Protein 7YOJ (pdb70)

Foldseek 3Di:
DVVVVVVVLVVQQVVVVVVLVVVLVVLLVVLVVLLVVLVPPPDCCCQLPVLVVNLVSLVVNVVSVCLPVVDVSNRDDPCPVVDPPDDPDDQDPDDDDDDDCPPDDDDPDDDQWDFAFAAADPPFDPQCPPVDPPSAFDFQWFPDWFWFDADQPCVVVVVVLCVQFFDPPLLVLVLVLLCVPQPDLVSSFVVLLVLLEDDLFCPLLLVQVVVVVVVPDPPCPVVNVDDSVVCSVDPVSLVSSLVSSLVVSLVVVLCSSVVSDDPPHNSPSSSVVSNVQSSVQSCQSSQFDQDADPVGDGDGHGPDPDGTRPSRDDDQDQDASPVLSVLSSVLSPDDSVCSQAFDPPDPVSHGNSVVSVVVSVSNVCNVVDPDDDLDDDDVPFDKTWGKQQFVLAWAWKAFQVDRTQRTWIWGWDPDDAADDQPGIAFRLNHTPVPNVNAHDDPPPHHTGTDTGGIDDDDSSSVSLVVQAPSRDNPDPQLRRWGWTMKTKMKGDDDPVVDDDTIIIIITGTRGRFDAAFFPCLAPQQADTPFQKEWFWQQDQAFGTWIFMAGPVQLATDEIDTDGHCQVVLVVLVVNLVSLVVSLVVVPVPDPDCVSNVVSSVVNSVSVVVLVVQACPVVLVVLLVVLVVCCVPVNGNHYAYQYAQDDPDDDDDSRPSRRCRVVSVVSNQSSLSSVNFDADPVGHTHRYYYDHDDLLLQADLQQRSPDPVVQVVVCVVPVPDHARQQLFLQWFPDADPQWIFGFDFDPDDPQTQGCRVCPDPPDRDRRDTPGRQKHWDQVCQDALQDGANRTKIATSSSSSSVSSRCQSVLSNVPGNDDDVVSSSNSCSVCSNVYHYQAFGKIWHQPDDDNDSNGIIHIDRSHSVVGVD

B-factor: mean 106.52, std 42.82, range [0.17, 224.76]

Radius of gyration: 33.84 Å; Cα contacts (8 Å, |Δi|>4): 1346; chains: 1; bounding box: 81×72×95 Å

Nearest PDB structures (foldseek):
  7yoj-assembly1_A  TM=1.001E+00  e=0.000E+00  Armatimonadota bacterium
  6kl9-assembly1_A  TM=3.321E-01  e=2.075E-08  Lachnospiraceae bacterium
  8ea3-assembly1_O  TM=2.849E-01  e=8.090E-05  Scytonema hofmannii
  8bd5-assembly1_A  TM=3.136E-01  e=5.432E-04  Scytonema hofmannii

Secondary structure (DSSP, 8-state):
-HHHHHHHHHHHHHHHHHHHHHHHHHHHHHHHHHHHHHHSTT--STTTHHHHHHHHHHHHHHHHHHHHHS-TT----SS-SS------S-S----------SS----------PPP-PPP-TTS-STTSS--SSSS------SS-EEE---SSSHHHHHHHHGGGB-SS-HHHHHHHHHHHHSSHHHHHHHHHHHHS--S-HHHHHHHHHHHHHTT--TTHHHHTS-HHHHHS-HHHHHHHHHHHHHHHHHHHHHHHHHTPPTTS-HHHHHHHHHHHHHHHHHHHH-EEEEE-TTSPEEEEESSSS---TT---PPP---HHHHHHHHHHHHHS-TTGGGSBPTT-SS--BHHHHHHHHHHHHHHTTS-S-------SSSS-EEEB-B-STTTEEEEEESS-SSS-EEEEEE-SSSPPPPTTTEEETTS--HHHH-SS--SGGG----EEEEEEE--HHHHHHHHHH--TT-TT--TTT-EEEEEE--EEEPP-TTTT---EEEE-EEEEE----B--TTSS-SSS--SSSEEEEE---SSS--BEEEEETTTTEEEE--B----HHHHHHHHHHHHHHHHHHHHHHHS-S--HHHHHHHHHHHHHHHHHHT-SSHHHHHHHHHHHHHIIIII-TTS--EEEE---TT---SS--TT--HHHHHHHHHHHHHHTTB-B-TTS-BTTEEEE--SGGGG--TTS----HHHHHHHHHH-SSS--BTSSGGGBBSS-SSSSEEB-B--SSSS----BSS--STT--SS--B--SSEEEETT-SEETTEE-TT-EEEEHHHHHHHHHHHHHHHHHHH-SS--HHHHHHHHHHHGGGSEE-S---EEEEE--SS-TTSEEEEE---HHHHT-

Sequence (867 aa):
MAKATKEVKSKRVEALRQVAYQRLERLERKAQKIGAHLRKPGKAADLQSLHYLLHKVEVEYHDIARNLEKDPTWTPKPKMRREKRAIVPESGPAAPLPTTAKGEPGRPANRHIPPPVPLDSARIPEDQQSMGQGSGGRSWCSAPFVEVKLPPTQWSNVREKLLKFRIEDDADIVRRWAEAKFGSIETARDGLRASAEIGTSPDVWRSFISRAISNGKKDFEPLLSLDDDELTADATAERVVRRWHQIDWVGRMLDSILETVPSGVSKDTFRSRVESRLKTFHSSVNSFELKKRKDGTVERKRKHTNPQFPYLSPSAVSIDPDVVTMEAVELLQMQPEERFAKDPNDANGRMRLRVLQAELGKARREALGRRGEKAPPWSGRKVFRGTTTRKREACLVWDKEAQADGLYFALVMSGGPKIDDKRFVYMDGQPLQSDWQLHNGVAGKAKSCRAMPLILKHDFLRWYHRHIKNHDVNAPLEKRCVHTTTQFVFVEPDEKKGLQPRLFIRPVFKFYDPVYEVPDSHSIDKKPDCRYLIGIARGVNYPYRAAVYDCETNSIIADKFVDGRKADWERIRNELAYHQRRRDLLRNSRASSAAIQREIRAIARIRKRERGLNKVETVESIARLVDWAEENLGKCNYCFVLADLSSNLNLGRNNRVKHIAAIKEALINQMRKRGYRFKKSGKVDGVREESAWYTSAVAPSGWWAKKEEVDGAWKADKTRPLARKIGSYYCCEEIDGLHLRGVLKGLGRAKRLVLQSDDPSAPTRRRGFGSELFWDPYCTELCGHAFPQGVVLDADFIGAFNIALRPLVREELGKKAKAVDLADRHQTLNPTVALRCGVTAYEFVEVGGDPRGGLRKILLNPAEAVI

Structure (mmCIF, N/CA/C/O backbone):
data_7YOJ
#
_entry.id   7YOJ
#
_cell.length_a   1.00
_cell.length_b   1.00
_cell.length_c   1.00
_cell.angle_alpha   90.00
_cell.angle_beta   90.00
_cell.angle_gamma   90.00
#
_symmetry.space_group_name_H-M   'P 1'
#
loop_
_entity.id
_entity.type
_entity.pdbx_description
1 polymer CasPi
2 polymer "DNA (5'-D(P*CP*GP*GP*GP*AP*TP*GP*CP*CP*CP*AP*G)-3')"
3 polymer 'DNA (30-MER)'
4 polymer 'RNA (174-MER)'
#
loop_
_atom_site.group_PDB
_atom_site.id
_atom_site.type_symbol
_atom_site.label_atom_id
_atom_site.label_alt_id
_atom_site.label_comp_id
_atom_site.label_asym_id
_atom_site.label_entity_id
_atom_site.label_seq_id
_atom_site.pdbx_PDB_ins_code
_atom_site.Cartn_x
_atom_site.Cartn_y
_atom_site.Cartn_z
_atom_site.occupancy
_atom_site.B_iso_or_equiv
_atom_site.auth_seq_id
_atom_site.auth_comp_id
_atom_site.auth_asym_id
_atom_site.auth_atom_id
_atom_site.pdbx_PDB_model_num
ATOM 1 N N . MET A 1 1 ? 133.407 138.768 52.247 1.00 224.22 1 MET A N 1
ATOM 2 C CA . MET A 1 1 ? 132.682 137.523 52.635 1.00 223.76 1 MET A CA 1
ATOM 3 C C . MET A 1 1 ? 131.972 137.708 53.980 1.00 224.01 1 MET A C 1
ATOM 4 O O . MET A 1 1 ? 130.868 137.154 54.142 1.00 224.66 1 MET A O 1
ATOM 9 N N . ALA A 1 2 ? 132.569 138.465 54.900 1.00 217.08 2 ALA A N 1
ATOM 10 C CA . ALA A 1 2 ? 132.013 138.619 56.244 1.00 216.02 2 ALA A CA 1
ATOM 11 C C . ALA A 1 2 ? 130.667 139.342 56.237 1.00 216.79 2 ALA A C 1
ATOM 12 O O . ALA A 1 2 ? 129.757 138.976 56.995 1.00 217.41 2 ALA A O 1
ATOM 14 N N . LYS A 1 3 ? 130.524 140.375 55.399 1.00 214.75 3 LYS A N 1
ATOM 15 C CA . LYS A 1 3 ? 129.244 141.072 55.284 1.00 214.30 3 LYS A CA 1
ATOM 16 C C . LYS A 1 3 ? 128.180 140.161 54.683 1.00 215.05 3 LYS A C 1
ATOM 17 O O . LYS A 1 3 ? 127.001 140.224 55.066 1.00 214.29 3 LYS A O 1
ATOM 23 N N . ALA A 1 4 ? 128.592 139.299 53.748 1.00 217.11 4 ALA A N 1
ATOM 24 C CA . ALA A 1 4 ? 127.698 138.282 53.210 1.00 215.32 4 ALA A CA 1
ATOM 25 C C . ALA A 1 4 ? 127.259 137.303 54.291 1.00 215.49 4 ALA A C 1
ATOM 26 O O . ALA A 1 4 ? 126.088 136.915 54.333 1.00 215.30 4 ALA A O 1
ATOM 28 N N . THR A 1 5 ? 128.174 136.917 55.195 1.00 217.21 5 THR A N 1
ATOM 29 C CA . THR A 1 5 ? 127.786 136.032 56.295 1.00 215.83 5 THR A CA 1
ATOM 30 C C . THR A 1 5 ? 126.821 136.715 57.255 1.00 215.87 5 THR A C 1
ATOM 31 O O . THR A 1 5 ? 125.910 136.068 57.772 1.00 215.12 5 THR A O 1
ATOM 35 N N . LYS A 1 6 ? 127.007 138.014 57.511 1.00 205.92 6 LYS A N 1
ATOM 36 C CA . LYS A 1 6 ? 126.112 138.720 58.433 1.00 204.01 6 LYS A CA 1
ATOM 37 C C . LYS A 1 6 ? 124.701 138.856 57.855 1.00 203.90 6 LYS A C 1
ATOM 38 O O . LYS A 1 6 ? 123.702 138.566 58.540 1.00 203.37 6 LYS A O 1
ATOM 44 N N . GLU A 1 7 ? 124.603 139.280 56.587 1.00 195.73 7 GLU A N 1
ATOM 45 C CA . GLU A 1 7 ? 123.297 139.376 55.932 1.00 194.29 7 GLU A CA 1
ATOM 46 C C . GLU A 1 7 ? 122.649 138.003 55.776 1.00 194.43 7 GLU A C 1
ATOM 47 O O . GLU A 1 7 ? 121.432 137.854 55.960 1.00 193.44 7 GLU A O 1
ATOM 53 N N . VAL A 1 8 ? 123.455 136.979 55.488 1.00 193.21 8 VAL A N 1
ATOM 54 C CA . VAL A 1 8 ? 122.931 135.628 55.369 1.00 191.50 8 VAL A CA 1
ATOM 55 C C . VAL A 1 8 ? 122.495 135.088 56.727 1.00 190.89 8 VAL A C 1
ATOM 56 O O . VAL A 1 8 ? 121.501 134.372 56.801 1.00 189.54 8 VAL A O 1
ATOM 60 N N . LYS A 1 9 ? 123.170 135.471 57.819 1.00 193.95 9 LYS A N 1
ATOM 61 C CA . LYS A 1 9 ? 122.740 135.078 59.164 1.00 193.64 9 LYS A CA 1
ATOM 62 C C . LYS A 1 9 ? 121.385 135.676 59.517 1.00 193.55 9 LYS A C 1
ATOM 63 O O . LYS A 1 9 ? 120.541 135.006 60.136 1.00 193.64 9 LYS A O 1
ATOM 69 N N . SER A 1 10 ? 121.169 136.946 59.149 1.00 185.12 10 SER A N 1
ATOM 70 C CA . SER A 1 10 ? 119.841 137.538 59.322 1.00 183.74 10 SER A CA 1
ATOM 71 C C . SER A 1 10 ? 118.801 136.808 58.475 1.00 184.40 10 SER A C 1
ATOM 72 O O . SER A 1 10 ? 117.668 136.579 58.925 1.00 184.37 10 SER A O 1
ATOM 75 N N . LYS A 1 11 ? 119.186 136.402 57.259 1.00 179.77 11 LYS A N 1
ATOM 76 C CA . LYS A 1 11 ? 118.309 135.580 56.426 1.00 178.47 11 LYS A CA 1
ATOM 77 C C . LYS A 1 11 ? 118.024 134.222 57.074 1.00 177.60 11 LYS A C 1
ATOM 78 O O . LYS A 1 11 ? 116.892 133.732 57.012 1.00 178.00 11 LYS A O 1
ATOM 84 N N . ARG A 1 12 ? 119.032 133.624 57.724 1.00 174.99 12 ARG A N 1
ATOM 85 C CA . ARG A 1 12 ? 118.876 132.327 58.387 1.00 175.25 12 ARG A CA 1
ATOM 86 C C . ARG A 1 12 ? 117.863 132.411 59.518 1.00 176.01 12 ARG A C 1
ATOM 87 O O . ARG A 1 12 ? 116.957 131.575 59.619 1.00 176.26 12 ARG A O 1
ATOM 95 N N . VAL A 1 13 ? 118.003 133.425 60.380 1.00 174.18 13 VAL A N 1
ATOM 96 C CA . VAL A 1 13 ? 117.112 133.523 61.533 1.00 173.49 13 VAL A CA 1
ATOM 97 C C . VAL A 1 13 ? 115.696 133.908 61.095 1.00 173.85 13 VAL A C 1
ATOM 98 O O . VAL A 1 13 ? 114.713 133.355 61.608 1.00 173.74 13 VAL A O 1
ATOM 102 N N . GLU A 1 14 ? 115.564 134.798 60.095 1.00 167.04 14 GLU A N 1
ATOM 103 C CA . GLU A 1 14 ? 114.235 135.152 59.594 1.00 165.81 14 GLU A CA 1
ATOM 104 C C . GLU A 1 14 ? 113.562 133.973 58.897 1.00 164.15 14 GLU A C 1
ATOM 105 O O . GLU A 1 14 ? 112.359 133.743 59.076 1.00 162.59 14 GLU A O 1
ATOM 111 N N . ALA A 1 15 ? 114.329 133.194 58.132 1.00 159.23 15 ALA A N 1
ATOM 112 C CA . ALA A 1 15 ? 113.781 132.044 57.424 1.00 158.57 15 ALA A CA 1
ATOM 113 C C . ALA A 1 15 ? 113.373 130.934 58.384 1.00 159.50 15 ALA A C 1
ATOM 114 O O . ALA A 1 15 ? 112.321 130.309 58.207 1.00 160.77 15 ALA A O 1
ATOM 116 N N . LEU A 1 16 ? 114.183 130.682 59.417 1.00 157.27 16 LEU A N 1
ATOM 117 C CA . LEU A 1 16 ? 113.825 129.652 60.385 1.00 156.23 16 LEU A CA 1
ATOM 118 C C . LEU A 1 16 ? 112.658 130.083 61.265 1.00 156.19 16 LEU A C 1
ATOM 119 O O . LEU A 1 16 ? 111.839 129.242 61.655 1.00 156.89 16 LEU A O 1
ATOM 124 N N . ARG A 1 17 ? 112.534 131.381 61.559 1.00 155.89 17 ARG A N 1
ATOM 125 C CA . ARG A 1 17 ? 111.336 131.842 62.253 1.00 156.44 17 ARG A CA 1
ATOM 126 C C . ARG A 1 17 ? 110.105 131.770 61.355 1.00 156.40 17 ARG A C 1
ATOM 127 O O . ARG A 1 17 ? 108.999 131.528 61.848 1.00 156.84 17 ARG A O 1
ATOM 135 N N . GLN A 1 18 ? 110.279 131.953 60.041 1.00 150.12 18 GLN A N 1
ATOM 136 C CA . GLN A 1 18 ? 109.179 131.746 59.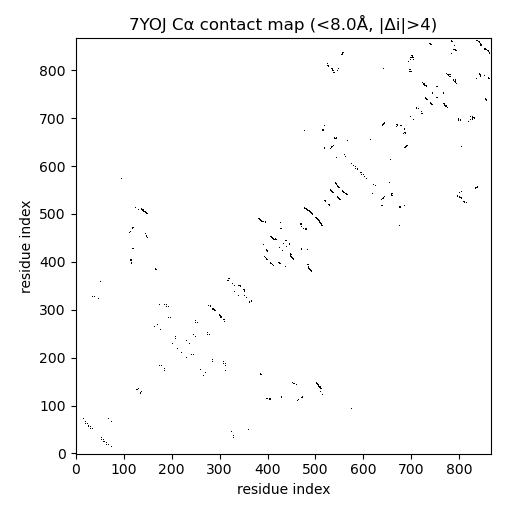100 1.00 148.36 18 GLN A CA 1
ATOM 137 C C . GLN A 1 18 ? 108.749 130.281 59.065 1.00 148.36 18 GLN A C 1
ATOM 138 O O . GLN A 1 18 ? 107.550 129.976 58.986 1.00 148.27 18 GLN A O 1
ATOM 144 N N . VAL A 1 19 ? 109.720 129.364 59.132 1.00 147.57 19 VAL A N 1
ATOM 145 C CA . VAL A 1 19 ? 109.428 127.935 59.267 1.00 148.11 19 VAL A CA 1
ATOM 146 C C . VAL A 1 19 ? 108.683 127.663 60.569 1.00 148.08 19 VAL A C 1
ATOM 147 O O . VAL A 1 19 ? 107.752 126.846 60.613 1.00 145.79 19 VAL A O 1
ATOM 151 N N . ALA A 1 20 ? 109.072 128.359 61.642 1.00 150.03 20 ALA A N 1
ATOM 152 C CA . ALA A 1 20 ? 108.375 128.234 62.919 1.00 148.71 20 ALA A CA 1
ATOM 153 C C . ALA A 1 20 ? 106.929 128.711 62.820 1.00 148.11 20 ALA A C 1
ATOM 154 O O . ALA A 1 20 ? 106.032 128.075 63.377 1.00 147.06 20 ALA A O 1
ATOM 156 N N . TYR A 1 21 ? 106.678 129.807 62.091 1.00 146.01 21 TYR A N 1
ATOM 157 C CA . TYR A 1 21 ? 105.296 130.255 61.893 1.00 144.98 21 TYR A CA 1
ATOM 158 C C . TYR A 1 21 ? 104.495 129.291 61.023 1.00 142.69 21 TYR A C 1
ATOM 159 O O . TYR A 1 21 ? 103.297 129.096 61.264 1.00 138.57 21 TYR A O 1
ATOM 168 N N . GLN A 1 22 ? 105.125 128.701 60.002 1.00 145.26 22 GLN A N 1
ATOM 169 C CA . GLN A 1 22 ? 104.427 127.738 59.151 1.00 145.12 22 GLN A CA 1
ATOM 170 C C . GLN A 1 22 ? 104.068 126.473 59.924 1.00 144.94 22 GLN A C 1
ATOM 171 O O . GLN A 1 22 ? 102.947 125.958 59.811 1.00 146.02 22 GLN A O 1
ATOM 177 N N . ARG A 1 23 ? 104.996 125.977 60.744 1.00 139.51 23 ARG A N 1
ATOM 178 C CA . ARG A 1 23 ? 104.696 124.834 61.600 1.00 140.46 23 ARG A CA 1
ATOM 179 C C . ARG A 1 23 ? 103.681 125.210 62.670 1.00 140.58 23 ARG A C 1
ATOM 180 O O . ARG A 1 23 ? 102.854 124.382 63.055 1.00 140.55 23 ARG A O 1
ATOM 188 N N . LEU A 1 24 ? 103.765 126.455 63.147 1.00 139.35 24 LEU A N 1
ATOM 189 C CA . LEU A 1 24 ? 102.777 126.932 64.147 1.00 139.29 24 LEU A CA 1
ATOM 190 C C . LEU A 1 24 ? 101.382 126.810 63.528 1.00 137.82 24 LEU A C 1
ATOM 191 O O . LEU A 1 24 ? 100.544 126.087 64.103 1.00 138.19 24 LEU A O 1
ATOM 196 N N . GLU A 1 25 ? 101.150 127.486 62.397 1.00 136.55 25 GLU A N 1
ATOM 197 C CA . GLU A 1 25 ? 99.817 127.421 61.810 1.00 138.79 25 GLU A CA 1
ATOM 198 C C . GLU A 1 25 ? 99.449 126.005 61.382 1.00 138.94 25 GLU A C 1
ATOM 199 O O . GLU A 1 25 ? 98.257 125.696 61.302 1.00 138.50 25 GLU A O 1
ATOM 205 N N . ARG A 1 26 ? 100.436 125.131 61.139 1.00 134.31 26 ARG A N 1
ATOM 206 C CA . ARG A 1 26 ? 100.126 123.719 60.918 1.00 133.56 26 ARG A CA 1
ATOM 207 C C . ARG A 1 26 ? 99.543 123.066 62.170 1.00 134.68 26 ARG A C 1
ATOM 208 O O . ARG A 1 26 ? 98.548 122.332 62.088 1.00 136.23 26 ARG A O 1
ATOM 216 N N . LEU A 1 27 ? 100.152 123.354 63.324 1.00 129.13 27 LEU A N 1
ATOM 217 C CA . LEU A 1 27 ? 99.586 122.847 64.600 1.00 126.80 27 LEU A CA 1
ATOM 218 C C . LEU A 1 27 ? 98.184 123.437 64.746 1.00 124.79 27 LEU A C 1
ATOM 219 O O . LEU A 1 27 ? 97.249 122.672 65.050 1.00 125.16 27 LEU A O 1
ATOM 224 N N . GLU A 1 28 ? 98.053 124.749 64.525 1.00 123.19 28 GLU A N 1
ATOM 225 C CA . GLU A 1 28 ? 96.754 125.395 64.703 1.00 126.45 28 GLU A CA 1
ATOM 226 C C . GLU A 1 28 ? 95.679 124.744 63.836 1.00 128.48 28 GLU A C 1
ATOM 227 O O . GLU A 1 28 ? 94.553 124.523 64.299 1.00 127.38 28 GLU A O 1
ATOM 233 N N . ARG A 1 29 ? 96.019 124.409 62.587 1.00 123.50 29 ARG A N 1
ATOM 234 C CA . ARG A 1 29 ? 95.085 123.717 61.702 1.00 121.99 29 ARG A CA 1
ATOM 235 C C . ARG A 1 29 ? 94.746 122.325 62.220 1.00 119.75 29 ARG A C 1
ATOM 236 O O . ARG A 1 29 ? 93.579 121.907 62.182 1.00 119.03 29 ARG A O 1
ATOM 244 N N . LYS A 1 30 ? 95.756 121.595 62.711 1.00 115.86 30 LYS A N 1
ATOM 245 C CA . LYS A 1 30 ? 95.518 120.270 63.280 1.00 116.62 30 LYS A CA 1
ATOM 246 C C . LYS A 1 30 ? 94.647 120.345 64.527 1.00 116.52 30 LYS A C 1
ATOM 247 O O . LYS A 1 30 ? 93.760 119.504 64.721 1.00 119.00 30 LYS A O 1
ATOM 253 N N . ALA A 1 31 ? 94.878 121.355 65.374 1.00 114.28 31 ALA A N 1
ATOM 254 C CA . ALA A 1 31 ? 94.081 121.530 66.583 1.00 115.17 31 ALA A CA 1
ATOM 255 C C . ALA A 1 31 ? 92.641 121.895 66.254 1.00 113.71 31 ALA A C 1
ATOM 256 O O . ALA A 1 31 ? 91.715 121.416 66.917 1.00 113.79 31 ALA A O 1
ATOM 258 N N . GLN A 1 32 ? 92.435 122.735 65.232 1.00 121.80 32 GLN A N 1
ATOM 259 C CA . GLN A 1 32 ? 91.077 123.055 64.797 1.00 124.01 32 GLN A CA 1
ATOM 260 C C . GLN A 1 32 ? 90.366 121.824 64.253 1.00 124.50 32 GLN A C 1
ATOM 261 O O . GLN A 1 32 ? 89.182 121.607 64.547 1.00 125.09 32 GLN A O 1
ATOM 267 N N . LYS A 1 33 ? 91.087 120.993 63.486 1.00 115.56 33 LYS A N 1
ATOM 268 C CA . LYS A 1 33 ? 90.526 119.752 62.954 1.00 113.53 33 LYS A CA 1
ATOM 269 C C . LYS A 1 33 ? 90.091 118.807 64.070 1.00 111.76 33 LYS A C 1
ATOM 270 O O . LYS A 1 33 ? 88.944 118.335 64.093 1.00 111.07 33 LYS A O 1
ATOM 276 N N . ILE A 1 34 ? 90.983 118.548 65.028 1.00 108.53 34 ILE A N 1
ATOM 277 C CA . ILE A 1 34 ? 90.627 117.596 66.072 1.00 108.44 34 ILE A CA 1
ATOM 278 C C . ILE A 1 34 ? 89.602 118.166 67.048 1.00 109.77 34 ILE A C 1
ATOM 279 O O . ILE A 1 34 ? 88.747 117.409 67.505 1.00 110.05 34 ILE A O 1
ATOM 284 N N . GLY A 1 35 ? 89.624 119.471 67.345 1.00 119.99 35 GLY A N 1
ATOM 285 C CA . GLY A 1 35 ? 88.585 120.050 68.185 1.00 121.13 35 GLY A CA 1
ATOM 286 C C . GLY A 1 35 ? 87.214 120.020 67.536 1.00 120.83 35 GLY A C 1
ATOM 287 O O . GLY A 1 35 ? 86.208 119.713 68.191 1.00 122.24 35 GLY A O 1
ATOM 288 N N . ALA A 1 36 ? 87.185 120.224 66.217 1.00 127.56 36 ALA A N 1
ATOM 289 C CA . ALA A 1 36 ? 85.904 120.084 65.488 1.00 128.72 36 ALA A CA 1
ATOM 290 C C . ALA A 1 36 ? 85.596 118.589 65.344 1.00 129.18 36 ALA A C 1
ATOM 291 O O . ALA A 1 36 ? 84.411 118.240 65.183 1.00 131.31 36 ALA A O 1
ATOM 293 N N . HIS A 1 37 ? 86.631 117.743 65.398 1.00 127.28 37 HIS A N 1
ATOM 294 C CA . HIS A 1 37 ? 86.426 116.271 65.310 1.00 127.54 37 HIS A CA 1
ATOM 295 C C . HIS A 1 37 ? 85.928 115.757 66.662 1.00 126.55 37 HIS A C 1
ATOM 296 O O . HIS A 1 37 ? 84.979 114.953 66.670 1.00 126.01 37 HIS A O 1
ATOM 303 N N . LEU A 1 38 ? 86.545 116.204 67.759 1.00 121.92 38 LEU A N 1
ATOM 304 C CA . LEU A 1 38 ? 86.033 115.828 69.101 1.00 122.05 38 LEU A CA 1
ATOM 305 C C . LEU A 1 38 ? 84.567 116.258 69.162 1.00 122.27 38 LEU A C 1
ATOM 306 O O . LEU A 1 38 ? 83.766 115.545 69.797 1.00 119.35 38 LEU A O 1
ATOM 311 N N . ARG A 1 39 ? 84.236 117.374 68.505 1.00 131.94 39 ARG A N 1
ATOM 312 C CA . ARG A 1 39 ? 82.840 117.883 68.486 1.00 131.13 39 ARG A CA 1
ATOM 313 C C . ARG A 1 39 ? 81.904 116.805 67.928 1.00 131.92 39 ARG A C 1
ATOM 314 O O . ARG A 1 39 ? 80.815 116.622 68.506 1.00 130.84 39 ARG A O 1
ATOM 322 N N . LYS A 1 40 ? 82.313 116.130 66.848 1.00 138.12 40 LYS A N 1
ATOM 323 C CA . LYS A 1 40 ? 81.473 115.069 66.226 1.00 137.79 40 LYS A CA 1
ATOM 324 C C . LYS A 1 40 ? 80.692 114.338 67.321 1.00 137.93 40 LYS A C 1
ATOM 325 O O . LYS A 1 40 ? 81.333 113.839 68.266 1.00 139.10 40 LYS A O 1
ATOM 331 N N . PRO A 1 41 ? 79.346 114.238 67.241 1.00 139.91 41 PRO A N 1
ATOM 332 C CA . PRO A 1 41 ? 78.554 113.632 68.323 1.00 140.44 41 PRO A CA 1
ATOM 333 C C . PRO A 1 41 ? 78.883 112.158 68.519 1.00 139.22 41 PRO A C 1
ATOM 334 O O . PRO A 1 41 ? 79.165 111.435 67.561 1.00 138.38 41 PRO A O 1
ATOM 338 N N . GLY A 1 42 ? 78.843 111.723 69.776 1.00 146.09 42 GLY A N 1
ATOM 339 C CA . GLY A 1 42 ? 79.027 110.322 70.102 1.00 147.38 42 GLY A CA 1
ATOM 340 C C . GLY A 1 42 ? 80.457 109.841 70.050 1.00 147.35 42 GLY A C 1
ATOM 341 O O . GLY A 1 42 ? 80.701 108.633 70.125 1.00 148.87 42 GLY A O 1
ATOM 342 N N . LYS A 1 43 ? 81.414 110.755 69.928 1.00 136.55 43 LYS A N 1
ATOM 343 C CA . LYS A 1 43 ? 82.811 110.360 69.840 1.00 136.48 43 LYS A CA 1
ATOM 344 C C . LYS A 1 43 ? 83.373 110.100 71.229 1.00 139.27 43 LYS A C 1
ATOM 345 O O . LYS A 1 43 ? 83.271 110.946 72.122 1.00 135.29 43 LYS A O 1
ATOM 351 N N . ALA A 1 44 ? 83.975 108.924 71.409 1.00 151.51 44 ALA A N 1
ATOM 352 C CA . ALA A 1 44 ? 84.658 108.584 72.649 1.00 149.92 44 ALA A CA 1
ATOM 353 C C . ALA A 1 44 ? 86.032 107.976 72.378 1.00 147.79 44 ALA A C 1
ATOM 354 O O . ALA A 1 44 ? 86.572 107.272 73.236 1.00 144.44 44 ALA A O 1
ATOM 356 N N . ALA A 1 45 ? 86.599 108.217 71.194 1.00 140.79 45 ALA A N 1
ATOM 357 C CA . ALA A 1 45 ? 88.012 107.971 70.922 1.00 138.90 45 ALA A CA 1
ATOM 358 C C . ALA A 1 45 ? 88.828 109.246 70.852 1.00 135.72 45 ALA A C 1
ATOM 359 O O . ALA A 1 45 ? 89.965 109.272 71.333 1.00 133.66 45 ALA A O 1
ATOM 361 N N . ASP A 1 46 ? 88.261 110.310 70.268 1.00 131.63 46 ASP A N 1
ATOM 362 C CA . ASP A 1 46 ? 88.842 111.637 70.427 1.00 133.32 46 ASP A CA 1
ATOM 363 C C . ASP A 1 46 ? 88.790 112.091 71.879 1.00 133.71 46 ASP A C 1
ATOM 364 O O . ASP A 1 46 ? 89.604 112.920 72.303 1.00 132.52 46 ASP A O 1
ATOM 369 N N . LEU A 1 47 ? 87.821 111.585 72.638 1.00 127.10 47 LEU A N 1
ATOM 370 C CA . LEU A 1 47 ? 87.881 111.658 74.087 1.00 126.01 47 LEU A CA 1
ATOM 371 C C . LEU A 1 47 ? 89.089 110.869 74.590 1.00 119.31 47 LEU A C 1
ATOM 372 O O . LEU A 1 47 ? 89.435 109.820 74.042 1.00 116.55 47 LEU A O 1
ATOM 377 N N . GLN A 1 48 ? 89.749 111.413 75.616 1.00 104.09 48 GLN A N 1
ATOM 378 C CA . GLN A 1 48 ? 90.911 110.850 76.311 1.00 104.30 48 GLN A CA 1
ATOM 379 C C . GLN A 1 48 ? 92.147 110.699 75.418 1.00 106.40 48 GLN A C 1
ATOM 380 O O . GLN A 1 48 ? 93.166 111.338 75.694 1.00 113.95 48 GLN A O 1
ATOM 386 N N . SER A 1 49 ? 92.097 109.863 74.371 1.00 97.92 49 SER A N 1
ATOM 387 C CA . SER A 1 49 ? 93.302 109.577 73.588 1.00 100.00 49 SER A CA 1
ATOM 388 C C . SER A 1 49 ? 93.715 110.769 72.727 1.00 106.87 49 SER A C 1
ATOM 389 O O . SER A 1 49 ? 94.842 111.271 72.829 1.00 114.69 49 SER A O 1
ATOM 392 N N . LEU A 1 50 ? 92.824 111.270 71.885 1.00 108.39 50 LEU A N 1
ATOM 393 C CA . LEU A 1 50 ? 93.204 112.477 71.169 1.00 108.98 50 LEU A CA 1
ATOM 394 C C . LEU A 1 50 ? 92.783 113.749 71.883 1.00 108.13 50 LEU A C 1
ATOM 395 O O . LEU A 1 50 ? 93.133 114.837 71.429 1.00 110.65 50 LEU A O 1
ATOM 400 N N . HIS A 1 51 ? 92.168 113.634 73.057 1.00 105.72 51 HIS A N 1
ATOM 401 C CA . HIS A 1 51 ? 92.280 114.707 74.041 1.00 104.87 51 HIS A CA 1
ATOM 402 C C . HIS A 1 51 ? 93.728 114.853 74.521 1.00 101.74 51 HIS A C 1
ATOM 403 O O . HIS A 1 51 ? 94.226 115.971 74.726 1.00 104.51 51 HIS A O 1
ATOM 410 N N . TYR A 1 52 ? 94.424 113.726 74.691 1.00 94.43 52 TYR A N 1
ATOM 411 C CA . TYR A 1 52 ? 95.842 113.775 75.019 1.00 92.49 52 TYR A CA 1
ATOM 412 C C . TYR A 1 52 ? 96.657 114.281 73.836 1.00 98.22 52 TYR A C 1
ATOM 413 O O . TYR A 1 52 ? 97.635 115.014 74.018 1.00 110.75 52 TYR A O 1
ATOM 422 N N . LEU A 1 53 ? 96.259 113.918 72.615 1.00 85.54 53 LEU A N 1
ATOM 423 C CA . LEU A 1 53 ? 96.889 114.531 71.444 1.00 87.50 53 LEU A CA 1
ATOM 424 C C . LEU A 1 53 ? 96.593 116.029 71.362 1.00 94.96 53 LEU A C 1
ATOM 425 O O . LEU A 1 53 ? 97.438 116.798 70.891 1.00 96.83 53 LEU A O 1
ATOM 430 N N . LEU A 1 54 ? 95.416 116.459 71.834 1.00 97.48 54 LEU A N 1
ATOM 431 C CA . LEU A 1 54 ? 95.099 117.884 71.912 1.00 95.58 54 LEU A CA 1
ATOM 432 C C . LEU A 1 54 ? 96.020 118.625 72.870 1.00 94.46 54 LEU A C 1
ATOM 433 O O . LEU A 1 54 ? 96.522 119.707 72.536 1.00 93.89 54 LEU A O 1
ATOM 438 N N . HIS A 1 55 ? 96.265 118.069 74.065 1.00 93.96 55 HIS A N 1
ATOM 439 C CA . HIS A 1 55 ? 97.143 118.828 74.955 1.00 91.72 55 HIS A CA 1
ATOM 440 C C . HIS A 1 55 ? 98.594 118.712 74.502 1.00 95.70 55 HIS A C 1
ATOM 441 O O . HIS A 1 55 ? 99.379 119.625 74.754 1.00 103.95 55 HIS A O 1
ATOM 448 N N . LYS A 1 56 ? 98.954 117.629 73.800 1.00 93.43 56 LYS A N 1
ATOM 449 C CA . LYS A 1 56 ? 100.289 117.530 73.209 1.00 91.81 56 LYS A CA 1
ATOM 450 C C . LYS A 1 56 ? 100.506 118.597 72.140 1.00 98.12 56 LYS A C 1
ATOM 451 O O . LYS A 1 56 ? 101.540 119.279 72.125 1.00 102.79 56 LYS A O 1
ATOM 457 N N . VAL A 1 57 ? 99.525 118.776 71.249 1.00 96.84 57 VAL A N 1
ATOM 458 C CA . VAL A 1 57 ? 99.696 119.739 70.168 1.00 96.09 57 VAL A CA 1
ATOM 459 C C . VAL A 1 57 ? 99.593 121.170 70.697 1.00 98.29 57 VAL A C 1
ATOM 460 O O . VAL A 1 57 ? 100.275 122.069 70.194 1.00 100.58 57 VAL A O 1
ATOM 464 N N . GLU A 1 58 ? 98.824 121.399 71.769 1.00 106.04 58 GLU A N 1
ATOM 465 C CA . GLU A 1 58 ? 98.794 122.736 72.351 1.00 104.90 58 GLU A CA 1
ATOM 466 C C . GLU A 1 58 ? 100.036 123.031 73.188 1.00 107.15 58 GLU A C 1
ATOM 467 O O . GLU A 1 58 ? 100.461 124.189 73.259 1.00 110.90 58 GLU A O 1
ATOM 473 N N . VAL A 1 59 ? 100.631 122.012 73.817 1.00 104.41 59 VAL A N 1
ATOM 474 C CA . VAL A 1 59 ? 101.916 122.179 74.493 1.00 99.35 59 VAL A CA 1
ATOM 475 C C . VAL A 1 59 ? 103.006 122.503 73.481 1.00 101.67 59 VAL A C 1
ATOM 476 O O . VAL A 1 59 ? 103.848 123.379 73.716 1.00 109.15 59 VAL A O 1
ATOM 480 N N . GLU A 1 60 ? 102.984 121.833 72.322 1.00 101.93 60 GLU A N 1
ATOM 481 C CA . GLU A 1 60 ? 103.926 122.169 71.257 1.00 107.59 60 GLU A CA 1
ATOM 482 C C . GLU A 1 60 ? 103.678 123.568 70.701 1.00 109.51 60 GLU A C 1
ATOM 483 O O . GLU A 1 60 ? 104.636 124.275 70.367 1.00 114.54 60 GLU A O 1
ATOM 489 N N . TYR A 1 61 ? 102.407 123.982 70.622 1.00 116.38 61 TYR A N 1
ATOM 490 C CA . TYR A 1 61 ? 102.050 125.344 70.226 1.00 117.49 61 TYR A CA 1
ATOM 491 C C . TYR A 1 61 ? 102.636 126.373 71.187 1.00 119.27 61 TYR A C 1
ATOM 492 O O . TYR A 1 61 ? 103.275 127.345 70.762 1.00 120.70 61 TYR A O 1
ATOM 501 N N . HIS A 1 62 ? 102.438 126.156 72.491 1.00 118.67 62 HIS A N 1
ATOM 502 C CA . HIS A 1 62 ? 102.942 127.074 73.509 1.00 116.93 62 HIS A CA 1
ATOM 503 C C . HIS A 1 62 ? 104.465 127.101 73.532 1.00 117.68 62 HIS A C 1
ATOM 504 O O . HIS A 1 62 ? 105.070 128.167 73.685 1.00 118.02 62 HIS A O 1
ATOM 511 N N . ASP A 1 63 ? 105.098 125.939 73.355 1.00 119.51 63 ASP A N 1
ATOM 512 C CA . ASP A 1 63 ? 106.554 125.864 73.391 1.00 118.46 63 ASP A CA 1
ATOM 513 C C . ASP A 1 63 ? 107.178 126.529 72.172 1.00 119.71 63 ASP A C 1
ATOM 514 O O . ASP A 1 63 ? 108.189 127.229 72.297 1.00 121.40 63 ASP A O 1
ATOM 519 N N . ILE A 1 64 ? 106.580 126.338 70.990 1.00 123.41 64 ILE A N 1
ATOM 520 C CA . ILE A 1 64 ? 107.071 126.988 69.777 1.00 123.43 64 ILE A CA 1
ATOM 521 C C . ILE A 1 64 ? 106.878 128.499 69.868 1.00 126.74 64 ILE A C 1
ATOM 522 O O . ILE A 1 64 ? 107.777 129.276 69.512 1.00 128.81 64 ILE A O 1
ATOM 527 N N . ALA A 1 65 ? 105.724 128.935 70.396 1.00 129.14 65 ALA A N 1
ATOM 528 C CA . ALA A 1 65 ? 105.461 130.362 70.565 1.00 125.60 65 ALA A CA 1
ATOM 529 C C . ALA A 1 65 ? 106.433 131.004 71.549 1.00 127.80 65 ALA A C 1
ATOM 530 O O . ALA A 1 65 ? 106.959 132.091 71.284 1.00 127.67 65 ALA A O 1
ATOM 532 N N . ARG A 1 66 ? 106.704 130.331 72.672 1.00 128.73 66 ARG A N 1
ATOM 533 C CA . ARG A 1 66 ? 107.642 130.855 73.661 1.00 128.12 66 ARG A CA 1
ATOM 534 C C . ARG A 1 66 ? 109.068 130.879 73.122 1.00 127.23 66 ARG A C 1
ATOM 535 O O . ARG A 1 66 ? 109.787 131.872 73.299 1.00 129.33 66 ARG A O 1
ATOM 543 N N . ASN A 1 67 ? 109.482 129.813 72.428 1.00 134.11 67 ASN A N 1
ATOM 544 C CA . ASN A 1 67 ? 110.821 129.749 71.855 1.00 136.43 67 ASN A CA 1
ATOM 545 C C . ASN A 1 67 ? 111.015 130.733 70.709 1.00 137.60 67 ASN A C 1
ATOM 546 O O . ASN A 1 67 ? 112.160 131.072 70.393 1.00 138.65 67 ASN A O 1
ATOM 551 N N . LEU A 1 68 ? 109.935 131.193 70.076 1.00 138.99 68 LEU A N 1
ATOM 552 C CA . LEU A 1 68 ? 110.092 132.242 69.078 1.00 138.12 68 LEU A CA 1
ATOM 553 C C . LEU A 1 68 ? 110.043 133.642 69.688 1.00 138.85 68 LEU A C 1
ATOM 554 O O . LEU A 1 68 ? 110.763 134.532 69.224 1.00 141.00 68 LEU A O 1
ATOM 559 N N . GLU A 1 69 ? 109.213 133.871 70.713 1.00 137.19 69 GLU A N 1
ATOM 560 C CA . GLU A 1 69 ? 109.107 135.229 71.245 1.00 137.79 69 GLU A CA 1
ATOM 561 C C . GLU A 1 69 ? 110.269 135.572 72.173 1.00 139.21 69 GLU A C 1
ATOM 562 O O . GLU A 1 69 ? 110.690 136.733 72.233 1.00 137.45 69 GLU A O 1
ATOM 568 N N . LYS A 1 70 ? 110.798 134.588 72.907 1.00 142.62 70 LYS A N 1
ATOM 569 C CA . LYS A 1 70 ? 111.828 134.875 73.900 1.00 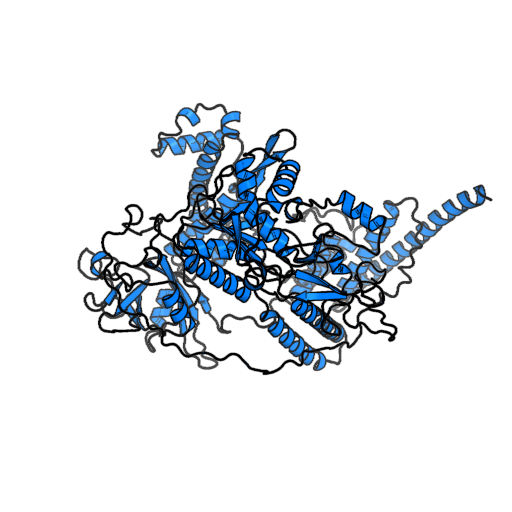140.69 70 LYS A CA 1
ATOM 570 C C . LYS A 1 70 ? 113.204 135.078 73.279 1.00 141.31 70 LYS A C 1
ATOM 571 O O . LYS A 1 70 ? 113.998 135.872 73.795 1.00 141.41 70 LYS A O 1
ATOM 577 N N . ASP A 1 71 ? 113.503 134.388 72.182 1.00 164.41 71 ASP A N 1
ATOM 578 C CA . ASP A 1 71 ? 114.858 134.343 71.633 1.00 166.23 71 ASP A CA 1
ATOM 579 C C . ASP A 1 71 ? 114.782 135.035 70.277 1.00 167.02 71 ASP A C 1
ATOM 580 O O . ASP A 1 71 ? 114.177 134.493 69.334 1.00 166.46 71 ASP A O 1
ATOM 585 N N . PRO A 1 72 ? 115.368 136.229 70.127 1.00 167.76 72 PRO A N 1
ATOM 586 C CA . PRO A 1 72 ? 115.331 136.899 68.817 1.00 166.89 72 PRO A CA 1
ATOM 587 C C . PRO A 1 72 ? 116.232 136.253 67.780 1.00 166.97 72 PRO A C 1
ATOM 588 O O . PRO A 1 72 ? 115.882 136.243 66.594 1.00 165.78 72 PRO A O 1
ATOM 592 N N . THR A 1 73 ? 117.375 135.707 68.183 1.00 176.33 73 THR A N 1
ATOM 593 C CA . THR A 1 73 ? 118.251 134.982 67.264 1.00 175.90 73 THR A CA 1
ATOM 594 C C . THR A 1 73 ? 117.939 133.482 67.243 1.00 176.91 73 THR A C 1
ATOM 595 O O . THR A 1 73 ? 118.799 132.611 67.374 1.00 176.70 73 THR A O 1
ATOM 599 N N . TRP A 1 74 ? 116.660 133.190 67.012 1.00 169.63 74 TRP A N 1
ATOM 600 C CA . TRP A 1 74 ? 116.138 131.826 66.953 1.00 167.27 74 TRP A CA 1
ATOM 601 C C . TRP A 1 74 ? 116.658 131.137 65.699 1.00 168.26 74 TRP A C 1
ATOM 602 O O . TRP A 1 74 ? 116.138 131.336 64.599 1.00 168.08 74 TRP A O 1
ATOM 613 N N . THR A 1 75 ? 117.689 130.312 65.868 1.00 185.67 75 THR A N 1
ATOM 614 C CA . THR A 1 75 ? 118.318 129.577 64.772 1.00 187.18 75 THR A CA 1
ATOM 615 C C . THR A 1 75 ? 118.363 128.103 65.154 1.00 186.59 75 THR A C 1
ATOM 616 O O . THR A 1 75 ? 119.402 127.598 65.600 1.00 187.24 75 THR A O 1
ATOM 620 N N . PRO A 1 76 ? 117.248 127.377 65.001 1.00 184.14 76 PRO A N 1
ATOM 621 C CA . PRO A 1 76 ? 117.230 125.981 65.455 1.00 184.27 76 PRO A CA 1
ATOM 622 C C . PRO A 1 76 ? 117.921 125.007 64.509 1.00 185.79 76 PRO A C 1
ATOM 623 O O . PRO A 1 76 ? 117.378 124.641 63.462 1.00 185.82 76 PRO A O 1
ATOM 627 N N . LYS A 1 77 ? 119.126 124.577 64.878 1.00 199.81 77 LYS A N 1
ATOM 628 C CA . LYS A 1 77 ? 119.707 123.329 64.373 1.00 199.80 77 LYS A CA 1
ATOM 629 C C . LYS A 1 77 ? 120.320 122.507 65.511 1.00 199.95 77 LYS A C 1
ATOM 630 O O . LYS A 1 77 ? 121.544 122.371 65.596 1.00 199.04 77 LYS A O 1
ATOM 636 N N . PRO A 1 78 ? 119.509 121.952 66.416 1.00 209.73 78 PRO A N 1
ATOM 637 C CA . PRO A 1 78 ? 120.070 121.050 67.436 1.00 208.49 78 PRO A CA 1
ATOM 638 C C . PRO A 1 78 ? 119.917 119.556 67.162 1.00 209.04 78 PRO A C 1
ATOM 639 O O . PRO A 1 78 ? 120.342 118.765 68.014 1.00 208.52 78 PRO A O 1
ATOM 643 N N . LYS A 1 79 ? 119.334 119.175 66.017 1.00 208.19 79 LYS A N 1
ATOM 644 C CA . LYS A 1 79 ? 119.063 117.785 65.623 1.00 207.25 79 LYS A CA 1
ATOM 645 C C . LYS A 1 79 ? 118.238 117.019 66.659 1.00 206.94 79 LYS A C 1
ATOM 646 O O . LYS A 1 79 ? 118.575 115.887 67.013 1.00 206.37 79 LYS A O 1
ATOM 652 N N . MET A 1 80 ? 117.154 117.617 67.164 1.00 199.20 80 MET A N 1
ATOM 653 C CA . MET A 1 80 ? 116.218 116.861 67.990 1.00 199.21 80 MET A CA 1
ATOM 654 C C . MET A 1 80 ? 114.877 116.591 67.322 1.00 199.00 80 MET A C 1
ATOM 655 O O . MET A 1 80 ? 114.177 115.663 67.743 1.00 199.31 80 MET A O 1
ATOM 660 N N . ARG A 1 81 ? 114.485 117.368 66.308 1.00 186.07 81 ARG A N 1
ATOM 661 C CA . ARG A 1 81 ? 113.292 116.990 65.556 1.00 184.05 81 ARG A CA 1
ATOM 662 C C . ARG A 1 81 ? 113.576 115.796 64.653 1.00 184.35 81 ARG A C 1
ATOM 663 O O . ARG A 1 81 ? 112.649 115.077 64.265 1.00 183.07 81 ARG A O 1
ATOM 671 N N . ARG A 1 82 ? 114.846 115.572 64.317 1.00 184.57 82 ARG A N 1
ATOM 672 C CA . ARG A 1 82 ? 115.283 114.364 63.636 1.00 184.86 82 ARG A CA 1
ATOM 673 C C . ARG A 1 82 ? 115.619 113.236 64.601 1.00 184.93 82 ARG A C 1
ATOM 674 O O . ARG A 1 82 ? 115.885 112.117 64.150 1.00 185.12 82 ARG A O 1
ATOM 682 N N . GLU A 1 83 ? 115.626 113.506 65.906 1.00 193.84 83 GLU A N 1
ATOM 683 C CA . GLU A 1 83 ? 115.919 112.471 66.888 1.00 193.75 83 GLU A CA 1
ATOM 684 C C . GLU A 1 83 ? 114.763 111.486 66.990 1.00 194.15 83 GLU A C 1
ATOM 685 O O . GLU A 1 83 ? 113.591 111.873 66.999 1.00 192.87 83 GLU A O 1
ATOM 691 N N . LYS A 1 84 ? 115.101 110.203 67.068 1.00 195.55 84 LYS A N 1
ATOM 692 C CA . LYS A 1 84 ? 114.109 109.139 67.093 1.00 195.23 84 LYS A CA 1
ATOM 693 C C . LYS A 1 84 ? 113.612 108.825 68.497 1.00 195.83 84 LYS A C 1
ATOM 694 O O . LYS A 1 84 ? 112.697 108.004 68.636 1.00 195.61 84 LYS A O 1
ATOM 700 N N . ARG A 1 85 ? 114.194 109.468 69.520 1.00 191.37 85 ARG A N 1
ATOM 701 C CA . ARG A 1 85 ? 113.883 109.267 70.942 1.00 190.01 85 ARG A CA 1
ATOM 702 C C . ARG A 1 85 ? 114.043 107.795 71.339 1.00 189.99 85 ARG A C 1
ATOM 703 O O . ARG A 1 85 ? 113.096 107.115 71.742 1.00 191.07 85 ARG A O 1
ATOM 711 N N . ALA A 1 86 ? 115.271 107.307 71.192 1.00 183.45 86 ALA A N 1
ATOM 712 C CA . ALA A 1 86 ? 115.582 105.926 71.515 1.00 182.34 86 ALA A CA 1
ATOM 713 C C . ALA A 1 86 ? 115.667 105.729 73.026 1.00 182.97 86 ALA A C 1
ATOM 714 O O . ALA A 1 86 ? 115.944 106.658 73.789 1.00 183.13 86 ALA A O 1
ATOM 716 N N . ILE A 1 87 ? 115.423 104.493 73.453 1.00 172.35 87 ILE A N 1
ATOM 717 C CA . ILE A 1 87 ? 115.542 104.099 74.852 1.00 171.05 87 ILE A CA 1
ATOM 718 C C . ILE A 1 87 ? 116.702 103.111 74.970 1.00 171.25 87 ILE A C 1
ATOM 719 O O . ILE A 1 87 ? 116.673 102.013 74.397 1.00 171.04 87 ILE A O 1
ATOM 724 N N . VAL A 1 88 ? 117.753 103.531 75.667 1.00 174.93 88 VAL A N 1
ATOM 725 C CA . VAL A 1 88 ? 119.014 102.788 75.747 1.00 175.21 88 VAL A CA 1
ATOM 726 C C . VAL A 1 88 ? 119.040 101.494 76.573 1.00 175.20 88 VAL A C 1
ATOM 727 O O . VAL A 1 88 ? 119.923 100.670 76.290 1.00 174.33 88 VAL A O 1
ATOM 731 N N . PRO A 1 89 ? 118.200 101.236 77.597 1.00 166.00 89 PRO A N 1
ATOM 732 C CA . PRO A 1 89 ? 118.163 99.868 78.136 1.00 163.84 89 PRO A CA 1
ATOM 733 C C . PRO A 1 89 ? 117.626 98.861 77.129 1.00 163.99 89 PRO A C 1
ATOM 734 O O . PRO A 1 89 ? 116.812 99.182 76.260 1.00 162.83 89 PRO A O 1
ATOM 738 N N . GLU A 1 90 ? 118.104 97.625 77.262 1.00 159.24 90 GLU A N 1
ATOM 739 C CA . GLU A 1 90 ? 117.795 96.567 76.314 1.00 158.35 90 GLU A CA 1
ATOM 740 C C . GLU A 1 90 ? 116.359 96.077 76.520 1.00 158.80 90 GLU A C 1
ATOM 741 O O . GLU A 1 90 ? 115.697 96.398 77.512 1.00 158.02 90 GLU A O 1
ATOM 747 N N . SER A 1 91 ? 115.868 95.302 75.548 1.00 158.79 91 SER A N 1
ATOM 748 C CA . SER A 1 91 ? 114.499 94.801 75.611 1.00 157.84 91 SER A CA 1
ATOM 749 C C . SER A 1 91 ? 114.343 93.712 76.668 1.00 155.95 91 SER A C 1
ATOM 750 O O . SER A 1 91 ? 113.317 93.657 77.354 1.00 153.42 91 SER A O 1
ATOM 753 N N . GLY A 1 92 ? 115.332 92.829 76.806 1.00 150.87 92 GLY A N 1
ATOM 754 C CA . GLY A 1 92 ? 115.226 91.736 77.749 1.00 148.58 92 GLY A CA 1
ATOM 755 C C . GLY A 1 92 ? 116.373 91.447 78.715 1.00 150.70 92 GLY A C 1
ATOM 756 O O . GLY A 1 92 ? 116.698 90.274 78.927 1.00 149.70 92 GLY A O 1
ATOM 757 N N . PRO A 1 93 ? 117.029 92.475 79.334 1.00 154.94 93 PRO A N 1
ATOM 758 C CA . PRO A 1 93 ? 118.150 92.071 80.215 1.00 153.18 93 PRO A CA 1
ATOM 759 C C . PRO A 1 93 ? 117.687 91.659 81.610 1.00 151.06 93 PRO A C 1
ATOM 760 O O . PRO A 1 93 ? 117.829 92.376 82.609 1.00 146.21 93 PRO A O 1
ATOM 764 N N . ALA A 1 94 ? 117.121 90.457 81.702 1.00 153.76 94 ALA A N 1
ATOM 765 C CA . ALA A 1 94 ? 116.608 89.946 82.967 1.00 152.67 94 ALA A CA 1
ATOM 766 C C . ALA A 1 94 ? 117.691 89.144 83.681 1.00 154.35 94 ALA A C 1
ATOM 767 O O . ALA A 1 94 ? 118.204 88.160 83.136 1.00 155.09 94 ALA A O 1
ATOM 769 N N . ALA A 1 95 ? 118.039 89.563 84.898 1.00 163.10 95 ALA A N 1
ATOM 770 C CA . ALA A 1 95 ? 119.058 88.900 85.712 1.00 164.19 95 ALA A CA 1
ATOM 771 C C . ALA A 1 95 ? 118.533 88.725 87.132 1.00 164.24 95 ALA A C 1
ATOM 772 O O . ALA A 1 95 ? 118.730 89.597 87.990 1.00 164.27 95 ALA A O 1
ATOM 774 N N . PRO A 1 96 ? 117.863 87.614 87.418 1.00 170.78 96 PRO A N 1
ATOM 775 C CA . PRO A 1 96 ? 117.365 87.360 88.774 1.00 170.42 96 PRO A CA 1
ATOM 776 C C . PRO A 1 96 ? 118.481 86.848 89.682 1.00 172.26 96 PRO A C 1
ATOM 777 O O . PRO A 1 96 ? 119.640 86.734 89.288 1.00 172.28 96 PRO A O 1
ATOM 781 N N . LEU A 1 97 ? 118.105 86.530 90.924 1.00 181.42 97 LEU A N 1
ATOM 782 C CA . LEU A 1 97 ? 119.149 86.084 91.839 1.00 181.53 97 LEU A CA 1
ATOM 783 C C . LEU A 1 97 ? 119.128 84.565 91.994 1.00 182.05 97 LEU A C 1
ATOM 784 O O . LEU A 1 97 ? 118.054 83.950 91.996 1.00 182.54 97 LEU A O 1
ATOM 789 N N . PRO A 1 98 ? 120.302 83.924 92.061 1.00 189.53 98 PRO A N 1
ATOM 790 C CA . PRO A 1 98 ? 120.335 82.463 92.217 1.00 189.65 98 PRO A CA 1
ATOM 791 C C . PRO A 1 98 ? 120.538 81.989 93.650 1.00 189.88 98 PRO A C 1
ATOM 792 O O . PRO A 1 98 ? 120.419 80.791 93.926 1.00 187.96 98 PRO A O 1
ATOM 796 N N . THR A 1 99 ? 120.879 82.895 94.567 1.00 190.00 99 THR A N 1
ATOM 797 C CA . THR A 1 99 ? 121.177 82.443 95.954 1.00 189.30 99 THR A CA 1
ATOM 798 C C . THR A 1 99 ? 119.928 81.774 96.540 1.00 188.99 99 THR A C 1
ATOM 799 O O . THR A 1 99 ? 118.847 82.382 96.441 1.00 188.62 99 THR A O 1
ATOM 803 N N . THR A 1 100 ? 120.069 80.584 97.133 1.00 175.37 100 THR A N 1
ATOM 804 C CA . THR A 1 100 ? 118.870 79.861 97.633 1.00 174.58 100 THR A CA 1
ATOM 805 C C . THR A 1 100 ? 119.240 78.874 98.744 1.00 173.93 100 THR A C 1
ATOM 806 O O . THR A 1 100 ? 120.132 78.041 98.505 1.00 173.49 100 THR A O 1
ATOM 810 N N . ALA A 1 101 ? 118.576 78.967 99.903 1.00 161.93 101 ALA A N 1
ATOM 811 C CA . ALA A 1 101 ? 118.795 78.018 101.022 1.00 160.06 101 ALA A CA 1
ATOM 812 C C . ALA A 1 101 ? 120.248 77.557 101.078 1.00 160.34 101 ALA A C 1
ATOM 813 O O . ALA A 1 101 ? 120.519 76.406 100.699 1.00 159.42 101 ALA A O 1
ATOM 815 N N . LYS A 1 102 ? 121.136 78.415 101.568 1.00 163.16 102 LYS A N 1
ATOM 816 C CA . LYS A 1 102 ? 122.554 78.012 101.713 1.00 163.57 102 LYS A CA 1
ATOM 817 C C . LYS A 1 102 ? 122.887 78.009 103.204 1.00 165.15 102 LYS A C 1
ATOM 818 O O . LYS A 1 102 ? 124.035 78.334 103.559 1.00 165.57 102 LYS A O 1
ATOM 824 N N . GLY A 1 103 ? 121.908 77.650 104.034 1.00 166.13 103 GLY A N 1
ATOM 825 C CA . GLY A 1 103 ? 122.113 77.650 105.494 1.00 165.47 103 GLY A CA 1
ATOM 826 C C . GLY A 1 103 ? 120.796 77.878 106.198 1.00 164.81 103 GLY A C 1
ATOM 827 O O . GLY A 1 103 ? 120.345 76.955 106.898 1.00 164.64 103 GLY A O 1
ATOM 828 N N . GLU A 1 104 ? 120.203 79.057 106.011 1.00 153.27 104 GLU A N 1
ATOM 829 C CA . GLU A 1 104 ? 118.861 79.319 106.576 1.00 151.65 104 GLU A CA 1
ATOM 830 C C . GLU A 1 104 ? 118.952 79.389 108.102 1.00 153.94 104 GLU A C 1
ATOM 831 O O . GLU A 1 104 ? 119.043 78.332 108.743 1.00 153.75 104 GLU A O 1
ATOM 837 N N . PRO A 1 105 ? 118.939 80.590 108.712 1.00 151.80 105 PRO A N 1
ATOM 838 C CA . PRO A 1 105 ? 119.074 80.724 110.159 1.00 150.07 105 PRO A CA 1
ATOM 839 C C . PRO A 1 105 ? 118.109 79.828 110.931 1.00 146.48 105 PRO A C 1
ATOM 840 O O . PRO A 1 105 ? 117.040 79.556 110.443 1.00 144.83 105 PRO A O 1
ATOM 844 N N . GLY A 1 106 ? 118.516 79.417 112.124 1.00 143.52 106 GLY A N 1
ATOM 845 C CA . GLY A 1 106 ? 117.609 78.618 112.956 1.00 145.41 106 GLY A CA 1
ATOM 846 C C . GLY A 1 106 ? 116.644 79.506 113.707 1.00 147.04 106 GLY A C 1
ATOM 847 O O . GLY A 1 106 ? 116.428 80.646 113.270 1.00 146.79 106 GLY A O 1
ATOM 848 N N . ARG A 1 107 ? 116.034 78.991 114.779 1.00 141.92 107 ARG A N 1
ATOM 849 C CA . ARG A 1 107 ? 115.144 79.815 115.643 1.00 141.12 107 ARG A CA 1
ATOM 850 C C . ARG A 1 107 ? 115.162 79.196 117.042 1.00 140.51 107 ARG A C 1
ATOM 851 O O . ARG A 1 107 ? 114.174 78.526 117.401 1.00 139.63 107 ARG A O 1
ATOM 859 N N . PRO A 1 108 ? 116.233 79.384 117.846 1.00 126.36 108 PRO A N 1
ATOM 860 C CA . PRO A 1 108 ? 116.337 78.734 119.158 1.00 124.75 108 PRO A CA 1
ATOM 861 C C . PRO A 1 108 ? 115.089 78.962 120.011 1.00 123.66 108 PRO A C 1
ATOM 862 O O . PRO A 1 108 ? 114.942 80.023 120.563 1.00 125.87 108 PRO A O 1
ATOM 866 N N . ALA A 1 109 ? 114.241 77.945 120.107 1.00 93.56 109 ALA A N 1
ATOM 867 C CA . ALA A 1 109 ? 112.987 78.096 120.865 1.00 93.33 109 ALA A CA 1
ATOM 868 C C . ALA A 1 109 ? 113.284 78.680 122.240 1.00 96.47 109 ALA A C 1
ATOM 869 O O . ALA A 1 109 ? 114.239 78.211 122.871 1.00 101.56 109 ALA A O 1
ATOM 871 N N . ASN A 1 110 ? 112.512 79.678 122.667 1.00 84.98 110 ASN A N 1
ATOM 872 C CA . ASN A 1 110 ? 112.651 80.220 124.042 1.00 86.18 110 ASN A CA 1
ATOM 873 C C . ASN A 1 110 ? 111.259 80.229 124.659 1.00 81.91 110 ASN A C 1
ATOM 874 O O . ASN A 1 110 ? 110.289 80.186 123.898 1.00 82.48 110 ASN A O 1
ATOM 879 N N . ARG A 1 111 ? 111.162 80.269 125.980 1.00 79.86 111 ARG A N 1
ATOM 880 C CA . ARG A 1 111 ? 109.824 80.153 126.596 1.00 78.94 111 ARG A CA 1
ATOM 881 C C . ARG A 1 111 ? 109.489 81.428 127.361 1.00 79.71 111 ARG A C 1
ATOM 882 O O . ARG A 1 111 ? 109.237 81.332 128.567 1.00 80.89 111 ARG A O 1
ATOM 890 N N . HIS A 1 112 ? 109.493 82.576 126.690 1.00 68.44 112 HIS A N 1
ATOM 891 C CA . HIS A 1 112 ? 109.061 83.819 127.367 1.00 68.96 112 HIS A CA 1
ATOM 892 C C . HIS A 1 112 ? 107.683 83.556 127.976 1.00 72.76 112 HIS A C 1
ATOM 893 O O . HIS A 1 112 ? 106.907 82.857 127.323 1.00 77.69 112 HIS A O 1
ATOM 900 N N . ILE A 1 113 ? 107.389 84.081 129.167 1.00 62.77 113 ILE A N 1
ATOM 901 C CA . ILE A 1 113 ? 106.030 83.956 129.772 1.00 60.41 113 ILE A CA 1
ATOM 902 C C . ILE A 1 113 ? 105.903 85.006 130.885 1.00 61.96 113 ILE A C 1
ATOM 903 O O . ILE A 1 113 ? 106.705 84.954 131.822 1.00 66.92 113 ILE A O 1
ATOM 908 N N . PRO A 1 114 ? 104.944 85.953 130.843 1.00 51.18 114 PRO A N 1
ATOM 909 C CA . PRO A 1 114 ? 104.852 87.003 131.855 1.00 47.10 114 PRO A CA 1
ATOM 910 C C . PRO A 1 114 ? 104.597 86.490 133.277 1.00 50.89 114 PRO A C 1
ATOM 911 O O . PRO A 1 114 ? 103.572 85.908 133.483 1.00 55.26 114 PRO A O 1
ATOM 915 N N . PRO A 1 115 ? 105.501 86.713 134.253 1.00 50.94 115 PRO A N 1
ATOM 916 C CA . PRO A 1 115 ? 105.295 86.304 135.645 1.00 51.23 115 PRO A CA 1
ATOM 917 C C . PRO A 1 115 ? 104.396 87.295 136.364 1.00 51.73 115 PRO A C 1
ATOM 918 O O . PRO A 1 115 ? 104.201 88.415 135.870 1.00 58.04 115 PRO A O 1
ATOM 922 N N . PRO A 1 116 ? 103.805 86.920 137.505 1.00 59.17 116 PRO A N 1
ATOM 923 C CA . PRO A 1 116 ? 102.855 87.818 138.176 1.00 61.13 116 PRO A CA 1
ATOM 924 C C . PRO A 1 116 ? 103.515 89.057 138.760 1.00 71.15 116 PRO A C 1
ATOM 925 O O . PRO A 1 116 ? 104.733 89.137 138.928 1.00 73.75 116 PRO A O 1
ATOM 929 N N . VAL A 1 117 ? 102.675 90.032 139.073 1.00 73.43 117 VAL A N 1
ATOM 930 C CA . VAL A 1 117 ? 103.097 91.403 139.341 1.00 69.38 117 VAL A CA 1
ATOM 931 C C . VAL A 1 117 ? 102.865 91.715 140.815 1.00 73.64 117 VAL A C 1
ATOM 932 O O . VAL A 1 117 ? 101.777 91.439 141.333 1.00 75.97 117 VAL A O 1
ATOM 936 N N . PRO A 1 118 ? 103.865 92.236 141.534 1.00 70.18 118 PRO A N 1
ATOM 937 C CA . PRO A 1 118 ? 103.623 92.729 142.893 1.00 69.49 118 PRO A CA 1
ATOM 938 C C . PRO A 1 118 ? 103.349 94.224 142.927 1.00 62.64 118 PRO A C 1
ATOM 939 O O . PRO A 1 118 ? 103.601 94.933 141.948 1.00 57.98 118 PRO A O 1
ATOM 943 N N . LEU A 1 119 ? 102.835 94.708 144.055 1.00 72.02 119 LEU A N 1
ATOM 944 C CA . LEU A 1 119 ? 102.596 96.133 144.231 1.00 74.60 119 LEU A CA 1
ATOM 945 C C . LEU A 1 119 ? 103.917 96.887 144.339 1.00 72.62 119 LEU A C 1
ATOM 946 O O . LEU A 1 119 ? 104.839 96.460 145.039 1.00 77.92 119 LEU A O 1
ATOM 951 N N . ASP A 1 120 ? 104.005 98.013 143.637 1.00 66.99 120 ASP A N 1
ATOM 952 C CA . ASP A 1 120 ? 105.199 98.843 143.688 1.00 74.67 120 ASP A CA 1
ATOM 953 C C . ASP A 1 120 ? 105.216 99.681 144.960 1.00 76.80 120 ASP A C 1
ATOM 954 O O . ASP A 1 120 ? 104.176 100.151 145.428 1.00 77.92 120 ASP A O 1
ATOM 959 N N . SER A 1 121 ? 106.412 99.869 145.516 1.00 79.11 121 SER A N 1
ATOM 960 C CA . SER A 1 121 ? 106.591 100.627 146.749 1.00 80.89 121 SER A CA 1
ATOM 961 C C . SER A 1 121 ? 106.663 102.125 146.477 1.00 80.90 121 SER A C 1
ATOM 962 O O . SER A 1 121 ? 106.285 102.587 145.397 1.00 81.78 121 SER A O 1
ATOM 965 N N . ALA A 1 122 ? 107.149 102.892 147.453 1.00 72.02 122 ALA A N 1
ATOM 966 C CA . ALA A 1 122 ? 107.170 104.347 147.385 1.00 70.32 122 ALA A CA 1
ATOM 967 C C . ALA A 1 122 ? 108.421 104.901 146.704 1.00 73.12 122 ALA A C 1
ATOM 968 O O . ALA A 1 122 ? 108.823 106.032 146.998 1.00 70.27 122 ALA A O 1
ATOM 970 N N . ARG A 1 123 ? 109.045 104.132 145.806 1.00 78.85 123 ARG A N 1
ATOM 971 C CA . ARG A 1 123 ? 110.159 104.629 145.005 1.00 71.97 123 ARG A CA 1
ATOM 972 C C . ARG A 1 123 ? 109.727 105.596 143.911 1.00 72.07 123 ARG A C 1
ATOM 973 O O . ARG A 1 123 ? 110.597 106.189 143.263 1.00 72.90 123 ARG A O 1
ATOM 981 N N . ILE A 1 124 ? 108.429 105.736 143.672 1.00 66.84 124 ILE A N 1
ATOM 982 C CA . ILE A 1 124 ? 107.902 106.585 142.598 1.00 60.43 124 ILE A CA 1
ATOM 983 C C . ILE A 1 124 ? 108.191 108.048 142.922 1.00 64.62 124 ILE A C 1
ATOM 984 O O . ILE A 1 124 ? 108.010 108.468 144.080 1.00 66.04 124 ILE A O 1
ATOM 989 N N . PRO A 1 125 ? 108.663 108.846 141.963 1.00 74.04 125 PRO A N 1
ATOM 990 C CA . PRO A 1 125 ? 108.870 110.278 142.214 1.00 76.57 125 PRO A CA 1
ATOM 991 C C . PRO A 1 125 ? 107.556 111.015 142.432 1.00 77.27 125 PRO A C 1
ATOM 992 O O . PRO A 1 125 ? 106.464 110.512 142.160 1.00 77.09 125 PRO A O 1
ATOM 996 N N . GLU A 1 126 ? 107.689 112.244 142.937 1.00 76.05 126 GLU A N 1
ATOM 997 C CA . GLU A 1 126 ? 106.529 113.011 143.384 1.00 78.73 126 GLU A CA 1
ATOM 998 C C . GLU A 1 126 ? 105.673 113.480 142.212 1.00 79.98 126 GLU A C 1
ATOM 999 O O . GLU A 1 126 ? 104.442 113.530 142.319 1.00 80.31 126 GLU A O 1
ATOM 1005 N N . ASP A 1 127 ? 106.304 113.813 141.081 1.00 73.50 127 ASP A N 1
ATOM 1006 C CA . ASP A 1 127 ? 105.561 114.345 139.942 1.00 75.27 127 ASP A CA 1
ATOM 1007 C C . ASP A 1 127 ? 104.702 113.283 139.268 1.00 69.66 127 ASP A C 1
ATOM 1008 O O . ASP A 1 127 ? 103.669 113.611 138.675 1.00 68.90 127 ASP A O 1
ATOM 1013 N N . GLN A 1 128 ? 105.105 112.018 139.343 1.00 62.58 128 GLN A N 1
ATOM 1014 C CA . GLN A 1 128 ? 104.361 110.924 138.735 1.00 66.20 128 GLN A CA 1
ATOM 1015 C C . GLN A 1 128 ? 103.690 110.042 139.782 1.00 62.30 128 GLN A C 1
ATOM 1016 O O . GLN A 1 128 ? 103.566 108.832 139.592 1.00 56.67 128 GLN A O 1
ATOM 1022 N N . GLN A 1 129 ? 103.269 110.632 140.901 1.00 63.57 129 GLN A N 1
ATOM 1023 C CA . GLN A 1 129 ? 102.614 109.847 141.943 1.00 65.72 129 GLN A CA 1
ATOM 1024 C C . GLN A 1 129 ? 101.201 109.446 141.537 1.00 63.18 129 GLN A C 1
ATOM 1025 O O . GLN A 1 129 ? 100.760 108.328 141.829 1.00 66.31 129 GLN A O 1
ATOM 1031 N N . SER A 1 130 ? 100.475 110.341 140.865 1.00 62.00 130 SER A N 1
ATOM 1032 C CA . SER A 1 130 ? 99.088 110.060 140.508 1.00 65.57 130 SER A CA 1
ATOM 1033 C C . SER A 1 130 ? 98.980 109.312 139.184 1.00 65.13 130 SER A C 1
ATOM 1034 O O . SER A 1 130 ? 98.103 108.453 139.032 1.00 61.86 130 SER A O 1
ATOM 1037 N N . MET A 1 131 ? 99.864 109.639 138.230 1.00 62.71 131 MET A N 1
ATOM 1038 C CA . MET A 1 131 ? 99.899 109.068 136.874 1.00 59.82 131 MET A CA 1
ATOM 1039 C C . MET A 1 131 ? 98.569 109.238 136.141 1.00 52.98 131 MET A C 1
ATOM 1040 O O . MET A 1 131 ? 98.089 108.324 135.467 1.00 45.91 131 MET A O 1
ATOM 1045 N N . GLY A 1 132 ? 97.973 110.419 136.268 1.00 55.94 132 GLY A N 1
ATOM 1046 C CA . GLY A 1 132 ? 96.743 110.720 135.567 1.00 57.85 132 GLY A CA 1
ATOM 1047 C C . GLY A 1 132 ? 97.011 111.227 134.167 1.00 51.93 132 GLY A C 1
ATOM 1048 O O . GLY A 1 132 ? 97.685 110.556 133.380 1.00 48.78 132 GLY A O 1
ATOM 1049 N N . GLN A 1 133 ? 96.491 112.406 133.840 1.00 50.22 133 GLN A N 1
ATOM 1050 C CA . GLN A 1 133 ? 96.737 113.026 132.546 1.00 51.19 133 GLN A CA 1
ATOM 1051 C C . GLN A 1 133 ? 97.880 114.024 132.674 1.00 57.24 133 GLN A C 1
ATOM 1052 O O . GLN A 1 133 ? 97.788 114.986 133.444 1.00 57.87 133 GLN A O 1
ATOM 1058 N N . GLY A 1 134 ? 98.952 113.796 131.919 1.00 55.15 134 GLY A N 1
ATOM 1059 C CA . GLY A 1 134 ? 100.078 114.707 131.927 1.00 52.81 134 GLY A CA 1
ATOM 1060 C C . GLY A 1 134 ? 100.904 114.697 133.191 1.00 53.28 134 GLY A C 1
ATOM 1061 O O . GLY A 1 134 ? 101.648 115.648 133.437 1.00 61.23 134 GLY A O 1
ATOM 1062 N N . SER A 1 135 ? 100.796 113.650 134.004 1.00 52.30 135 SER A N 1
ATOM 1063 C CA . SER A 1 135 ? 101.548 113.565 135.253 1.00 55.02 135 SER A CA 1
ATOM 1064 C C . SER A 1 135 ? 102.797 112.711 135.043 1.00 54.38 135 SER A C 1
ATOM 1065 O O . SER A 1 135 ? 102.897 111.569 135.490 1.00 53.42 135 SER A O 1
ATOM 1068 N N . GLY A 1 136 ? 103.768 113.312 134.357 1.00 59.07 136 GLY A N 1
ATOM 1069 C CA . GLY A 1 136 ? 105.001 112.605 134.054 1.00 64.61 136 GLY A CA 1
ATOM 1070 C C . GLY A 1 136 ? 104.767 111.497 133.046 1.00 59.74 136 GLY A C 1
ATOM 1071 O O . GLY A 1 136 ? 103.947 111.616 132.130 1.00 69.15 136 GLY A O 1
ATOM 1072 N N . GLY A 1 137 ? 105.498 110.402 133.214 1.00 45.02 137 GLY A N 1
ATOM 1073 C CA . GLY A 1 137 ? 105.291 109.220 132.408 1.00 46.55 137 GLY A CA 1
ATOM 1074 C C . GLY A 1 137 ? 106.009 109.272 131.073 1.00 50.87 137 GLY A C 1
ATOM 1075 O O . GLY A 1 137 ? 106.572 110.286 130.661 1.00 53.93 137 GLY A O 1
ATOM 1076 N N . ARG A 1 138 ? 105.981 108.136 130.383 1.00 55.52 138 ARG A N 1
ATOM 1077 C CA . ARG A 1 138 ? 106.561 108.023 129.053 1.00 56.87 138 ARG A CA 1
ATOM 1078 C C . ARG A 1 138 ? 105.546 107.668 127.980 1.00 54.45 138 ARG A C 1
ATOM 1079 O O . ARG A 1 138 ? 105.648 108.193 126.867 1.00 60.42 138 ARG A O 1
ATOM 1087 N N . SER A 1 139 ? 104.575 106.798 128.293 1.00 38.67 139 SER A N 1
ATOM 1088 C CA . SER A 1 139 ? 103.434 106.452 127.434 1.00 41.43 139 SER A CA 1
ATOM 1089 C C . SER A 1 139 ? 103.899 105.882 126.088 1.00 47.50 139 SER A C 1
ATOM 1090 O O . SER A 1 139 ? 103.731 106.481 125.030 1.00 51.39 139 SER A O 1
ATOM 1093 N N . TRP A 1 140 ? 104.502 104.699 126.173 1.00 53.20 140 TRP A N 1
ATOM 1094 C CA . TRP A 1 140 ? 105.388 104.183 125.138 1.00 60.67 140 TRP A CA 1
ATOM 1095 C C . TRP A 1 140 ? 104.722 103.246 124.134 1.00 56.29 140 TRP A C 1
ATOM 1096 O O . TRP A 1 140 ? 105.437 102.613 123.349 1.00 67.01 140 TRP A O 1
ATOM 1107 N N . CYS A 1 141 ? 103.385 103.155 124.131 1.00 62.55 141 CYS A N 1
ATOM 1108 C CA . CYS A 1 141 ? 102.602 102.264 123.267 1.00 62.20 141 CYS A CA 1
ATOM 1109 C C . CYS A 1 141 ? 103.034 100.806 123.390 1.00 72.12 141 CYS A C 1
ATOM 1110 O O . CYS A 1 141 ? 103.579 100.398 124.419 1.00 91.61 141 CYS A O 1
ATOM 1113 N N . SER A 1 142 ? 102.778 100.012 122.350 1.00 47.30 142 SER A N 1
ATOM 1114 C CA . SER A 1 142 ? 103.283 98.641 122.287 1.00 52.12 142 SER A CA 1
ATOM 1115 C C . SER A 1 142 ? 103.382 98.285 120.806 1.00 60.53 142 SER A C 1
ATOM 1116 O O . SER A 1 142 ? 102.358 98.060 120.161 1.00 63.07 142 SER A O 1
ATOM 1119 N N . ALA A 1 143 ? 104.607 98.247 120.291 1.00 69.72 143 ALA A N 1
ATOM 1120 C CA . ALA A 1 143 ? 104.905 98.020 118.878 1.00 72.48 143 ALA A CA 1
ATOM 1121 C C . ALA A 1 143 ? 104.266 96.774 118.249 1.00 71.27 143 ALA A C 1
ATOM 1122 O O . ALA A 1 143 ? 103.936 96.824 117.058 1.00 78.13 143 ALA A O 1
ATOM 1124 N N . PRO A 1 144 ? 104.057 95.656 118.955 1.00 51.50 144 PRO A N 1
ATOM 1125 C CA . PRO A 1 144 ? 103.152 94.643 118.411 1.00 41.50 144 PRO A CA 1
ATOM 1126 C C . PRO A 1 144 ? 101.728 94.781 118.918 1.00 38.86 144 PRO A C 1
ATOM 1127 O O . PRO A 1 144 ? 101.471 95.232 120.035 1.00 43.89 144 PRO A O 1
ATOM 1131 N N . PHE A 1 145 ? 100.793 94.364 118.070 1.00 39.31 145 PHE A N 1
ATOM 1132 C CA . PHE A 1 145 ? 99.458 94.051 118.546 1.00 31.81 145 PHE A CA 1
ATOM 1133 C C . PHE A 1 145 ? 99.503 92.792 119.402 1.00 32.08 145 PHE A C 1
ATOM 1134 O O . PHE A 1 145 ? 100.439 91.993 119.331 1.00 51.38 145 PHE A O 1
ATOM 1142 N N . VAL A 1 146 ? 98.474 92.614 120.217 1.00 74.01 146 VAL A N 1
ATOM 1143 C CA . VAL A 1 146 ? 98.223 91.339 120.871 1.00 73.97 146 VAL A CA 1
ATOM 1144 C C . VAL A 1 146 ? 96.758 90.982 120.657 1.00 80.48 146 VAL A C 1
ATOM 1145 O O . VAL A 1 146 ? 95.876 91.845 120.729 1.00 94.00 146 VAL A O 1
ATOM 1149 N N . GLU A 1 147 ? 96.510 89.730 120.294 1.00 74.95 147 GLU A N 1
ATOM 1150 C CA . GLU A 1 147 ? 95.157 89.301 119.984 1.00 75.38 147 GLU A CA 1
ATOM 1151 C C . GLU A 1 147 ? 94.432 88.921 121.266 1.00 79.97 147 GLU A C 1
ATOM 1152 O O . GLU A 1 147 ? 94.939 88.128 122.065 1.00 93.78 147 GLU A O 1
ATOM 1158 N N . VAL A 1 148 ? 93.272 89.501 121.472 1.00 23.40 148 VAL A N 1
ATOM 1159 C CA . VAL A 1 148 ? 92.404 89.090 122.564 1.00 22.89 148 VAL A CA 1
ATOM 1160 C C . VAL A 1 148 ? 91.404 88.092 121.993 1.00 37.26 148 VAL A C 1
ATOM 1161 O O . VAL A 1 148 ? 91.122 88.087 120.790 1.00 50.62 148 VAL A O 1
ATOM 1165 N N . LYS A 1 149 ? 90.910 87.192 122.837 1.00 69.17 149 LYS A N 1
ATOM 1166 C CA . LYS A 1 149 ? 89.964 86.167 122.412 1.00 67.95 149 LYS A CA 1
ATOM 1167 C C . LYS A 1 149 ? 88.558 86.669 122.707 1.00 64.26 149 LYS A C 1
ATOM 1168 O O . LYS A 1 149 ? 88.144 86.726 123.869 1.00 70.16 149 LYS A O 1
ATOM 1174 N N . LEU A 1 150 ? 87.835 87.043 121.658 1.00 50.85 150 LEU A N 1
ATOM 1175 C CA . LEU A 1 150 ? 86.462 87.489 121.824 1.00 54.76 150 LEU A CA 1
ATOM 1176 C C . LEU A 1 150 ? 85.581 86.311 122.230 1.00 64.42 150 LEU A C 1
ATOM 1177 O O . LEU A 1 150 ? 85.849 85.173 121.831 1.00 72.93 150 LEU A O 1
ATOM 1182 N N . PRO A 1 151 ? 84.566 86.540 123.060 1.00 71.73 151 PRO A N 1
ATOM 1183 C CA . PRO A 1 151 ? 83.598 85.481 123.370 1.00 74.24 151 PRO A CA 1
ATOM 1184 C C . PRO A 1 151 ? 82.835 85.064 122.126 1.00 74.36 151 PRO A C 1
ATOM 1185 O O . PRO A 1 151 ? 82.530 85.906 121.268 1.00 74.91 151 PRO A O 1
ATOM 1189 N N . PRO A 1 152 ? 82.527 83.771 121.982 1.00 67.72 152 PRO A N 1
ATOM 1190 C CA . PRO A 1 152 ? 81.884 83.302 120.744 1.00 68.51 152 PRO A CA 1
ATOM 1191 C C . PRO A 1 152 ? 80.440 83.743 120.589 1.00 70.14 152 PRO A C 1
ATOM 1192 O O . PRO A 1 152 ? 79.935 83.750 119.460 1.00 68.00 152 PRO A O 1
ATOM 1196 N N . THR A 1 153 ? 79.760 84.114 121.672 1.00 80.12 153 THR A N 1
ATOM 1197 C CA . THR A 1 153 ? 78.356 84.491 121.603 1.00 82.25 153 THR A CA 1
ATOM 1198 C C . THR A 1 153 ? 78.086 85.951 121.931 1.00 82.58 153 THR A C 1
ATOM 1199 O O . THR A 1 153 ? 77.041 86.470 121.536 1.00 86.81 153 THR A O 1
ATOM 1203 N N . GLN A 1 154 ? 78.990 86.626 122.639 1.00 85.22 154 GLN A N 1
ATOM 1204 C CA . GLN A 1 154 ? 78.784 88.008 123.046 1.00 84.04 154 GLN A CA 1
ATOM 1205 C C . GLN A 1 154 ? 79.730 88.974 122.346 1.00 82.80 154 GLN A C 1
ATOM 1206 O O . GLN A 1 154 ? 79.964 90.076 122.852 1.00 88.75 154 GLN A O 1
ATOM 1212 N N . TRP A 1 155 ? 80.281 88.586 121.194 1.00 77.94 155 TRP A N 1
ATOM 1213 C CA . TRP A 1 155 ? 81.191 89.473 120.478 1.00 82.39 155 TRP A CA 1
ATOM 1214 C C . TRP A 1 155 ? 80.456 90.634 119.821 1.00 83.79 155 TRP A C 1
ATOM 1215 O O . TRP A 1 155 ? 81.062 91.681 119.570 1.00 88.61 155 TRP A O 1
ATOM 1226 N N . SER A 1 156 ? 79.165 90.461 119.520 1.00 79.65 156 SER A N 1
ATOM 1227 C CA . SER A 1 156 ? 78.386 91.541 118.920 1.00 81.55 156 SER A CA 1
ATOM 1228 C C . SER A 1 156 ? 78.192 92.695 119.896 1.00 83.79 156 SER A C 1
ATOM 1229 O O . SER A 1 156 ? 78.247 93.864 119.500 1.00 82.48 156 SER A O 1
ATOM 1232 N N . ASN A 1 157 ? 77.977 92.383 121.177 1.00 91.14 157 ASN A N 1
ATOM 1233 C CA . ASN A 1 157 ? 77.880 93.423 122.197 1.00 91.91 157 ASN A CA 1
ATOM 1234 C C . ASN A 1 157 ? 79.216 94.130 122.396 1.00 90.08 157 ASN A C 1
ATOM 1235 O O . ASN A 1 157 ? 79.254 95.344 122.636 1.00 86.53 157 ASN A O 1
ATOM 1240 N N . VAL A 1 158 ? 80.319 93.383 122.292 1.00 80.60 158 VAL A N 1
ATOM 1241 C CA . VAL A 1 158 ? 81.653 93.971 122.384 1.00 77.40 158 VAL A CA 1
ATOM 1242 C C . VAL A 1 158 ? 81.899 94.919 121.216 1.00 77.38 158 VAL A C 1
ATOM 1243 O O . VAL A 1 158 ? 82.435 96.020 121.395 1.00 84.73 158 VAL A O 1
ATOM 1247 N N . ARG A 1 159 ? 81.482 94.521 120.010 1.00 68.12 159 ARG A N 1
ATOM 1248 C CA . ARG A 1 159 ? 81.604 95.389 118.841 1.00 71.09 159 ARG A CA 1
ATOM 1249 C C . ARG A 1 159 ? 80.725 96.629 118.977 1.00 75.97 159 ARG A C 1
ATOM 1250 O O . ARG A 1 159 ? 81.140 97.737 118.610 1.00 85.83 159 ARG A O 1
ATOM 1258 N N . GLU A 1 160 ? 79.522 96.464 119.537 1.00 80.60 160 GLU A N 1
ATOM 1259 C CA . GLU A 1 160 ? 78.622 97.595 119.754 1.00 86.44 160 GLU A CA 1
ATOM 1260 C C . GLU A 1 160 ? 79.207 98.589 120.754 1.00 85.93 160 GLU A C 1
ATOM 1261 O O . GLU A 1 160 ? 79.099 99.807 120.564 1.00 87.99 160 GLU A O 1
ATOM 1267 N N . LYS A 1 161 ? 79.857 98.088 121.808 1.00 68.34 161 LYS A N 1
ATOM 1268 C CA . LYS A 1 161 ? 80.510 98.985 122.759 1.00 68.74 161 LYS A CA 1
ATOM 1269 C C . LYS A 1 161 ? 81.743 99.648 122.152 1.00 67.50 161 LYS A C 1
ATOM 1270 O O . LYS A 1 161 ? 82.004 100.829 122.405 1.00 70.28 161 LYS A O 1
ATOM 1276 N N . LEU A 1 162 ? 82.506 98.918 121.338 1.00 59.16 162 LEU A N 1
ATOM 1277 C CA . LEU A 1 162 ? 83.692 99.493 120.718 1.00 53.70 162 LEU A CA 1
ATOM 1278 C C . LEU A 1 162 ? 83.368 100.449 119.579 1.00 61.53 162 LEU A C 1
ATOM 1279 O O . LEU A 1 162 ? 84.245 101.217 119.172 1.00 66.69 162 LEU A O 1
ATOM 1284 N N . LEU A 1 163 ? 82.140 100.416 119.055 1.00 69.70 163 LEU A N 1
ATOM 1285 C CA . LEU A 1 163 ? 81.751 101.324 117.981 1.00 71.61 163 LEU A CA 1
ATOM 1286 C C . LEU A 1 163 ? 81.660 102.775 118.435 1.00 76.56 163 LEU A C 1
ATOM 1287 O O . LEU A 1 163 ? 81.643 103.672 117.586 1.00 82.56 163 LEU A O 1
ATOM 1292 N N . LYS A 1 164 ? 81.577 103.021 119.746 1.00 70.79 164 LYS A N 1
ATOM 1293 C CA . LYS A 1 164 ? 81.601 104.386 120.262 1.00 75.74 164 LYS A CA 1
ATOM 1294 C C . LYS A 1 164 ? 82.942 105.055 120.001 1.00 71.49 164 LYS A C 1
ATOM 1295 O O . LYS A 1 164 ? 83.002 106.253 119.702 1.00 73.68 164 LYS A O 1
ATOM 1301 N N . PHE A 1 165 ? 84.030 104.296 120.113 1.00 54.01 165 PHE A N 1
ATOM 1302 C CA . PHE A 1 165 ? 85.380 104.836 120.066 1.00 55.29 165 PHE A CA 1
ATOM 1303 C C . PHE A 1 165 ? 86.021 104.628 118.703 1.00 53.09 165 PHE A C 1
ATOM 1304 O O . PHE A 1 165 ? 87.250 104.608 118.592 1.00 57.32 165 PHE A O 1
ATOM 1312 N N . ARG A 1 166 ? 85.201 104.478 117.668 1.00 52.78 166 ARG A N 1
ATOM 1313 C CA . ARG A 1 166 ? 85.680 104.260 116.312 1.00 62.90 166 ARG A CA 1
ATOM 1314 C C . ARG A 1 166 ? 86.254 105.550 115.738 1.00 61.20 166 ARG A C 1
ATOM 1315 O O . ARG A 1 166 ? 85.629 106.611 115.825 1.00 64.74 166 ARG A O 1
ATOM 1323 N N . ILE A 1 167 ? 87.444 105.463 115.149 1.00 53.61 167 ILE A N 1
ATOM 1324 C CA . ILE A 1 167 ? 88.137 106.667 114.698 1.00 52.29 167 ILE A CA 1
ATOM 1325 C C . ILE A 1 167 ? 87.783 107.011 113.254 1.00 62.24 167 ILE A C 1
ATOM 1326 O O . ILE A 1 167 ? 87.562 108.180 112.933 1.00 72.64 167 ILE A O 1
ATOM 1331 N N . GLU A 1 168 ? 87.677 106.027 112.363 1.00 68.66 168 GLU A N 1
ATOM 1332 C CA . GLU A 1 168 ? 87.327 106.324 110.982 1.00 73.58 168 GLU A CA 1
ATOM 1333 C C . GLU A 1 168 ? 85.838 106.650 110.890 1.00 72.17 168 GLU A C 1
ATOM 1334 O O . GLU A 1 168 ? 85.072 106.398 111.825 1.00 73.59 168 GLU A O 1
ATOM 1340 N N . ASP A 1 169 ? 85.447 107.243 109.750 1.00 72.19 169 ASP A N 1
ATOM 1341 C CA . ASP A 1 169 ? 84.136 107.875 109.552 1.00 73.91 169 ASP A CA 1
ATOM 1342 C C . ASP A 1 169 ? 83.890 108.959 110.603 1.00 70.13 169 ASP A C 1
ATOM 1343 O O . ASP A 1 169 ? 82.795 109.086 111.150 1.00 67.12 169 ASP A O 1
ATOM 1348 N N . ASP A 1 170 ? 84.942 109.723 110.913 1.00 68.60 170 ASP A N 1
ATOM 1349 C CA . ASP A 1 170 ? 84.804 111.007 111.583 1.00 69.75 170 ASP A CA 1
ATOM 1350 C C . ASP A 1 170 ? 85.184 112.185 110.706 1.00 65.05 170 ASP A C 1
ATOM 1351 O O . ASP A 1 170 ? 84.800 113.316 111.020 1.00 67.88 170 ASP A O 1
ATOM 1356 N N . ALA A 1 171 ? 85.951 111.950 109.640 1.00 67.15 171 ALA A N 1
ATOM 1357 C CA . ALA A 1 171 ? 86.280 113.004 108.691 1.00 70.94 171 ALA A CA 1
ATOM 1358 C C . ALA A 1 171 ? 85.052 113.485 107.940 1.00 77.17 171 ALA A C 1
ATOM 1359 O O . ALA A 1 171 ? 84.995 114.651 107.538 1.00 75.88 171 ALA A O 1
ATOM 1361 N N . ASP A 1 172 ? 84.070 112.605 107.736 1.00 75.61 172 ASP A N 1
ATOM 1362 C CA . ASP A 1 172 ? 82.894 112.975 106.959 1.00 76.11 172 ASP A CA 1
ATOM 1363 C C . ASP A 1 172 ? 82.000 113.962 107.698 1.00 81.36 172 ASP A C 1
ATOM 1364 O O . ASP A 1 172 ? 81.374 114.806 107.055 1.00 88.18 172 ASP A O 1
ATOM 1369 N N . ILE A 1 173 ? 81.961 113.906 109.033 1.00 69.61 173 ILE A N 1
ATOM 1370 C CA . ILE A 1 173 ? 81.272 114.941 109.804 1.00 72.85 173 ILE A CA 1
ATOM 1371 C C . ILE A 1 173 ? 81.965 116.290 109.641 1.00 76.60 173 ILE A C 1
ATOM 1372 O O . ILE A 1 173 ? 81.301 117.320 109.476 1.00 77.23 173 ILE A O 1
ATOM 1377 N N . VAL A 1 174 ? 83.300 116.304 109.646 1.00 64.45 174 VAL A N 1
ATOM 1378 C CA . VAL A 1 174 ? 84.032 117.563 109.512 1.00 63.89 174 VAL A CA 1
ATOM 1379 C C . VAL A 1 174 ? 83.864 118.142 108.110 1.00 69.28 174 VAL A C 1
ATOM 1380 O O . VAL A 1 174 ? 83.661 119.353 107.945 1.00 83.15 174 VAL A O 1
ATOM 1384 N N . ARG A 1 175 ? 83.911 117.287 107.086 1.00 57.22 175 ARG A N 1
ATOM 1385 C CA . ARG A 1 175 ? 83.694 117.745 105.716 1.00 61.79 175 ARG A CA 1
ATOM 1386 C C . ARG A 1 175 ? 82.253 118.196 105.501 1.00 64.25 175 ARG A C 1
ATOM 1387 O O . ARG A 1 175 ? 82.007 119.168 104.779 1.00 67.09 175 ARG A O 1
ATOM 1395 N N . ARG A 1 176 ? 81.293 117.510 106.130 1.00 68.08 176 ARG A N 1
ATOM 1396 C CA . ARG A 1 176 ? 79.893 117.910 106.047 1.00 69.92 176 ARG A CA 1
ATOM 1397 C C . ARG A 1 176 ? 79.662 119.251 106.726 1.00 73.95 176 ARG A C 1
ATOM 1398 O O . ARG A 1 176 ? 78.888 120.077 106.231 1.00 81.34 176 ARG A O 1
ATOM 1406 N N . TRP A 1 177 ? 80.330 119.481 107.859 1.00 63.87 177 TRP A N 1
ATOM 1407 C CA . TRP A 1 177 ? 80.238 120.764 108.546 1.00 68.71 177 TRP A CA 1
ATOM 1408 C C . TRP A 1 177 ? 80.855 121.881 107.718 1.00 70.27 177 TRP A C 1
ATOM 1409 O O . TRP A 1 177 ? 80.308 122.989 107.660 1.00 71.97 177 TRP A O 1
ATOM 1420 N N . ALA A 1 178 ? 81.989 121.604 107.066 1.00 72.67 178 ALA A N 1
ATOM 1421 C CA . ALA A 1 178 ? 82.610 122.595 106.191 1.00 72.95 178 ALA A CA 1
ATOM 1422 C C . ALA A 1 178 ? 81.724 122.914 104.992 1.00 74.13 178 ALA A C 1
ATOM 1423 O O . ALA A 1 178 ? 81.601 124.080 104.598 1.00 79.33 178 ALA A O 1
ATOM 1425 N N . GLU A 1 179 ? 81.090 121.890 104.410 1.00 74.56 179 GLU A N 1
ATOM 1426 C CA . GLU A 1 179 ? 80.170 122.101 103.294 1.00 80.05 179 GLU A CA 1
ATOM 1427 C C . GLU A 1 179 ? 78.938 122.887 103.724 1.00 78.27 179 GLU A C 1
ATOM 1428 O O . GLU A 1 179 ? 78.463 123.760 102.988 1.00 78.24 179 GLU A O 1
ATOM 1434 N N . ALA A 1 180 ? 78.404 122.589 104.909 1.00 77.33 180 ALA A N 1
ATOM 1435 C CA . ALA A 1 180 ? 77.191 123.257 105.360 1.00 78.49 180 ALA A CA 1
ATOM 1436 C C . ALA A 1 180 ? 77.461 124.678 105.834 1.00 78.38 180 ALA A C 1
ATOM 1437 O O . ALA A 1 180 ? 76.560 125.522 105.788 1.00 83.46 180 ALA A O 1
ATOM 1439 N N . LYS A 1 181 ? 78.679 124.968 106.289 1.00 64.93 181 LYS A N 1
ATOM 1440 C CA . LYS A 1 181 ? 78.964 126.279 106.855 1.00 65.53 181 LYS A CA 1
ATOM 1441 C C . LYS A 1 181 ? 79.625 127.236 105.872 1.00 71.27 181 LYS A C 1
ATOM 1442 O O . LYS A 1 181 ? 79.275 128.419 105.851 1.00 77.14 181 LYS A O 1
ATOM 1448 N N . PHE A 1 182 ? 80.569 126.770 105.052 1.00 80.58 182 PHE A N 1
ATOM 1449 C CA . PHE A 1 182 ? 81.303 127.657 104.156 1.00 83.73 182 PHE A CA 1
ATOM 1450 C C . PHE A 1 182 ? 81.049 127.321 102.690 1.00 81.61 182 PHE A C 1
ATOM 1451 O O . PHE A 1 182 ? 81.756 127.805 101.805 1.00 79.44 182 PHE A O 1
ATOM 1459 N N . GLY A 1 183 ? 80.046 126.494 102.416 1.00 83.29 183 GLY A N 1
ATOM 1460 C CA . GLY A 1 183 ? 79.687 126.195 101.043 1.00 85.83 183 GLY A CA 1
ATOM 1461 C C . GLY A 1 183 ? 80.574 125.168 100.369 1.00 87.47 183 GLY A C 1
ATOM 1462 O O . GLY A 1 183 ? 80.144 124.037 100.127 1.00 92.99 183 GLY A O 1
ATOM 1463 N N . SER A 1 184 ? 81.813 125.545 100.062 1.00 84.42 184 SER A N 1
ATOM 1464 C CA . SER A 1 184 ? 82.730 124.687 99.328 1.00 88.37 184 SER A CA 1
ATOM 1465 C C . SER A 1 184 ? 83.933 124.358 100.201 1.00 87.09 184 SER A C 1
ATOM 1466 O O . SER A 1 184 ? 84.254 125.083 101.144 1.00 84.23 184 SER A O 1
ATOM 1469 N N . ILE A 1 185 ? 84.592 123.243 99.868 1.00 80.36 185 ILE A N 1
ATOM 1470 C CA . ILE A 1 185 ? 85.690 122.732 100.687 1.00 80.25 185 ILE A CA 1
ATOM 1471 C C . ILE A 1 185 ? 86.912 123.643 100.593 1.00 84.11 185 ILE A C 1
ATOM 1472 O O . ILE A 1 185 ? 87.543 123.956 101.609 1.00 86.87 185 ILE A O 1
ATOM 1477 N N . GLU A 1 186 ? 87.251 124.098 99.382 1.00 86.62 186 GLU A N 1
ATOM 1478 C CA . GLU A 1 186 ? 88.407 124.978 99.210 1.00 88.13 186 GLU A CA 1
ATOM 1479 C C . GLU A 1 186 ? 88.165 126.348 99.833 1.00 87.72 186 GLU A C 1
ATOM 1480 O O . GLU A 1 186 ? 89.076 126.936 100.436 1.00 89.22 186 GLU A O 1
ATOM 1486 N N . THR A 1 187 ? 86.938 126.862 99.704 1.00 83.44 187 THR A N 1
ATOM 1487 C CA . THR A 1 187 ? 86.568 128.109 100.365 1.00 85.76 187 THR A CA 1
ATOM 1488 C C . THR A 1 187 ? 86.603 127.952 101.880 1.00 89.70 187 THR A C 1
ATOM 1489 O O . THR A 1 187 ? 87.028 128.867 102.597 1.00 90.86 187 THR A O 1
ATOM 1493 N N . ALA A 1 188 ? 86.185 126.782 102.380 1.00 83.10 188 ALA A N 1
ATOM 1494 C CA . ALA A 1 188 ? 86.275 126.496 103.809 1.00 83.45 188 ALA A CA 1
ATOM 1495 C C . ALA A 1 188 ? 87.720 126.460 104.278 1.00 83.15 188 ALA A C 1
ATOM 1496 O O . ALA A 1 188 ? 88.041 127.001 105.339 1.00 83.39 188 ALA A O 1
ATOM 1498 N N . ARG A 1 189 ? 88.606 125.847 103.486 1.00 79.71 189 ARG A N 1
ATOM 1499 C CA . ARG A 1 189 ? 90.021 125.780 103.837 1.00 79.69 189 ARG A CA 1
ATOM 1500 C C . ARG A 1 189 ? 90.648 127.167 103.884 1.00 85.14 189 ARG A C 1
ATOM 1501 O O . ARG A 1 189 ? 91.366 127.497 104.836 1.00 88.22 189 ARG A O 1
ATOM 1509 N N . ASP A 1 190 ? 90.342 128.008 102.889 1.00 84.37 190 ASP A N 1
ATOM 1510 C CA . ASP A 1 190 ? 90.915 129.352 102.848 1.00 84.63 190 ASP A CA 1
ATOM 1511 C C . ASP A 1 190 ? 90.375 130.233 103.972 1.00 82.69 190 ASP A C 1
ATOM 1512 O O . ASP A 1 190 ? 91.151 130.909 104.661 1.00 84.20 190 ASP A O 1
ATOM 1517 N N . GLY A 1 191 ? 89.055 130.217 104.192 1.00 72.16 191 GLY A N 1
ATOM 1518 C CA . GLY A 1 191 ? 88.475 131.010 105.262 1.00 76.87 191 GLY A CA 1
ATOM 1519 C C . GLY A 1 191 ? 88.877 130.545 106.646 1.00 82.12 191 GLY A C 1
ATOM 1520 O O . GLY A 1 191 ? 89.059 131.363 107.552 1.00 84.48 191 GLY A O 1
ATOM 1521 N N . LEU A 1 192 ? 89.051 129.238 106.827 1.00 70.71 192 LEU A N 1
ATOM 1522 C CA . LEU A 1 192 ? 89.432 128.708 108.125 1.00 61.63 192 LEU A CA 1
ATOM 1523 C C . LEU A 1 192 ? 90.910 128.926 108.412 1.00 65.07 192 LEU A C 1
ATOM 1524 O O . LEU A 1 192 ? 91.284 129.132 109.572 1.00 68.30 192 LEU A O 1
ATOM 1529 N N . ARG A 1 193 ? 91.755 128.904 107.376 1.00 70.96 193 ARG A N 1
ATOM 1530 C CA . ARG A 1 193 ? 93.137 129.335 107.543 1.00 69.55 193 ARG A CA 1
ATOM 1531 C C . ARG A 1 193 ? 93.210 130.823 107.865 1.00 70.25 193 ARG A C 1
ATOM 1532 O O . ARG A 1 193 ? 94.062 131.254 108.650 1.00 72.37 193 ARG A O 1
ATOM 1540 N N . ALA A 1 194 ? 92.318 131.623 107.270 1.00 73.59 194 ALA A N 1
ATOM 1541 C CA . ALA A 1 194 ? 92.273 133.050 107.581 1.00 77.30 194 ALA A CA 1
ATOM 1542 C C . ALA A 1 194 ? 91.827 133.302 109.018 1.00 76.56 194 ALA A C 1
ATOM 1543 O O . ALA A 1 194 ? 92.373 134.178 109.698 1.00 76.66 194 ALA A O 1
ATOM 1545 N N . SER A 1 195 ? 90.839 132.546 109.497 1.00 78.29 195 SER A N 1
ATOM 1546 C CA . SER A 1 195 ? 90.346 132.746 110.856 1.00 79.67 195 SER A CA 1
ATOM 1547 C C . SER A 1 195 ? 91.289 132.172 111.906 1.00 77.59 195 SER A C 1
ATOM 1548 O O . SER A 1 195 ? 91.335 132.682 113.030 1.00 77.37 195 SER A O 1
ATOM 1551 N N . ALA A 1 196 ? 92.037 131.118 111.569 1.00 69.43 196 ALA A N 1
ATOM 1552 C CA . ALA A 1 196 ? 92.937 130.516 112.546 1.00 67.03 196 ALA A CA 1
ATOM 1553 C C . ALA A 1 196 ? 94.176 131.366 112.782 1.00 71.23 196 ALA A C 1
ATOM 1554 O O . ALA A 1 196 ? 94.798 131.264 113.845 1.00 71.81 196 ALA A O 1
ATOM 1556 N N . GLU A 1 197 ? 94.556 132.191 111.809 1.00 90.11 197 GLU A N 1
ATOM 1557 C CA . GLU A 1 197 ? 95.741 133.026 111.935 1.00 92.35 197 GLU A CA 1
ATOM 1558 C C . GLU A 1 197 ? 95.524 134.127 112.967 1.00 94.70 197 GLU A C 1
ATOM 1559 O O . GLU A 1 197 ? 94.399 134.559 113.233 1.00 96.52 197 GLU A O 1
ATOM 1565 N N . ILE A 1 198 ? 96.626 134.579 113.553 1.00 109.45 198 ILE A N 1
ATOM 1566 C CA . ILE A 1 198 ? 96.611 135.649 114.540 1.00 110.25 198 ILE A CA 1
ATOM 1567 C C . ILE A 1 198 ? 97.132 136.916 113.872 1.00 112.24 198 ILE A C 1
ATOM 1568 O O . ILE A 1 198 ? 98.017 136.863 113.008 1.00 111.32 198 ILE A O 1
ATOM 1573 N N . GLY A 1 199 ? 96.519 138.048 114.207 1.00 126.58 199 GLY A N 1
ATOM 1574 C CA . GLY A 1 199 ? 96.919 139.300 113.601 1.00 127.76 199 GLY A CA 1
ATOM 1575 C C . GLY A 1 199 ? 98.127 139.908 114.287 1.00 128.45 199 GLY A C 1
ATOM 1576 O O . GLY A 1 199 ? 98.406 139.656 115.460 1.00 126.78 199 GLY A O 1
ATOM 1577 N N . THR A 1 200 ? 98.857 140.723 113.533 1.00 141.54 200 THR A N 1
ATOM 1578 C CA . THR A 1 200 ? 99.969 141.490 114.073 1.00 141.74 200 THR A CA 1
ATOM 1579 C C . THR A 1 200 ? 99.521 142.807 114.690 1.00 141.83 200 THR A C 1
ATOM 1580 O O . THR A 1 200 ? 100.355 143.532 115.243 1.00 142.27 200 THR A O 1
ATOM 1584 N N . SER A 1 201 ? 98.236 143.132 114.599 1.00 150.75 201 SER A N 1
ATOM 1585 C CA . SER A 1 201 ? 97.714 144.330 115.241 1.00 151.56 201 SER A CA 1
ATOM 1586 C C . SER A 1 201 ? 97.685 144.130 116.752 1.00 151.41 201 SER A C 1
ATOM 1587 O O . SER A 1 201 ? 97.170 143.112 117.227 1.00 150.41 201 SER A O 1
ATOM 1590 N N . PRO A 1 202 ? 98.222 145.069 117.538 1.00 152.80 202 PRO A N 1
ATOM 1591 C CA . PRO A 1 202 ? 98.307 144.863 118.992 1.00 152.30 202 PRO A CA 1
ATOM 1592 C C . PRO A 1 202 ? 96.989 145.015 119.738 1.00 151.63 202 PRO A C 1
ATOM 1593 O O . PRO A 1 202 ? 96.983 144.845 120.961 1.00 153.24 202 PRO A O 1
ATOM 1597 N N . ASP A 1 203 ? 95.881 145.339 119.064 1.00 150.69 203 ASP A N 1
ATOM 1598 C CA . ASP A 1 203 ? 94.602 145.469 119.757 1.00 152.21 203 ASP A CA 1
ATOM 1599 C C . ASP A 1 203 ? 94.089 144.113 120.233 1.00 153.94 203 ASP A C 1
ATOM 1600 O O . ASP A 1 203 ? 93.728 143.950 121.407 1.00 154.67 203 ASP A O 1
ATOM 1605 N N . VAL A 1 204 ? 94.073 143.119 119.340 1.00 151.03 204 VAL A N 1
ATOM 1606 C CA . VAL A 1 204 ? 93.650 141.776 119.729 1.00 150.28 204 VAL A CA 1
ATOM 1607 C C . VAL A 1 204 ? 94.683 141.130 120.641 1.00 149.54 204 VAL A C 1
ATOM 1608 O O . VAL A 1 204 ? 94.330 140.320 121.511 1.00 149.86 204 VAL A O 1
ATOM 1612 N N . TRP A 1 205 ? 95.961 141.489 120.469 1.00 141.87 205 TRP A N 1
ATOM 1613 C CA . TRP A 1 205 ? 97.014 141.058 121.384 1.00 140.80 205 TRP A CA 1
ATOM 1614 C C . TRP A 1 205 ? 96.734 141.534 122.803 1.00 141.28 205 TRP A C 1
ATOM 1615 O O . TRP A 1 205 ? 96.714 140.733 123.742 1.00 142.80 205 TRP A O 1
ATOM 1626 N N . ARG A 1 206 ? 96.477 142.838 122.964 1.00 154.43 206 ARG A N 1
ATOM 1627 C CA . ARG A 1 206 ? 96.191 143.402 124.280 1.00 154.55 206 ARG A CA 1
ATOM 1628 C C . ARG A 1 206 ? 94.892 142.862 124.858 1.00 154.56 206 ARG A C 1
ATOM 1629 O O . ARG A 1 206 ? 94.794 142.673 126.076 1.00 154.66 206 ARG A O 1
ATOM 1637 N N . SER A 1 207 ? 93.902 142.587 124.002 1.00 149.66 207 SER A N 1
ATOM 1638 C CA . SER A 1 207 ? 92.667 141.956 124.463 1.00 149.89 207 SER A CA 1
ATOM 1639 C C . SER A 1 207 ? 92.926 140.556 125.010 1.00 150.08 207 SER A C 1
ATOM 1640 O O . SER A 1 207 ? 92.358 140.169 126.038 1.00 149.26 207 SER A O 1
ATOM 1643 N N . PHE A 1 208 ? 93.803 139.792 124.356 1.00 143.11 208 PHE A N 1
ATOM 1644 C CA . PHE A 1 208 ? 94.073 138.441 124.839 1.00 140.87 208 PHE A CA 1
ATOM 1645 C C . PHE A 1 208 ? 94.954 138.434 126.088 1.00 141.79 208 PHE A C 1
ATOM 1646 O O . PHE A 1 208 ? 94.777 137.572 126.956 1.00 141.82 208 PHE A O 1
ATOM 1654 N N . ILE A 1 209 ? 95.889 139.384 126.219 1.00 155.75 209 ILE A N 1
ATOM 1655 C CA . ILE A 1 209 ? 96.617 139.477 127.493 1.00 155.86 209 ILE A CA 1
ATOM 1656 C C . ILE A 1 209 ? 95.695 139.963 128.611 1.00 157.14 209 ILE A C 1
ATOM 1657 O O . ILE A 1 209 ? 95.847 139.540 129.760 1.00 156.37 209 ILE A O 1
ATOM 1662 N N . SER A 1 210 ? 94.723 140.831 128.307 1.00 156.36 210 SER A N 1
ATOM 1663 C CA . SER A 1 210 ? 93.741 141.225 129.317 1.00 154.36 210 SER A CA 1
ATOM 1664 C C . SER A 1 210 ? 92.865 140.047 129.733 1.00 153.63 210 SER A C 1
ATOM 1665 O O . SER A 1 210 ? 92.517 139.909 130.914 1.00 152.51 210 SER A O 1
ATOM 1668 N N . ARG A 1 211 ? 92.507 139.188 128.773 1.00 143.69 211 ARG A N 1
ATOM 1669 C CA . ARG A 1 211 ? 91.797 137.953 129.088 1.00 143.20 211 ARG A CA 1
ATOM 1670 C C . ARG A 1 211 ? 92.655 137.005 129.918 1.00 144.40 211 ARG A C 1
ATOM 1671 O O . ARG A 1 211 ? 92.127 136.273 130.763 1.00 144.93 211 ARG A O 1
ATOM 1679 N N . ALA A 1 212 ? 93.968 136.993 129.675 1.00 148.11 212 ALA A N 1
ATOM 1680 C CA . ALA A 1 212 ? 94.880 136.201 130.495 1.00 147.09 212 ALA A CA 1
ATOM 1681 C C . ALA A 1 212 ? 94.962 136.736 131.920 1.00 148.14 212 ALA A C 1
ATOM 1682 O O . ALA A 1 212 ? 95.011 135.956 132.878 1.00 145.46 212 ALA A O 1
ATOM 1684 N N . ILE A 1 213 ? 95.001 138.062 132.072 1.00 164.09 213 ILE A N 1
ATOM 1685 C CA . ILE A 1 213 ? 95.097 138.677 133.395 1.00 164.79 213 ILE A CA 1
ATOM 1686 C C . ILE A 1 213 ? 93.819 138.436 134.190 1.00 165.06 213 ILE A C 1
ATOM 1687 O O . ILE A 1 213 ? 93.861 138.053 135.366 1.00 164.09 213 ILE A O 1
ATOM 1692 N N . SER A 1 214 ? 92.661 138.611 133.546 1.00 161.95 214 SER A N 1
ATOM 1693 C CA . SER A 1 214 ? 91.383 138.426 134.227 1.00 161.21 214 SER A CA 1
ATOM 1694 C C . SER A 1 214 ? 91.064 136.965 134.531 1.00 161.73 214 SER A C 1
ATOM 1695 O O . SER A 1 214 ? 90.114 136.704 135.277 1.00 161.67 214 SER A O 1
ATOM 1698 N N . ASN A 1 215 ? 91.819 136.016 133.983 1.00 154.28 215 ASN A N 1
ATOM 1699 C CA . ASN A 1 215 ? 91.588 134.599 134.227 1.00 153.01 215 ASN A CA 1
ATOM 1700 C C . ASN A 1 215 ? 92.382 134.055 135.408 1.00 153.27 215 ASN A C 1
ATOM 1701 O O . ASN A 1 215 ? 92.311 132.852 135.679 1.00 152.05 215 ASN A O 1
ATOM 1706 N N . GLY A 1 216 ? 93.132 134.899 136.112 1.00 159.87 216 GLY A N 1
ATOM 1707 C CA . GLY A 1 216 ? 93.844 134.482 137.310 1.00 159.55 216 GLY A CA 1
ATOM 1708 C C . GLY A 1 216 ? 95.356 134.469 137.202 1.00 159.35 216 GLY A C 1
ATOM 1709 O O . GLY A 1 216 ? 96.016 133.982 138.131 1.00 158.88 216 GLY A O 1
ATOM 1710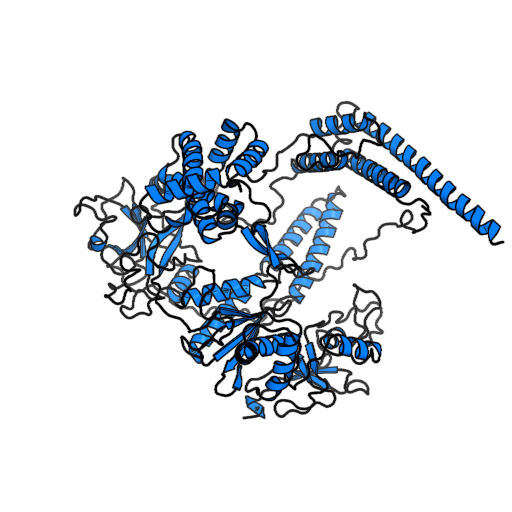 N N . LYS A 1 217 ? 95.950 134.974 136.126 1.00 156.03 217 LYS A N 1
ATOM 1711 C CA . LYS A 1 217 ? 97.398 134.992 135.964 1.00 154.96 217 LYS A CA 1
ATOM 1712 C C . LYS A 1 217 ? 97.912 136.394 136.269 1.00 155.03 217 LYS A C 1
ATOM 1713 O O . LYS A 1 217 ? 97.444 137.372 135.676 1.00 155.74 217 LYS A O 1
ATOM 1719 N N . LYS A 1 218 ? 98.858 136.490 137.201 1.00 167.78 218 LYS A N 1
ATOM 1720 C CA . LYS A 1 218 ? 99.404 137.768 137.641 1.00 170.05 218 LYS A CA 1
ATOM 1721 C C . LYS A 1 218 ? 100.796 138.044 137.085 1.00 170.78 218 LYS A C 1
ATOM 1722 O O . LYS A 1 218 ? 101.428 139.023 137.493 1.00 170.09 218 LYS A O 1
ATOM 1728 N N . ASP A 1 219 ? 101.273 137.208 136.158 1.00 180.11 219 ASP A N 1
ATOM 1729 C CA . ASP A 1 219 ? 102.675 137.340 135.667 1.00 180.31 219 ASP A CA 1
ATOM 1730 C C . ASP A 1 219 ? 102.796 138.372 134.541 1.00 179.52 219 ASP A C 1
ATOM 1731 O O . ASP A 1 219 ? 103.903 138.918 134.372 1.00 177.82 219 ASP A O 1
ATOM 1736 N N . PHE A 1 220 ? 101.715 138.644 133.808 1.00 174.65 220 PHE A N 1
ATOM 1737 C CA . PHE A 1 220 ? 101.795 139.532 132.654 1.00 174.66 220 PHE A CA 1
ATOM 1738 C C . PHE A 1 220 ? 101.187 140.907 132.911 1.00 174.03 220 PHE A C 1
ATOM 1739 O O . PHE A 1 220 ? 100.648 141.520 131.979 1.00 174.59 220 PHE A O 1
ATOM 1747 N N . GLU A 1 221 ? 101.233 141.397 134.150 1.00 176.05 221 GLU A N 1
ATOM 1748 C CA . GLU A 1 221 ? 100.837 142.781 134.409 1.00 176.29 221 GLU A CA 1
ATOM 1749 C C . GLU A 1 221 ? 101.716 143.831 133.719 1.00 175.43 221 GLU A C 1
ATOM 1750 O O . GLU A 1 221 ? 101.140 144.785 133.167 1.00 175.70 221 GLU A O 1
ATOM 1756 N N . PRO A 1 222 ? 103.061 143.754 133.695 1.00 169.35 222 PRO A N 1
ATOM 1757 C CA . PRO A 1 222 ? 103.803 144.721 132.865 1.00 170.60 222 PRO A CA 1
ATOM 1758 C C . PRO A 1 222 ? 103.695 144.469 131.370 1.00 170.85 222 PRO A C 1
ATOM 1759 O O . PRO A 1 222 ? 104.123 145.329 130.589 1.00 170.58 222 PRO A O 1
ATOM 1763 N N . LEU A 1 223 ? 103.153 143.324 130.945 1.00 175.76 223 LEU A N 1
ATOM 1764 C CA . LEU A 1 223 ? 102.985 143.066 129.519 1.00 176.31 223 LEU A CA 1
ATOM 1765 C C . LEU A 1 223 ? 101.894 143.941 128.915 1.00 175.92 223 LEU A C 1
ATOM 1766 O O . LEU A 1 223 ? 101.941 144.248 127.718 1.00 176.47 223 LEU A O 1
ATOM 1771 N N . LEU A 1 224 ? 100.905 144.343 129.718 1.00 167.93 224 LEU A N 1
ATOM 1772 C CA . LEU A 1 224 ? 99.874 145.252 129.228 1.00 167.25 224 LEU A CA 1
ATOM 1773 C C . LEU A 1 224 ? 100.419 146.658 129.011 1.00 168.80 224 LEU A C 1
ATOM 1774 O O . LEU A 1 224 ? 99.970 147.362 128.100 1.00 167.86 224 LEU A O 1
ATOM 1779 N N . SER A 1 225 ? 101.380 147.079 129.829 1.00 175.30 225 SER A N 1
ATOM 1780 C CA . SER A 1 225 ? 101.984 148.400 129.717 1.00 174.16 225 SER A CA 1
ATOM 1781 C C . SER A 1 225 ? 103.191 148.423 128.789 1.00 173.14 225 SER A C 1
ATOM 1782 O O . SER A 1 225 ? 103.837 149.468 128.664 1.00 172.13 225 SER A O 1
ATOM 1785 N N . LEU A 1 226 ? 103.512 147.300 128.152 1.00 167.18 226 LEU A N 1
ATOM 1786 C CA . LEU A 1 226 ? 104.647 147.236 127.244 1.00 166.33 226 LEU A CA 1
ATOM 1787 C C . LEU A 1 226 ? 104.346 148.005 125.959 1.00 167.11 226 LEU A C 1
ATOM 1788 O O . LEU A 1 226 ? 103.188 148.176 125.569 1.00 166.46 226 LEU A O 1
ATOM 1793 N N . ASP A 1 227 ? 105.408 148.498 125.322 1.00 174.43 227 ASP A N 1
ATOM 1794 C CA . ASP A 1 227 ? 105.299 149.182 124.041 1.00 175.47 227 ASP A CA 1
ATOM 1795 C C . ASP A 1 227 ? 104.804 148.216 122.967 1.00 175.70 227 ASP A C 1
ATOM 1796 O O . ASP A 1 227 ? 105.103 147.019 122.999 1.00 176.14 227 ASP A O 1
ATOM 1801 N N . ASP A 1 228 ? 104.009 148.754 122.030 1.00 176.57 228 ASP A N 1
ATOM 1802 C CA . ASP A 1 228 ? 103.304 147.939 121.042 1.00 176.07 228 ASP A CA 1
ATOM 1803 C C . ASP A 1 228 ? 104.269 147.198 120.121 1.00 176.93 228 ASP A C 1
ATOM 1804 O O . ASP A 1 228 ? 104.124 145.991 119.893 1.00 179.22 228 ASP A O 1
ATOM 1809 N N . ASP A 1 229 ? 105.276 147.901 119.600 1.00 174.87 229 ASP A N 1
ATOM 1810 C CA . ASP A 1 229 ? 106.267 147.245 118.758 1.00 174.60 229 ASP A CA 1
ATOM 1811 C C . ASP A 1 229 ? 107.203 146.352 119.562 1.00 174.85 229 ASP A C 1
ATOM 1812 O O . ASP A 1 229 ? 107.780 145.416 119.000 1.00 174.20 229 ASP A O 1
ATOM 1817 N N . GLU A 1 230 ? 107.365 146.620 120.859 1.00 171.62 230 GLU A N 1
ATOM 1818 C CA . GLU A 1 230 ? 108.149 145.728 121.705 1.00 171.23 230 GLU A CA 1
ATOM 1819 C C . GLU A 1 230 ? 107.372 144.466 122.063 1.00 170.40 230 GLU A C 1
ATOM 1820 O O . GLU A 1 230 ? 107.951 143.374 122.105 1.00 169.96 230 GLU A O 1
ATOM 1826 N N . LEU A 1 231 ? 106.067 144.588 122.326 1.00 168.34 231 LEU A N 1
ATOM 1827 C CA . LEU A 1 231 ? 105.274 143.400 122.627 1.00 166.66 231 LEU A CA 1
ATOM 1828 C C . LEU A 1 231 ? 104.988 142.588 121.371 1.00 165.10 231 LEU A C 1
ATOM 1829 O O . LEU A 1 231 ? 104.716 141.386 121.465 1.00 166.10 231 LEU A O 1
ATOM 1834 N N . THR A 1 232 ? 105.019 143.227 120.199 1.00 164.47 232 THR A N 1
ATOM 1835 C CA . THR A 1 232 ? 104.944 142.483 118.945 1.00 163.72 232 THR A CA 1
ATOM 1836 C C . THR A 1 232 ? 106.173 141.599 118.761 1.00 163.77 232 THR A C 1
ATOM 1837 O O . THR A 1 232 ? 106.057 140.436 118.356 1.00 162.88 232 THR A O 1
ATOM 1841 N N . ALA A 1 233 ? 107.352 142.118 119.092 1.00 165.89 233 ALA A N 1
ATOM 1842 C CA . ALA A 1 233 ? 108.596 141.370 118.984 1.00 165.72 233 ALA A CA 1
ATOM 1843 C C . ALA A 1 233 ? 108.906 140.544 120.226 1.00 165.22 233 ALA A C 1
ATOM 1844 O O . ALA A 1 233 ? 109.945 139.876 120.264 1.00 164.59 233 ALA A O 1
ATOM 1846 N N . ASP A 1 234 ? 108.042 140.573 121.239 1.00 150.90 234 ASP A N 1
ATOM 1847 C CA . ASP A 1 234 ? 108.263 139.798 122.453 1.00 149.50 234 ASP A CA 1
ATOM 1848 C C . ASP A 1 234 ? 107.843 138.352 122.216 1.00 150.55 234 ASP A C 1
ATOM 1849 O O . ASP A 1 234 ? 106.690 138.086 121.860 1.00 149.60 234 ASP A O 1
ATOM 1854 N N . ALA A 1 235 ? 108.780 137.421 122.414 1.00 151.03 235 ALA A N 1
ATOM 1855 C CA . ALA A 1 235 ? 108.500 136.012 122.152 1.00 149.38 235 ALA A CA 1
ATOM 1856 C C . ALA A 1 235 ? 107.595 135.411 123.222 1.00 149.33 235 ALA A C 1
ATOM 1857 O O . ALA A 1 235 ? 106.725 134.587 122.911 1.00 150.43 235 ALA A O 1
ATOM 1859 N N . THR A 1 236 ? 107.798 135.797 124.486 1.00 146.22 236 THR A N 1
ATOM 1860 C CA . THR A 1 236 ? 106.977 135.285 125.582 1.00 146.12 236 THR A CA 1
ATOM 1861 C C . THR A 1 236 ? 105.529 135.749 125.452 1.00 147.16 236 THR A C 1
ATOM 1862 O O . THR A 1 236 ? 104.594 134.948 125.605 1.00 149.49 236 THR A O 1
ATOM 1866 N N . ALA A 1 237 ? 105.330 137.030 125.124 1.00 139.39 237 ALA A N 1
ATOM 1867 C CA . ALA A 1 237 ? 103.988 137.540 124.864 1.00 139.37 237 ALA A CA 1
ATOM 1868 C C . ALA A 1 237 ? 103.373 136.897 123.629 1.00 139.17 237 ALA A C 1
ATOM 1869 O O . ALA A 1 237 ? 102.156 136.687 123.589 1.00 136.95 237 ALA A O 1
ATOM 1871 N N . GLU A 1 238 ? 104.200 136.566 122.630 1.00 137.45 238 GLU A N 1
ATOM 1872 C CA . GLU A 1 238 ? 103.719 135.850 121.451 1.00 136.85 238 GLU A CA 1
ATOM 1873 C C . GLU A 1 238 ? 103.218 134.456 121.815 1.00 136.37 238 GLU A C 1
ATOM 1874 O O . GLU A 1 238 ? 102.160 134.029 121.339 1.00 136.49 238 GLU A O 1
ATOM 1880 N N . ARG A 1 239 ? 103.944 133.749 122.685 1.00 131.44 239 ARG A N 1
ATOM 1881 C CA . ARG A 1 239 ? 103.501 132.428 123.128 1.00 131.61 239 ARG A CA 1
ATOM 1882 C C . ARG A 1 239 ? 102.227 132.512 123.967 1.00 132.00 239 ARG A C 1
ATOM 1883 O O . ARG A 1 239 ? 101.337 131.659 123.836 1.00 133.35 239 ARG A O 1
ATOM 1891 N N . VAL A 1 240 ? 102.115 133.543 124.810 1.00 128.12 240 VAL A N 1
ATOM 1892 C CA . VAL A 1 240 ? 100.922 133.716 125.640 1.00 127.89 240 VAL A CA 1
ATOM 1893 C C . VAL A 1 240 ? 99.697 134.015 124.777 1.00 130.22 240 VAL A C 1
ATOM 1894 O O . VAL A 1 240 ? 98.632 133.396 124.943 1.00 129.88 240 VAL A O 1
ATOM 1898 N N . VAL A 1 241 ? 99.838 134.943 123.824 1.00 130.00 241 VAL A N 1
ATOM 1899 C CA . VAL A 1 241 ? 98.716 135.292 122.958 1.00 129.31 241 VAL A CA 1
ATOM 1900 C C . VAL A 1 241 ? 98.385 134.142 122.009 1.00 126.77 241 VAL A C 1
ATOM 1901 O O . VAL A 1 241 ? 97.216 133.945 121.659 1.00 124.63 241 VAL A O 1
ATOM 1905 N N . ARG A 1 242 ? 99.379 133.318 121.645 1.00 106.58 242 ARG A N 1
ATOM 1906 C CA . ARG A 1 242 ? 99.117 132.142 120.823 1.00 101.58 242 ARG A CA 1
ATOM 1907 C C . ARG A 1 242 ? 98.316 131.100 121.590 1.00 99.79 242 ARG A C 1
ATOM 1908 O O . ARG A 1 242 ? 97.365 130.527 121.049 1.00 106.81 242 ARG A O 1
ATOM 1916 N N . ARG A 1 243 ? 98.666 130.865 122.860 1.00 99.90 243 ARG A N 1
ATOM 1917 C CA . ARG A 1 243 ? 97.927 129.898 123.668 1.00 104.70 243 ARG A CA 1
ATOM 1918 C C . ARG A 1 243 ? 96.498 130.365 123.938 1.00 105.19 243 ARG A C 1
ATOM 1919 O O . ARG A 1 243 ? 95.554 129.562 123.896 1.00 108.52 243 ARG A O 1
ATOM 1927 N N . TRP A 1 244 ? 96.306 131.662 124.179 1.00 107.98 244 TRP A N 1
ATOM 1928 C CA . TRP A 1 244 ? 94.944 132.118 124.443 1.00 109.73 244 TRP A CA 1
ATOM 1929 C C . TRP A 1 244 ? 94.100 132.200 123.172 1.00 110.68 244 TRP A C 1
ATOM 1930 O O . TRP A 1 244 ? 92.888 131.932 123.220 1.00 111.85 244 TRP A O 1
ATOM 1941 N N . HIS A 1 245 ? 94.717 132.526 122.029 1.00 98.89 245 HIS A N 1
ATOM 1942 C CA . HIS A 1 245 ? 94.018 132.435 120.752 1.00 101.09 245 HIS A CA 1
ATOM 1943 C C . HIS A 1 245 ? 93.673 130.990 120.418 1.00 98.17 245 HIS A C 1
ATOM 1944 O O . HIS A 1 245 ? 92.617 130.722 119.833 1.00 95.31 245 HIS A O 1
ATOM 1951 N N . GLN A 1 246 ? 94.561 130.053 120.775 1.00 90.03 246 GLN A N 1
ATOM 1952 C CA . GLN A 1 246 ? 94.267 128.626 120.666 1.00 83.48 246 GLN A CA 1
ATOM 1953 C C . GLN A 1 246 ? 93.027 128.255 121.456 1.00 83.70 246 GLN A C 1
ATOM 1954 O O . GLN A 1 246 ? 92.126 127.598 120.925 1.00 86.91 246 GLN A O 1
ATOM 1960 N N . ILE A 1 247 ? 92.952 128.712 122.712 1.00 84.55 247 ILE A N 1
ATOM 1961 C CA . ILE A 1 247 ? 91.815 128.385 123.575 1.00 87.35 247 ILE A CA 1
ATOM 1962 C C . ILE A 1 247 ? 90.517 128.934 122.989 1.00 91.22 247 ILE A C 1
ATOM 1963 O O . ILE A 1 247 ? 89.542 128.193 122.806 1.00 95.52 247 ILE A O 1
ATOM 1968 N N . ASP A 1 248 ? 90.530 130.207 122.575 1.00 83.54 248 ASP A N 1
ATOM 1969 C CA . ASP A 1 248 ? 89.305 130.843 122.087 1.00 81.14 248 ASP A CA 1
ATOM 1970 C C . ASP A 1 248 ? 88.862 130.279 120.736 1.00 79.72 248 ASP A C 1
ATOM 1971 O O . ASP A 1 248 ? 87.689 129.921 120.558 1.00 79.22 248 ASP A O 1
ATOM 1976 N N . TRP A 1 249 ? 89.789 130.172 119.778 1.00 68.54 249 TRP A N 1
ATOM 1977 C CA . TRP A 1 249 ? 89.425 129.738 118.433 1.00 67.36 249 TRP A CA 1
ATOM 1978 C C . TRP A 1 249 ? 89.090 128.252 118.395 1.00 70.18 249 TRP A C 1
ATOM 1979 O O . TRP A 1 249 ? 88.163 127.842 117.680 1.00 73.79 249 TRP A O 1
ATOM 1990 N N . VAL A 1 250 ? 89.832 127.433 119.150 1.00 67.44 250 VAL A N 1
ATOM 1991 C CA . VAL A 1 250 ? 89.530 126.013 119.248 1.00 65.69 250 VAL A CA 1
ATOM 1992 C C . VAL A 1 250 ? 88.178 125.804 119.915 1.00 66.27 250 VAL A C 1
ATOM 1993 O O . VAL A 1 250 ? 87.384 124.974 119.460 1.00 68.04 250 VAL A O 1
ATOM 1997 N N . GLY A 1 251 ? 87.863 126.601 120.948 1.00 79.22 251 GLY A N 1
ATOM 1998 C CA . GLY A 1 251 ? 86.549 126.516 121.567 1.00 81.00 251 GLY A CA 1
ATOM 1999 C C . GLY A 1 251 ? 85.415 126.879 120.625 1.00 84.03 251 GLY A C 1
ATOM 2000 O O . GLY A 1 251 ? 84.405 126.173 120.566 1.00 90.47 251 GLY A O 1
ATOM 2001 N N . ARG A 1 252 ? 85.590 127.948 119.837 1.00 74.60 252 ARG A N 1
ATOM 2002 C CA . ARG A 1 252 ? 84.536 128.374 118.913 1.00 73.57 252 ARG A CA 1
ATOM 2003 C C . ARG A 1 252 ? 84.311 127.359 117.794 1.00 76.83 252 ARG A C 1
ATOM 2004 O O . ARG A 1 252 ? 83.169 126.941 117.541 1.00 79.44 252 ARG A O 1
ATOM 2012 N N . MET A 1 253 ? 85.390 126.936 117.121 1.00 71.51 253 MET A N 1
ATOM 2013 C CA . MET A 1 253 ? 85.245 125.983 116.023 1.00 73.25 253 MET A CA 1
ATOM 2014 C C . MET A 1 253 ? 84.801 124.613 116.517 1.00 77.82 253 MET A C 1
ATOM 2015 O O . MET A 1 253 ? 84.027 123.927 115.834 1.00 77.96 253 MET A O 1
ATOM 2020 N N . LEU A 1 254 ? 85.289 124.209 117.695 1.00 75.40 254 LEU A N 1
ATOM 2021 C CA . LEU A 1 254 ? 84.859 122.910 118.280 1.00 71.29 254 LEU A CA 1
ATOM 2022 C C . LEU A 1 254 ? 83.332 122.899 118.364 1.00 73.04 254 LEU A C 1
ATOM 2023 O O . LEU A 1 254 ? 82.717 121.962 117.822 1.00 78.99 254 LEU A O 1
ATOM 2028 N N . ASP A 1 255 ? 82.753 123.906 119.024 1.00 74.92 255 ASP A N 1
ATOM 2029 C CA . ASP A 1 255 ? 81.274 124.002 119.129 1.00 76.37 255 ASP A CA 1
ATOM 2030 C C . ASP A 1 255 ? 80.675 123.927 117.723 1.00 78.73 255 ASP A C 1
ATOM 2031 O O . ASP A 1 255 ? 79.858 123.024 117.480 1.00 80.59 255 ASP A O 1
ATOM 2036 N N . SER A 1 256 ? 81.073 124.848 116.842 1.00 71.34 256 SER A N 1
ATOM 2037 C CA . SER A 1 256 ? 80.566 124.847 115.445 1.00 69.35 256 SER A CA 1
ATOM 2038 C C . SER A 1 256 ? 80.502 123.409 114.928 1.00 69.80 256 SER A C 1
ATOM 2039 O O . SER A 1 256 ? 79.563 123.095 114.174 1.00 70.44 256 SER A O 1
ATOM 2042 N N . ILE A 1 257 ? 81.455 122.568 115.335 1.00 68.23 257 ILE A N 1
ATOM 2043 C CA . ILE A 1 257 ? 81.506 121.190 114.844 1.00 70.06 257 ILE A CA 1
ATOM 2044 C C . ILE A 1 257 ? 80.626 120.280 115.693 1.00 74.28 257 ILE A C 1
ATOM 2045 O O . ILE A 1 257 ? 79.866 119.458 115.164 1.00 71.36 257 ILE A O 1
ATOM 2050 N N . LEU A 1 258 ? 80.657 120.455 117.014 1.00 81.95 258 LEU A N 1
ATOM 2051 C CA . LEU A 1 258 ? 79.820 119.637 117.883 1.00 80.89 258 LEU A CA 1
ATOM 2052 C C . LEU A 1 258 ? 78.354 120.049 117.854 1.00 84.77 258 LEU A C 1
ATOM 2053 O O . LEU A 1 258 ? 77.496 119.248 118.238 1.00 88.53 258 LEU A O 1
ATOM 2058 N N . GLU A 1 259 ? 78.047 121.270 117.413 1.00 85.27 259 GLU A N 1
ATOM 2059 C CA . GLU A 1 259 ? 76.664 121.603 117.093 1.00 84.88 259 GLU A CA 1
ATOM 2060 C C . GLU A 1 259 ? 76.200 120.864 115.846 1.00 84.80 259 GLU A C 1
ATOM 2061 O O . GLU A 1 259 ? 75.027 120.490 115.741 1.00 84.48 259 GLU A O 1
ATOM 2067 N N . THR A 1 260 ? 77.105 120.639 114.889 1.00 87.51 260 THR A N 1
ATOM 2068 C CA . THR A 1 260 ? 76.751 119.906 113.676 1.00 91.62 260 THR A CA 1
ATOM 2069 C C . THR A 1 260 ? 77.126 118.424 113.733 1.00 87.35 260 THR A C 1
ATOM 2070 O O . THR A 1 260 ? 77.495 117.846 112.702 1.00 87.72 260 THR A O 1
ATOM 2074 N N . VAL A 1 261 ? 77.041 117.794 114.901 1.00 81.81 261 VAL A N 1
ATOM 2075 C CA . VAL A 1 261 ? 77.342 116.370 115.050 1.00 82.71 261 VAL A CA 1
ATOM 2076 C C . VAL A 1 261 ? 76.059 115.561 114.880 1.00 84.78 261 VAL A C 1
ATOM 2077 O O . VAL A 1 261 ? 75.041 115.875 115.515 1.00 85.75 261 VAL A O 1
ATOM 2081 N N . PRO A 1 262 ? 76.045 114.546 114.015 1.00 82.46 262 PRO A N 1
ATOM 2082 C CA . PRO A 1 262 ? 74.851 113.706 113.871 1.00 80.03 262 PRO A CA 1
ATOM 2083 C C . PRO A 1 262 ? 74.643 112.810 115.082 1.00 83.18 262 PRO A C 1
ATOM 2084 O O . PRO A 1 262 ? 75.570 112.502 115.833 1.00 85.56 262 PRO A O 1
ATOM 2088 N N . SER A 1 263 ? 73.392 112.391 115.264 1.00 80.72 263 SER A N 1
ATOM 2089 C CA . SER A 1 263 ? 73.052 111.507 116.370 1.00 80.30 263 SER A CA 1
ATOM 2090 C C . SER A 1 263 ? 73.639 110.117 116.152 1.00 77.22 263 SER A C 1
ATOM 2091 O O . SER A 1 263 ? 73.604 109.576 115.044 1.00 74.37 263 SER A O 1
ATOM 2094 N N . GLY A 1 264 ? 74.186 109.542 117.226 1.00 74.46 264 GLY A N 1
ATOM 2095 C CA . GLY A 1 264 ? 74.843 108.253 117.195 1.00 77.97 264 GLY A CA 1
ATOM 2096 C C . GLY A 1 264 ? 76.335 108.326 117.452 1.00 76.66 264 GLY A C 1
ATOM 2097 O O . GLY A 1 264 ? 76.899 107.397 118.045 1.00 75.28 264 GLY A O 1
ATOM 2098 N N . VAL A 1 265 ? 76.984 109.406 117.020 1.00 82.40 265 VAL A N 1
ATOM 2099 C CA . VAL A 1 265 ? 78.406 109.585 117.277 1.00 87.87 265 VAL A CA 1
ATOM 2100 C C . VAL A 1 265 ? 78.596 110.008 118.727 1.00 84.96 265 VAL A C 1
ATOM 2101 O O . VAL A 1 265 ? 77.948 110.949 119.205 1.00 85.62 265 VAL A O 1
ATOM 2105 N N . SER A 1 266 ? 79.463 109.292 119.444 1.00 76.71 266 SER A N 1
ATOM 2106 C CA . SER A 1 266 ? 79.766 109.627 120.830 1.00 73.64 266 SER A CA 1
ATOM 2107 C C . SER A 1 266 ? 80.530 110.943 120.885 1.00 73.38 266 SER A C 1
ATOM 2108 O O . SER A 1 266 ? 81.634 111.050 120.342 1.00 81.86 266 SER A O 1
ATOM 2111 N N . LYS A 1 267 ? 79.943 111.944 121.542 1.00 69.72 267 LYS A N 1
ATOM 2112 C CA . LYS A 1 267 ? 80.488 113.295 121.501 1.00 70.23 267 LYS A CA 1
ATOM 2113 C C . LYS A 1 267 ? 81.728 113.474 122.367 1.00 69.06 267 LYS A C 1
ATOM 2114 O O . LYS A 1 267 ? 82.477 114.429 122.147 1.00 70.36 267 LYS A O 1
ATOM 2120 N N . ASP A 1 268 ? 81.979 112.572 123.318 1.00 66.96 268 ASP A N 1
ATOM 2121 C CA . ASP A 1 268 ? 83.119 112.724 124.221 1.00 64.35 268 ASP A CA 1
ATOM 2122 C C . ASP A 1 268 ? 84.441 112.459 123.504 1.00 70.04 268 ASP A C 1
ATOM 2123 O O . ASP A 1 268 ? 85.332 113.321 123.469 1.00 75.52 268 ASP A O 1
ATOM 2128 N N . THR A 1 269 ? 84.593 111.259 122.939 1.00 58.96 269 THR A N 1
ATOM 2129 C CA . THR A 1 269 ? 85.838 110.920 122.259 1.00 60.35 269 THR A CA 1
ATOM 2130 C C . THR A 1 269 ? 85.998 111.694 120.955 1.00 55.10 269 THR A C 1
ATOM 2131 O O . THR A 1 269 ? 87.127 112.018 120.566 1.00 63.49 269 THR A O 1
ATOM 2135 N N . PHE A 1 270 ? 84.887 112.028 120.290 1.00 46.47 270 PHE A N 1
ATOM 2136 C CA . PHE A 1 270 ? 84.954 112.895 119.119 1.00 55.75 270 PHE A CA 1
ATOM 2137 C C . PHE A 1 270 ? 85.395 114.298 119.507 1.00 66.66 270 PHE A C 1
ATOM 2138 O O . PHE A 1 270 ? 86.165 114.933 118.777 1.00 74.60 270 PHE A O 1
ATOM 2146 N N . ARG A 1 271 ? 84.923 114.783 120.663 1.00 70.40 271 ARG A N 1
ATOM 2147 C CA . ARG A 1 271 ? 85.359 116.072 121.190 1.00 66.29 271 ARG A CA 1
ATOM 2148 C C . ARG A 1 271 ? 86.852 116.078 121.471 1.00 58.25 271 ARG A C 1
ATOM 2149 O O . ARG A 1 271 ? 87.550 117.028 121.102 1.00 64.84 271 ARG A O 1
ATOM 2157 N N . SER A 1 272 ? 87.357 115.007 122.088 1.00 48.52 272 SER A N 1
ATOM 2158 C CA . SER A 1 272 ? 88.783 114.918 122.402 1.00 57.05 272 SER A CA 1
ATOM 2159 C C . SER A 1 272 ? 89.637 114.857 121.137 1.00 55.08 272 SER A C 1
ATOM 2160 O O . SER A 1 272 ? 90.645 115.571 121.023 1.00 59.37 272 SER A O 1
ATOM 2163 N N . ARG A 1 273 ? 89.229 114.030 120.164 1.00 55.34 273 ARG A N 1
ATOM 2164 C CA . ARG A 1 273 ? 89.991 113.887 118.925 1.00 50.44 273 ARG A CA 1
ATOM 2165 C C . ARG A 1 273 ? 89.997 115.181 118.117 1.00 56.80 273 ARG A C 1
ATOM 2166 O O . ARG A 1 273 ? 91.055 115.630 117.659 1.00 66.54 273 ARG A O 1
ATOM 2174 N N . VAL A 1 274 ? 88.828 115.811 117.963 1.00 54.06 274 VAL A N 1
ATOM 2175 C CA . VAL A 1 274 ? 88.725 117.039 117.183 1.00 51.81 274 VAL A CA 1
ATOM 2176 C C . VAL A 1 274 ? 89.447 118.187 117.884 1.00 64.51 274 VAL A C 1
ATOM 2177 O O . VAL A 1 274 ? 90.096 119.012 117.230 1.00 65.83 274 VAL A O 1
ATOM 2181 N N . GLU A 1 275 ? 89.398 118.224 119.221 1.00 72.19 275 GLU A N 1
ATOM 2182 C CA . GLU A 1 275 ? 90.121 119.240 119.979 1.00 59.71 275 GLU A CA 1
ATOM 2183 C C . GLU A 1 275 ? 91.628 119.099 119.801 1.00 57.06 275 GLU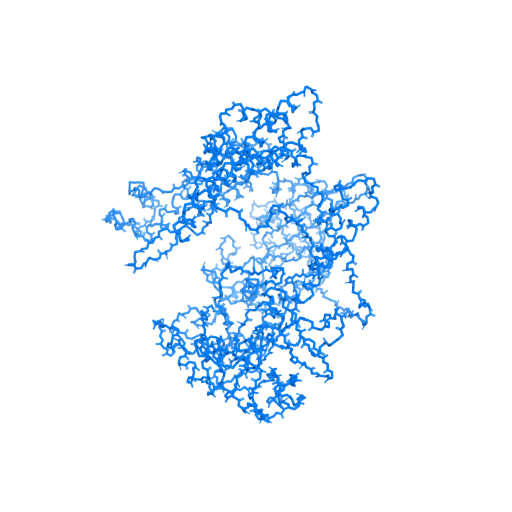 A C 1
ATOM 2184 O O . GLU A 1 275 ? 92.334 120.102 119.632 1.00 71.10 275 GLU A O 1
ATOM 2190 N N . SER A 1 276 ? 92.133 117.859 119.786 1.00 51.31 276 SER A N 1
ATOM 2191 C CA . SER A 1 276 ? 93.557 117.656 119.529 1.00 61.57 276 SER A CA 1
ATOM 2192 C C . SER A 1 276 ? 93.936 118.049 118.103 1.00 56.51 276 SER A C 1
ATOM 2193 O O . SER A 1 276 ? 94.995 118.653 117.888 1.00 67.34 276 SER A O 1
ATOM 2196 N N . ARG A 1 277 ? 93.079 117.739 117.120 1.00 38.13 277 ARG A N 1
ATOM 2197 C CA . ARG A 1 277 ? 93.388 118.111 115.736 1.00 46.66 277 ARG A CA 1
ATOM 2198 C C . ARG A 1 277 ? 93.366 119.624 115.539 1.00 58.47 277 ARG A C 1
ATOM 2199 O O . ARG A 1 277 ? 94.207 120.173 114.817 1.00 67.33 277 ARG A O 1
ATOM 2207 N N . LEU A 1 278 ? 92.429 120.320 116.181 1.00 55.79 278 LEU A N 1
ATOM 2208 C CA . LEU A 1 278 ? 92.370 121.769 116.030 1.00 55.31 278 LEU A CA 1
ATOM 2209 C C . LEU A 1 278 ? 93.482 122.468 116.797 1.00 54.71 278 LEU A C 1
ATOM 2210 O O . LEU A 1 278 ? 93.962 123.518 116.353 1.00 49.61 278 LEU A O 1
ATOM 2215 N N . LYS A 1 279 ? 93.908 121.903 117.933 1.00 60.60 279 LYS A N 1
ATOM 2216 C CA . LYS A 1 279 ? 95.093 122.417 118.611 1.00 58.15 279 LYS A CA 1
ATOM 2217 C C . LYS A 1 279 ? 96.334 122.238 117.747 1.00 63.81 279 LYS A C 1
ATOM 2218 O O . LYS A 1 279 ? 97.165 123.153 117.653 1.00 74.80 279 LYS A O 1
ATOM 2224 N N . THR A 1 280 ? 96.441 121.080 117.077 1.00 62.85 280 THR A N 1
ATOM 2225 C CA . THR A 1 280 ? 97.521 120.829 116.125 1.00 65.83 280 THR A CA 1
ATOM 2226 C C . THR A 1 280 ? 97.508 121.846 114.992 1.00 63.53 280 THR A C 1
ATOM 2227 O O . THR A 1 280 ? 98.552 122.418 114.652 1.00 67.81 280 THR A O 1
ATOM 2231 N N . PHE A 1 281 ? 96.322 122.129 114.446 1.00 60.60 281 PHE A N 1
ATOM 2232 C CA . PHE A 1 281 ? 96.209 123.068 113.335 1.00 64.32 281 PHE A CA 1
ATOM 2233 C C . PHE A 1 281 ? 96.564 124.488 113.748 1.00 73.66 281 PHE A C 1
ATOM 2234 O O . PHE A 1 281 ? 97.330 125.159 113.045 1.00 77.06 281 PHE A O 1
ATOM 2242 N N . HIS A 1 282 ? 96.023 124.971 114.874 1.00 77.10 282 HIS A N 1
ATOM 2243 C CA . HIS A 1 282 ? 96.250 126.373 115.201 1.00 74.70 282 HIS A CA 1
ATOM 2244 C C . HIS A 1 282 ? 97.672 126.576 115.710 1.00 69.35 282 HIS A C 1
ATOM 2245 O O . HIS A 1 282 ? 98.230 127.669 115.556 1.00 71.15 282 HIS A O 1
ATOM 2252 N N . SER A 1 283 ? 98.281 125.537 116.290 1.00 63.09 283 SER A N 1
ATOM 2253 C CA . SER A 1 283 ? 99.709 125.596 116.569 1.00 69.09 283 SER A CA 1
ATOM 2254 C C . SER A 1 283 ? 100.516 125.649 115.279 1.00 72.08 283 SER A C 1
ATOM 2255 O O . SER A 1 283 ? 101.409 126.487 115.133 1.00 80.10 283 SER A O 1
ATOM 2258 N N . SER A 1 284 ? 100.184 124.794 114.309 1.00 65.25 284 SER A N 1
ATOM 2259 C CA . SER A 1 284 ? 101.009 124.667 113.116 1.00 68.67 284 SER A CA 1
ATOM 2260 C C . SER A 1 284 ? 100.835 125.814 112.130 1.00 72.89 284 SER A C 1
ATOM 2261 O O . SER A 1 284 ? 101.697 125.995 111.264 1.00 77.26 284 SER A O 1
ATOM 2264 N N . VAL A 1 285 ? 99.751 126.591 112.225 1.00 74.48 285 VAL A N 1
ATOM 2265 C CA . VAL A 1 285 ? 99.644 127.770 111.366 1.00 77.16 285 VAL A CA 1
ATOM 2266 C C . VAL A 1 285 ? 100.301 128.983 112.010 1.00 77.66 285 VAL A C 1
ATOM 2267 O O . VAL A 1 285 ? 100.797 129.866 111.298 1.00 82.88 285 VAL A O 1
ATOM 2271 N N . ASN A 1 286 ? 100.394 129.017 113.340 1.00 85.37 286 ASN A N 1
ATOM 2272 C CA . ASN A 1 286 ? 100.868 130.195 114.054 1.00 83.91 286 ASN A CA 1
ATOM 2273 C C . ASN A 1 286 ? 102.232 130.000 114.699 1.00 86.82 286 ASN A C 1
ATOM 2274 O O . ASN A 1 286 ? 102.690 130.890 115.424 1.00 92.52 286 ASN A O 1
ATOM 2279 N N . SER A 1 287 ? 102.892 128.870 114.468 1.00 108.33 287 SER A N 1
ATOM 2280 C CA . SER A 1 287 ? 104.240 128.660 114.976 1.00 112.98 287 SER A CA 1
ATOM 2281 C C . SER A 1 287 ? 105.227 129.272 113.994 1.00 114.20 287 SER A C 1
ATOM 2282 O O . SER A 1 287 ? 105.159 129.006 112.789 1.00 113.11 287 SER A O 1
ATOM 2285 N N . PHE A 1 288 ? 106.140 130.086 114.509 1.00 134.69 288 PHE A N 1
ATOM 2286 C CA . PHE A 1 288 ? 107.045 130.875 113.689 1.00 135.43 288 PHE A CA 1
ATOM 2287 C C . PHE A 1 288 ? 108.471 130.640 114.167 1.00 136.79 288 PHE A C 1
ATOM 2288 O O . PHE A 1 288 ? 108.722 130.591 115.375 1.00 137.55 288 PHE A O 1
ATOM 2296 N N . GLU A 1 289 ? 109.397 130.493 113.223 1.00 161.55 289 GLU A N 1
ATOM 2297 C CA . GLU A 1 289 ? 110.774 130.119 113.519 1.00 162.86 289 GLU A CA 1
ATOM 2298 C C . GLU A 1 289 ? 111.682 131.332 113.356 1.00 164.25 289 GLU A C 1
ATOM 2299 O O . GLU A 1 289 ? 111.471 132.166 112.470 1.00 164.57 289 GLU A O 1
ATOM 2305 N N . LEU A 1 290 ? 112.692 131.421 114.218 1.00 175.55 290 LEU A N 1
ATOM 2306 C CA . LEU A 1 290 ? 113.619 132.551 114.238 1.00 175.42 290 LEU A CA 1
ATOM 2307 C C . LEU A 1 290 ? 114.616 132.393 113.096 1.00 176.32 290 LEU A C 1
ATOM 2308 O O . LEU A 1 290 ? 115.706 131.845 113.261 1.00 176.57 290 LEU A O 1
ATOM 2313 N N . LYS A 1 291 ? 114.237 132.888 111.922 1.00 178.16 291 LYS A N 1
ATOM 2314 C CA . LYS A 1 291 ? 115.097 132.893 110.744 1.00 177.00 291 LYS A CA 1
ATOM 2315 C C . LYS A 1 291 ? 115.742 134.267 110.628 1.00 177.22 291 LYS A C 1
ATOM 2316 O O . LYS A 1 291 ? 115.042 135.276 110.498 1.00 178.15 291 LYS A O 1
ATOM 2322 N N . LYS A 1 292 ? 117.069 134.309 110.680 1.00 171.27 292 LYS A N 1
ATOM 2323 C CA . LYS A 1 292 ? 117.799 135.568 110.667 1.00 171.29 292 LYS A CA 1
ATOM 2324 C C . LYS A 1 292 ? 118.370 135.840 109.281 1.00 172.41 292 LYS A C 1
ATOM 2325 O O . LYS A 1 292 ? 118.767 134.918 108.562 1.00 172.11 292 LYS A O 1
ATOM 2331 N N . ARG A 1 293 ? 118.373 137.113 108.898 1.00 182.60 293 ARG A N 1
ATOM 2332 C CA . ARG A 1 293 ? 118.949 137.542 107.634 1.00 181.93 293 ARG A CA 1
ATOM 2333 C C . ARG A 1 293 ? 120.405 137.946 107.860 1.00 182.63 293 ARG A C 1
ATOM 2334 O O . ARG A 1 293 ? 120.987 137.691 108.917 1.00 181.93 293 ARG A O 1
ATOM 2342 N N . LYS A 1 294 ? 121.014 138.585 106.858 1.00 186.62 294 LYS A N 1
ATOM 2343 C CA . LYS A 1 294 ? 122.407 138.996 106.981 1.00 185.90 294 LYS A CA 1
ATOM 2344 C C . LYS A 1 294 ? 122.581 140.210 107.886 1.00 185.63 294 LYS A C 1
ATOM 2345 O O . LYS A 1 294 ? 123.687 140.436 108.387 1.00 185.02 294 LYS A O 1
ATOM 2351 N N . ASP A 1 295 ? 121.525 140.991 108.107 1.00 189.10 295 ASP A N 1
ATOM 2352 C CA . ASP A 1 295 ? 121.599 142.144 108.994 1.00 187.94 295 ASP A CA 1
ATOM 2353 C C . ASP A 1 295 ? 121.204 141.823 110.430 1.00 187.65 295 ASP A C 1
ATOM 2354 O O . ASP A 1 295 ? 121.220 142.724 111.276 1.00 186.95 295 ASP A O 1
ATOM 2359 N N . GLY A 1 296 ? 120.850 140.573 110.725 1.00 191.91 296 GLY A N 1
ATOM 2360 C CA . GLY A 1 296 ? 120.502 140.159 112.067 1.00 191.12 296 GLY A CA 1
ATOM 2361 C C . GLY A 1 296 ? 119.027 140.226 112.400 1.00 192.39 296 GLY A C 1
ATOM 2362 O O . GLY A 1 296 ? 118.637 139.786 113.490 1.00 191.41 296 GLY A O 1
ATOM 2363 N N . THR A 1 297 ? 118.200 140.764 111.507 1.00 193.56 297 THR A N 1
ATOM 2364 C CA . THR A 1 297 ? 116.768 140.842 111.763 1.00 192.43 297 THR A CA 1
ATOM 2365 C C . THR A 1 297 ? 116.128 139.464 111.655 1.00 191.66 297 THR A C 1
ATOM 2366 O O . THR A 1 297 ? 116.460 138.673 110.768 1.00 191.65 297 THR A O 1
ATOM 2370 N N . VAL A 1 298 ? 115.201 139.181 112.565 1.00 179.82 298 VAL A N 1
ATOM 2371 C CA . VAL A 1 298 ? 114.552 137.875 112.619 1.00 179.55 298 VAL A CA 1
ATOM 2372 C C . VAL A 1 298 ? 113.336 137.888 111.701 1.00 179.34 298 VAL A C 1
ATOM 2373 O O . VAL A 1 298 ? 112.425 138.706 111.869 1.00 178.30 298 VAL A O 1
ATOM 2377 N N . GLU A 1 299 ? 113.325 136.984 110.724 1.00 178.93 299 GLU A N 1
ATOM 2378 C CA . GLU A 1 299 ? 112.181 136.800 109.842 1.00 178.23 299 GLU A CA 1
ATOM 2379 C C . GLU A 1 299 ? 111.266 135.733 110.427 1.00 177.50 299 GLU A C 1
ATOM 2380 O O . GLU A 1 299 ? 111.730 134.667 110.845 1.00 177.97 299 GLU A O 1
ATOM 2386 N N . ARG A 1 300 ? 109.965 136.023 110.454 1.00 161.11 300 ARG A N 1
ATOM 2387 C CA . ARG A 1 300 ? 108.993 135.159 111.121 1.00 159.76 300 ARG A CA 1
ATOM 2388 C C . ARG A 1 300 ? 108.573 134.067 110.139 1.00 161.18 300 ARG A C 1
ATOM 2389 O O . ARG A 1 300 ? 107.543 134.144 109.465 1.00 161.23 300 ARG A O 1
ATOM 2397 N N . LYS A 1 301 ? 109.409 133.033 110.054 1.00 155.58 301 LYS A N 1
ATOM 2398 C CA . LYS A 1 301 ? 109.212 131.929 109.120 1.00 154.31 301 LYS A CA 1
ATOM 2399 C C . LYS A 1 301 ? 108.440 130.799 109.793 1.00 151.59 301 LYS A C 1
ATOM 2400 O O . LYS A 1 301 ? 108.788 130.373 110.896 1.00 150.53 301 LYS A O 1
ATOM 2406 N N . ARG A 1 302 ? 107.393 130.320 109.130 1.00 125.76 302 ARG A N 1
ATOM 2407 C CA . ARG A 1 302 ? 106.599 129.219 109.655 1.00 126.31 302 ARG A CA 1
ATOM 2408 C C . ARG A 1 302 ? 107.301 127.889 109.401 1.00 129.50 302 ARG A C 1
ATOM 2409 O O . ARG A 1 302 ? 107.824 127.651 108.308 1.00 128.04 302 ARG A O 1
ATOM 2417 N N . LYS A 1 303 ? 107.334 127.031 110.430 1.00 136.53 303 LYS A N 1
ATOM 2418 C CA . LYS A 1 303 ? 107.995 125.732 110.298 1.00 134.42 303 LYS A CA 1
ATOM 2419 C C . LYS A 1 303 ? 107.238 124.814 109.347 1.00 130.94 303 LYS A C 1
ATOM 2420 O O . LYS A 1 303 ? 107.847 124.131 108.515 1.00 130.64 303 LYS A O 1
ATOM 2426 N N . HIS A 1 304 ? 105.913 124.767 109.472 1.00 112.83 304 HIS A N 1
ATOM 2427 C CA . HIS A 1 304 ? 105.098 123.938 108.594 1.00 112.45 304 HIS A CA 1
ATOM 2428 C C . HIS A 1 304 ? 105.107 124.506 107.180 1.00 116.76 304 HIS A C 1
ATOM 2429 O O . HIS A 1 304 ? 105.034 125.721 106.983 1.00 118.70 304 HIS A O 1
ATOM 2436 N N . THR A 1 305 ? 105.230 123.617 106.192 1.00 126.79 305 THR A N 1
ATOM 2437 C CA . THR A 1 305 ? 105.361 124.062 104.808 1.00 127.24 305 THR A CA 1
ATOM 2438 C C . THR A 1 305 ? 104.048 124.630 104.280 1.00 123.50 305 THR A C 1
ATOM 2439 O O . THR A 1 305 ? 104.027 125.711 103.681 1.00 123.54 305 THR A O 1
ATOM 2443 N N . ASN A 1 306 ? 102.939 123.926 104.512 1.00 101.71 306 ASN A N 1
ATOM 2444 C CA . ASN A 1 306 ? 101.627 124.383 104.069 1.00 100.46 306 ASN A CA 1
ATOM 2445 C C . ASN A 1 306 ? 100.529 123.728 104.898 1.00 102.40 306 ASN A C 1
ATOM 2446 O O . ASN A 1 306 ? 99.943 122.728 104.466 1.00 103.14 306 ASN A O 1
ATOM 2451 N N . PRO A 1 307 ? 100.218 124.251 106.082 1.00 88.72 307 PRO A N 1
ATOM 2452 C CA . PRO A 1 307 ? 99.180 123.624 106.907 1.00 78.31 307 PRO A CA 1
ATOM 2453 C C . PRO A 1 307 ? 97.785 123.935 106.392 1.00 78.95 307 PRO A C 1
ATOM 2454 O O . PRO A 1 307 ? 97.487 125.056 105.975 1.00 83.13 307 PRO A O 1
ATOM 2458 N N . GLN A 1 308 ? 96.931 122.921 106.414 1.00 83.24 308 GLN A N 1
ATOM 2459 C CA . GLN A 1 308 ? 95.527 123.061 106.069 1.00 86.20 308 GLN A CA 1
ATOM 2460 C C . GLN A 1 308 ? 94.682 122.570 107.235 1.00 84.43 308 GLN A C 1
ATOM 2461 O O . GLN A 1 308 ? 95.197 122.006 108.202 1.00 95.22 308 GLN A O 1
ATOM 2467 N N . PHE A 1 309 ? 93.374 122.807 107.135 1.00 52.97 309 PHE A N 1
ATOM 2468 C CA . PHE A 1 309 ? 92.447 122.413 108.184 1.00 46.24 309 PHE A CA 1
ATOM 2469 C C . PHE A 1 309 ? 92.389 120.890 108.294 1.00 53.28 309 PHE A C 1
ATOM 2470 O O . PHE A 1 309 ? 92.570 120.186 107.298 1.00 65.79 309 PHE A O 1
ATOM 2478 N N . PRO A 1 310 ? 92.204 120.360 109.507 1.00 46.32 310 PRO A N 1
ATOM 2479 C CA . PRO A 1 310 ? 92.124 118.908 109.675 1.00 48.83 310 PRO A CA 1
ATOM 2480 C C . PRO A 1 310 ? 90.925 118.296 108.973 1.00 47.67 310 PRO A C 1
ATOM 2481 O O . PRO A 1 310 ? 89.886 118.935 108.794 1.00 56.44 310 PRO A O 1
ATOM 2485 N N . TYR A 1 311 ? 91.113 117.043 108.555 1.00 52.37 311 TYR A N 1
ATOM 2486 C CA . TYR A 1 311 ? 90.144 116.215 107.839 1.00 56.07 311 TYR A CA 1
ATOM 2487 C C . TYR A 1 311 ? 89.701 116.845 106.520 1.00 63.82 311 TYR A C 1
ATOM 2488 O O . TYR A 1 311 ? 88.594 116.577 106.048 1.00 73.58 311 TYR A O 1
ATOM 2497 N N . LEU A 1 312 ? 90.547 117.669 105.902 1.00 57.48 312 LEU A N 1
ATOM 2498 C CA . LEU A 1 312 ? 90.198 118.414 104.697 1.00 57.02 312 LEU A CA 1
ATOM 2499 C C . LEU A 1 312 ? 91.304 118.329 103.655 1.00 56.93 312 LEU A C 1
ATOM 2500 O O . LEU A 1 312 ? 91.655 119.325 103.017 1.00 56.58 312 LEU A O 1
ATOM 2505 N N . SER A 1 313 ? 91.882 117.145 103.472 1.00 72.54 313 SER A N 1
ATOM 2506 C CA . SER A 1 313 ? 92.792 116.937 102.358 1.00 79.35 313 SER A CA 1
ATOM 2507 C C . SER A 1 313 ? 92.000 116.899 101.052 1.00 82.16 313 SER A C 1
ATOM 2508 O O . SER A 1 313 ? 90.835 116.492 101.041 1.00 82.08 313 SER A O 1
ATOM 2511 N N . PRO A 1 314 ? 92.600 117.337 99.934 1.00 96.30 314 PRO A N 1
ATOM 2512 C CA . PRO A 1 314 ? 91.876 117.289 98.658 1.00 97.35 314 PRO A CA 1
ATOM 2513 C C . PRO A 1 314 ? 91.699 115.870 98.149 1.00 98.17 314 PRO A C 1
ATOM 2514 O O . PRO A 1 314 ? 92.645 115.252 97.650 1.00 96.61 314 PRO A O 1
ATOM 2518 N N . SER A 1 315 ? 90.485 115.347 98.277 1.00 109.65 315 SER A N 1
ATOM 2519 C CA . SER A 1 315 ? 90.165 114.036 97.737 1.00 109.17 315 SER A CA 1
ATOM 2520 C C . SER A 1 315 ? 89.931 114.145 96.239 1.00 113.63 315 SER A C 1
ATOM 2521 O O . SER A 1 315 ? 89.389 115.143 95.753 1.00 113.04 315 SER A O 1
ATOM 2524 N N . ALA A 1 316 ? 90.357 113.120 95.506 1.00 132.56 316 ALA A N 1
ATOM 2525 C CA . ALA A 1 316 ? 90.200 113.122 94.058 1.00 130.54 316 ALA A CA 1
ATOM 2526 C C . ALA A 1 316 ? 88.735 112.938 93.686 1.00 129.20 316 ALA A C 1
ATOM 2527 O O . ALA A 1 316 ? 88.071 112.012 94.162 1.00 127.50 316 ALA A O 1
ATOM 2529 N N . VAL A 1 317 ? 88.231 113.825 92.836 1.00 140.58 317 VAL A N 1
ATOM 2530 C CA . VAL A 1 317 ? 86.850 113.775 92.374 1.00 141.46 317 VAL A CA 1
ATOM 2531 C C . VAL A 1 317 ? 86.819 113.145 90.989 1.00 143.01 317 VAL A C 1
ATOM 2532 O O . VAL A 1 317 ? 87.661 113.444 90.131 1.00 141.08 317 VAL A O 1
ATOM 2536 N N . SER A 1 318 ? 85.865 112.243 90.780 1.00 147.88 318 SER A N 1
ATOM 2537 C CA . SER A 1 318 ? 85.741 111.520 89.516 1.00 145.64 318 SER A CA 1
ATOM 2538 C C . SER A 1 318 ? 85.000 112.410 88.529 1.00 146.14 318 SER A C 1
ATOM 2539 O O . SER A 1 318 ? 83.777 112.351 88.398 1.00 148.38 318 SER A O 1
ATOM 2542 N N . ILE A 1 319 ? 85.755 113.252 87.826 1.00 131.15 319 ILE A N 1
ATOM 2543 C CA . ILE A 1 319 ? 85.161 114.120 86.820 1.00 132.70 319 ILE A CA 1
ATOM 2544 C C . ILE A 1 319 ? 84.808 113.301 85.580 1.00 133.20 319 ILE A C 1
ATOM 2545 O O . ILE A 1 319 ? 85.339 112.211 85.342 1.00 130.58 319 ILE A O 1
ATOM 2550 N N . ASP A 1 320 ? 83.865 113.811 84.810 1.00 134.94 320 ASP A N 1
ATOM 2551 C CA . ASP A 1 320 ? 83.403 113.094 83.636 1.00 134.60 320 ASP A CA 1
ATOM 2552 C C . ASP A 1 320 ? 84.072 113.646 82.380 1.00 133.68 320 ASP A C 1
ATOM 2553 O O . ASP A 1 320 ? 84.489 114.809 82.359 1.00 131.91 320 ASP A O 1
ATOM 2558 N N . PRO A 1 321 ? 84.225 112.831 81.328 1.00 129.23 321 PRO A N 1
ATOM 2559 C CA . PRO A 1 321 ? 84.872 113.326 80.098 1.00 128.21 321 PRO A CA 1
ATOM 2560 C C . PRO A 1 321 ? 84.101 114.414 79.359 1.00 129.70 321 PRO A C 1
ATOM 2561 O O . PRO A 1 321 ? 84.707 115.137 78.555 1.00 130.74 321 PRO A O 1
ATOM 2565 N N . ASP A 1 322 ? 82.798 114.564 79.606 1.00 130.46 322 ASP A N 1
ATOM 2566 C CA . ASP A 1 322 ? 82.002 115.510 78.828 1.00 131.65 322 ASP A CA 1
ATOM 2567 C C . ASP A 1 322 ? 82.316 116.957 79.201 1.00 133.64 322 ASP A C 1
ATOM 2568 O O . ASP A 1 322 ? 82.417 117.819 78.320 1.00 133.51 322 ASP A O 1
ATOM 2573 N N . VAL A 1 323 ? 82.489 117.245 80.494 1.00 131.72 323 VAL A N 1
ATOM 2574 C CA . VAL A 1 323 ? 82.743 118.627 80.894 1.00 129.97 323 VAL A CA 1
ATOM 2575 C C . VAL A 1 323 ? 84.172 119.048 80.552 1.00 127.19 323 VAL A C 1
ATOM 2576 O O . VAL A 1 323 ? 84.416 120.214 80.224 1.00 126.68 323 VAL A O 1
ATOM 2580 N N . VAL A 1 324 ? 85.127 118.112 80.555 1.00 118.43 324 VAL A N 1
ATOM 2581 C CA . VAL A 1 324 ? 86.473 118.494 80.140 1.00 117.14 324 VAL A CA 1
ATOM 2582 C C . VAL A 1 324 ? 86.535 118.596 78.616 1.00 117.45 324 VAL A C 1
ATOM 2583 O O . VAL A 1 324 ? 87.289 119.415 78.080 1.00 120.84 324 VAL A O 1
ATOM 2587 N N . THR A 1 325 ? 85.691 117.836 77.905 1.00 113.93 325 THR A N 1
ATOM 2588 C CA . THR A 1 325 ? 85.530 118.029 76.465 1.00 112.93 325 THR A CA 1
ATOM 2589 C C . THR A 1 325 ? 84.991 119.419 76.144 1.00 114.83 325 THR A C 1
ATOM 2590 O O . THR A 1 325 ? 85.516 120.112 75.259 1.00 116.69 325 THR A O 1
ATOM 2594 N N . MET A 1 326 ? 83.962 119.848 76.881 1.00 120.86 326 MET A N 1
ATOM 2595 C CA . MET A 1 326 ? 83.376 121.166 76.662 1.00 123.39 326 MET A CA 1
ATOM 2596 C C . MET A 1 326 ? 84.346 122.282 77.034 1.00 124.33 326 MET A C 1
ATOM 2597 O O . MET A 1 326 ? 84.451 123.278 76.311 1.00 122.52 326 MET A O 1
ATOM 2602 N N . GLU A 1 327 ? 85.079 122.126 78.142 1.00 122.86 327 GLU A N 1
ATOM 2603 C CA . GLU A 1 327 ? 86.058 123.138 78.529 1.00 120.98 327 GLU A CA 1
ATOM 2604 C C . GLU A 1 327 ? 87.227 123.203 77.554 1.00 119.95 327 GLU A C 1
ATOM 2605 O O . GLU A 1 327 ? 87.727 124.298 77.275 1.00 119.05 327 GLU A O 1
ATOM 2611 N N . ALA A 1 328 ? 87.653 122.061 77.003 1.00 121.38 328 ALA A N 1
ATOM 2612 C CA . ALA A 1 328 ? 88.732 122.061 76.020 1.00 120.87 328 ALA A CA 1
ATOM 2613 C C . ALA A 1 328 ? 88.310 122.737 74.724 1.00 122.90 328 ALA A C 1
ATOM 2614 O O . ALA A 1 328 ? 89.059 123.556 74.174 1.00 127.62 328 ALA A O 1
ATOM 2616 N N . VAL A 1 329 ? 87.110 122.426 74.226 1.00 122.64 329 VAL A N 1
ATOM 2617 C CA . VAL A 1 329 ? 86.682 123.060 72.982 1.00 123.65 329 VAL A CA 1
ATOM 2618 C C . VAL A 1 329 ? 86.342 124.539 73.203 1.00 124.85 329 VAL A C 1
ATOM 2619 O O . VAL A 1 329 ? 86.549 125.367 72.304 1.00 124.97 329 VAL A O 1
ATOM 2623 N N . GLU A 1 330 ? 85.898 124.917 74.410 1.00 133.82 330 GLU A N 1
ATOM 2624 C CA . GLU A 1 330 ? 85.657 126.328 74.691 1.00 136.00 330 GLU A CA 1
ATOM 2625 C C . GLU A 1 330 ? 86.957 127.099 74.862 1.00 134.94 330 GLU A C 1
ATOM 2626 O O . GLU A 1 330 ? 87.012 128.291 74.535 1.00 135.15 330 GLU A O 1
ATOM 2632 N N . LEU A 1 331 ? 88.001 126.419 75.342 1.00 132.50 331 LEU A N 1
ATOM 2633 C CA . LEU A 1 331 ? 89.332 127.074 75.422 1.00 133.68 331 LEU A CA 1
ATOM 2634 C C . LEU A 1 331 ? 89.842 127.231 73.988 1.00 134.54 331 LEU A C 1
ATOM 2635 O O . LEU A 1 331 ? 90.464 128.270 73.689 1.00 135.17 331 LEU A O 1
ATOM 2640 N N . LEU A 1 332 ? 89.561 126.243 73.132 1.00 130.08 332 LEU A N 1
ATOM 2641 C CA . LEU A 1 332 ? 89.972 126.313 71.734 1.00 129.23 332 LEU A CA 1
ATOM 2642 C C . LEU A 1 332 ? 89.214 127.395 70.967 1.00 131.25 332 LEU A C 1
ATOM 2643 O O . LEU A 1 332 ? 89.715 127.894 69.952 1.00 129.40 332 LEU A O 1
ATOM 2648 N N . GLN A 1 333 ? 88.010 127.765 71.426 1.00 135.78 333 GLN A N 1
ATOM 2649 C CA . GLN A 1 333 ? 87.227 128.785 70.728 1.00 134.34 333 GLN A CA 1
ATOM 2650 C C . GLN A 1 333 ? 87.860 130.171 70.818 1.00 133.59 333 GLN A C 1
ATOM 2651 O O . GLN A 1 333 ? 87.755 130.956 69.869 1.00 134.15 333 GLN A O 1
ATOM 2657 N N . MET A 1 334 ? 88.515 130.492 71.929 1.00 135.96 334 MET A N 1
ATOM 2658 C CA . MET A 1 334 ? 89.155 131.792 72.049 1.00 135.90 334 MET A CA 1
ATOM 2659 C C . MET A 1 334 ? 90.502 131.805 71.314 1.00 135.58 334 MET A C 1
ATOM 2660 O O . MET A 1 334 ? 91.000 130.770 70.860 1.00 134.26 334 MET A O 1
ATOM 2665 N N . GLN A 1 335 ? 91.052 133.017 71.157 1.00 132.37 335 GLN A N 1
ATOM 2666 C CA . GLN A 1 335 ? 92.260 133.256 70.372 1.00 133.77 335 GLN A CA 1
ATOM 2667 C C . GLN A 1 335 ? 93.452 132.485 70.943 1.00 133.50 335 GLN A C 1
ATOM 2668 O O . GLN A 1 335 ? 93.620 132.423 72.168 1.00 132.27 335 GLN A O 1
ATOM 2674 N N . PRO A 1 336 ? 94.273 131.857 70.087 1.00 133.98 336 PRO A N 1
ATOM 2675 C CA . PRO A 1 336 ? 95.331 130.959 70.588 1.00 132.59 336 PRO A CA 1
ATOM 2676 C C . PRO A 1 336 ? 96.446 131.639 71.365 1.00 135.01 336 PRO A C 1
ATOM 2677 O O . PRO A 1 336 ? 97.161 130.958 72.110 1.00 134.94 336 PRO A O 1
ATOM 2681 N N . GLU A 1 337 ? 96.629 132.952 71.212 1.00 138.86 337 GLU A N 1
ATOM 2682 C CA . GLU A 1 337 ? 97.691 133.628 71.951 1.00 137.33 337 GLU A CA 1
ATOM 2683 C C . GLU A 1 337 ? 97.351 133.774 73.429 1.00 135.52 337 GLU A C 1
ATOM 2684 O O . GLU A 1 337 ? 98.248 133.701 74.277 1.00 134.71 337 GLU A O 1
ATOM 2690 N N . GLU A 1 338 ? 96.078 133.975 73.759 1.00 137.86 338 GLU A N 1
ATOM 2691 C CA . GLU A 1 338 ? 95.643 134.035 75.148 1.00 138.06 338 GLU A CA 1
ATOM 2692 C C . GLU A 1 338 ? 95.188 132.686 75.684 1.00 139.63 338 GLU A C 1
ATOM 2693 O O . GLU A 1 338 ? 94.660 132.626 76.800 1.00 139.65 338 GLU A O 1
ATOM 2699 N N . ARG A 1 339 ? 95.372 131.608 74.917 1.00 136.47 339 ARG A N 1
ATOM 2700 C CA . ARG A 1 339 ? 95.044 130.271 75.397 1.00 136.00 339 ARG A CA 1
ATOM 2701 C C . ARG A 1 339 ? 95.983 129.803 76.500 1.00 134.18 339 ARG A C 1
ATOM 2702 O O . ARG A 1 339 ? 95.625 128.898 77.260 1.00 130.89 339 ARG A O 1
ATOM 2710 N N . PHE A 1 340 ? 97.175 130.393 76.602 1.00 128.79 340 PHE A N 1
ATOM 2711 C CA . PHE A 1 340 ? 98.142 130.059 77.639 1.00 128.18 340 PHE A CA 1
ATOM 2712 C C . PHE A 1 340 ? 98.295 131.185 78.657 1.00 128.89 340 PHE A C 1
ATOM 2713 O O . PHE A 1 340 ? 99.370 131.372 79.231 1.00 127.47 340 PHE A O 1
ATOM 2721 N N . ALA A 1 341 ? 97.230 131.947 78.878 1.00 140.14 341 ALA A N 1
ATOM 2722 C CA . ALA A 1 341 ? 97.233 132.990 79.887 1.00 139.15 341 ALA A CA 1
ATOM 2723 C C . ALA A 1 341 ? 96.899 132.405 81.257 1.00 139.10 341 ALA A C 1
ATOM 2724 O O . ALA A 1 341 ? 96.523 131.237 81.393 1.00 139.34 341 ALA A O 1
ATOM 2726 N N . LYS A 1 342 ? 97.051 133.236 82.285 1.00 137.31 342 LYS A N 1
ATOM 2727 C CA . LYS A 1 342 ? 96.708 132.829 83.640 1.00 137.72 342 LYS A CA 1
ATOM 2728 C C . LYS A 1 342 ? 95.194 132.741 83.790 1.00 138.97 342 LYS A C 1
ATOM 2729 O O . LYS A 1 342 ? 94.469 133.669 83.421 1.00 139.50 342 LYS A O 1
ATOM 2735 N N . ASP A 1 343 ? 94.718 131.621 84.325 1.00 147.57 343 ASP A N 1
ATOM 2736 C CA . ASP A 1 343 ? 93.287 131.429 84.527 1.00 146.58 343 ASP A CA 1
ATOM 2737 C C . ASP A 1 343 ? 92.817 132.274 85.704 1.00 147.53 343 ASP A C 1
ATOM 2738 O O . ASP A 1 343 ? 93.358 132.133 86.807 1.00 147.37 343 ASP A O 1
ATOM 2743 N N . PRO A 1 344 ? 91.838 133.165 85.518 1.00 150.56 344 PRO A N 1
ATOM 2744 C CA . PRO A 1 344 ? 91.324 133.929 86.667 1.00 151.06 344 PRO A CA 1
ATOM 2745 C C . PRO A 1 344 ? 90.532 133.084 87.649 1.00 151.05 344 PRO A C 1
ATOM 2746 O O . PRO A 1 344 ? 90.409 133.469 88.819 1.00 150.36 344 PRO A O 1
ATOM 2750 N N . ASN A 1 345 ? 89.989 131.947 87.215 1.00 147.40 345 ASN A N 1
ATOM 2751 C CA . ASN A 1 345 ? 89.208 131.089 88.095 1.00 146.14 345 ASN A CA 1
ATOM 2752 C C . ASN A 1 345 ? 90.062 130.119 88.901 1.00 146.13 345 ASN A C 1
ATOM 2753 O O . ASN A 1 345 ? 89.548 129.511 89.846 1.00 146.33 345 ASN A O 1
ATOM 2758 N N . ASP A 1 346 ? 91.338 129.961 88.561 1.00 149.07 346 ASP A N 1
ATOM 2759 C CA . ASP A 1 346 ? 92.198 129.021 89.266 1.00 149.58 346 ASP A CA 1
ATOM 2760 C C . ASP A 1 346 ? 92.674 129.612 90.586 1.00 150.14 346 ASP A C 1
ATOM 2761 O O . ASP A 1 346 ? 92.935 130.814 90.687 1.00 148.56 346 ASP A O 1
ATOM 2766 N N . ALA A 1 347 ? 92.777 128.752 91.603 1.00 160.33 347 ALA A N 1
ATOM 2767 C CA . ALA A 1 347 ? 93.256 129.191 92.911 1.00 159.69 347 ALA A CA 1
ATOM 2768 C C . ALA A 1 347 ? 94.735 129.555 92.868 1.00 160.50 347 ALA A C 1
ATOM 2769 O O . ALA A 1 347 ? 95.157 130.537 93.489 1.00 162.19 347 ALA A O 1
ATOM 2771 N N . ASN A 1 348 ? 95.535 128.776 92.144 1.00 154.17 348 ASN A N 1
ATOM 2772 C CA . ASN A 1 348 ? 96.954 129.060 91.981 1.00 154.05 348 ASN A CA 1
ATOM 2773 C C . ASN A 1 348 ? 97.229 130.032 90.842 1.00 153.30 348 ASN A C 1
ATOM 2774 O O . ASN A 1 348 ? 98.379 130.449 90.667 1.00 150.99 348 ASN A O 1
ATOM 2779 N N . GLY A 1 349 ? 96.207 130.422 90.087 1.00 154.80 349 GLY A N 1
ATOM 2780 C CA . GLY A 1 349 ? 96.422 131.207 88.884 1.00 155.61 349 GLY A CA 1
ATOM 2781 C C . GLY A 1 349 ? 97.151 130.431 87.810 1.00 155.84 349 GLY A C 1
ATOM 2782 O O . GLY A 1 349 ? 98.078 130.963 87.185 1.00 153.80 349 GLY A O 1
ATOM 2783 N N . ARG A 1 350 ? 96.759 129.179 87.590 1.00 140.27 350 ARG A N 1
ATOM 2784 C CA . ARG A 1 350 ? 97.456 128.311 86.657 1.00 136.21 350 ARG A CA 1
ATOM 2785 C C . ARG A 1 350 ? 97.142 128.700 85.215 1.00 137.11 350 ARG A C 1
ATOM 2786 O O . ARG A 1 350 ? 96.260 129.514 84.930 1.00 140.15 350 ARG A O 1
ATOM 2794 N N . MET A 1 351 ? 97.903 128.109 84.301 1.00 133.13 351 MET A N 1
ATOM 2795 C CA . MET A 1 351 ? 97.628 128.234 82.879 1.00 133.62 351 MET A CA 1
ATOM 2796 C C . MET A 1 351 ? 96.337 127.503 82.526 1.00 132.84 351 MET A C 1
ATOM 2797 O O . MET A 1 351 ? 95.947 126.535 83.186 1.00 132.88 351 MET A O 1
ATOM 2802 N N . ARG A 1 352 ? 95.659 127.997 81.485 1.00 128.20 352 ARG A N 1
ATOM 2803 C CA . ARG A 1 352 ? 94.448 127.338 81.003 1.00 129.69 352 ARG A CA 1
ATOM 2804 C C . ARG A 1 352 ? 94.770 125.962 80.432 1.00 128.26 352 ARG A C 1
ATOM 2805 O O . ARG A 1 352 ? 94.025 124.995 80.647 1.00 127.85 352 ARG A O 1
ATOM 2813 N N . LEU A 1 353 ? 95.888 125.858 79.708 1.00 115.15 353 LEU A N 1
ATOM 2814 C CA . LEU A 1 353 ? 96.358 124.561 79.240 1.00 113.35 353 LEU A CA 1
ATOM 2815 C C . LEU A 1 353 ? 96.754 123.660 80.399 1.00 116.48 353 LEU A C 1
ATOM 2816 O O . LEU A 1 353 ? 96.518 122.449 80.347 1.00 119.81 353 LEU A O 1
ATOM 2821 N N . ARG A 1 354 ? 97.317 124.236 81.464 1.00 112.28 354 ARG A N 1
ATOM 2822 C CA . ARG A 1 354 ? 97.683 123.447 82.635 1.00 111.66 354 ARG A CA 1
ATOM 2823 C C . ARG A 1 354 ? 96.453 122.927 83.370 1.00 112.09 354 ARG A C 1
ATOM 2824 O O . ARG A 1 354 ? 96.431 121.769 83.805 1.00 113.27 354 ARG A O 1
ATOM 2832 N N . VAL A 1 355 ? 95.414 123.758 83.514 1.00 118.44 355 VAL A N 1
ATOM 2833 C CA . VAL A 1 355 ? 94.224 123.297 84.224 1.00 119.37 355 VAL A CA 1
ATOM 2834 C C . VAL A 1 355 ? 93.439 122.304 83.369 1.00 118.43 355 VAL A C 1
ATOM 2835 O O . VAL A 1 355 ? 92.831 121.370 83.903 1.00 118.36 355 VAL A O 1
ATOM 2839 N N . LEU A 1 356 ? 93.485 122.435 82.038 1.00 110.31 356 LEU A N 1
ATOM 2840 C CA . LEU A 1 356 ? 92.862 121.415 81.196 1.00 108.49 356 LEU A CA 1
ATOM 2841 C C . LEU A 1 356 ? 93.666 120.120 81.186 1.00 110.65 356 LEU A C 1
ATOM 2842 O O . LEU A 1 356 ? 93.086 119.035 81.083 1.00 114.54 356 LEU A O 1
ATOM 2847 N N . GLN A 1 357 ? 94.995 120.204 81.308 1.00 100.28 357 GLN A N 1
ATOM 2848 C CA . GLN A 1 357 ? 95.792 118.991 81.472 1.00 98.00 357 GLN A CA 1
ATOM 2849 C C . GLN A 1 357 ? 95.486 118.295 82.792 1.00 98.38 357 GLN A C 1
ATOM 2850 O O . GLN A 1 357 ? 95.381 117.064 82.838 1.00 102.33 357 GLN A O 1
ATOM 2856 N N . ALA A 1 358 ? 95.319 119.069 83.869 1.00 97.28 358 ALA A N 1
ATOM 2857 C CA . ALA A 1 358 ? 94.947 118.486 85.157 1.00 99.97 358 ALA A CA 1
ATOM 2858 C C . ALA A 1 358 ? 93.546 117.883 85.113 1.00 102.06 358 ALA A C 1
ATOM 2859 O O . ALA A 1 358 ? 93.303 116.817 85.692 1.00 101.12 358 ALA A O 1
ATOM 2861 N N . GLU A 1 359 ? 92.620 118.546 84.417 1.00 108.78 359 GLU A N 1
ATOM 2862 C CA . GLU A 1 359 ? 91.262 118.033 84.281 1.00 110.49 359 GLU A CA 1
ATOM 2863 C C . GLU A 1 359 ? 91.226 116.762 83.438 1.00 112.09 359 GLU A C 1
ATOM 2864 O O . GLU A 1 359 ? 90.468 115.836 83.740 1.00 112.86 359 GLU A O 1
ATOM 2870 N N . LEU A 1 360 ? 92.042 116.700 82.381 1.00 106.19 360 LEU A N 1
ATOM 2871 C CA . LEU A 1 360 ? 92.166 115.480 81.588 1.00 102.94 360 LEU A CA 1
ATOM 2872 C C . LEU A 1 360 ? 92.790 114.354 82.402 1.00 104.55 360 LEU A C 1
ATOM 2873 O O . LEU A 1 360 ? 92.411 113.183 82.254 1.00 105.85 360 LEU A O 1
ATOM 2878 N N . GLY A 1 361 ? 93.747 114.697 83.266 1.00 117.02 361 GLY A N 1
ATOM 2879 C CA . GLY A 1 361 ? 94.313 113.710 84.167 1.00 117.35 361 GLY A CA 1
ATOM 2880 C C . GLY A 1 361 ? 93.300 113.172 85.156 1.00 117.67 361 GLY A C 1
ATOM 2881 O O . GLY A 1 361 ? 93.298 111.982 85.462 1.00 121.55 361 GLY A O 1
ATOM 2882 N N . LYS A 1 362 ? 92.407 114.034 85.648 1.00 115.05 362 LYS A N 1
ATOM 2883 C CA . LYS A 1 362 ? 91.310 113.557 86.491 1.00 117.04 362 LYS A CA 1
ATOM 2884 C C . LYS A 1 362 ? 90.321 112.706 85.695 1.00 118.75 362 LYS A C 1
ATOM 2885 O O . LYS A 1 362 ? 89.782 111.716 86.211 1.00 120.93 362 LYS A O 1
ATOM 2891 N N . ALA A 1 363 ? 90.079 113.077 84.433 1.00 119.47 363 ALA A N 1
ATOM 2892 C CA . ALA A 1 363 ? 89.120 112.359 83.598 1.00 119.74 363 ALA A CA 1
ATOM 2893 C C . ALA A 1 363 ? 89.612 110.967 83.228 1.00 119.55 363 ALA A C 1
ATOM 2894 O O . ALA A 1 363 ? 88.798 110.064 83.012 1.00 120.67 363 ALA A O 1
ATOM 2896 N N . ARG A 1 364 ? 90.924 110.776 83.124 1.00 114.66 364 ARG A N 1
ATOM 2897 C CA . ARG A 1 364 ? 91.459 109.426 82.991 1.00 114.94 364 ARG A CA 1
ATOM 2898 C C . ARG A 1 364 ? 91.852 108.807 84.326 1.00 116.33 364 ARG A C 1
ATOM 2899 O O . ARG A 1 364 ? 92.171 107.615 84.369 1.00 115.63 364 ARG A O 1
ATOM 2907 N N . ARG A 1 365 ? 91.830 109.584 85.408 1.00 130.76 365 ARG A N 1
ATOM 2908 C CA . ARG A 1 365 ? 92.022 109.050 86.748 1.00 130.61 365 ARG A CA 1
ATOM 2909 C C . ARG A 1 365 ? 90.768 108.357 87.258 1.00 134.80 365 ARG A C 1
ATOM 2910 O O . ARG A 1 365 ? 90.865 107.405 88.040 1.00 134.62 365 ARG A O 1
ATOM 2918 N N . GLU A 1 366 ? 89.592 108.824 86.824 1.00 156.18 366 GLU A N 1
ATOM 2919 C CA . GLU A 1 366 ? 88.335 108.231 87.279 1.00 157.39 366 GLU A CA 1
ATOM 2920 C C . GLU A 1 366 ? 88.142 106.797 86.788 1.00 157.82 366 GLU A C 1
ATOM 2921 O O . GLU A 1 366 ? 87.374 106.049 87.402 1.00 158.90 366 GLU A O 1
ATOM 2927 N N . ALA A 1 367 ? 88.809 106.398 85.704 1.00 155.11 367 ALA A N 1
ATOM 2928 C CA . ALA A 1 367 ? 88.789 105.013 85.255 1.00 152.89 367 ALA A CA 1
ATOM 2929 C C . ALA A 1 367 ? 89.948 104.193 85.808 1.00 154.50 367 ALA A C 1
ATOM 2930 O O . ALA A 1 367 ? 89.970 102.973 85.618 1.00 154.26 367 ALA A O 1
ATOM 2932 N N . LEU A 1 368 ? 90.903 104.832 86.478 1.00 156.71 368 LEU A N 1
ATOM 2933 C CA . LEU A 1 368 ? 92.085 104.169 87.023 1.00 155.88 368 LEU A CA 1
ATOM 2934 C C . LEU A 1 368 ? 92.351 104.664 88.441 1.00 155.86 368 LEU A C 1
ATOM 2935 O O . LEU A 1 368 ? 93.460 105.072 88.785 1.00 155.88 368 LEU A O 1
ATOM 2940 N N . GLY A 1 369 ? 91.322 104.633 89.285 1.00 172.68 369 GLY A N 1
ATOM 2941 C CA . GLY A 1 369 ? 91.400 105.266 90.587 1.00 172.43 369 GLY A CA 1
ATOM 2942 C C . GLY A 1 369 ? 92.046 104.393 91.643 1.00 174.08 369 GLY A C 1
ATOM 2943 O O . GLY A 1 369 ? 93.205 103.994 91.488 1.00 174.78 369 GLY A O 1
ATOM 2944 N N . ARG A 1 370 ? 91.324 104.090 92.722 1.00 185.78 370 ARG A N 1
ATOM 2945 C CA . ARG A 1 370 ? 91.897 103.332 93.831 1.00 186.06 370 ARG A CA 1
ATOM 2946 C C . ARG A 1 370 ? 92.047 101.852 93.492 1.00 185.73 370 ARG A C 1
ATOM 2947 O O . ARG A 1 370 ? 91.362 101.002 94.069 1.00 184.82 370 ARG A O 1
ATOM 2955 N N . ARG A 1 371 ? 92.956 101.541 92.568 1.00 179.79 371 ARG A N 1
ATOM 2956 C CA . ARG A 1 371 ? 93.202 100.185 92.102 1.00 179.27 371 ARG A CA 1
ATOM 2957 C C . ARG A 1 371 ? 94.674 100.063 91.736 1.00 178.56 371 ARG A C 1
ATOM 2958 O O . ARG A 1 371 ? 95.425 101.040 91.768 1.00 179.33 371 ARG A O 1
ATOM 2966 N N . GLY A 1 372 ? 95.079 98.847 91.382 1.00 170.31 372 GLY A N 1
ATOM 2967 C CA . GLY A 1 372 ? 96.406 98.623 90.848 1.00 170.43 372 GLY A CA 1
ATOM 2968 C C . GLY A 1 372 ? 97.536 98.654 91.851 1.00 170.63 372 GLY A C 1
ATOM 2969 O O . GLY A 1 372 ? 98.700 98.716 91.439 1.00 170.97 372 GLY A O 1
ATOM 2970 N N . GLU A 1 373 ? 97.240 98.615 93.147 1.00 164.20 373 GLU A N 1
ATOM 2971 C CA . GLU A 1 373 ? 98.284 98.598 94.159 1.00 163.14 373 GLU A CA 1
ATOM 2972 C C . GLU A 1 373 ? 98.958 97.227 94.199 1.00 163.59 373 GLU A C 1
ATOM 2973 O O . GLU A 1 373 ? 98.477 96.248 93.622 1.00 165.28 373 GLU A O 1
ATOM 2979 N N . LYS A 1 374 ? 100.090 97.155 94.899 1.00 150.19 374 LYS A N 1
ATOM 2980 C CA . LYS A 1 374 ? 100.812 95.888 95.016 1.00 152.64 374 LYS A CA 1
ATOM 2981 C C . LYS A 1 374 ? 100.383 95.083 96.236 1.00 153.19 374 LYS A C 1
ATOM 2982 O O . LYS A 1 374 ? 101.221 94.471 96.906 1.00 152.85 374 LYS A O 1
ATOM 2988 N N . ALA A 1 375 ? 99.063 94.985 96.457 1.00 155.53 375 ALA A N 1
ATOM 2989 C CA . ALA A 1 375 ? 98.359 94.357 97.578 1.00 155.71 375 ALA A CA 1
ATOM 2990 C C . ALA A 1 375 ? 99.032 94.491 98.946 1.00 154.05 375 ALA A C 1
ATOM 2991 O O . ALA A 1 375 ? 99.579 93.496 99.441 1.00 152.87 375 ALA A O 1
ATOM 2993 N N . PRO A 1 376 ? 99.106 95.678 99.554 1.00 139.93 376 PRO A N 1
ATOM 2994 C CA . PRO A 1 376 ? 99.494 95.769 100.974 1.00 138.25 376 PRO A CA 1
ATOM 2995 C C . PRO A 1 376 ? 98.313 96.009 101.905 1.00 137.30 376 PRO A C 1
ATOM 2996 O O . PRO A 1 376 ? 98.141 97.143 102.378 1.00 140.38 376 PRO A O 1
ATOM 3000 N N . PRO A 1 377 ? 97.465 95.002 102.225 1.00 95.60 377 PRO A N 1
ATOM 3001 C CA . PRO A 1 377 ? 96.402 95.283 103.201 1.00 93.46 377 PRO A CA 1
ATOM 3002 C C . PRO A 1 377 ? 96.758 94.917 104.639 1.00 95.50 377 PRO A C 1
ATOM 3003 O O . PRO A 1 377 ? 97.610 94.058 104.889 1.00 95.11 377 PRO A O 1
ATOM 3007 N N . TRP A 1 378 ? 96.121 95.577 105.603 1.00 72.19 378 TRP A N 1
ATOM 3008 C CA . TRP A 1 378 ? 96.135 95.094 106.982 1.00 73.27 378 TRP A CA 1
ATOM 3009 C C . TRP A 1 378 ? 95.059 94.021 107.087 1.00 72.76 378 TRP A C 1
ATOM 3010 O O . TRP A 1 378 ? 93.860 94.315 107.085 1.00 75.14 378 TRP A O 1
ATOM 3021 N N . SER A 1 379 ? 95.504 92.762 107.051 1.00 60.57 379 SER A N 1
ATOM 3022 C CA . SER A 1 379 ? 94.750 91.513 107.180 1.00 59.38 379 SER A CA 1
ATOM 3023 C C . SER A 1 379 ? 93.805 91.228 106.015 1.00 62.47 379 SER A C 1
ATOM 3024 O O . SER A 1 379 ? 93.201 90.150 105.987 1.00 61.32 379 SER A O 1
ATOM 3027 N N . GLY A 1 380 ? 93.665 92.134 105.048 1.00 63.13 380 GLY A N 1
ATOM 3028 C CA . GLY A 1 380 ? 92.753 91.937 103.938 1.00 59.60 380 GLY A CA 1
ATOM 3029 C C . GLY A 1 380 ? 91.310 92.314 104.218 1.00 59.13 380 GLY A C 1
ATOM 3030 O O . GLY A 1 380 ? 90.651 92.934 103.379 1.00 58.48 380 GLY A O 1
ATOM 3031 N N . ARG A 1 381 ? 90.813 91.954 105.399 1.00 63.87 381 ARG A N 1
ATOM 3032 C CA . ARG A 1 381 ? 89.399 92.046 105.724 1.00 59.60 381 ARG A CA 1
ATOM 3033 C C . ARG A 1 381 ? 89.011 93.473 106.104 1.00 57.90 381 ARG A C 1
ATOM 3034 O O . ARG A 1 381 ? 89.827 94.398 106.102 1.00 59.51 381 ARG A O 1
ATOM 3042 N N . LYS A 1 382 ? 87.734 93.645 106.435 1.00 58.82 382 LYS A N 1
ATOM 3043 C CA . LYS A 1 382 ? 87.204 94.944 106.819 1.00 61.31 382 LYS A CA 1
ATOM 3044 C C . LYS A 1 382 ? 87.432 95.169 108.306 1.00 61.19 382 LYS A C 1
ATOM 3045 O O . LYS A 1 382 ? 87.063 94.330 109.132 1.00 63.58 382 LYS A O 1
ATOM 3051 N N . VAL A 1 383 ? 88.069 96.291 108.647 1.00 57.78 383 VAL A N 1
ATOM 3052 C CA . VAL A 1 383 ? 88.435 96.602 110.021 1.00 41.22 383 VAL A CA 1
ATOM 3053 C C . VAL A 1 383 ? 87.941 97.995 110.380 1.00 48.85 383 VAL A C 1
ATOM 3054 O O . VAL A 1 383 ? 87.569 98.793 109.518 1.00 64.51 383 VAL A O 1
ATOM 3058 N N . PHE A 1 384 ? 87.930 98.274 111.682 1.00 36.27 384 PHE A N 1
ATOM 3059 C CA . PHE A 1 384 ? 87.801 99.640 112.169 1.00 46.97 384 PHE A CA 1
ATOM 3060 C C . PHE A 1 384 ? 88.666 99.805 113.409 1.00 52.03 384 PHE A C 1
ATOM 3061 O O . PHE A 1 384 ? 88.662 98.945 114.294 1.00 50.24 384 PHE A O 1
ATOM 3069 N N . ARG A 1 385 ? 89.424 100.897 113.449 1.00 54.40 385 ARG A N 1
ATOM 3070 C CA . ARG A 1 385 ? 90.408 101.139 114.492 1.00 49.74 385 ARG A CA 1
ATOM 3071 C C . ARG A 1 385 ? 89.774 101.951 115.620 1.00 52.03 385 ARG A C 1
ATOM 3072 O O . ARG A 1 385 ? 88.554 102.110 115.690 1.00 59.11 385 ARG A O 1
ATOM 3080 N N . GLY A 1 386 ? 90.598 102.470 116.518 1.00 62.87 386 GLY A N 1
ATOM 3081 C CA . GLY A 1 386 ? 90.104 103.326 117.575 1.00 62.10 386 GLY A CA 1
ATOM 3082 C C . GLY A 1 386 ? 91.073 103.372 118.739 1.00 58.90 386 GLY A C 1
ATOM 3083 O O . GLY A 1 386 ? 92.178 102.839 118.675 1.00 71.03 386 GLY A O 1
ATOM 3084 N N . THR A 1 387 ? 90.623 104.029 119.807 1.00 42.96 387 THR A N 1
ATOM 3085 C CA . THR A 1 387 ? 91.405 104.141 121.029 1.00 49.61 387 THR A CA 1
ATOM 3086 C C . THR A 1 387 ? 90.468 104.318 122.216 1.00 54.39 387 THR A C 1
ATOM 3087 O O . THR A 1 387 ? 89.384 104.893 122.091 1.00 66.53 387 THR A O 1
ATOM 3091 N N . THR A 1 388 ? 90.891 103.797 123.366 1.00 43.04 388 THR A N 1
ATOM 3092 C CA . THR A 1 388 ? 90.106 103.807 124.602 1.00 45.51 388 THR A CA 1
ATOM 3093 C C . THR A 1 388 ? 90.932 104.512 125.671 1.00 49.61 388 THR A C 1
ATOM 3094 O O . THR A 1 388 ? 91.627 103.858 126.448 1.00 63.92 388 THR A O 1
ATOM 3098 N N . THR A 1 389 ? 90.830 105.836 125.742 1.00 47.68 389 THR A N 1
ATOM 3099 C CA . THR A 1 389 ? 91.789 106.623 126.520 1.00 50.81 389 THR A CA 1
ATOM 3100 C C . THR A 1 389 ? 91.374 106.831 127.977 1.00 56.32 389 THR A C 1
ATOM 3101 O O . THR A 1 389 ? 91.530 107.920 128.523 1.00 61.24 389 THR A O 1
ATOM 3105 N N . ARG A 1 390 ? 90.945 105.762 128.648 1.00 55.02 390 ARG A N 1
ATOM 3106 C CA . ARG A 1 390 ? 90.516 105.820 130.041 1.00 47.19 390 ARG A CA 1
ATOM 3107 C C . ARG A 1 390 ? 90.660 104.440 130.663 1.00 51.25 390 ARG A C 1
ATOM 3108 O O . ARG A 1 390 ? 90.719 103.432 129.956 1.00 58.45 390 ARG A O 1
ATOM 3116 N N . LYS A 1 391 ? 90.701 104.405 131.997 1.00 42.09 391 LYS A N 1
ATOM 3117 C CA . LYS A 1 391 ? 90.642 103.130 132.705 1.00 44.46 391 LYS A CA 1
ATOM 3118 C C . LYS A 1 391 ? 89.210 102.646 132.869 1.00 47.93 391 LYS A C 1
ATOM 3119 O O . LYS A 1 391 ? 88.975 101.437 132.952 1.00 50.44 391 LYS A O 1
ATOM 3125 N N . ARG A 1 392 ? 88.248 103.572 132.924 1.00 63.68 392 ARG A N 1
ATOM 3126 C CA . ARG A 1 392 ? 86.840 103.189 132.890 1.00 61.26 392 ARG A CA 1
ATOM 3127 C C . ARG A 1 392 ? 86.459 102.639 131.522 1.00 60.28 392 ARG A C 1
ATOM 3128 O O . ARG A 1 392 ? 85.484 101.891 131.395 1.00 58.76 392 ARG A O 1
ATOM 3136 N N . GLU A 1 393 ? 87.207 103.020 130.488 1.00 74.67 393 GLU A N 1
ATOM 3137 C CA . GLU A 1 393 ? 86.963 102.513 129.145 1.00 74.23 393 GLU A CA 1
ATOM 3138 C C . GLU A 1 393 ? 87.393 101.057 129.021 1.00 71.95 393 GLU A C 1
ATOM 3139 O O . GLU A 1 393 ? 86.559 100.169 128.814 1.00 72.23 393 GLU A O 1
ATOM 3145 N N . ALA A 1 394 ? 88.689 100.795 129.179 1.00 55.39 394 ALA A N 1
ATOM 3146 C CA . ALA A 1 394 ? 89.249 99.454 129.086 1.00 57.67 394 ALA A CA 1
ATOM 3147 C C . ALA A 1 394 ? 90.622 99.458 129.738 1.00 54.89 394 ALA A C 1
ATOM 3148 O O . ALA A 1 394 ? 91.281 100.498 129.807 1.00 60.75 394 ALA A O 1
ATOM 3150 N N . CYS A 1 395 ? 91.052 98.284 130.196 1.00 52.87 395 CYS A N 1
ATOM 3151 C CA . CYS A 1 395 ? 92.374 98.149 130.794 1.00 56.38 395 CYS A CA 1
ATOM 3152 C C . CYS A 1 395 ? 92.820 96.698 130.708 1.00 64.85 395 CYS A C 1
ATOM 3153 O O . CYS A 1 395 ? 92.038 95.806 130.369 1.00 76.80 395 CYS A O 1
ATOM 3156 N N . LEU A 1 396 ? 94.099 96.477 131.022 1.00 45.12 396 LEU A N 1
ATOM 3157 C CA . LEU A 1 396 ? 94.668 95.137 131.162 1.00 43.92 396 LEU A CA 1
ATOM 3158 C C . LEU A 1 396 ? 94.764 94.790 132.644 1.00 44.19 396 LEU A C 1
ATOM 3159 O O . LEU A 1 396 ? 95.620 95.310 133.362 1.00 61.03 396 LEU A O 1
ATOM 3164 N N . VAL A 1 397 ? 93.878 93.912 133.097 1.00 46.97 397 VAL A N 1
ATOM 3165 C CA . VAL A 1 397 ? 93.956 93.363 134.439 1.00 49.45 397 VAL A CA 1
ATOM 3166 C C . VAL A 1 397 ? 94.769 92.075 134.402 1.00 57.50 397 VAL A C 1
ATOM 3167 O O . VAL A 1 397 ? 94.978 91.467 133.350 1.00 56.32 397 VAL A O 1
ATOM 3171 N N . TRP A 1 398 ? 95.236 91.657 135.574 1.00 74.07 398 TRP A N 1
ATOM 3172 C CA . TRP A 1 398 ? 96.001 90.429 135.736 1.00 71.69 398 TRP A CA 1
ATOM 3173 C C . TRP A 1 398 ? 95.189 89.456 136.575 1.00 67.38 398 TRP A C 1
ATOM 3174 O O . TRP A 1 398 ? 94.611 89.844 137.595 1.00 73.83 398 TRP A O 1
ATOM 3185 N N . ASP A 1 399 ? 95.145 88.200 136.146 1.00 64.98 399 ASP A N 1
ATOM 3186 C CA . ASP A 1 399 ? 94.485 87.159 136.922 1.00 67.79 399 ASP A CA 1
ATOM 3187 C C . ASP A 1 399 ? 95.441 86.665 138.000 1.00 75.36 399 ASP A C 1
ATOM 3188 O O . ASP A 1 399 ? 96.517 86.145 137.688 1.00 79.83 399 ASP A O 1
ATOM 3193 N N . LYS A 1 400 ? 95.048 86.824 139.266 1.00 78.54 400 LYS A N 1
ATOM 3194 C CA . LYS A 1 400 ? 95.929 86.445 140.366 1.00 77.31 400 LYS A CA 1
ATOM 3195 C C . LYS A 1 400 ? 96.045 84.933 140.512 1.00 80.53 400 LYS A C 1
ATOM 3196 O O . LYS A 1 400 ? 97.020 84.442 141.092 1.00 82.37 400 LYS A O 1
ATOM 3202 N N . GLU A 1 401 ? 95.071 84.182 139.998 1.00 81.18 401 GLU A N 1
ATOM 3203 C CA . GLU A 1 401 ? 95.110 82.731 140.116 1.00 79.22 401 GLU A CA 1
ATOM 3204 C C . GLU A 1 401 ? 96.116 82.100 139.162 1.00 83.68 401 GLU A C 1
ATOM 3205 O O . GLU A 1 401 ? 96.664 81.035 139.463 1.00 86.38 401 GLU A O 1
ATOM 3211 N N . ALA A 1 402 ? 96.372 82.732 138.019 1.00 77.30 402 ALA A N 1
ATOM 3212 C CA . ALA A 1 402 ? 97.292 82.179 137.036 1.00 73.34 402 ALA A CA 1
ATOM 3213 C C . ALA A 1 402 ? 98.724 82.576 137.368 1.00 70.33 402 ALA A C 1
ATOM 3214 O O . ALA A 1 402 ? 99.006 83.745 137.645 1.00 66.89 402 ALA A O 1
ATOM 3216 N N . GLN A 1 403 ? 99.628 81.598 137.338 1.00 78.17 403 GLN A N 1
ATOM 3217 C CA . GLN A 1 403 ? 101.035 81.856 137.612 1.00 80.35 403 GLN A CA 1
ATOM 3218 C C . GLN A 1 403 ? 101.798 82.342 136.389 1.00 75.61 403 GLN A C 1
ATOM 3219 O O . GLN A 1 403 ? 102.935 82.802 136.535 1.00 73.26 403 GLN A O 1
ATOM 3225 N N . ALA A 1 404 ? 101.208 82.253 135.200 1.00 64.09 404 ALA A N 1
ATOM 3226 C CA . ALA A 1 404 ? 101.835 82.727 133.975 1.00 60.90 404 ALA A CA 1
ATOM 3227 C C . ALA A 1 404 ? 100.750 82.983 132.943 1.00 59.05 404 ALA A C 1
ATOM 3228 O O . ALA A 1 404 ? 99.715 82.310 132.943 1.00 64.77 404 ALA A O 1
ATOM 3230 N N . ASP A 1 405 ? 101.008 83.970 132.074 1.00 54.65 405 ASP A N 1
ATOM 3231 C CA . ASP A 1 405 ? 100.135 84.357 130.956 1.00 60.90 405 ASP A CA 1
ATOM 3232 C C . ASP A 1 405 ? 98.729 84.734 131.418 1.00 64.30 405 ASP A C 1
ATOM 3233 O O . ASP A 1 405 ? 97.745 84.468 130.726 1.00 66.11 405 ASP A O 1
ATOM 3238 N N . GLY A 1 406 ? 98.625 85.355 132.587 1.00 61.14 406 GLY A N 1
ATOM 3239 C CA . GLY A 1 406 ? 97.336 85.677 133.162 1.00 62.39 406 GLY A CA 1
ATOM 3240 C C . GLY A 1 406 ? 96.855 87.078 132.852 1.00 68.40 406 GLY A C 1
ATOM 3241 O O . GLY A 1 406 ? 96.059 87.644 133.606 1.00 78.56 406 GLY A O 1
ATOM 3242 N N . LEU A 1 407 ? 97.341 87.658 131.759 1.00 53.97 407 LEU A N 1
ATOM 3243 C CA . LEU A 1 407 ? 96.914 88.991 131.362 1.00 51.06 407 LEU A CA 1
ATOM 3244 C C . LEU A 1 407 ? 95.531 88.923 130.729 1.00 51.86 407 LEU A C 1
ATOM 3245 O O . LEU A 1 407 ? 95.292 88.116 129.827 1.00 59.90 407 LEU A O 1
ATOM 3250 N N . TYR A 1 408 ? 94.624 89.772 131.202 1.00 54.45 408 TYR A N 1
ATOM 3251 C CA . TYR A 1 408 ? 93.256 89.823 130.708 1.00 51.43 408 TYR A CA 1
ATOM 3252 C C . TYR A 1 408 ? 92.909 91.256 130.340 1.00 55.92 408 TYR A C 1
ATOM 3253 O O . TYR A 1 408 ? 93.231 92.186 131.082 1.00 69.99 408 TYR A O 1
ATOM 3262 N N . PHE A 1 409 ? 92.241 91.430 129.203 1.00 37.86 409 PHE A N 1
ATOM 3263 C CA . PHE A 1 409 ? 91.873 92.752 128.697 1.00 34.10 409 PHE A CA 1
ATOM 3264 C C . PHE A 1 409 ? 90.421 93.009 129.084 1.00 42.76 409 PHE A C 1
ATOM 3265 O O . PHE A 1 409 ? 89.492 92.622 128.376 1.00 61.75 409 PHE A O 1
ATOM 3273 N N . ALA A 1 410 ? 90.226 93.666 130.223 1.00 47.14 410 ALA A N 1
ATOM 3274 C CA . ALA A 1 410 ? 88.886 93.931 130.727 1.00 50.21 410 ALA A CA 1
ATOM 3275 C C . ALA A 1 410 ? 88.294 95.147 130.031 1.00 47.17 410 ALA A C 1
ATOM 3276 O O . ALA A 1 410 ? 88.926 96.205 129.968 1.00 48.37 410 ALA A O 1
ATOM 3278 N N . LEU A 1 411 ? 87.078 94.996 129.513 1.00 63.99 411 LEU A N 1
ATOM 3279 C CA . LEU A 1 411 ? 86.399 96.056 128.783 1.00 65.99 411 LEU A CA 1
ATOM 3280 C C . LEU A 1 411 ? 84.971 96.172 129.291 1.00 70.17 411 LEU A C 1
ATOM 3281 O O . LEU A 1 411 ? 84.248 95.172 129.348 1.00 73.77 411 LEU A O 1
ATOM 3286 N N . VAL A 1 412 ? 84.563 97.389 129.635 1.00 76.01 412 VAL A N 1
ATOM 3287 C CA . VAL A 1 412 ? 83.331 97.605 130.386 1.00 79.48 412 VAL A CA 1
ATOM 3288 C C . VAL A 1 412 ? 82.155 97.829 129.444 1.00 83.00 412 VAL A C 1
ATOM 3289 O O . VAL A 1 412 ? 82.242 98.579 128.465 1.00 86.55 412 VAL A O 1
ATOM 3293 N N . MET A 1 413 ? 81.040 97.171 129.750 1.00 93.49 413 MET A N 1
ATOM 3294 C CA . MET A 1 413 ? 79.777 97.395 129.058 1.00 93.80 413 MET A CA 1
ATOM 3295 C C . MET A 1 413 ? 78.643 97.140 130.043 1.00 94.35 413 MET A C 1
ATOM 3296 O O . MET A 1 413 ? 78.872 96.771 131.198 1.00 96.35 413 MET A O 1
ATOM 3301 N N . SER A 1 414 ? 77.410 97.359 129.576 1.00 109.82 414 SER A N 1
ATOM 3302 C CA . SER A 1 414 ? 76.240 97.180 130.431 1.00 112.19 414 SER A CA 1
ATOM 3303 C C . SER A 1 414 ? 76.016 95.713 130.776 1.00 110.86 414 SER A C 1
ATOM 3304 O O . SER A 1 414 ? 75.661 95.386 131.915 1.00 112.93 414 SER A O 1
ATOM 3307 N N . GLY A 1 415 ? 76.214 94.818 129.812 1.00 107.00 415 GLY A N 1
ATOM 3308 C CA . GLY A 1 415 ? 76.005 93.409 130.052 1.00 109.47 415 GLY A CA 1
ATOM 3309 C C . GLY A 1 415 ? 77.208 92.731 130.679 1.00 109.92 415 GLY A C 1
ATOM 3310 O O . GLY A 1 415 ? 78.299 93.289 130.750 1.00 112.39 415 GLY A O 1
ATOM 3311 N N . GLY A 1 416 ? 76.989 91.503 131.142 1.00 98.86 416 GLY A N 1
ATOM 3312 C CA . GLY A 1 416 ? 78.045 90.709 131.718 1.00 100.45 416 GLY A CA 1
ATOM 3313 C C . GLY A 1 416 ? 78.013 90.696 133.232 1.00 101.92 416 GLY A C 1
ATOM 3314 O O . GLY A 1 416 ? 77.297 91.475 133.869 1.00 98.57 416 GLY A O 1
ATOM 3315 N N . PRO A 1 417 ? 78.789 89.804 133.840 1.00 104.77 417 PRO A N 1
ATOM 3316 C CA . PRO A 1 417 ? 78.836 89.735 135.301 1.00 106.40 417 PRO A CA 1
ATOM 3317 C C . PRO A 1 417 ? 79.716 90.826 135.888 1.00 103.98 417 PRO A C 1
ATOM 3318 O O . PRO A 1 417 ? 80.489 91.487 135.192 1.00 100.66 417 PRO A O 1
ATOM 3322 N N . LYS A 1 418 ? 79.574 91.008 137.199 1.00 101.62 418 LYS A N 1
ATOM 3323 C CA . LYS A 1 418 ? 80.394 91.972 137.918 1.00 98.67 418 LYS A CA 1
ATOM 3324 C C . LYS A 1 418 ? 81.839 91.498 137.990 1.00 95.40 418 LYS A C 1
ATOM 3325 O O . LYS A 1 418 ? 82.114 90.298 138.068 1.00 98.73 418 LYS A O 1
ATOM 3331 N N . ILE A 1 419 ? 82.765 92.455 137.949 1.00 85.24 419 ILE A N 1
ATOM 3332 C CA . ILE A 1 419 ? 84.183 92.128 137.985 1.00 89.54 419 ILE A CA 1
ATOM 3333 C C . ILE A 1 419 ? 84.572 91.694 139.398 1.00 94.82 419 ILE A C 1
ATOM 3334 O O . ILE A 1 419 ? 83.986 92.135 140.398 1.00 94.82 419 ILE A O 1
ATOM 3339 N N . ASP A 1 420 ? 85.523 90.766 139.483 1.00 97.59 420 ASP A N 1
ATOM 3340 C CA . ASP A 1 420 ? 85.984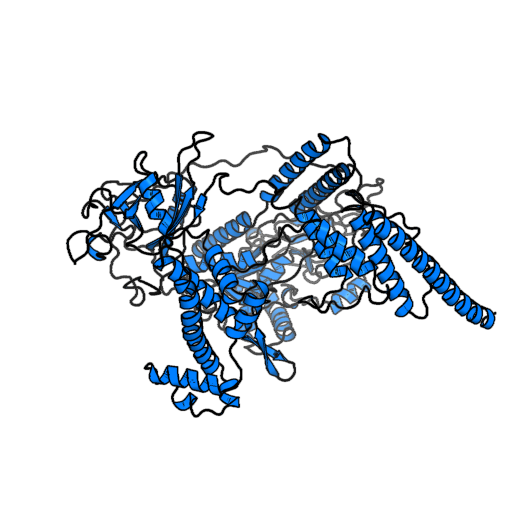 90.251 140.763 1.00 97.74 420 ASP A CA 1
ATOM 3341 C C . ASP A 1 420 ? 87.130 91.113 141.273 1.00 95.68 420 ASP A C 1
ATOM 3342 O O . ASP A 1 420 ? 88.149 91.268 140.593 1.00 96.63 420 ASP A O 1
ATOM 3347 N N . ASP A 1 421 ? 86.959 91.674 142.468 1.00 90.72 421 ASP A N 1
ATOM 3348 C CA . ASP A 1 421 ? 87.962 92.547 143.061 1.00 89.53 421 ASP A CA 1
ATOM 3349 C C . ASP A 1 421 ? 89.073 91.800 143.789 1.00 93.65 421 ASP A C 1
ATOM 3350 O O . ASP A 1 421 ? 90.103 92.407 144.099 1.00 96.87 421 ASP A O 1
ATOM 3355 N N . LYS A 1 422 ? 88.891 90.512 144.072 1.00 92.55 422 LYS A N 1
ATOM 3356 C CA . LYS A 1 422 ? 89.909 89.735 144.765 1.00 94.83 422 LYS A CA 1
ATOM 3357 C C . LYS A 1 422 ? 90.713 88.836 143.839 1.00 94.18 422 LYS A C 1
ATOM 3358 O O . LYS A 1 422 ? 91.830 88.447 144.196 1.00 96.71 422 LYS A O 1
ATOM 3364 N N . ARG A 1 423 ? 90.179 88.502 142.667 1.00 77.92 423 ARG A N 1
ATOM 3365 C CA . ARG A 1 423 ? 90.881 87.654 141.715 1.00 78.71 423 ARG A CA 1
ATOM 3366 C C . ARG A 1 423 ? 91.575 88.450 140.618 1.00 74.98 423 ARG A C 1
ATOM 3367 O O . ARG A 1 423 ? 92.662 88.061 140.179 1.00 78.05 423 ARG A O 1
ATOM 3375 N N . PHE A 1 424 ? 91.009 89.579 140.207 1.00 65.17 424 PHE A N 1
ATOM 3376 C CA . PHE A 1 424 ? 91.615 90.424 139.190 1.00 69.12 424 PHE A CA 1
ATOM 3377 C C . PHE A 1 424 ? 92.298 91.628 139.827 1.00 71.49 424 PHE A C 1
ATOM 3378 O O . PHE A 1 424 ? 91.768 92.243 140.757 1.00 75.78 424 PHE A O 1
ATOM 3386 N N . VAL A 1 425 ? 93.479 91.954 139.311 1.00 72.13 425 VAL A N 1
ATOM 3387 C CA . VAL A 1 425 ? 94.362 92.987 139.843 1.00 74.19 425 VAL A CA 1
ATOM 3388 C C . VAL A 1 425 ? 94.999 93.676 138.641 1.00 73.25 425 VAL A C 1
ATOM 3389 O O . VAL A 1 425 ? 95.239 93.027 137.618 1.00 74.40 425 VAL A O 1
ATOM 3393 N N . TYR A 1 426 ? 95.205 94.998 138.731 1.00 63.60 426 TYR A N 1
ATOM 3394 C CA . TYR A 1 426 ? 95.825 95.758 137.649 1.00 56.96 426 TYR A CA 1
ATOM 3395 C C . TYR A 1 426 ? 97.228 95.245 137.334 1.00 69.01 426 TYR A C 1
ATOM 3396 O O . TYR A 1 426 ? 97.888 94.602 138.155 1.00 74.54 426 TYR A O 1
ATOM 3405 N N . MET A 1 427 ? 97.693 95.562 136.126 1.00 57.14 427 MET A N 1
ATOM 3406 C CA . MET A 1 427 ? 98.963 95.031 135.647 1.00 51.53 427 MET A CA 1
ATOM 3407 C C . MET A 1 427 ? 100.177 95.650 136.327 1.00 59.50 427 MET A C 1
ATOM 3408 O O . MET A 1 427 ? 101.283 95.129 136.157 1.00 67.14 427 MET A O 1
ATOM 3413 N N . ASP A 1 428 ? 100.016 96.744 137.071 1.00 67.13 428 ASP A N 1
ATOM 3414 C CA . ASP A 1 428 ? 101.131 97.278 137.839 1.00 65.52 428 ASP A CA 1
ATOM 3415 C C . ASP A 1 428 ? 101.401 96.474 139.101 1.00 67.44 428 ASP A C 1
ATOM 3416 O O . ASP A 1 428 ? 102.504 96.554 139.651 1.00 79.61 428 ASP A O 1
ATOM 3421 N N . GLY A 1 429 ? 100.416 95.709 139.565 1.00 52.01 429 GLY A N 1
ATOM 3422 C CA . GLY A 1 429 ? 100.464 95.042 140.840 1.00 56.73 429 GLY A CA 1
ATOM 3423 C C . GLY A 1 429 ? 99.563 95.648 141.895 1.00 55.94 429 GLY A C 1
ATOM 3424 O O . GLY A 1 429 ? 99.308 95.001 142.916 1.00 59.99 429 GLY A O 1
ATOM 3425 N N . GLN A 1 430 ? 99.080 96.869 141.678 1.00 63.65 430 GLN A N 1
ATOM 3426 C CA . GLN A 1 430 ? 98.155 97.481 142.615 1.00 69.28 430 GLN A CA 1
ATOM 3427 C C . GLN A 1 430 ? 96.785 96.812 142.510 1.00 66.42 430 GLN A C 1
ATOM 3428 O O . GLN A 1 430 ? 96.381 96.381 141.428 1.00 63.32 430 GLN A O 1
ATOM 3434 N N . PRO A 1 431 ? 96.055 96.707 143.620 1.00 70.05 431 PRO A N 1
ATOM 3435 C CA . PRO A 1 431 ? 94.743 96.052 143.584 1.00 72.43 431 PRO A CA 1
ATOM 3436 C C . PRO A 1 431 ? 93.704 96.905 142.872 1.00 70.70 431 PRO A C 1
ATOM 3437 O O . PRO A 1 431 ? 93.930 98.064 142.518 1.00 68.48 431 PRO A O 1
ATOM 3441 N N . LEU A 1 432 ? 92.538 96.289 142.660 1.00 80.13 432 LEU A N 1
ATOM 3442 C CA . LEU A 1 432 ? 91.426 96.975 142.012 1.00 83.83 432 LEU A CA 1
ATOM 3443 C C . LEU A 1 432 ? 90.867 98.091 142.886 1.00 80.99 432 LEU A C 1
ATOM 3444 O O . LEU A 1 432 ? 90.327 99.073 142.366 1.00 81.87 432 LEU A O 1
ATOM 3449 N N . GLN A 1 433 ? 90.996 97.961 144.205 1.00 80.02 433 GLN A N 1
ATOM 3450 C CA . GLN A 1 433 ? 90.417 98.907 145.148 1.00 81.42 433 GLN A CA 1
ATOM 3451 C C . GLN A 1 433 ? 91.241 100.177 145.311 1.00 84.63 433 GLN A C 1
ATOM 3452 O O . GLN A 1 433 ? 90.769 101.115 145.960 1.00 86.99 433 GLN A O 1
ATOM 3458 N N . SER A 1 434 ? 92.456 100.229 144.766 1.00 86.17 434 SER A N 1
ATOM 3459 C CA . SER A 1 434 ? 93.293 101.408 144.955 1.00 85.42 434 SER A CA 1
ATOM 3460 C C . SER A 1 434 ? 92.826 102.578 144.099 1.00 84.09 434 SER A C 1
ATOM 3461 O O . SER A 1 434 ? 92.848 103.728 144.551 1.00 88.31 434 SER A O 1
ATOM 3464 N N . ASP A 1 435 ? 92.403 102.308 142.867 1.00 81.38 435 ASP A N 1
ATOM 3465 C CA . ASP A 1 435 ? 92.100 103.371 141.919 1.00 82.61 435 ASP A CA 1
ATOM 3466 C C . ASP A 1 435 ? 90.633 103.776 141.910 1.00 83.70 435 ASP A C 1
ATOM 3467 O O . ASP A 1 435 ? 90.328 104.918 141.547 1.00 86.35 435 ASP A O 1
ATOM 3472 N N . TRP A 1 436 ? 89.732 102.859 142.285 1.00 87.08 436 TRP A N 1
ATOM 3473 C CA . TRP A 1 436 ? 88.274 103.019 142.240 1.00 83.61 436 TRP A CA 1
ATOM 3474 C C . TRP A 1 436 ? 87.759 103.383 140.851 1.00 88.12 436 TRP A C 1
ATOM 3475 O O . TRP A 1 436 ? 86.743 104.071 140.731 1.00 94.71 436 TRP A O 1
ATOM 3486 N N . GLN A 1 437 ? 88.433 102.954 139.784 1.00 83.57 437 GLN A N 1
ATOM 3487 C CA . GLN A 1 437 ? 88.017 103.405 138.462 1.00 79.56 437 GLN A CA 1
ATOM 3488 C C . GLN A 1 437 ? 87.006 102.462 137.828 1.00 81.36 437 GLN A C 1
ATOM 3489 O O . GLN A 1 437 ? 86.126 102.906 137.084 1.00 88.48 437 GLN A O 1
ATOM 3495 N N . LEU A 1 438 ? 87.114 101.163 138.099 1.00 73.22 438 LEU A N 1
ATOM 3496 C CA . LEU A 1 438 ? 86.140 100.204 137.595 1.00 76.64 438 LEU A CA 1
ATOM 3497 C C . LEU A 1 438 ? 85.639 99.277 138.694 1.00 84.34 438 LEU A C 1
ATOM 3498 O O . LEU A 1 438 ? 84.946 98.299 138.401 1.00 91.63 438 LEU A O 1
ATOM 3503 N N . HIS A 1 439 ? 85.961 99.573 139.950 1.00 103.66 439 HIS A N 1
ATOM 3504 C CA . HIS A 1 439 ? 85.436 98.795 141.060 1.00 106.39 439 HIS A CA 1
ATOM 3505 C C . HIS A 1 439 ? 83.944 99.055 141.233 1.00 109.02 439 HIS A C 1
ATOM 3506 O O . HIS A 1 439 ? 83.459 100.176 141.057 1.00 104.71 439 HIS A O 1
ATOM 3513 N N . ASN A 1 440 ? 83.214 97.998 141.574 1.00 111.44 440 ASN A N 1
ATOM 3514 C CA . ASN A 1 440 ? 81.776 98.075 141.783 1.00 109.25 440 ASN A CA 1
ATOM 3515 C C . ASN A 1 440 ? 81.471 98.183 143.271 1.00 111.39 440 ASN A C 1
ATOM 3516 O O . ASN A 1 440 ? 82.165 97.592 144.104 1.00 113.10 440 ASN A O 1
ATOM 3521 N N . GLY A 1 441 ? 80.444 98.961 143.604 1.00 111.41 441 GLY A N 1
ATOM 3522 C CA . GLY A 1 441 ? 80.058 99.101 144.993 1.00 110.11 441 GLY A CA 1
ATOM 3523 C C . GLY A 1 441 ? 80.677 100.283 145.712 1.00 111.43 441 GLY A C 1
ATOM 3524 O O . GLY A 1 441 ? 80.138 101.394 145.680 1.00 113.37 441 GLY A O 1
ATOM 3525 N N . VAL A 1 442 ? 81.803 100.026 146.385 1.00 113.93 442 VAL A N 1
ATOM 3526 C CA . VAL A 1 442 ? 82.416 100.975 147.311 1.00 118.00 442 VAL A CA 1
ATOM 3527 C C . VAL A 1 442 ? 82.938 102.196 146.550 1.00 117.83 442 VAL A C 1
ATOM 3528 O O . VAL A 1 442 ? 83.307 102.106 145.370 1.00 120.57 442 VAL A O 1
ATOM 3532 N N . ALA A 1 443 ? 82.897 103.361 147.223 1.00 103.41 443 ALA A N 1
ATOM 3533 C CA . ALA A 1 443 ? 83.360 104.664 146.721 1.00 102.00 443 ALA A CA 1
ATOM 3534 C C . ALA A 1 443 ? 82.553 105.129 145.510 1.00 106.15 443 ALA A C 1
ATOM 3535 O O . ALA A 1 443 ? 83.067 105.811 144.622 1.00 104.58 443 ALA A O 1
ATOM 3537 N N . GLY A 1 444 ? 81.275 104.763 145.484 1.00 116.48 444 GLY A N 1
ATOM 3538 C CA . GLY A 1 444 ? 80.311 105.389 144.589 1.00 115.93 444 GLY A CA 1
ATOM 3539 C C . GLY A 1 444 ? 80.415 105.014 143.127 1.00 117.29 444 GLY A C 1
ATOM 3540 O O . GLY A 1 444 ? 79.804 105.676 142.278 1.00 118.47 444 GLY A O 1
ATOM 3541 N N . LYS A 1 445 ? 81.167 103.964 142.807 1.00 111.08 445 LYS A N 1
ATOM 3542 C CA . LYS A 1 445 ? 81.290 103.518 141.425 1.00 106.30 445 LYS A CA 1
ATOM 3543 C C . LYS A 1 445 ? 80.776 102.092 141.323 1.00 107.27 445 LYS A C 1
ATOM 3544 O O . LYS A 1 445 ? 81.015 101.281 142.221 1.00 108.36 445 LYS A O 1
ATOM 3550 N N . ALA A 1 446 ? 80.055 101.803 140.242 1.00 126.22 446 ALA A N 1
ATOM 3551 C CA . ALA A 1 446 ? 79.529 100.470 139.974 1.00 130.80 446 ALA A CA 1
ATOM 3552 C C . ALA A 1 446 ? 79.794 100.130 138.517 1.00 131.02 446 ALA A C 1
ATOM 3553 O O . ALA A 1 446 ? 79.208 100.746 137.621 1.00 126.60 446 ALA A O 1
ATOM 3555 N N . LYS A 1 447 ? 80.674 99.157 138.279 1.00 113.02 447 LYS A N 1
ATOM 3556 C CA . LYS A 1 447 ? 81.054 98.784 136.924 1.00 109.71 447 LYS A CA 1
ATOM 3557 C C . LYS A 1 447 ? 81.221 97.276 136.822 1.00 106.58 447 LYS A C 1
ATOM 3558 O O . LYS A 1 447 ? 81.782 96.632 137.712 1.00 99.21 447 LYS A O 1
ATOM 3564 N N . SER A 1 448 ? 80.730 96.725 135.713 1.00 97.28 448 SER A N 1
ATOM 3565 C CA . SER A 1 448 ? 80.807 95.301 135.419 1.00 93.91 448 SER A CA 1
ATOM 3566 C C . SER A 1 448 ? 81.413 95.120 134.037 1.00 94.88 448 SER A C 1
ATOM 3567 O O . SER A 1 448 ? 81.010 95.800 133.088 1.00 95.66 448 SER A O 1
ATOM 3570 N N . CYS A 1 449 ? 82.371 94.205 133.921 1.00 91.10 449 CYS A N 1
ATOM 3571 C CA . CYS A 1 449 ? 83.087 94.018 132.669 1.00 85.11 449 CYS A CA 1
ATOM 3572 C C . CYS A 1 449 ? 83.416 92.545 132.485 1.00 85.74 449 CYS A C 1
ATOM 3573 O O . CYS A 1 449 ? 83.450 91.771 133.444 1.00 87.60 449 CYS A O 1
ATOM 3576 N N . ARG A 1 450 ? 83.660 92.166 131.234 1.00 75.14 450 ARG A N 1
ATOM 3577 C CA . ARG A 1 450 ? 84.120 90.826 130.896 1.00 79.90 450 ARG A CA 1
ATOM 3578 C C . ARG A 1 450 ? 85.606 90.892 130.574 1.00 75.26 450 ARG A C 1
ATOM 3579 O O . ARG A 1 450 ? 86.032 91.698 129.740 1.00 72.97 450 ARG A O 1
ATOM 3587 N N . ALA A 1 451 ? 86.391 90.058 131.246 1.00 59.33 451 ALA A N 1
ATOM 3588 C CA . ALA A 1 451 ? 87.828 89.981 131.005 1.00 60.88 451 ALA A CA 1
ATOM 3589 C C . ALA A 1 451 ? 88.067 88.901 129.961 1.00 61.30 451 ALA A C 1
ATOM 3590 O O . ALA A 1 451 ? 88.117 87.712 130.280 1.00 67.97 451 ALA A O 1
ATOM 3592 N N . MET A 1 452 ? 88.187 89.310 128.714 1.00 51.41 452 MET A N 1
ATOM 3593 C CA . MET A 1 452 ? 88.484 88.352 127.662 1.00 55.56 452 MET A CA 1
ATOM 3594 C C . MET A 1 452 ? 89.967 87.978 127.692 1.00 55.88 452 MET A C 1
ATOM 3595 O O . MET A 1 452 ? 90.821 88.852 127.858 1.00 60.87 452 MET A O 1
ATOM 3600 N N . PRO A 1 453 ? 90.292 86.694 127.551 1.00 47.21 453 PRO A N 1
ATOM 3601 C CA . PRO A 1 453 ? 91.688 86.261 127.682 1.00 44.47 453 PRO A CA 1
ATOM 3602 C C . PRO A 1 453 ? 92.541 86.708 126.507 1.00 51.20 453 PRO A C 1
ATOM 3603 O O . PRO A 1 453 ? 92.060 86.919 125.393 1.00 63.15 453 PRO A O 1
ATOM 3607 N N . LEU A 1 454 ? 93.836 86.828 126.771 1.00 46.97 454 LEU A N 1
ATOM 3608 C CA . LEU A 1 454 ? 94.794 87.322 125.794 1.00 45.14 454 LEU A CA 1
ATOM 3609 C C . LEU A 1 454 ? 95.535 86.156 125.156 1.00 46.45 454 LEU A C 1
ATOM 3610 O O . LEU A 1 454 ? 95.931 85.209 125.841 1.00 50.42 454 LEU A O 1
ATOM 3615 N N . ILE A 1 455 ? 95.724 86.230 123.844 1.00 53.69 455 ILE A N 1
ATOM 3616 C CA . ILE A 1 455 ? 96.464 85.221 123.095 1.00 53.64 455 ILE A CA 1
ATOM 3617 C C . ILE A 1 455 ? 97.877 85.758 122.915 1.00 61.20 455 ILE A C 1
ATOM 3618 O O . ILE A 1 455 ? 98.154 86.520 121.987 1.00 66.20 455 ILE A O 1
ATOM 3623 N N . LEU A 1 456 ? 98.779 85.359 123.806 1.00 58.54 456 LEU A N 1
ATOM 3624 C CA . LEU A 1 456 ? 100.155 85.833 123.782 1.00 51.53 456 LEU A CA 1
ATOM 3625 C C . LEU A 1 456 ? 100.970 84.973 122.824 1.00 57.48 456 LEU A C 1
ATOM 3626 O O . LEU A 1 456 ? 101.138 83.770 123.049 1.00 63.53 456 LEU A O 1
ATOM 3631 N N . LYS A 1 457 ? 101.476 85.593 121.767 1.00 65.48 457 LYS A N 1
ATOM 3632 C CA . LYS A 1 457 ? 102.315 84.950 120.768 1.00 65.51 457 LYS A CA 1
ATOM 3633 C C . LYS A 1 457 ? 103.693 85.605 120.820 1.00 73.33 457 LYS A C 1
ATOM 3634 O O . LYS A 1 457 ? 103.984 86.370 121.739 1.00 84.33 457 LYS A O 1
ATOM 3640 N N . HIS A 1 458 ? 104.534 85.289 119.826 1.00 45.11 458 HIS A N 1
ATOM 3641 C CA . HIS A 1 458 ? 105.961 85.608 119.891 1.00 39.01 458 HIS A CA 1
ATOM 3642 C C . HIS A 1 458 ? 106.232 87.107 119.942 1.00 40.62 458 HIS A C 1
ATOM 3643 O O . HIS A 1 458 ? 107.120 87.551 120.679 1.00 59.64 458 HIS A O 1
ATOM 3650 N N . ASP A 1 459 ? 105.483 87.899 119.171 1.00 57.36 459 ASP A N 1
ATOM 3651 C CA . ASP A 1 459 ? 105.753 89.333 119.077 1.00 59.21 459 ASP A CA 1
ATOM 3652 C C . ASP A 1 459 ? 105.468 90.049 120.394 1.00 64.18 459 ASP A C 1
ATOM 3653 O O . ASP A 1 459 ? 106.323 90.779 120.914 1.00 77.24 459 ASP A O 1
ATOM 3658 N N . PHE A 1 460 ? 104.284 89.824 120.966 1.00 38.14 460 PHE A N 1
ATOM 3659 C CA . PHE A 1 460 ? 103.941 90.499 122.210 1.00 37.99 460 PHE A CA 1
ATOM 3660 C C . PHE A 1 460 ? 104.718 89.945 123.393 1.00 50.58 460 PHE A C 1
ATOM 3661 O O . PHE A 1 460 ? 105.043 90.699 124.312 1.00 70.12 460 PHE A O 1
ATOM 3669 N N . LEU A 1 461 ? 105.025 88.645 123.390 1.00 39.25 461 LEU A N 1
ATOM 3670 C CA . LEU A 1 461 ? 105.848 88.083 124.457 1.00 31.47 461 LEU A CA 1
ATOM 3671 C C . LEU A 1 461 ? 107.266 88.631 124.405 1.00 45.59 461 LEU A C 1
ATOM 3672 O O . LEU A 1 461 ? 107.856 88.929 125.449 1.00 65.13 461 LEU A O 1
ATOM 3677 N N . ARG A 1 462 ? 107.817 88.789 123.197 1.00 37.32 462 ARG A N 1
ATOM 3678 C CA . ARG A 1 462 ? 109.141 89.381 123.043 1.00 38.54 462 ARG A CA 1
ATOM 3679 C C . ARG A 1 462 ? 109.155 90.832 123.496 1.00 38.08 462 ARG A C 1
ATOM 3680 O O . ARG A 1 462 ? 110.081 91.259 124.197 1.00 54.33 462 ARG A O 1
ATOM 3688 N N . TRP A 1 463 ? 108.123 91.597 123.130 1.00 36.04 463 TRP A N 1
ATOM 3689 C CA . TRP A 1 463 ? 108.073 93.001 123.523 1.00 43.65 463 TRP A CA 1
ATOM 3690 C C . TRP A 1 463 ? 107.854 93.154 125.024 1.00 44.83 463 TRP A C 1
ATOM 3691 O O . TRP A 1 463 ? 108.431 94.049 125.651 1.00 54.71 463 TRP A O 1
ATOM 3702 N N . TYR A 1 464 ? 107.044 92.278 125.619 1.00 42.30 464 TYR A N 1
ATOM 3703 C CA . TYR A 1 464 ? 106.783 92.354 127.050 1.00 40.41 464 TYR A CA 1
ATOM 3704 C C . TYR A 1 464 ? 107.975 91.874 127.866 1.00 51.40 464 TYR A C 1
ATOM 3705 O O . TYR A 1 464 ? 108.184 92.351 128.985 1.00 68.38 464 TYR A O 1
ATOM 3714 N N . HIS A 1 465 ? 108.763 90.937 127.337 1.00 59.25 465 HIS A N 1
ATOM 3715 C CA . HIS A 1 465 ? 109.974 90.530 128.035 1.00 66.05 465 HIS A CA 1
ATOM 3716 C C . HIS A 1 465 ? 111.088 91.556 127.883 1.00 71.24 465 HIS A C 1
ATOM 3717 O O . HIS A 1 465 ? 111.890 91.733 128.805 1.00 75.73 465 HIS A O 1
ATOM 3724 N N . ARG A 1 466 ? 111.157 92.234 126.736 1.00 63.63 466 ARG A N 1
ATOM 3725 C CA . ARG A 1 466 ? 112.187 93.245 126.535 1.00 65.29 466 ARG A CA 1
ATOM 3726 C C . ARG A 1 466 ? 111.891 94.522 127.313 1.00 59.10 466 ARG A C 1
ATOM 3727 O O . ARG A 1 466 ? 112.792 95.095 127.934 1.00 71.68 466 ARG A O 1
ATOM 3735 N N . HIS A 1 467 ? 110.632 94.961 127.323 1.00 35.85 467 HIS A N 1
ATOM 3736 C CA . HIS A 1 467 ? 110.300 96.315 127.738 1.00 46.69 467 HIS A CA 1
ATOM 3737 C C . HIS A 1 467 ? 109.708 96.432 129.131 1.00 50.60 467 HIS A C 1
ATOM 3738 O O . HIS A 1 467 ? 109.765 97.520 129.710 1.00 66.25 467 HIS A O 1
ATOM 3745 N N . ILE A 1 468 ? 109.145 95.366 129.685 1.00 36.82 468 ILE A N 1
ATOM 3746 C CA . ILE A 1 468 ? 108.400 95.457 130.932 1.00 40.25 468 ILE A CA 1
ATOM 3747 C C . ILE A 1 468 ? 108.994 94.454 131.910 1.00 50.94 468 ILE A C 1
ATOM 3748 O O . ILE A 1 468 ? 109.069 93.257 131.610 1.00 58.99 468 ILE A O 1
ATOM 3753 N N . LYS A 1 469 ? 109.436 94.942 133.065 1.00 52.87 469 LYS A N 1
ATOM 3754 C CA . LYS A 1 469 ? 109.933 94.070 134.120 1.00 58.75 469 LYS A CA 1
ATOM 3755 C C . LYS A 1 469 ? 109.106 94.291 135.377 1.00 59.68 469 LYS A C 1
ATOM 3756 O O . LYS A 1 469 ? 109.654 94.471 136.469 1.00 66.19 469 LYS A O 1
ATOM 3762 N N . ASN A 1 470 ? 107.780 94.281 135.220 1.00 51.51 470 ASN A N 1
ATOM 3763 C CA . ASN A 1 470 ? 106.841 94.631 136.279 1.00 52.01 470 ASN A CA 1
ATOM 3764 C C . ASN A 1 470 ? 106.788 93.612 137.413 1.00 62.37 470 ASN A C 1
ATOM 3765 O O . ASN A 1 470 ? 106.172 93.899 138.444 1.00 61.27 470 ASN A O 1
ATOM 3770 N N . HIS A 1 471 ? 107.399 92.439 137.250 1.00 62.68 471 HIS A N 1
ATOM 3771 C CA . HIS A 1 471 ? 107.379 91.408 138.278 1.00 55.60 471 HIS A CA 1
ATOM 3772 C C . HIS A 1 471 ? 108.374 91.650 139.403 1.00 58.88 471 HIS A C 1
ATOM 3773 O O . HIS A 1 471 ? 108.320 90.942 140.413 1.00 64.47 471 HIS A O 1
ATOM 3780 N N . ASP A 1 472 ? 109.292 92.600 139.199 1.00 62.89 472 ASP A N 1
ATOM 3781 C CA . ASP A 1 472 ? 110.333 92.888 140.221 1.00 69.54 472 ASP A CA 1
ATOM 3782 C C . ASP A 1 472 ? 109.959 94.166 140.973 1.00 66.28 472 ASP A C 1
ATOM 3783 O O . ASP A 1 472 ? 109.879 95.229 140.330 1.00 66.04 472 ASP A O 1
ATOM 3788 N N . VAL A 1 473 ? 109.750 94.059 142.286 1.00 62.17 473 VAL A N 1
ATOM 3789 C CA . VAL A 1 473 ? 109.452 95.269 143.105 1.00 62.86 473 VAL A CA 1
ATOM 3790 C C . VAL A 1 473 ? 110.597 96.267 142.915 1.00 59.16 473 VAL A C 1
ATOM 3791 O O . VAL A 1 473 ? 110.309 97.433 142.585 1.00 58.94 473 VAL A O 1
ATOM 3795 N N . ASN A 1 474 ? 111.846 95.823 143.100 1.00 59.15 474 ASN A N 1
ATOM 3796 C CA . ASN A 1 474 ? 112.963 96.761 143.010 1.00 58.32 474 ASN A CA 1
ATOM 3797 C C . ASN A 1 474 ? 113.530 96.816 141.600 1.00 63.32 474 ASN A C 1
ATOM 3798 O O . ASN A 1 474 ? 114.745 96.897 141.405 1.00 62.93 474 ASN A O 1
ATOM 3803 N N . ALA A 1 475 ? 112.651 96.758 140.601 1.00 59.69 475 ALA A N 1
ATOM 3804 C CA . ALA A 1 475 ? 113.042 96.879 139.208 1.00 55.65 475 ALA A CA 1
ATOM 3805 C C . ALA A 1 475 ? 113.517 98.299 138.909 1.00 48.63 475 ALA A C 1
ATOM 3806 O O . ALA A 1 475 ? 113.228 99.229 139.667 1.00 51.16 475 ALA A O 1
ATOM 3808 N N . PRO A 1 476 ? 114.294 98.483 137.837 1.00 43.74 476 PRO A N 1
ATOM 3809 C CA . PRO A 1 476 ? 114.555 99.843 137.348 1.00 53.55 476 PRO A CA 1
ATOM 3810 C C . PRO A 1 476 ? 113.263 100.534 136.944 1.00 54.39 476 PRO A C 1
ATOM 3811 O O . PRO A 1 476 ? 112.346 99.909 136.408 1.00 66.28 476 PRO A O 1
ATOM 3815 N N . LEU A 1 477 ? 113.194 101.840 137.217 1.00 49.43 477 LEU A N 1
ATOM 3816 C CA . LEU A 1 477 ? 111.932 102.561 137.102 1.00 44.92 477 LEU A CA 1
ATOM 3817 C C . LEU A 1 477 ? 111.505 102.788 135.660 1.00 48.63 477 LEU A C 1
ATOM 3818 O O . LEU A 1 477 ? 110.336 103.103 135.422 1.00 53.40 477 LEU A O 1
ATOM 3823 N N . GLU A 1 478 ? 112.407 102.626 134.697 1.00 57.03 478 GLU A N 1
ATOM 3824 C CA . GLU A 1 478 ? 112.028 102.701 133.294 1.00 58.71 478 GLU A CA 1
ATOM 3825 C C . GLU A 1 478 ? 111.397 101.416 132.784 1.00 65.11 478 GLU A C 1
ATOM 3826 O O . GLU A 1 478 ? 110.910 101.392 131.650 1.00 71.56 478 GLU A O 1
ATOM 3832 N N . LYS A 1 479 ? 111.405 100.350 133.582 1.00 55.28 479 LYS A N 1
ATOM 3833 C CA . LYS A 1 479 ? 110.768 99.103 133.196 1.00 44.37 479 LYS A CA 1
ATOM 3834 C C . LYS A 1 479 ? 109.410 98.902 133.849 1.00 49.35 479 LYS A C 1
ATOM 3835 O O . LYS A 1 479 ? 108.580 98.177 133.295 1.00 77.81 479 LYS A O 1
ATOM 3841 N N . ARG A 1 480 ? 109.170 99.509 135.007 1.00 28.85 480 ARG A N 1
ATOM 3842 C CA . ARG A 1 480 ? 107.841 99.489 135.596 1.00 46.00 480 ARG A CA 1
ATOM 3843 C C . ARG A 1 480 ? 106.905 100.378 134.789 1.00 53.86 480 ARG A C 1
ATOM 3844 O O . ARG A 1 480 ? 107.334 101.320 134.119 1.00 61.98 480 ARG A O 1
ATOM 3852 N N . CYS A 1 481 ? 105.612 100.073 134.852 1.00 52.69 481 CYS A N 1
ATOM 3853 C CA . CYS A 1 481 ? 104.647 100.800 134.045 1.00 47.63 481 CYS A CA 1
ATOM 3854 C C . CYS A 1 481 ? 103.269 100.725 134.681 1.00 55.13 481 CYS A C 1
ATOM 3855 O O . CYS A 1 481 ? 103.031 99.977 135.631 1.00 59.45 481 CYS A O 1
ATOM 3858 N N . VAL A 1 482 ? 102.362 101.526 134.129 1.00 47.80 482 VAL A N 1
ATOM 3859 C CA . VAL A 1 482 ? 100.933 101.432 134.384 1.00 44.84 482 VAL A CA 1
ATOM 3860 C C . VAL A 1 482 ? 100.251 101.493 133.024 1.00 53.67 482 VAL A C 1
ATOM 3861 O O . VAL A 1 482 ? 100.811 102.015 132.054 1.00 57.03 482 VAL A O 1
ATOM 3865 N N . HIS A 1 483 ? 99.062 100.907 132.930 1.00 57.02 483 HIS A N 1
ATOM 3866 C CA . HIS A 1 483 ? 98.316 100.885 131.681 1.00 45.12 483 HIS A CA 1
ATOM 3867 C C . HIS A 1 483 ? 97.024 101.667 131.849 1.00 45.96 483 HIS A C 1
ATOM 3868 O O . HIS A 1 483 ? 96.231 101.377 132.751 1.00 56.33 483 HIS A O 1
ATOM 3875 N N . THR A 1 484 ? 96.808 102.641 130.972 1.00 43.55 484 THR A N 1
ATOM 3876 C CA . THR A 1 484 ? 95.580 103.421 130.964 1.00 50.12 484 THR A CA 1
ATOM 3877 C C . THR A 1 484 ? 94.801 103.270 129.669 1.00 46.20 484 THR A C 1
ATOM 3878 O O . THR A 1 484 ? 93.582 103.075 129.708 1.00 45.64 484 THR A O 1
ATOM 3882 N N . THR A 1 485 ? 95.463 103.353 128.521 1.00 61.40 485 THR A N 1
ATOM 3883 C CA . THR A 1 485 ? 94.778 103.406 127.240 1.00 66.85 485 THR A CA 1
ATOM 3884 C C . THR A 1 485 ? 95.241 102.304 126.297 1.00 71.38 485 THR A C 1
ATOM 3885 O O . THR A 1 485 ? 96.307 101.708 126.469 1.00 81.83 485 THR A O 1
ATOM 3889 N N . THR A 1 486 ? 94.411 102.051 125.284 1.00 47.31 486 THR A N 1
ATOM 3890 C CA . THR A 1 486 ? 94.583 100.939 124.359 1.00 36.60 486 THR A CA 1
ATOM 3891 C C . THR A 1 486 ? 94.164 101.374 122.965 1.00 41.00 486 THR A C 1
ATOM 3892 O O . THR A 1 486 ? 93.056 101.884 122.787 1.00 56.19 486 THR A O 1
ATOM 3896 N N . GLN A 1 487 ? 95.038 101.168 121.978 1.00 32.81 487 GLN A N 1
ATOM 3897 C CA . GLN A 1 487 ? 94.717 101.464 120.582 1.00 28.81 487 GLN A CA 1
ATOM 3898 C C . GLN A 1 487 ? 94.274 100.172 119.903 1.00 33.34 487 GLN A C 1
ATOM 3899 O O . GLN A 1 487 ? 95.024 99.532 119.170 1.00 52.11 487 GLN A O 1
ATOM 3905 N N . PHE A 1 488 ? 93.023 99.796 120.150 1.00 39.12 488 PHE A N 1
ATOM 3906 C CA . PHE A 1 488 ? 92.490 98.560 119.598 1.00 48.78 488 PHE A CA 1
ATOM 3907 C C . PHE A 1 488 ? 92.244 98.691 118.097 1.00 54.41 488 PHE A C 1
ATOM 3908 O O . PHE A 1 488 ? 92.175 99.789 117.542 1.00 65.15 488 PHE A O 1
ATOM 3916 N N . VAL A 1 489 ? 92.113 97.541 117.443 1.00 40.10 489 VAL A N 1
ATOM 3917 C CA . VAL A 1 489 ? 91.601 97.461 116.080 1.00 17.35 489 VAL A CA 1
ATOM 3918 C C . VAL A 1 489 ? 90.716 96.223 115.969 1.00 16.59 489 VAL A C 1
ATOM 3919 O O . VAL A 1 489 ? 91.124 95.113 116.326 1.00 40.92 489 VAL A O 1
ATOM 3923 N N . PHE A 1 490 ? 89.479 96.425 115.541 1.00 36.25 490 PHE A N 1
ATOM 3924 C CA . PHE A 1 490 ? 88.499 95.354 115.464 1.00 45.26 490 PHE A CA 1
ATOM 3925 C C . PHE A 1 490 ? 88.364 94.928 114.011 1.00 57.40 490 PHE A C 1
ATOM 3926 O O . PHE A 1 490 ? 88.015 95.746 113.156 1.00 67.72 490 PHE A O 1
ATOM 3934 N N . VAL A 1 491 ? 88.633 93.657 113.736 1.00 55.34 491 VAL A N 1
ATOM 3935 C CA . VAL A 1 491 ? 88.426 93.107 112.402 1.00 52.35 491 VAL A CA 1
ATOM 3936 C C . VAL A 1 491 ? 86.996 92.590 112.321 1.00 58.70 491 VAL A C 1
ATOM 3937 O O . VAL A 1 491 ? 86.600 91.715 113.097 1.00 63.00 491 VAL A O 1
ATOM 3941 N N . GLU A 1 492 ? 86.217 93.145 111.394 1.00 61.09 492 GLU A N 1
ATOM 3942 C CA . GLU A 1 492 ? 84.809 92.804 111.284 1.00 51.11 492 GLU A CA 1
ATOM 3943 C C . GLU A 1 492 ? 84.640 91.384 110.744 1.00 57.28 492 GLU A C 1
ATOM 3944 O O . GLU A 1 492 ? 85.468 90.909 109.963 1.00 58.39 492 GLU A O 1
ATOM 3950 N N . PRO A 1 493 ? 83.592 90.679 111.165 1.00 72.41 493 PRO A N 1
ATOM 3951 C CA . PRO A 1 493 ? 83.348 89.335 110.635 1.00 76.04 493 PRO A CA 1
ATOM 3952 C C . PRO A 1 493 ? 82.905 89.372 109.182 1.00 76.95 493 PRO A C 1
ATOM 3953 O O . PRO A 1 493 ? 82.352 90.357 108.690 1.00 79.51 493 PRO A O 1
ATOM 3957 N N . ASP A 1 494 ? 83.164 88.266 108.492 1.00 101.46 494 ASP A N 1
ATOM 3958 C CA . ASP A 1 494 ? 82.748 88.079 107.111 1.00 105.38 494 ASP A CA 1
ATOM 3959 C C . ASP A 1 494 ? 81.904 86.819 107.014 1.00 109.23 494 ASP A C 1
ATOM 3960 O O . ASP A 1 494 ? 82.316 85.754 107.486 1.00 108.71 494 ASP A O 1
ATOM 3965 N N . GLU A 1 495 ? 80.729 86.940 106.401 1.00 123.07 495 GLU A N 1
ATOM 3966 C CA . GLU A 1 495 ? 79.838 85.804 106.218 1.00 122.84 495 GLU A CA 1
ATOM 3967 C C . GLU A 1 495 ? 79.959 85.166 104.843 1.00 121.55 495 GLU A C 1
ATOM 3968 O O . GLU A 1 495 ? 79.400 84.085 104.631 1.00 121.86 495 GLU A O 1
ATOM 3974 N N . LYS A 1 496 ? 80.663 85.808 103.908 1.00 119.07 496 LYS A N 1
ATOM 3975 C CA . LYS A 1 496 ? 80.793 85.252 102.565 1.00 119.70 496 LYS A CA 1
ATOM 3976 C C . LYS A 1 496 ? 81.730 84.051 102.560 1.00 121.15 496 LYS A C 1
ATOM 3977 O O . LYS A 1 496 ? 81.432 83.021 101.944 1.00 121.76 496 LYS A O 1
ATOM 3983 N N . LYS A 1 497 ? 82.870 84.165 103.238 1.00 118.88 497 LYS A N 1
ATOM 3984 C CA . LYS A 1 497 ? 83.799 83.053 103.380 1.00 121.40 497 LYS A CA 1
ATOM 3985 C C . LYS A 1 497 ? 83.740 82.401 104.756 1.00 121.47 497 LYS A C 1
ATOM 3986 O O . LYS A 1 497 ? 84.512 81.474 105.018 1.00 120.52 497 LYS A O 1
ATOM 3992 N N . GLY A 1 498 ? 82.836 82.844 105.624 1.00 114.49 498 GLY A N 1
ATOM 3993 C CA . GLY A 1 498 ? 82.646 82.217 106.922 1.00 110.65 498 GLY A CA 1
ATOM 3994 C C . GLY A 1 498 ? 83.780 82.350 107.919 1.00 114.48 498 GLY A C 1
ATOM 3995 O O . GLY A 1 498 ? 84.153 81.356 108.555 1.00 117.44 498 GLY A O 1
ATOM 3996 N N . LEU A 1 499 ? 84.335 83.547 108.079 1.00 93.43 499 LEU A N 1
ATOM 3997 C CA . LEU A 1 499 ? 85.362 83.756 109.089 1.00 92.85 499 LEU A CA 1
ATOM 3998 C C . LEU A 1 499 ? 84.738 84.094 110.438 1.00 96.23 499 LEU A C 1
ATOM 3999 O O . LEU A 1 499 ? 83.522 84.235 110.583 1.00 94.57 499 LEU A O 1
ATOM 4004 N N . GLN A 1 500 ? 85.607 84.234 111.434 1.00 81.18 500 GLN A N 1
ATOM 4005 C CA . GLN A 1 500 ? 85.327 84.601 112.806 1.00 73.56 500 GLN A CA 1
ATOM 4006 C C . GLN A 1 500 ? 85.862 86.001 113.090 1.00 68.89 500 GLN A C 1
ATOM 4007 O O . GLN A 1 500 ? 86.974 86.331 112.661 1.00 64.05 500 GLN A O 1
ATOM 4013 N N . PRO A 1 501 ? 85.088 86.850 113.767 1.00 62.06 501 PRO A N 1
ATOM 4014 C CA . PRO A 1 501 ? 85.584 88.187 114.116 1.00 59.19 501 PRO A CA 1
ATOM 4015 C C . PRO A 1 501 ? 86.715 88.124 115.130 1.00 57.91 501 PRO A C 1
ATOM 4016 O O . PRO A 1 501 ? 86.644 87.402 116.127 1.00 72.45 501 PRO A O 1
ATOM 4020 N N . ARG A 1 502 ? 87.769 88.889 114.862 1.00 42.93 502 ARG A N 1
ATOM 4021 C CA . ARG A 1 502 ? 88.946 88.937 115.715 1.00 42.89 502 ARG A CA 1
ATOM 4022 C C . ARG A 1 502 ? 89.195 90.373 116.140 1.00 52.23 502 ARG A C 1
ATOM 4023 O O . ARG A 1 502 ? 89.056 91.297 115.335 1.00 63.88 502 ARG A O 1
ATOM 4031 N N . LEU A 1 503 ? 89.556 90.559 117.406 1.00 40.41 503 LEU A N 1
ATOM 4032 C CA . LEU A 1 503 ? 89.892 91.871 117.943 1.00 32.74 503 LEU A CA 1
ATOM 4033 C C . LEU A 1 503 ? 91.355 91.869 118.351 1.00 25.83 503 LEU A C 1
ATOM 4034 O O . LEU A 1 503 ? 91.761 91.085 119.213 1.00 54.28 503 LEU A O 1
ATOM 4039 N N . PHE A 1 504 ? 92.140 92.742 117.736 1.00 21.92 504 PHE A N 1
ATOM 4040 C CA . PHE A 1 504 ? 93.518 92.964 118.139 1.00 38.15 504 PHE A CA 1
ATOM 4041 C C . PHE A 1 504 ? 93.597 94.255 118.936 1.00 44.16 504 PHE A C 1
ATOM 4042 O O . PHE A 1 504 ? 92.973 95.256 118.577 1.00 57.49 504 PHE A O 1
ATOM 4050 N N . ILE A 1 505 ? 94.364 94.232 120.016 1.00 71.14 505 ILE A N 1
ATOM 4051 C CA . ILE A 1 505 ? 94.533 95.415 120.843 1.00 64.77 505 ILE A CA 1
ATOM 4052 C C . ILE A 1 505 ? 96.007 95.780 120.890 1.00 67.61 505 ILE A C 1
ATOM 4053 O O . ILE A 1 505 ? 96.888 94.916 120.940 1.00 74.21 505 ILE A O 1
ATOM 4058 N N . ARG A 1 506 ? 96.268 97.079 120.837 1.00 47.36 506 ARG A N 1
ATOM 4059 C CA . ARG A 1 506 ? 97.604 97.622 121.064 1.00 33.62 506 ARG A CA 1
ATOM 4060 C C . ARG A 1 506 ? 97.544 98.434 122.346 1.00 36.69 506 ARG A C 1
ATOM 4061 O O . ARG A 1 506 ? 96.978 99.542 122.356 1.00 58.52 506 ARG A O 1
ATOM 4069 N N . PRO A 1 507 ? 98.056 97.915 123.458 1.00 24.75 507 PRO A N 1
ATOM 4070 C CA . PRO A 1 507 ? 98.031 98.686 124.701 1.00 35.05 507 PRO A CA 1
ATOM 4071 C C . PRO A 1 507 ? 99.057 99.800 124.660 1.00 43.32 507 PRO A C 1
ATOM 4072 O O . PRO A 1 507 ? 100.036 99.747 123.916 1.00 55.46 507 PRO A O 1
ATOM 4076 N N . VAL A 1 508 ? 98.812 100.834 125.454 1.00 42.91 508 VAL A N 1
ATOM 4077 C CA . VAL A 1 508 ? 99.743 101.946 125.589 1.00 34.86 508 VAL A CA 1
ATOM 4078 C C . VAL A 1 508 ? 100.065 102.065 127.070 1.00 46.71 508 VAL A C 1
ATOM 4079 O O . VAL A 1 508 ? 99.249 102.553 127.860 1.00 55.90 508 VAL A O 1
ATOM 4083 N N . PHE A 1 509 ? 101.251 101.607 127.452 1.00 46.60 509 PHE A N 1
ATOM 4084 C CA . PHE A 1 509 ? 101.669 101.611 128.843 1.00 49.29 509 PHE A CA 1
ATOM 4085 C C . PHE A 1 509 ? 102.357 102.927 129.163 1.00 51.82 509 PHE A C 1
ATOM 4086 O O . PHE A 1 509 ? 103.325 103.303 128.496 1.00 56.27 509 PHE A O 1
ATOM 4094 N N . LYS A 1 510 ? 101.867 103.620 130.185 1.00 62.85 510 LYS A N 1
ATOM 4095 C CA . LYS A 1 510 ? 102.547 104.809 130.689 1.00 64.67 510 LYS A CA 1
ATOM 4096 C C . LYS A 1 510 ? 103.627 104.332 131.647 1.00 70.82 510 LYS A C 1
ATOM 4097 O O . LYS A 1 510 ? 103.348 104.003 132.801 1.00 79.12 510 LYS A O 1
ATOM 4103 N N . PHE A 1 511 ? 104.859 104.264 131.155 1.00 58.12 511 PHE A N 1
ATOM 4104 C CA . PHE A 1 511 ? 105.975 103.834 131.981 1.00 53.57 511 PHE A CA 1
ATOM 4105 C C . PHE A 1 511 ? 106.320 104.913 132.996 1.00 53.75 511 PHE A C 1
ATOM 4106 O O . PHE A 1 511 ? 106.108 106.102 132.760 1.00 65.89 511 PHE A O 1
ATOM 4114 N N . TYR A 1 512 ? 106.842 104.489 134.142 1.00 37.90 512 TYR A N 1
ATOM 4115 C CA . TYR A 1 512 ? 107.351 105.448 135.109 1.00 43.58 512 TYR A CA 1
ATOM 4116 C C . TYR A 1 512 ? 108.616 106.099 134.567 1.00 53.79 512 TYR A C 1
ATOM 4117 O O . TYR A 1 512 ? 109.451 105.442 133.942 1.00 57.90 512 TYR A O 1
ATOM 4126 N N . ASP A 1 513 ? 108.747 107.400 134.790 1.00 57.46 513 ASP A N 1
ATOM 4127 C CA . ASP A 1 513 ? 109.865 108.146 134.229 1.00 54.82 513 ASP A CA 1
ATOM 4128 C C . ASP A 1 513 ? 110.854 108.498 135.328 1.00 56.16 513 ASP A C 1
ATOM 4129 O O . ASP A 1 513 ? 110.553 109.356 136.171 1.00 58.96 513 ASP A O 1
ATOM 4134 N N . PRO A 1 514 ? 112.029 107.886 135.364 1.00 57.50 514 PRO A N 1
ATOM 4135 C CA . PRO A 1 514 ? 113.040 108.260 136.352 1.00 54.71 514 PRO A CA 1
ATOM 4136 C C . PRO A 1 514 ? 113.735 109.552 135.939 1.00 64.85 514 PRO A C 1
ATOM 4137 O O . PRO A 1 514 ? 113.494 110.113 134.872 1.00 68.77 514 PRO A O 1
ATOM 4141 N N . VAL A 1 515 ? 114.623 110.013 136.809 1.00 73.35 515 VAL A N 1
ATOM 4142 C CA . VAL A 1 515 ? 115.312 111.279 136.626 1.00 71.83 515 VAL A CA 1
ATOM 4143 C C . VAL A 1 515 ? 116.731 111.058 136.075 1.00 75.91 515 VAL A C 1
ATOM 4144 O O . VAL A 1 515 ? 117.610 111.911 136.227 1.00 80.24 515 VAL A O 1
ATOM 4148 N N . TYR A 1 516 ? 116.948 109.925 135.395 1.00 71.80 516 TYR A N 1
ATOM 4149 C CA . TYR A 1 516 ? 118.250 109.573 134.830 1.00 66.18 516 TYR A CA 1
ATOM 4150 C C . TYR A 1 516 ? 118.676 110.594 133.784 1.00 64.87 516 TYR A C 1
ATOM 4151 O O . TYR A 1 516 ? 117.897 110.950 132.896 1.00 65.74 516 TYR A O 1
ATOM 4160 N N . GLU A 1 517 ? 119.912 111.072 133.900 1.00 68.82 517 GLU A N 1
ATOM 4161 C CA . GLU A 1 517 ? 120.424 112.084 132.989 1.00 69.15 517 GLU A CA 1
ATOM 4162 C C . GLU A 1 517 ? 121.943 112.055 133.032 1.00 67.72 517 GLU A C 1
ATOM 4163 O O . GLU A 1 517 ? 122.548 111.605 134.008 1.00 72.70 517 GLU A O 1
ATOM 4169 N N . VAL A 1 518 ? 122.547 112.519 131.950 1.00 58.66 518 VAL A N 1
ATOM 4170 C CA . VAL A 1 518 ? 123.968 112.850 131.910 1.00 64.12 518 VAL A CA 1
ATOM 4171 C C . VAL A 1 518 ? 124.091 114.368 131.832 1.00 66.99 518 VAL A C 1
ATOM 4172 O O . VAL A 1 518 ? 123.340 115.003 131.080 1.00 64.14 518 VAL A O 1
ATOM 4176 N N . PRO A 1 519 ? 124.907 114.998 132.680 1.00 80.29 519 PRO A N 1
ATOM 4177 C CA . PRO A 1 519 ? 124.941 116.466 132.709 1.00 78.29 519 PRO A CA 1
ATOM 4178 C C . PRO A 1 519 ? 125.604 117.052 131.473 1.00 75.60 519 PRO A C 1
ATOM 4179 O O . PRO A 1 519 ? 126.549 116.479 130.925 1.00 80.09 519 PRO A O 1
ATOM 4183 N N . ASP A 1 520 ? 125.079 118.211 131.051 1.00 83.99 520 ASP A N 1
ATOM 4184 C CA . ASP A 1 520 ? 125.572 118.995 129.910 1.00 89.33 520 ASP A CA 1
ATOM 4185 C C . ASP A 1 520 ? 125.581 118.186 128.615 1.00 88.18 520 ASP A C 1
ATOM 4186 O O . ASP A 1 520 ? 126.485 118.318 127.788 1.00 90.68 520 ASP A O 1
ATOM 4191 N N . SER A 1 521 ? 124.569 117.331 128.445 1.00 75.23 521 SER A N 1
ATOM 4192 C CA . SER A 1 521 ? 124.439 116.570 127.207 1.00 77.48 521 SER A CA 1
ATOM 4193 C C . SER A 1 521 ? 124.106 117.480 126.033 1.00 79.33 521 SER A C 1
ATOM 4194 O O . SER A 1 521 ? 124.648 117.311 124.935 1.00 86.35 521 SER A O 1
ATOM 4197 N N . HIS A 1 522 ? 123.225 118.453 126.248 1.00 63.11 522 HIS A N 1
ATOM 4198 C CA . HIS A 1 522 ? 122.822 119.389 125.211 1.00 64.04 522 HIS A CA 1
ATOM 4199 C C . HIS A 1 522 ? 123.337 120.796 125.464 1.00 69.80 522 HIS A C 1
ATOM 4200 O O . HIS A 1 522 ? 122.858 121.743 124.833 1.00 75.30 522 HIS A O 1
ATOM 4207 N N . SER A 1 523 ? 124.287 120.957 126.380 1.00 77.77 523 SER A N 1
ATOM 4208 C CA . SER A 1 523 ? 124.957 122.239 126.538 1.00 84.42 523 SER A CA 1
ATOM 4209 C C . SER A 1 523 ? 125.837 122.498 125.324 1.00 84.36 523 SER A C 1
ATOM 4210 O O . SER A 1 523 ? 126.569 121.609 124.877 1.00 83.97 523 SER A O 1
ATOM 4213 N N . ILE A 1 524 ? 125.743 123.711 124.778 1.00 92.12 524 ILE A N 1
ATOM 4214 C CA . ILE A 1 524 ? 126.403 124.017 123.513 1.00 91.44 524 ILE A CA 1
ATOM 4215 C C . ILE A 1 524 ? 127.915 124.092 123.691 1.00 90.97 524 ILE A C 1
ATOM 4216 O O . ILE A 1 524 ? 128.674 123.530 122.893 1.00 92.38 524 ILE A O 1
ATOM 4221 N N . ASP A 1 525 ? 128.378 124.757 124.745 1.00 92.30 525 ASP A N 1
ATOM 4222 C CA . ASP A 1 525 ? 129.801 124.982 124.954 1.00 95.07 525 ASP A CA 1
ATOM 4223 C C . ASP A 1 525 ? 130.420 124.020 125.962 1.00 98.27 525 ASP A C 1
ATOM 4224 O O . ASP A 1 525 ? 131.571 124.219 126.362 1.00 97.07 525 ASP A O 1
ATOM 4229 N N . LYS A 1 526 ? 129.695 122.986 126.380 1.00 95.00 526 LYS A N 1
ATOM 4230 C CA . LYS A 1 526 ? 130.192 122.025 127.356 1.00 93.61 526 LYS A CA 1
ATOM 4231 C C . LYS A 1 526 ? 130.132 120.616 126.787 1.00 94.27 526 LYS A C 1
ATOM 4232 O O . LYS A 1 526 ? 129.117 120.218 126.205 1.00 95.10 526 LYS A O 1
ATOM 4238 N N . LYS A 1 527 ? 131.222 119.874 126.949 1.00 88.40 527 LYS A N 1
ATOM 4239 C CA . LYS A 1 527 ? 131.210 118.446 126.677 1.00 87.46 527 LYS A CA 1
ATOM 4240 C C . LYS A 1 527 ? 130.336 117.746 127.719 1.00 90.80 527 LYS A C 1
ATOM 4241 O O . LYS A 1 527 ? 130.293 118.183 128.874 1.00 92.80 527 LYS A O 1
ATOM 4247 N N . PRO A 1 528 ? 129.579 116.716 127.327 1.00 82.03 528 PRO A N 1
ATOM 4248 C CA . PRO A 1 528 ? 128.787 115.956 128.307 1.00 82.58 528 PRO A CA 1
ATOM 4249 C C . PRO A 1 528 ? 129.666 115.287 129.355 1.00 84.77 528 PRO A C 1
ATOM 4250 O O . PRO A 1 528 ? 130.679 114.661 129.037 1.00 83.66 528 PRO A O 1
ATOM 4254 N N . ASP A 1 529 ? 129.262 115.429 130.618 1.00 92.50 529 ASP A N 1
ATOM 4255 C CA . ASP A 1 529 ? 130.037 114.925 131.750 1.00 93.51 529 ASP A CA 1
ATOM 4256 C C . ASP A 1 529 ? 129.853 113.413 131.827 1.00 91.80 529 ASP A C 1
ATOM 4257 O O . ASP A 1 529 ? 129.046 112.881 132.594 1.00 90.64 529 ASP A O 1
ATOM 4262 N N . CYS A 1 530 ? 130.621 112.710 130.999 1.00 83.00 530 CYS A N 1
ATOM 4263 C CA . CYS A 1 530 ? 130.592 111.257 130.971 1.00 85.71 530 CYS A CA 1
ATOM 4264 C C . CYS A 1 530 ? 131.947 110.752 130.506 1.00 85.46 530 CYS A C 1
ATOM 4265 O O . CYS A 1 530 ? 132.714 111.473 129.862 1.00 82.95 530 CYS A O 1
ATOM 4268 N N . ARG A 1 531 ? 132.235 109.496 130.844 1.00 91.84 531 ARG A N 1
ATOM 4269 C CA . ARG A 1 531 ? 133.536 108.928 130.510 1.00 90.83 531 ARG A CA 1
ATOM 4270 C C . ARG A 1 531 ? 133.624 108.565 129.034 1.00 91.38 531 ARG A C 1
ATOM 4271 O O . ARG A 1 531 ? 134.698 108.665 128.431 1.00 92.93 531 ARG A O 1
ATOM 4279 N N . TYR A 1 532 ? 132.515 108.148 128.433 1.00 85.03 532 TYR A N 1
ATOM 4280 C CA . TYR A 1 532 ? 132.522 107.664 127.063 1.00 81.52 532 TYR A CA 1
ATOM 4281 C C . TYR A 1 532 ? 131.736 108.591 126.145 1.00 83.66 532 TYR A C 1
ATOM 4282 O O . TYR A 1 532 ? 130.804 109.281 126.561 1.00 87.20 532 TYR A O 1
ATOM 4291 N N . LEU A 1 533 ? 132.148 108.603 124.879 1.00 79.64 533 LEU A N 1
ATOM 4292 C CA . LEU A 1 533 ? 131.448 109.314 123.816 1.00 69.13 533 LEU A CA 1
ATOM 4293 C C . LEU A 1 533 ? 131.346 108.381 122.623 1.00 74.82 533 LEU A C 1
ATOM 4294 O O . LEU A 1 533 ? 132.351 107.802 122.203 1.00 83.79 533 LEU A O 1
ATOM 4299 N N . ILE A 1 534 ? 130.145 108.234 122.078 1.00 47.73 534 ILE A N 1
ATOM 4300 C CA . ILE A 1 534 ? 129.910 107.370 120.929 1.00 38.84 534 ILE A CA 1
ATOM 4301 C C . ILE A 1 534 ? 129.589 108.247 119.730 1.00 41.49 534 ILE A C 1
ATOM 4302 O O . ILE A 1 534 ? 128.643 109.042 119.767 1.00 58.50 534 ILE A O 1
ATOM 4307 N N . GLY A 1 535 ? 130.374 108.105 118.668 1.00 51.19 535 GLY A N 1
ATOM 4308 C CA . GLY A 1 535 ? 130.197 108.928 117.491 1.00 59.02 535 GLY A CA 1
ATOM 4309 C C . GLY A 1 535 ? 129.564 108.194 116.329 1.00 62.54 535 GLY A C 1
ATOM 4310 O O . GLY A 1 535 ? 130.210 107.363 115.687 1.00 75.12 535 GLY A O 1
ATOM 4311 N N . ILE A 1 536 ? 128.304 108.493 116.047 1.00 51.32 536 ILE A N 1
ATOM 4312 C CA . ILE A 1 536 ? 127.571 107.834 114.975 1.00 52.94 536 ILE A CA 1
ATOM 4313 C C . ILE A 1 536 ? 127.759 108.623 113.688 1.00 51.64 536 ILE A C 1
ATOM 4314 O O . ILE A 1 536 ? 127.539 109.839 113.656 1.00 61.65 536 ILE A O 1
ATOM 4319 N N . ALA A 1 537 ? 128.170 107.935 112.629 1.00 54.38 537 ALA A N 1
ATOM 4320 C CA . ALA A 1 537 ? 128.332 108.534 111.308 1.00 57.41 537 ALA A CA 1
ATOM 4321 C C . ALA A 1 537 ? 127.260 107.947 110.399 1.00 55.05 537 ALA A C 1
ATOM 4322 O O . ALA A 1 537 ? 127.419 106.856 109.851 1.00 60.29 537 ALA A O 1
ATOM 4324 N N . ARG A 1 538 ? 126.164 108.680 110.243 1.00 45.76 538 ARG A N 1
ATOM 4325 C CA . ARG A 1 538 ? 125.099 108.238 109.357 1.00 54.43 538 ARG A CA 1
ATOM 4326 C C . ARG A 1 538 ? 125.501 108.469 107.906 1.00 57.98 538 ARG A C 1
ATOM 4327 O O . ARG A 1 538 ? 125.816 109.593 107.507 1.00 64.93 538 ARG A O 1
ATOM 4335 N N . GLY A 1 539 ? 125.493 107.396 107.115 1.00 67.40 539 GLY A N 1
ATOM 4336 C CA . GLY A 1 539 ? 125.937 107.450 105.740 1.00 69.22 539 GLY A CA 1
ATOM 4337 C C . GLY A 1 539 ? 124.852 106.980 104.787 1.00 75.91 539 GLY A C 1
ATOM 4338 O O . GLY A 1 539 ? 123.708 106.746 105.181 1.00 75.50 539 GLY A O 1
ATOM 4339 N N . VAL A 1 540 ? 125.246 106.841 103.527 1.00 88.81 540 VAL A N 1
ATOM 4340 C CA . VAL A 1 540 ? 124.317 106.543 102.443 1.00 87.82 540 VAL A CA 1
ATOM 4341 C C . VAL A 1 540 ? 124.257 105.048 102.136 1.00 83.16 540 VAL A C 1
ATOM 4342 O O . VAL A 1 540 ? 123.173 104.482 102.005 1.00 79.02 540 VAL A O 1
ATOM 4346 N N . ASN A 1 541 ? 125.409 104.386 102.025 1.00 81.26 541 ASN A N 1
ATOM 4347 C CA . ASN A 1 541 ? 125.456 102.949 101.781 1.00 79.92 541 ASN A CA 1
ATOM 4348 C C . ASN A 1 541 ? 125.702 102.148 103.052 1.00 79.20 541 ASN A C 1
ATOM 4349 O O . ASN A 1 541 ? 125.052 101.121 103.266 1.00 76.25 541 ASN A O 1
ATOM 4354 N N . TYR A 1 542 ? 126.623 102.595 103.896 1.00 79.35 542 TYR A N 1
ATOM 4355 C CA . TYR A 1 542 ? 126.713 102.106 105.258 1.00 73.69 542 TYR A CA 1
ATOM 4356 C C . TYR A 1 542 ? 125.769 102.944 106.104 1.00 78.01 542 TYR A C 1
ATOM 4357 O O . TYR A 1 542 ? 125.925 104.171 106.139 1.00 86.41 542 TYR A O 1
ATOM 4366 N N . PRO A 1 543 ? 124.752 102.345 106.743 1.00 64.41 543 PRO A N 1
ATOM 4367 C CA . PRO A 1 543 ? 123.751 103.132 107.480 1.00 60.91 543 PRO A CA 1
ATOM 4368 C C . PRO A 1 543 ? 124.326 103.921 108.642 1.00 59.78 543 PRO A C 1
ATOM 4369 O O . PRO A 1 543 ? 124.135 105.137 108.716 1.00 58.54 543 PRO A O 1
ATOM 4373 N N . TYR A 1 544 ? 125.062 103.261 109.527 1.00 55.36 544 TYR A N 1
ATOM 4374 C CA . TYR A 1 544 ? 125.769 103.979 110.572 1.00 60.48 544 TYR A CA 1
ATOM 4375 C C . TYR A 1 544 ? 127.091 103.279 110.835 1.00 63.24 544 TYR A C 1
ATOM 4376 O O . TYR A 1 544 ? 127.251 102.086 110.566 1.00 74.83 544 TYR A O 1
ATOM 4385 N N . ARG A 1 545 ? 128.041 104.041 111.363 1.00 56.12 545 ARG A N 1
ATOM 4386 C CA . ARG A 1 545 ? 129.299 103.489 111.838 1.00 59.29 545 ARG A CA 1
ATOM 4387 C C . ARG A 1 545 ? 129.581 104.096 113.200 1.00 60.20 545 ARG A C 1
ATOM 4388 O O . ARG A 1 545 ? 129.583 105.321 113.347 1.00 64.75 545 ARG A O 1
ATOM 4396 N N . ALA A 1 546 ? 129.790 103.242 114.194 1.00 55.32 546 ALA A N 1
ATOM 4397 C CA . ALA A 1 546 ? 129.990 103.673 115.567 1.00 52.45 546 ALA A CA 1
ATOM 4398 C C . ALA A 1 546 ? 131.447 103.498 115.960 1.00 55.95 546 ALA A C 1
ATOM 4399 O O . ALA A 1 546 ? 132.037 102.437 115.738 1.00 69.67 546 ALA A O 1
ATOM 4401 N N . ALA A 1 547 ? 132.023 104.546 116.544 1.00 47.73 547 ALA A N 1
ATOM 4402 C CA . ALA A 1 547 ? 133.391 104.527 117.055 1.00 48.03 547 ALA A CA 1
ATOM 4403 C C . ALA A 1 547 ? 133.337 105.129 118.453 1.00 57.14 547 ALA A C 1
ATOM 4404 O O . ALA A 1 547 ? 133.448 106.348 118.608 1.00 70.64 547 ALA A O 1
ATOM 4406 N N . VAL A 1 548 ? 133.155 104.275 119.463 1.00 61.35 548 VAL A N 1
ATOM 4407 C CA . VAL A 1 548 ? 133.026 104.754 120.833 1.00 65.38 548 VAL A CA 1
ATOM 4408 C C . VAL A 1 548 ? 134.379 105.251 121.324 1.00 58.90 548 VAL A C 1
ATOM 4409 O O . VAL A 1 548 ? 135.437 104.777 120.891 1.00 70.06 548 VAL A O 1
ATOM 4413 N N . TYR A 1 549 ? 134.356 106.271 122.171 1.00 65.64 549 TYR A N 1
ATOM 4414 C CA . TYR A 1 549 ? 135.575 106.955 122.573 1.00 74.43 549 TYR A CA 1
ATOM 4415 C C . TYR A 1 549 ? 135.562 107.214 124.067 1.00 79.76 549 TYR A C 1
ATOM 4416 O O . TYR A 1 549 ? 134.630 107.834 124.581 1.00 84.46 549 TYR A O 1
ATOM 4425 N N . ASP A 1 550 ? 136.612 106.771 124.750 1.00 88.15 550 ASP A N 1
ATOM 4426 C CA . ASP A 1 550 ? 136.795 107.021 126.171 1.00 87.33 550 ASP A CA 1
ATOM 4427 C C . ASP A 1 550 ? 137.818 108.132 126.347 1.00 89.38 550 ASP A C 1
ATOM 4428 O O . ASP A 1 550 ? 138.928 108.047 125.813 1.00 94.80 550 ASP A O 1
ATOM 4433 N N . CYS A 1 551 ? 137.445 109.168 127.097 1.00 90.39 551 CYS A N 1
ATOM 4434 C CA . CYS A 1 551 ? 138.329 110.307 127.298 1.00 91.08 551 CYS A CA 1
ATOM 4435 C C . CYS A 1 551 ? 139.419 110.044 128.326 1.00 90.54 551 CYS A C 1
ATOM 4436 O O . CYS A 1 551 ? 140.380 110.818 128.392 1.00 88.69 551 CYS A O 1
ATOM 4439 N N . GLU A 1 552 ? 139.293 108.987 129.132 1.00 92.21 552 GLU A N 1
ATOM 4440 C CA . GLU A 1 552 ? 140.322 108.689 130.123 1.00 94.23 552 GLU A CA 1
ATOM 4441 C C . GLU A 1 552 ? 141.582 108.140 129.466 1.00 94.26 552 GLU A C 1
ATOM 4442 O O . GLU A 1 552 ? 142.695 108.562 129.799 1.00 94.97 552 GLU A O 1
ATOM 4448 N N . THR A 1 553 ? 141.431 107.207 128.531 1.00 101.11 553 THR A N 1
ATOM 4449 C CA . THR A 1 553 ? 142.564 106.679 127.784 1.00 105.83 553 THR A CA 1
ATOM 4450 C C . THR A 1 553 ? 142.852 107.475 126.522 1.00 106.20 553 THR A C 1
ATOM 4451 O O . THR A 1 553 ? 143.869 107.203 125.872 1.00 109.50 553 THR A O 1
ATOM 4455 N N . ASN A 1 554 ? 142.005 108.465 126.218 1.00 92.05 554 ASN A N 1
ATOM 4456 C CA . ASN A 1 554 ? 141.941 109.240 124.966 1.00 87.44 554 ASN A CA 1
ATOM 4457 C C . ASN A 1 554 ? 142.197 108.372 123.731 1.00 84.69 554 ASN A C 1
ATOM 4458 O O . ASN A 1 554 ? 143.143 108.573 122.969 1.00 87.14 554 ASN A O 1
ATOM 4463 N N . SER A 1 555 ? 141.334 107.371 123.561 1.00 78.88 555 SER A N 1
ATOM 4464 C CA . SER A 1 555 ? 141.436 106.469 122.424 1.00 83.86 555 SER A CA 1
ATOM 4465 C C . SER A 1 555 ? 140.076 105.866 122.104 1.00 82.14 555 SER A C 1
ATOM 4466 O O . SER A 1 555 ? 139.187 105.795 122.955 1.00 85.72 555 SER A O 1
ATOM 4469 N N . ILE A 1 556 ? 139.933 105.430 120.851 1.00 72.33 556 ILE A N 1
ATOM 4470 C CA . ILE A 1 556 ? 138.760 104.672 120.434 1.00 68.18 556 ILE A CA 1
ATOM 4471 C C . ILE A 1 556 ? 138.818 103.270 121.034 1.00 69.86 556 ILE A C 1
ATOM 4472 O O . ILE A 1 556 ? 139.878 102.632 121.083 1.00 79.05 556 ILE A O 1
ATOM 4477 N N . ILE A 1 557 ? 137.671 102.786 121.505 1.00 61.69 557 ILE A N 1
ATOM 4478 C CA . ILE A 1 557 ? 137.576 101.488 122.152 1.00 64.96 557 ILE A CA 1
ATOM 4479 C C . ILE A 1 557 ? 136.969 100.437 121.227 1.00 70.29 557 ILE A C 1
ATOM 4480 O O . ILE A 1 557 ? 137.473 99.313 121.151 1.00 74.82 557 ILE A O 1
ATOM 4485 N N . ALA A 1 558 ? 135.922 100.788 120.479 1.00 65.96 558 ALA A N 1
ATOM 4486 C CA . ALA A 1 558 ? 135.243 99.827 119.619 1.00 64.90 558 ALA A CA 1
ATOM 4487 C C . ALA A 1 558 ? 134.893 100.471 118.285 1.00 66.58 558 ALA A C 1
ATOM 4488 O O . ALA A 1 558 ? 134.861 101.695 118.150 1.00 71.28 558 ALA A O 1
ATOM 4490 N N . ASP A 1 559 ? 134.638 99.620 117.292 1.00 72.04 559 ASP A N 1
ATOM 4491 C CA . ASP A 1 559 ? 134.394 100.052 115.917 1.00 76.06 559 ASP A CA 1
ATOM 4492 C C . ASP A 1 559 ? 133.230 99.283 115.292 1.00 79.52 559 ASP A C 1
ATOM 4493 O O . ASP A 1 559 ? 133.349 98.719 114.204 1.00 82.99 559 ASP A O 1
ATOM 4498 N N . LYS A 1 560 ? 132.098 99.226 115.994 1.00 71.83 560 LYS A N 1
ATOM 4499 C CA . LYS A 1 560 ? 130.934 98.499 115.498 1.00 66.45 560 LYS A CA 1
ATOM 4500 C C . LYS A 1 560 ? 130.332 99.171 114.266 1.00 64.87 560 LYS A C 1
ATOM 4501 O O . LYS A 1 560 ? 130.239 100.399 114.192 1.00 70.15 560 LYS A O 1
ATOM 4507 N N . PHE A 1 561 ? 129.920 98.352 113.299 1.00 63.94 561 PHE A N 1
ATOM 4508 C CA . PHE A 1 561 ? 129.369 98.844 112.042 1.00 67.16 561 PHE A CA 1
ATOM 4509 C C . PHE A 1 561 ? 128.513 97.750 111.417 1.00 69.81 561 PHE A C 1
ATOM 4510 O O . PHE A 1 561 ? 128.596 96.579 111.791 1.00 73.48 561 PHE A O 1
ATOM 4518 N N . VAL A 1 562 ? 127.680 98.154 110.452 1.00 70.04 562 VAL A N 1
ATOM 4519 C CA . VAL A 1 562 ? 126.906 97.239 109.620 1.00 76.73 562 VAL A CA 1
ATOM 4520 C C . VAL A 1 562 ? 127.196 97.536 108.152 1.00 81.97 562 VAL A C 1
ATOM 4521 O O . VAL A 1 562 ? 127.890 98.494 107.814 1.00 80.97 562 VAL A O 1
ATOM 4525 N N . ASP A 1 563 ? 126.646 96.691 107.277 1.00 88.72 563 ASP A N 1
ATOM 4526 C CA . ASP A 1 563 ? 127.027 96.685 105.868 1.00 82.49 563 ASP A CA 1
ATOM 4527 C C . ASP A 1 563 ? 126.071 97.465 104.969 1.00 82.46 563 ASP A C 1
ATOM 4528 O O . ASP A 1 563 ? 126.522 98.143 104.040 1.00 89.43 563 ASP A O 1
ATOM 4533 N N . GLY A 1 564 ? 124.768 97.379 105.197 1.00 69.14 564 GLY A N 1
ATOM 4534 C CA . GLY A 1 564 ? 123.813 98.077 104.363 1.00 74.15 564 GLY A CA 1
ATOM 4535 C C . GLY A 1 564 ? 123.518 97.346 103.064 1.00 74.95 564 GLY A C 1
ATOM 4536 O O . GLY A 1 564 ? 124.222 96.426 102.651 1.00 79.47 564 GLY A O 1
ATOM 4537 N N . ARG A 1 565 ? 122.439 97.775 102.409 1.00 59.53 565 ARG A N 1
ATOM 4538 C CA . ARG A 1 565 ? 121.885 97.093 101.241 1.00 66.26 565 ARG A CA 1
ATOM 4539 C C . ARG A 1 565 ? 121.754 98.052 100.062 1.00 70.82 565 ARG A C 1
ATOM 4540 O O . ARG A 1 565 ? 120.712 98.134 99.411 1.00 79.01 565 ARG A O 1
ATOM 4548 N N . LYS A 1 566 ? 122.819 98.806 99.777 1.00 83.78 566 LYS A N 1
ATOM 4549 C CA . LYS A 1 566 ? 122.778 99.760 98.671 1.00 84.36 566 LYS A CA 1
ATOM 4550 C C . LYS A 1 566 ? 122.824 99.055 97.318 1.00 85.61 566 LYS A C 1
ATOM 4551 O O . LYS A 1 566 ? 122.030 99.363 96.418 1.00 90.94 566 LYS A O 1
ATOM 4557 N N . ALA A 1 567 ? 123.746 98.099 97.158 1.00 90.58 567 ALA A N 1
ATOM 4558 C CA . ALA A 1 567 ? 123.888 97.398 95.884 1.00 97.43 567 ALA A CA 1
ATOM 4559 C C . ALA A 1 567 ? 122.697 96.491 95.604 1.00 97.75 567 ALA A C 1
ATOM 4560 O O . ALA A 1 567 ? 122.289 96.340 94.443 1.00 101.35 567 ALA A O 1
ATOM 4562 N N . ASP A 1 568 ? 122.129 95.893 96.654 1.00 82.78 568 ASP A N 1
ATOM 4563 C CA . ASP A 1 568 ? 120.898 95.128 96.502 1.00 83.89 568 ASP A CA 1
ATOM 4564 C C . ASP A 1 568 ? 119.749 96.026 96.066 1.00 81.89 568 ASP A C 1
ATOM 4565 O O . ASP A 1 568 ? 118.920 95.621 95.244 1.00 84.00 568 ASP A O 1
ATOM 4570 N N . TRP A 1 569 ? 119.703 97.255 96.589 1.00 81.49 569 TRP A N 1
ATOM 4571 C CA . TRP A 1 569 ? 118.699 98.217 96.146 1.00 83.51 569 TRP A CA 1
ATOM 4572 C C . TRP A 1 569 ? 118.900 98.599 94.687 1.00 82.89 569 TRP A C 1
ATOM 4573 O O . TRP A 1 569 ? 117.922 98.770 93.953 1.00 89.14 569 TRP A O 1
ATOM 4584 N N . GLU A 1 570 ? 120.158 98.727 94.252 1.00 82.88 570 GLU A N 1
ATOM 4585 C CA . GLU A 1 570 ? 120.440 99.014 92.847 1.00 84.69 570 GLU A CA 1
ATOM 4586 C C . GLU A 1 570 ? 119.970 97.880 91.941 1.00 87.46 570 GLU A C 1
ATOM 4587 O O . GLU A 1 570 ? 119.375 98.127 90.883 1.00 91.65 570 GLU A O 1
ATOM 4593 N N . ARG A 1 571 ? 120.205 96.632 92.360 1.00 79.93 571 ARG A N 1
ATOM 4594 C CA . ARG A 1 571 ? 119.770 95.478 91.573 1.00 81.32 571 ARG A CA 1
ATOM 4595 C C . ARG A 1 571 ? 118.246 95.379 91.503 1.00 81.24 571 ARG A C 1
ATOM 4596 O O . ARG A 1 571 ? 117.684 95.132 90.423 1.00 82.23 571 ARG A O 1
ATOM 4604 N N . ILE A 1 572 ? 117.567 95.587 92.639 1.00 78.95 572 ILE A N 1
ATOM 4605 C CA . ILE A 1 572 ? 116.104 95.552 92.668 1.00 73.78 572 ILE A CA 1
ATOM 4606 C C . ILE A 1 572 ? 115.520 96.695 91.846 1.00 76.52 572 ILE A C 1
ATOM 4607 O O . ILE A 1 572 ? 114.534 96.511 91.125 1.00 88.62 572 ILE A O 1
ATOM 4612 N N . ARG A 1 573 ? 116.141 97.877 91.903 1.00 79.68 573 ARG A N 1
ATOM 4613 C CA . ARG A 1 573 ? 115.665 99.016 91.125 1.00 77.19 573 ARG A CA 1
ATOM 4614 C C . ARG A 1 573 ? 115.833 98.786 89.629 1.00 77.63 573 ARG A C 1
ATOM 4615 O O . ARG A 1 573 ? 114.940 99.130 88.847 1.00 85.65 573 ARG A O 1
ATOM 4623 N N . ASN A 1 574 ? 116.954 98.185 89.215 1.00 79.82 574 ASN A N 1
ATOM 4624 C CA . ASN A 1 574 ? 117.163 97.903 87.796 1.00 85.14 574 ASN A CA 1
ATOM 4625 C C . ASN A 1 574 ? 116.184 96.853 87.280 1.00 86.70 574 ASN A C 1
ATOM 4626 O O . ASN A 1 574 ? 115.602 97.020 86.197 1.00 95.52 574 ASN A O 1
ATOM 4631 N N . GLU A 1 575 ? 115.967 95.782 88.051 1.00 79.93 575 GLU A N 1
ATOM 4632 C CA . GLU A 1 575 ? 115.043 94.742 87.605 1.00 78.59 575 GLU A CA 1
ATOM 4633 C C . GLU A 1 575 ? 113.598 95.235 87.636 1.00 80.46 575 GLU A C 1
ATOM 4634 O O . GLU A 1 575 ? 112.801 94.896 86.751 1.00 85.84 575 GLU A O 1
ATOM 4640 N N . LEU A 1 576 ? 113.258 96.067 88.628 1.00 70.80 576 LEU A N 1
ATOM 4641 C CA . LEU A 1 576 ? 111.940 96.684 88.702 1.00 65.83 576 LEU A CA 1
ATOM 4642 C C . LEU A 1 576 ? 111.701 97.627 87.533 1.00 71.35 576 LEU A C 1
ATOM 4643 O O . LEU A 1 576 ? 110.603 97.650 86.971 1.00 77.85 576 LEU A O 1
ATOM 4648 N N . ALA A 1 577 ? 112.721 98.404 87.152 1.00 88.20 577 ALA A N 1
ATOM 4649 C CA . ALA A 1 577 ? 112.601 99.308 86.014 1.00 88.89 577 ALA A CA 1
ATOM 4650 C C . ALA A 1 577 ? 112.407 98.545 84.711 1.00 86.67 577 ALA A C 1
ATOM 4651 O O . ALA A 1 577 ? 111.559 98.919 83.892 1.00 92.99 577 ALA A O 1
ATOM 4653 N N . TYR A 1 578 ? 113.168 97.461 84.516 1.00 95.69 578 TYR A N 1
ATOM 4654 C CA . TYR A 1 578 ? 113.016 96.661 83.301 1.00 99.61 578 TYR A CA 1
ATOM 4655 C C . TYR A 1 578 ? 111.649 95.982 83.234 1.00 103.24 578 TYR A C 1
ATOM 4656 O O . TYR A 1 578 ? 111.005 95.978 82.174 1.00 108.77 578 TYR A O 1
ATOM 4665 N N . HIS A 1 579 ? 111.186 95.409 84.350 1.00 84.93 579 HIS A N 1
ATOM 4666 C CA . HIS A 1 579 ? 109.893 94.735 84.337 1.00 82.79 579 HIS A CA 1
ATOM 4667 C C . HIS A 1 579 ? 108.739 95.723 84.215 1.00 84.01 579 HIS A C 1
ATOM 4668 O O . HIS A 1 579 ? 107.743 95.420 83.549 1.00 88.14 579 HIS A O 1
ATOM 4675 N N . GLN A 1 580 ? 108.869 96.913 84.814 1.00 83.90 580 GLN A N 1
ATOM 4676 C CA . GLN A 1 580 ? 107.868 97.959 84.640 1.00 83.84 580 GLN A CA 1
ATOM 4677 C C . GLN A 1 580 ? 107.815 98.435 83.196 1.00 91.43 580 GLN A C 1
ATOM 4678 O O . GLN A 1 580 ? 106.728 98.678 82.659 1.00 96.09 580 GLN A O 1
ATOM 4684 N N . ARG A 1 581 ? 108.981 98.562 82.551 1.00 101.91 581 ARG A N 1
ATOM 4685 C CA . ARG A 1 581 ? 109.029 98.974 81.152 1.00 98.82 581 ARG A CA 1
ATOM 4686 C C . ARG A 1 581 ? 108.375 97.945 80.243 1.00 95.48 581 ARG A C 1
ATOM 4687 O O . ARG A 1 581 ? 107.582 98.298 79.362 1.00 98.28 581 ARG A O 1
ATOM 4695 N N . ARG A 1 582 ? 108.682 96.662 80.454 1.00 103.47 582 ARG A N 1
ATOM 4696 C CA . ARG A 1 582 ? 108.114 95.635 79.586 1.00 108.80 582 ARG A CA 1
ATOM 4697 C C . ARG A 1 582 ? 106.621 95.437 79.854 1.00 108.47 582 ARG A C 1
ATOM 4698 O O . ARG A 1 582 ? 105.860 95.162 78.918 1.00 110.72 582 ARG A O 1
ATOM 4706 N N . ARG A 1 583 ? 106.170 95.636 81.099 1.00 93.34 583 ARG A N 1
ATOM 4707 C CA . ARG A 1 583 ? 104.736 95.596 81.378 1.00 91.82 583 ARG A CA 1
ATOM 4708 C C . ARG A 1 583 ? 104.006 96.775 80.742 1.00 94.65 583 ARG A C 1
ATOM 4709 O O . ARG A 1 583 ? 102.942 96.597 80.137 1.00 97.91 583 ARG A O 1
ATOM 4717 N N . ASP A 1 584 ? 104.568 97.984 80.848 1.00 104.92 584 ASP A N 1
ATOM 4718 C CA . ASP A 1 584 ? 103.875 99.169 80.352 1.00 105.65 584 ASP A CA 1
ATOM 4719 C C . ASP A 1 584 ? 103.896 99.254 78.832 1.00 104.12 584 ASP A C 1
ATOM 4720 O O . ASP A 1 584 ? 102.940 99.757 78.232 1.00 104.77 584 ASP A O 1
ATOM 4725 N N . LEU A 1 585 ? 104.967 98.776 78.193 1.00 97.76 585 LEU A N 1
ATOM 4726 C CA . LEU A 1 585 ? 104.997 98.738 76.736 1.00 95.75 585 LEU A CA 1
ATOM 4727 C C . LEU A 1 585 ? 104.071 97.672 76.169 1.00 96.42 585 LEU A C 1
ATOM 4728 O O . LEU A 1 585 ? 103.700 97.751 74.994 1.00 99.83 585 LEU A O 1
ATOM 4733 N N . LEU A 1 586 ? 103.698 96.680 76.970 1.00 94.23 586 LEU A N 1
ATOM 4734 C CA . LEU A 1 586 ? 102.791 95.626 76.542 1.00 91.98 586 LEU A CA 1
ATOM 4735 C C . LEU A 1 586 ? 101.350 95.887 76.954 1.00 90.83 586 LEU A C 1
ATOM 4736 O O . LEU A 1 586 ? 100.488 95.040 76.705 1.00 92.43 586 LEU A O 1
ATOM 4741 N N . ARG A 1 587 ? 101.070 97.028 77.582 1.00 104.48 587 ARG A N 1
ATOM 4742 C CA . ARG A 1 587 ? 99.708 97.421 77.921 1.00 106.85 587 ARG A CA 1
ATOM 4743 C C . ARG A 1 587 ? 99.100 98.375 76.903 1.00 110.46 587 ARG A C 1
ATOM 4744 O O . ARG A 1 587 ? 97.939 98.202 76.521 1.00 114.50 587 ARG A O 1
ATOM 4752 N N . ASN A 1 588 ? 99.859 99.382 76.458 1.00 112.83 588 ASN A N 1
ATOM 4753 C CA . ASN A 1 588 ? 99.383 100.244 75.380 1.00 112.84 588 ASN A CA 1
ATOM 4754 C C . ASN A 1 588 ? 99.285 99.475 74.069 1.00 115.48 588 ASN A C 1
ATOM 4755 O O . ASN A 1 588 ? 98.334 99.663 73.302 1.00 117.50 588 ASN A O 1
ATOM 4760 N N . SER A 1 589 ? 100.253 98.607 73.796 1.00 119.76 589 SER A N 1
ATOM 4761 C CA . SER A 1 589 ? 100.071 97.596 72.770 1.00 120.08 589 SER A CA 1
ATOM 4762 C C . SER A 1 589 ? 99.083 96.550 73.271 1.00 122.52 589 SER A C 1
ATOM 4763 O O . SER A 1 589 ? 99.031 96.239 74.463 1.00 127.19 589 SER A O 1
ATOM 4766 N N . ARG A 1 590 ? 98.290 96.009 72.350 1.00 132.90 590 ARG A N 1
ATOM 4767 C CA . ARG A 1 590 ? 97.193 95.131 72.740 1.00 132.56 590 ARG A CA 1
ATOM 4768 C C . ARG A 1 590 ? 97.279 93.775 72.055 1.00 136.61 590 ARG A C 1
ATOM 4769 O O . ARG A 1 590 ? 98.315 93.439 71.470 1.00 138.56 590 ARG A O 1
ATOM 4777 N N . ALA A 1 591 ? 96.195 92.992 72.170 1.00 154.14 591 ALA A N 1
ATOM 4778 C CA . ALA A 1 591 ? 96.109 91.580 71.763 1.00 153.86 591 ALA A CA 1
ATOM 4779 C C . ALA A 1 591 ? 97.164 90.721 72.459 1.00 155.61 591 ALA A C 1
ATOM 4780 O O . ALA A 1 591 ? 97.638 89.725 71.905 1.00 156.87 591 ALA A O 1
ATOM 4782 N N . SER A 1 592 ? 97.522 91.102 73.685 1.00 143.17 592 SER A N 1
ATOM 4783 C CA . SER A 1 592 ? 98.449 90.339 74.516 1.00 141.12 592 SER A CA 1
ATOM 4784 C C . SER A 1 592 ? 98.165 90.742 75.955 1.00 137.30 592 SER A C 1
ATOM 4785 O O . SER A 1 592 ? 98.505 91.858 76.359 1.00 137.11 592 SER A O 1
ATOM 4788 N N . SER A 1 593 ? 97.538 89.848 76.717 1.00 124.76 593 SER A N 1
ATOM 4789 C CA . SER A 1 593 ? 97.068 90.201 78.050 1.00 125.59 593 SER A CA 1
ATOM 4790 C C . SER A 1 593 ? 97.559 89.202 79.094 1.00 125.03 593 SER A C 1
ATOM 4791 O O . SER A 1 593 ? 97.702 89.542 80.276 1.00 124.45 593 SER A O 1
ATOM 4794 N N . ALA A 1 594 ? 97.825 87.965 78.666 1.00 111.27 594 ALA A N 1
ATOM 4795 C CA . ALA A 1 594 ? 98.492 87.014 79.547 1.00 109.93 594 ALA A CA 1
ATOM 4796 C C . ALA A 1 594 ? 99.924 87.443 79.829 1.00 111.05 594 ALA A C 1
ATOM 4797 O O . ALA A 1 594 ? 100.447 87.182 80.920 1.00 112.46 594 ALA A O 1
ATOM 4799 N N . ALA A 1 595 ? 100.560 88.106 78.860 1.00 110.38 595 ALA A N 1
ATOM 4800 C CA . ALA A 1 595 ? 101.854 88.739 79.093 1.00 110.05 595 ALA A CA 1
ATOM 4801 C C . ALA A 1 595 ? 101.750 89.834 80.146 1.00 108.37 595 ALA A C 1
ATOM 4802 O O . ALA A 1 595 ? 102.637 89.969 81.000 1.00 107.17 595 ALA A O 1
ATOM 4804 N N . ILE A 1 596 ? 100.666 90.617 80.096 1.00 107.42 596 ILE A N 1
ATOM 4805 C CA . ILE A 1 596 ? 100.410 91.648 81.099 1.00 107.75 596 ILE A CA 1
ATOM 4806 C C . ILE A 1 596 ? 100.261 91.024 82.480 1.00 111.59 596 ILE A C 1
ATOM 4807 O O . ILE A 1 596 ? 100.836 91.513 83.456 1.00 112.77 596 ILE A O 1
ATOM 4812 N N . GLN A 1 597 ? 99.533 89.906 82.574 1.00 109.69 597 GLN A N 1
ATOM 4813 C CA . GLN A 1 597 ? 99.338 89.262 83.873 1.00 106.81 597 GLN A CA 1
ATOM 4814 C C . GLN A 1 597 ? 100.622 88.629 84.407 1.00 106.11 597 GLN A C 1
ATOM 4815 O O . GLN A 1 597 ? 100.902 88.714 85.612 1.00 110.02 597 GLN A O 1
ATOM 4821 N N . ARG A 1 598 ? 101.425 88.004 83.537 1.00 105.85 598 ARG A N 1
ATOM 4822 C CA . ARG A 1 598 ? 102.665 87.410 84.031 1.00 107.25 598 ARG A CA 1
ATOM 4823 C C . ARG A 1 598 ? 103.696 88.479 84.379 1.00 108.22 598 ARG A C 1
ATOM 4824 O O . ARG A 1 598 ? 104.524 88.276 85.275 1.00 109.89 598 ARG A O 1
ATOM 4832 N N . GLU A 1 599 ? 103.630 89.653 83.760 1.00 90.41 599 GLU A N 1
ATOM 4833 C CA . GLU A 1 599 ? 104.548 90.668 84.244 1.00 88.08 599 GLU A CA 1
ATOM 4834 C C . GLU A 1 599 ? 103.988 91.448 85.424 1.00 87.64 599 GLU A C 1
ATOM 4835 O O . GLU A 1 599 ? 104.773 92.025 86.175 1.00 92.96 599 GLU A O 1
ATOM 4841 N N . ILE A 1 600 ? 102.673 91.405 85.657 1.00 78.17 600 ILE A N 1
ATOM 4842 C CA . ILE A 1 600 ? 102.128 91.852 86.940 1.00 82.59 600 ILE A CA 1
ATOM 4843 C C . ILE A 1 600 ? 102.620 90.950 88.069 1.00 88.10 600 ILE A C 1
ATOM 4844 O O . ILE A 1 600 ? 103.020 91.432 89.138 1.00 91.80 600 ILE A O 1
ATOM 4849 N N . ARG A 1 601 ? 102.642 89.633 87.838 1.00 95.07 601 ARG A N 1
ATOM 4850 C CA . ARG A 1 601 ? 103.180 88.736 88.863 1.00 91.40 601 ARG A CA 1
ATOM 4851 C C . ARG A 1 601 ? 104.698 88.895 89.017 1.00 88.33 601 ARG A C 1
ATOM 4852 O O . ARG A 1 601 ? 105.216 88.744 90.129 1.00 90.79 601 ARG A O 1
ATOM 4860 N N . ALA A 1 602 ? 105.418 89.264 87.944 1.00 80.91 602 ALA A N 1
ATOM 4861 C CA . ALA A 1 602 ? 106.850 89.537 88.085 1.00 86.32 602 ALA A CA 1
ATOM 4862 C C . ALA A 1 602 ? 107.094 90.821 88.871 1.00 85.56 602 ALA A C 1
ATOM 4863 O O . ALA A 1 602 ? 108.021 90.890 89.695 1.00 83.82 602 ALA A O 1
ATOM 4865 N N . ILE A 1 603 ? 106.261 91.840 88.629 1.00 77.78 603 ILE A N 1
ATOM 4866 C CA . ILE A 1 603 ? 106.282 93.065 89.424 1.00 75.82 603 ILE A CA 1
ATOM 4867 C C . ILE A 1 603 ? 105.994 92.752 90.885 1.00 80.11 603 ILE A C 1
ATOM 4868 O O . ILE A 1 603 ? 106.640 93.298 91.779 1.00 85.06 603 ILE A O 1
ATOM 4873 N N . ALA A 1 604 ? 105.070 91.822 91.147 1.00 79.97 604 ALA A N 1
ATOM 4874 C CA . ALA A 1 604 ? 104.754 91.440 92.524 1.00 79.59 604 ALA A CA 1
ATOM 4875 C C . ALA A 1 604 ? 105.916 90.711 93.196 1.00 83.15 604 ALA A C 1
ATOM 4876 O O . ALA A 1 604 ? 106.156 90.897 94.398 1.00 89.24 604 ALA A O 1
ATOM 4878 N N . ARG A 1 605 ? 106.645 89.881 92.438 1.00 82.30 605 ARG A N 1
ATOM 4879 C CA . ARG A 1 605 ? 107.855 89.241 92.964 1.00 82.76 605 ARG A CA 1
ATOM 4880 C C . ARG A 1 605 ? 108.902 90.278 93.359 1.00 86.10 605 ARG A C 1
ATOM 4881 O O . ARG A 1 605 ? 109.478 90.221 94.459 1.00 91.00 605 ARG A O 1
ATOM 4889 N N . ILE A 1 606 ? 109.149 91.247 92.474 1.00 69.82 606 ILE A N 1
ATOM 4890 C CA . ILE A 1 606 ? 110.139 92.277 92.782 1.00 61.92 606 ILE A CA 1
ATOM 4891 C C . ILE A 1 606 ? 109.628 93.209 93.883 1.00 67.89 606 ILE A C 1
ATOM 4892 O O . ILE A 1 606 ? 110.420 93.741 94.669 1.00 77.29 606 ILE A O 1
ATOM 4897 N N . ARG A 1 607 ? 108.306 93.383 93.994 1.00 70.03 607 ARG A N 1
ATOM 4898 C CA . ARG A 1 607 ? 107.734 94.170 95.083 1.00 70.93 607 ARG A CA 1
ATOM 4899 C C . ARG A 1 607 ? 107.950 93.490 96.425 1.00 76.14 607 ARG A C 1
ATOM 4900 O O . ARG A 1 607 ? 108.222 94.161 97.423 1.00 82.44 607 ARG A O 1
ATOM 4908 N N . LYS A 1 608 ? 107.828 92.160 96.468 1.00 74.66 608 LYS A N 1
ATOM 4909 C CA . LYS A 1 608 ? 108.142 91.424 97.692 1.00 69.45 608 LYS A CA 1
ATOM 4910 C C . LYS A 1 608 ? 109.622 91.536 98.046 1.00 67.04 608 LYS A C 1
ATOM 4911 O O . LYS A 1 608 ? 109.975 91.755 99.217 1.00 70.67 608 LYS A O 1
ATOM 4917 N N . ARG A 1 609 ? 110.500 91.411 97.043 1.00 74.84 609 ARG A N 1
ATOM 4918 C CA . ARG A 1 609 ? 111.935 91.513 97.310 1.00 73.62 609 ARG A CA 1
ATOM 4919 C C . ARG A 1 609 ? 112.346 92.923 97.732 1.00 73.47 609 ARG A C 1
ATOM 4920 O O . ARG A 1 609 ? 113.298 93.081 98.503 1.00 77.11 609 ARG A O 1
ATOM 4928 N N . GLU A 1 610 ? 111.647 93.951 97.249 1.00 70.20 610 GLU A N 1
ATOM 4929 C CA . GLU A 1 610 ? 111.902 95.311 97.711 1.00 71.68 610 GLU A CA 1
ATOM 4930 C C . GLU A 1 610 ? 111.289 95.554 99.087 1.00 78.17 610 GLU A C 1
ATOM 4931 O O . GLU A 1 610 ? 111.866 96.285 99.901 1.00 80.65 610 GLU A O 1
ATOM 4937 N N . ARG A 1 611 ? 110.152 94.906 99.373 1.00 75.30 611 ARG A N 1
ATOM 4938 C CA . ARG A 1 611 ? 109.534 94.944 100.697 1.00 67.82 611 ARG A CA 1
ATOM 4939 C C . ARG A 1 611 ? 110.450 94.340 101.754 1.00 69.80 611 ARG A C 1
ATOM 4940 O O . ARG A 1 611 ? 110.384 94.724 102.929 1.00 74.05 611 ARG A O 1
ATOM 4948 N N . GLY A 1 612 ? 111.328 93.416 101.345 1.00 75.84 612 GLY A N 1
ATOM 4949 C CA . GLY A 1 612 ? 112.384 92.951 102.237 1.00 74.44 612 GLY A CA 1
ATOM 4950 C C . GLY A 1 612 ? 113.311 94.058 102.714 1.00 77.55 612 GLY A C 1
ATOM 4951 O O . GLY A 1 612 ? 113.797 94.025 103.847 1.00 80.83 612 GLY A O 1
ATOM 4952 N N . LEU A 1 613 ? 113.569 95.050 101.864 1.00 68.04 613 LEU A N 1
ATOM 4953 C CA . LEU A 1 613 ? 114.345 96.211 102.286 1.00 63.61 613 LEU A CA 1
ATOM 4954 C C . LEU A 1 613 ? 113.490 97.117 103.162 1.00 61.47 613 LEU A C 1
ATOM 4955 O O . LEU A 1 613 ? 112.365 97.464 102.794 1.00 64.67 613 LEU A O 1
ATOM 4960 N N . ASN A 1 614 ? 114.029 97.514 104.312 1.00 57.92 614 ASN A N 1
ATOM 4961 C CA . ASN A 1 614 ? 113.322 98.384 105.248 1.00 55.68 614 ASN A CA 1
ATOM 4962 C C . ASN A 1 614 ? 114.344 99.024 106.181 1.00 57.07 614 ASN A C 1
ATOM 4963 O O . ASN A 1 614 ? 115.556 98.926 105.964 1.00 68.62 614 ASN A O 1
ATOM 4968 N N . LYS A 1 615 ? 113.849 99.688 107.223 1.00 32.42 615 LYS A N 1
ATOM 4969 C CA . LYS A 1 615 ? 114.687 100.224 108.285 1.00 32.84 615 LYS A CA 1
ATOM 4970 C C . LYS A 1 615 ? 114.784 99.289 109.479 1.00 37.89 615 LYS A C 1
ATOM 4971 O O . LYS A 1 615 ? 115.404 99.652 110.483 1.00 47.52 615 LYS A O 1
ATOM 4977 N N . VAL A 1 616 ? 114.199 98.093 109.382 1.00 33.95 616 VAL A N 1
ATOM 4978 C CA . VAL A 1 616 ? 114.069 97.205 110.534 1.00 34.58 616 VAL A CA 1
ATOM 4979 C C . VAL A 1 616 ? 115.425 96.643 110.948 1.00 46.11 616 VAL A C 1
ATOM 4980 O O . VAL A 1 616 ? 115.740 96.572 112.141 1.00 61.27 616 VAL A O 1
ATOM 4984 N N . GLU A 1 617 ? 116.254 96.257 109.974 1.00 41.11 617 GLU A N 1
ATOM 4985 C CA . GLU A 1 617 ? 117.606 95.791 110.279 1.00 43.93 617 GLU A CA 1
ATOM 4986 C C . GLU A 1 617 ? 118.457 96.911 110.871 1.00 51.45 617 GLU A C 1
ATOM 4987 O O . GLU A 1 617 ? 119.251 96.680 111.794 1.00 49.25 617 GLU A O 1
ATOM 4993 N N . THR A 1 618 ? 118.267 98.138 110.378 1.00 49.68 618 THR A N 1
ATOM 4994 C CA . THR A 1 618 ? 119.017 99.286 110.876 1.00 38.47 618 THR A CA 1
ATOM 4995 C C . THR A 1 618 ? 118.660 99.597 112.327 1.00 47.43 618 THR A C 1
ATOM 4996 O O . THR A 1 618 ? 119.550 99.728 113.175 1.00 60.48 618 THR A O 1
ATOM 5000 N N . VAL A 1 619 ? 117.362 99.677 112.642 1.00 36.72 619 VAL A N 1
ATOM 5001 C CA . VAL A 1 619 ? 116.960 99.943 114.021 1.00 33.95 619 VAL A CA 1
ATOM 5002 C C . VAL A 1 619 ? 117.225 98.746 114.927 1.00 34.23 619 VAL A C 1
ATOM 5003 O O . VAL A 1 619 ? 117.429 98.927 116.131 1.00 42.72 619 VAL A O 1
ATOM 5007 N N . GLU A 1 620 ? 117.277 97.530 114.371 1.00 39.77 620 GLU A N 1
ATOM 5008 C CA . GLU A 1 620 ? 117.690 96.365 115.144 1.00 42.13 620 GLU A CA 1
ATOM 5009 C C . GLU A 1 620 ? 119.147 96.475 115.560 1.00 55.05 620 GLU A C 1
ATOM 5010 O O . GLU A 1 620 ? 119.491 96.218 116.720 1.00 67.28 620 GLU A O 1
ATOM 5016 N N . SER A 1 621 ? 120.013 96.895 114.637 1.00 51.41 621 SER A N 1
ATOM 5017 C CA . SER A 1 621 ? 121.411 97.082 114.998 1.00 49.68 621 SER A CA 1
ATOM 5018 C C . SER A 1 621 ? 121.608 98.284 115.911 1.00 53.45 621 SER A C 1
ATOM 5019 O O . SER A 1 621 ? 122.532 98.284 116.728 1.00 58.67 621 SER A O 1
ATOM 5022 N N . ILE A 1 622 ? 120.762 99.311 115.786 1.00 44.14 622 ILE A N 1
ATOM 5023 C CA . ILE A 1 622 ? 120.810 100.439 116.714 1.00 40.14 622 ILE A CA 1
ATOM 5024 C C . ILE A 1 622 ? 120.437 99.988 118.124 1.00 51.20 622 ILE A C 1
ATOM 5025 O O . ILE A 1 622 ? 121.083 100.377 119.107 1.00 58.87 622 ILE A O 1
ATOM 5030 N N . ALA A 1 623 ? 119.415 99.132 118.238 1.00 42.44 623 ALA A N 1
ATOM 5031 C CA . ALA A 1 623 ? 119.038 98.563 119.530 1.00 47.57 623 ALA A CA 1
ATOM 5032 C C . ALA A 1 623 ? 120.147 97.690 120.104 1.00 56.08 623 ALA A C 1
ATOM 5033 O O . ALA A 1 623 ? 120.416 97.737 121.312 1.00 63.06 623 ALA A O 1
ATOM 5035 N N . ARG A 1 624 ? 120.806 96.900 119.251 1.00 46.34 624 ARG A N 1
ATOM 5036 C CA . ARG A 1 624 ? 121.929 96.081 119.701 1.00 50.53 624 ARG A CA 1
ATOM 5037 C C . ARG A 1 624 ? 123.102 96.943 120.155 1.00 55.98 624 ARG A C 1
ATOM 5038 O O . ARG A 1 624 ? 123.776 96.615 121.137 1.00 64.47 624 ARG A O 1
ATOM 5046 N N . LEU A 1 625 ? 123.346 98.057 119.461 1.00 37.92 625 LEU A N 1
ATOM 5047 C CA . LEU A 1 625 ? 124.419 98.971 119.841 1.00 40.67 625 LEU A CA 1
ATOM 5048 C C . LEU A 1 625 ? 124.133 99.648 121.175 1.00 48.46 625 LEU A C 1
ATOM 5049 O O . LEU A 1 625 ? 125.032 99.775 122.013 1.00 48.89 625 LEU A O 1
ATOM 5054 N N . VAL A 1 626 ? 122.886 100.079 121.391 1.00 49.41 626 VAL A N 1
ATOM 5055 C CA . VAL A 1 626 ? 122.515 100.717 122.654 1.00 46.88 626 VAL A CA 1
ATOM 5056 C C . VAL A 1 626 ? 122.584 99.715 123.804 1.00 51.47 626 VAL A C 1
ATOM 5057 O O . VAL A 1 626 ? 123.059 100.041 124.903 1.00 54.68 626 VAL A O 1
ATOM 5061 N N . ASP A 1 627 ? 122.155 98.471 123.557 1.00 60.04 627 ASP A N 1
ATOM 5062 C CA . ASP A 1 627 ? 122.254 97.423 124.570 1.00 62.82 627 ASP A CA 1
ATOM 5063 C C . ASP A 1 627 ? 123.706 97.096 124.905 1.00 62.03 627 ASP A C 1
ATOM 5064 O O . ASP A 1 627 ? 124.049 96.923 126.081 1.00 65.45 627 ASP A O 1
ATOM 5069 N N . TRP A 1 628 ? 124.574 97.032 123.888 1.00 53.82 628 TRP A N 1
ATOM 5070 C CA . TRP A 1 628 ? 125.997 96.803 124.128 1.00 61.81 628 TRP A CA 1
ATOM 5071 C C . TRP A 1 628 ? 126.625 97.961 124.890 1.00 56.70 628 TRP A C 1
ATOM 5072 O O . TRP A 1 628 ? 127.491 97.745 125.745 1.00 64.11 628 TRP A O 1
ATOM 5083 N N . ALA A 1 629 ? 126.226 99.195 124.567 1.00 40.04 629 ALA A N 1
ATOM 5084 C CA . ALA A 1 629 ? 126.763 100.362 125.256 1.00 51.26 629 ALA A CA 1
ATOM 5085 C C . ALA A 1 629 ? 126.363 100.369 126.723 1.00 62.89 629 ALA A C 1
ATOM 5086 O O . ALA A 1 629 ? 127.194 100.638 127.596 1.00 60.54 629 ALA A O 1
ATOM 5088 N N . GLU A 1 630 ? 125.105 100.033 127.016 1.00 68.54 630 GLU A N 1
ATOM 5089 C CA . GLU A 1 630 ? 124.673 100.009 128.409 1.00 64.38 630 GLU A CA 1
ATOM 5090 C C . GLU A 1 630 ? 125.242 98.809 129.160 1.00 66.86 630 GLU A C 1
ATOM 5091 O O . GLU A 1 630 ? 125.399 98.867 130.384 1.00 74.51 630 GLU A O 1
ATOM 5097 N N . GLU A 1 631 ? 125.574 97.725 128.457 1.00 66.86 631 GLU A N 1
ATOM 5098 C CA . GLU A 1 631 ? 126.191 96.590 129.137 1.00 72.02 631 GLU A CA 1
ATOM 5099 C C . GLU A 1 631 ? 127.663 96.853 129.439 1.00 69.74 631 GLU A C 1
ATOM 5100 O O . GLU A 1 631 ? 128.096 96.764 130.592 1.00 73.17 631 GLU A O 1
ATOM 5106 N N . ASN A 1 632 ? 128.449 97.181 128.413 1.00 60.61 632 ASN A N 1
ATOM 5107 C CA . ASN A 1 632 ? 129.888 97.333 128.596 1.00 57.11 632 ASN A CA 1
ATOM 5108 C C . ASN A 1 632 ? 130.242 98.666 129.243 1.00 65.44 632 ASN A C 1
ATOM 5109 O O . ASN A 1 632 ? 130.974 98.703 130.238 1.00 72.16 632 ASN A O 1
ATOM 5114 N N . LEU A 1 633 ? 129.741 99.772 128.688 1.00 59.00 633 LEU A N 1
ATOM 5115 C CA . LEU A 1 633 ? 130.147 101.091 129.157 1.00 58.41 633 LEU A CA 1
ATOM 5116 C C . LEU A 1 633 ? 129.519 101.451 130.496 1.00 69.83 633 LEU A C 1
ATOM 5117 O O . LEU A 1 633 ? 130.121 102.197 131.275 1.00 71.04 633 LEU A O 1
ATOM 5122 N N . GLY A 1 634 ? 128.332 100.946 130.779 1.00 76.84 634 GLY A N 1
ATOM 5123 C CA . GLY A 1 634 ? 127.655 101.267 132.018 1.00 74.60 634 GLY A CA 1
ATOM 5124 C C . 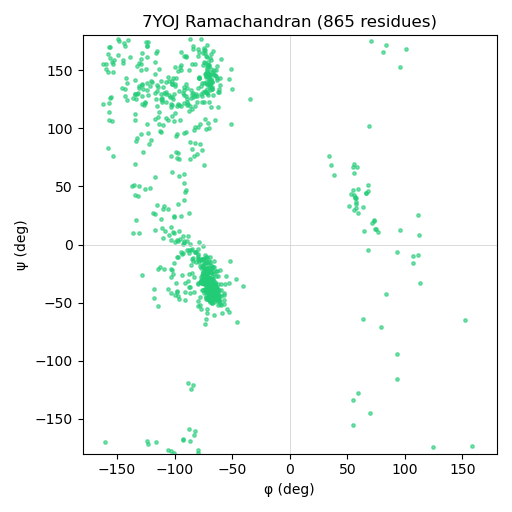GLY A 1 634 ? 126.673 102.410 131.849 1.00 70.06 634 GLY A C 1
ATOM 5125 O O . GLY A 1 634 ? 126.821 103.273 130.978 1.00 68.20 634 GLY A O 1
ATOM 5126 N N . LYS A 1 635 ? 125.649 102.416 132.698 1.00 61.39 635 LYS A N 1
ATOM 5127 C CA . LYS A 1 635 ? 124.600 103.422 132.617 1.00 65.67 635 LYS A CA 1
ATOM 5128 C C . LYS A 1 635 ? 125.118 104.785 133.064 1.00 67.51 635 LYS A C 1
ATOM 5129 O O . LYS A 1 635 ? 125.964 104.875 133.959 1.00 72.57 635 LYS A O 1
ATOM 5135 N N . CYS A 1 636 ? 124.599 105.840 132.417 1.00 70.82 636 CYS A N 1
ATOM 5136 C CA . CYS A 1 636 ? 124.945 107.245 132.677 1.00 71.65 636 CYS A CA 1
ATOM 5137 C C . CYS A 1 636 ? 126.442 107.502 132.516 1.00 80.04 636 CYS A C 1
ATOM 5138 O O . CYS A 1 636 ? 127.052 108.238 133.295 1.00 79.65 636 CYS A O 1
ATOM 5141 N N . ASN A 1 637 ? 127.041 106.888 131.494 1.00 77.70 637 ASN A N 1
ATOM 5142 C CA . ASN A 1 637 ? 128.467 107.038 131.236 1.00 74.29 637 ASN A CA 1
ATOM 5143 C C . ASN A 1 637 ? 128.788 107.259 129.764 1.00 73.87 637 ASN A C 1
ATOM 5144 O O . ASN A 1 637 ? 129.965 107.217 129.394 1.00 78.15 637 ASN A O 1
ATOM 5149 N N . TYR A 1 638 ? 127.790 107.499 128.917 1.00 65.68 638 TYR A N 1
ATOM 5150 C CA . TYR A 1 638 ? 128.025 107.648 127.489 1.00 63.86 638 TYR A CA 1
ATOM 5151 C C . TYR A 1 638 ? 127.103 108.719 126.930 1.00 65.53 638 TYR A C 1
ATOM 5152 O O . TYR A 1 638 ? 126.187 109.198 127.604 1.00 78.29 638 TYR A O 1
ATOM 5161 N N . CYS A 1 639 ? 127.357 109.090 125.676 1.00 64.72 639 CYS A N 1
ATOM 5162 C CA . CYS A 1 639 ? 126.540 110.083 124.982 1.00 65.15 639 CYS A CA 1
ATOM 5163 C C . CYS A 1 639 ? 126.711 109.866 123.485 1.00 68.41 639 CYS A C 1
ATOM 5164 O O . CYS A 1 639 ? 127.808 110.069 122.957 1.00 74.56 639 CYS A O 1
ATOM 5167 N N . PHE A 1 640 ? 125.638 109.459 122.811 1.00 44.21 640 PHE A N 1
ATOM 5168 C CA . PHE A 1 640 ? 125.670 109.214 121.370 1.00 37.56 640 PHE A CA 1
ATOM 5169 C C . PHE A 1 640 ? 125.746 110.548 120.642 1.00 39.40 640 PHE A C 1
ATOM 5170 O O . PHE A 1 640 ? 124.735 111.226 120.457 1.00 57.34 640 PHE A O 1
ATOM 5178 N N . VAL A 1 641 ? 126.943 110.931 120.217 1.00 33.39 641 VAL A N 1
ATOM 5179 C CA . VAL A 1 641 ? 127.114 112.144 119.426 1.00 33.19 641 VAL A CA 1
ATOM 5180 C C . VAL A 1 641 ? 126.751 111.824 117.983 1.00 45.41 641 VAL A C 1
ATOM 5181 O O . VAL A 1 641 ? 127.253 110.854 117.409 1.00 61.11 641 VAL A O 1
ATOM 5185 N N . LEU A 1 642 ? 125.860 112.621 117.401 1.00 59.88 642 LEU A N 1
ATOM 5186 C CA . LEU A 1 642 ? 125.449 112.448 116.015 1.00 60.12 642 LEU A CA 1
ATOM 5187 C C . LEU A 1 642 ? 125.848 113.669 115.203 1.00 68.50 642 LEU A C 1
ATOM 5188 O O . LEU A 1 642 ? 125.853 114.792 115.715 1.00 75.51 642 LEU A O 1
ATOM 5193 N N . ALA A 1 643 ? 126.181 113.443 113.937 1.00 65.06 643 ALA A N 1
ATOM 5194 C CA . ALA A 1 643 ? 126.384 114.553 113.020 1.00 64.58 643 ALA A CA 1
ATOM 5195 C C . ALA A 1 643 ? 125.046 115.197 112.690 1.00 68.63 643 ALA A C 1
ATOM 5196 O O . ALA A 1 643 ? 124.066 114.510 112.387 1.00 75.06 643 ALA A O 1
ATOM 5198 N N . ASP A 1 644 ? 125.002 116.527 112.748 1.00 94.15 644 ASP A N 1
ATOM 5199 C CA . ASP A 1 644 ? 123.772 117.265 112.466 1.00 98.18 644 ASP A CA 1
ATOM 5200 C C . ASP A 1 644 ? 123.622 117.381 110.953 1.00 100.35 644 ASP A C 1
ATOM 5201 O O . ASP A 1 644 ? 123.899 118.414 110.338 1.00 98.05 644 ASP A O 1
ATOM 5206 N N . LEU A 1 645 ? 123.171 116.287 110.346 1.00 100.99 645 LEU A N 1
ATOM 5207 C CA . LEU A 1 645 ? 122.889 116.281 108.922 1.00 98.93 645 LEU A CA 1
ATOM 5208 C C . LEU A 1 645 ? 121.609 117.059 108.639 1.00 97.95 645 LEU A C 1
ATOM 5209 O O . LEU A 1 645 ? 120.829 117.376 109.543 1.00 96.35 645 LEU A O 1
ATOM 5214 N N . SER A 1 646 ? 121.413 117.390 107.364 1.00 135.76 646 SER A N 1
ATOM 5215 C CA . SER A 1 646 ? 120.225 118.124 106.954 1.00 137.48 646 SER A CA 1
ATOM 5216 C C . SER A 1 646 ? 118.980 117.261 107.116 1.00 140.14 646 SER A C 1
ATOM 5217 O O . SER A 1 646 ?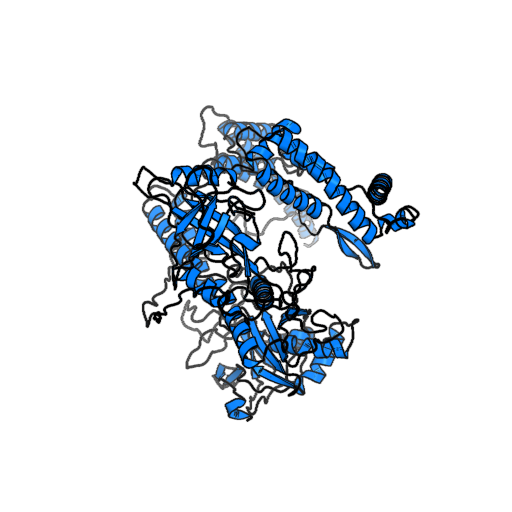 118.999 116.056 106.846 1.00 141.31 646 SER A O 1
ATOM 5220 N N . SER A 1 647 ? 117.899 117.887 107.588 1.00 153.49 647 SER A N 1
ATOM 5221 C CA . SER A 1 647 ? 116.674 117.150 107.885 1.00 153.52 647 SER A CA 1
ATOM 5222 C C . SER A 1 647 ? 115.988 116.672 106.612 1.00 153.41 647 SER A C 1
ATOM 5223 O O . SER A 1 647 ? 115.326 115.628 106.612 1.00 151.69 647 SER A O 1
ATOM 5226 N N . ASN A 1 648 ? 116.136 117.415 105.521 1.00 150.43 648 ASN A N 1
ATOM 5227 C CA . ASN A 1 648 ? 115.526 117.069 104.243 1.00 149.01 648 ASN A CA 1
ATOM 5228 C C . ASN A 1 648 ? 116.555 117.152 103.124 1.00 147.67 648 ASN A C 1
ATOM 5229 O O . ASN A 1 648 ? 116.326 117.758 102.075 1.00 146.05 648 ASN A O 1
ATOM 5234 N N . LEU A 1 649 ? 117.693 116.497 103.377 1.00 128.43 649 LEU A N 1
ATOM 5235 C CA . LEU A 1 649 ? 118.738 116.419 102.331 1.00 126.32 649 LEU A CA 1
ATOM 5236 C C . LEU A 1 649 ? 118.207 115.506 101.227 1.00 126.97 649 LEU A C 1
ATOM 5237 O O . LEU A 1 649 ? 117.526 114.513 101.553 1.00 127.23 649 LEU A O 1
ATOM 5242 N N . ASN A 1 650 ? 118.490 115.844 99.975 1.00 130.01 650 ASN A N 1
ATOM 5243 C CA . ASN A 1 650 ? 118.011 115.077 98.835 1.00 129.63 650 ASN A CA 1
ATOM 5244 C C . ASN A 1 650 ? 119.118 114.172 98.316 1.00 127.41 650 ASN A C 1
ATOM 5245 O O . ASN A 1 650 ? 120.240 114.628 98.074 1.00 126.39 650 ASN A O 1
ATOM 5250 N N . LEU A 1 651 ? 118.797 112.898 98.151 1.00 118.33 651 LEU A N 1
ATOM 5251 C CA . LEU A 1 651 ? 119.680 111.927 97.532 1.00 117.82 651 LEU A CA 1
ATOM 5252 C C . LEU A 1 651 ? 119.220 111.660 96.105 1.00 120.45 651 LEU A C 1
ATOM 5253 O O . LEU A 1 651 ? 118.258 112.253 95.610 1.00 121.97 651 LEU A O 1
ATOM 5258 N N . GLY A 1 652 ? 119.922 110.748 95.444 1.00 120.60 652 GLY A N 1
ATOM 5259 C CA . GLY A 1 652 ? 119.559 110.356 94.100 1.00 120.15 652 GLY A CA 1
ATOM 5260 C C . GLY A 1 652 ? 118.562 109.219 94.094 1.00 117.66 652 GLY A C 1
ATOM 5261 O O . GLY A 1 652 ? 117.450 109.353 94.613 1.00 117.00 652 GLY A O 1
ATOM 5262 N N . ARG A 1 653 ? 118.949 108.094 93.504 1.00 106.20 653 ARG A N 1
ATOM 5263 C CA . ARG A 1 653 ? 118.086 106.926 93.410 1.00 104.82 653 ARG A CA 1
ATOM 5264 C C . ARG A 1 653 ? 118.098 106.074 94.671 1.00 105.32 653 ARG A C 1
ATOM 5265 O O . ARG A 1 653 ? 117.317 105.123 94.761 1.00 107.55 653 ARG A O 1
ATOM 5273 N N . ASN A 1 654 ? 118.958 106.385 95.634 1.00 92.87 654 ASN A N 1
ATOM 5274 C CA . ASN A 1 654 ? 119.045 105.622 96.878 1.00 92.83 654 ASN A CA 1
ATOM 5275 C C . ASN A 1 654 ? 118.214 106.280 97.979 1.00 94.12 654 ASN A C 1
ATOM 5276 O O . ASN A 1 654 ? 118.718 106.659 99.035 1.00 94.16 654 ASN A O 1
ATOM 5281 N N . ASN A 1 655 ? 116.915 106.418 97.717 1.00 96.12 655 ASN A N 1
ATOM 5282 C CA . ASN A 1 655 ? 115.998 106.935 98.725 1.00 92.66 655 ASN A CA 1
ATOM 5283 C C . ASN A 1 655 ? 115.433 105.847 99.623 1.00 92.37 655 ASN A C 1
ATOM 5284 O O . ASN A 1 655 ? 115.154 106.111 100.798 1.00 92.55 655 ASN A O 1
ATOM 5289 N N . ARG A 1 656 ? 115.259 104.632 99.107 1.00 82.45 656 ARG A N 1
ATOM 5290 C CA . ARG A 1 656 ? 114.738 103.541 99.921 1.00 82.64 656 ARG A CA 1
ATOM 5291 C C . ARG A 1 656 ? 115.768 102.972 100.884 1.00 76.00 656 ARG A C 1
ATOM 5292 O O . ARG A 1 656 ? 115.397 102.209 101.781 1.00 79.55 656 ARG A O 1
ATOM 5300 N N . VAL A 1 657 ? 117.043 103.313 100.721 1.00 67.84 657 VAL A N 1
ATOM 5301 C CA . VAL A 1 657 ? 118.080 102.872 101.643 1.00 72.06 657 VAL A CA 1
ATOM 5302 C C . VAL A 1 657 ? 118.731 104.091 102.280 1.00 76.71 657 VAL A C 1
ATOM 5303 O O . VAL A 1 657 ? 119.899 104.047 102.684 1.00 71.86 657 VAL A O 1
ATOM 5307 N N . LYS A 1 658 ? 117.979 105.187 102.379 1.00 78.10 658 LYS A N 1
ATOM 5308 C CA . LYS A 1 658 ? 118.499 106.385 103.023 1.00 77.56 658 LYS A CA 1
ATOM 5309 C C . LYS A 1 658 ? 118.565 106.192 104.531 1.00 79.32 658 LYS A C 1
ATOM 5310 O O . LYS A 1 658 ? 119.661 106.070 105.089 1.00 82.09 658 LYS A O 1
ATOM 5316 N N . HIS A 1 659 ? 117.388 106.103 105.168 1.00 54.32 659 HIS A N 1
ATOM 5317 C CA . HIS A 1 659 ? 117.208 105.803 106.598 1.00 45.10 659 HIS A CA 1
ATOM 5318 C C . HIS A 1 659 ? 118.052 106.688 107.517 1.00 52.74 659 HIS A C 1
ATOM 5319 O O . HIS A 1 659 ? 118.497 106.250 108.577 1.00 49.70 659 HIS A O 1
ATOM 5326 N N . ILE A 1 660 ? 118.280 107.941 107.124 1.00 45.29 660 ILE A N 1
ATOM 5327 C CA . ILE A 1 660 ? 119.214 108.787 107.859 1.00 29.84 660 ILE A CA 1
ATOM 5328 C C . ILE A 1 660 ? 118.558 109.361 109.107 1.00 47.63 660 ILE A C 1
ATOM 5329 O O . ILE A 1 660 ? 119.113 109.283 110.210 1.00 55.96 660 ILE A O 1
ATOM 5334 N N . ALA A 1 661 ? 117.360 109.928 108.961 1.00 50.93 661 ALA A N 1
ATOM 5335 C CA . ALA A 1 661 ? 116.637 110.435 110.121 1.00 48.85 661 ALA A CA 1
ATOM 5336 C C . ALA A 1 661 ? 116.051 109.316 110.968 1.00 45.40 661 ALA A C 1
ATOM 5337 O O . ALA A 1 661 ? 115.752 109.539 112.148 1.00 49.32 661 ALA A O 1
ATOM 5339 N N . ALA A 1 662 ? 115.887 108.121 110.393 1.00 37.79 662 ALA A N 1
ATOM 5340 C CA . ALA A 1 662 ? 115.399 106.980 111.158 1.00 28.17 662 ALA A CA 1
ATOM 5341 C C . ALA A 1 662 ? 116.402 106.537 112.212 1.00 37.33 662 ALA A C 1
ATOM 5342 O O . ALA A 1 662 ? 115.999 106.057 113.272 1.00 38.35 662 ALA A O 1
ATOM 5344 N N . ILE A 1 663 ? 117.701 106.714 111.953 1.00 46.36 663 ILE A N 1
ATOM 5345 C CA . ILE A 1 663 ? 118.718 106.387 112.950 1.00 46.67 663 ILE A CA 1
ATOM 5346 C C . ILE A 1 663 ? 118.636 107.340 114.136 1.00 48.46 663 ILE A C 1
ATOM 5347 O O . ILE A 1 663 ? 118.707 106.913 115.294 1.00 52.50 663 ILE A O 1
ATOM 5352 N N . LYS A 1 664 ? 118.465 108.638 113.868 1.00 46.51 664 LYS A N 1
ATOM 5353 C CA . LYS A 1 664 ? 118.314 109.617 114.942 1.00 47.41 664 LYS A CA 1
ATOM 5354 C C . LYS A 1 664 ? 117.035 109.381 115.736 1.00 50.76 664 LYS A C 1
ATOM 5355 O O . LYS A 1 664 ? 117.045 109.444 116.971 1.00 54.18 664 LYS A O 1
ATOM 5361 N N . GLU A 1 665 ? 115.932 109.075 115.042 1.00 63.19 665 GLU A N 1
ATOM 5362 C CA . GLU A 1 665 ? 114.670 108.783 115.718 1.00 53.42 665 GLU A CA 1
ATOM 5363 C C . GLU A 1 665 ? 114.767 107.514 116.559 1.00 57.47 665 GLU A C 1
ATOM 5364 O O . GLU A 1 665 ? 114.287 107.483 117.701 1.00 72.56 665 GLU A O 1
ATOM 5370 N N . ALA A 1 666 ? 115.423 106.477 116.030 1.00 39.89 666 ALA A N 1
ATOM 5371 C CA . ALA A 1 666 ? 115.570 105.224 116.758 1.00 43.40 666 ALA A CA 1
ATOM 5372 C C . ALA A 1 666 ? 116.490 105.379 117.959 1.00 46.71 666 ALA A C 1
ATOM 5373 O O . ALA A 1 666 ? 116.232 104.796 119.014 1.00 47.69 666 ALA A O 1
ATOM 5375 N N . LEU A 1 667 ? 117.556 106.172 117.826 1.00 44.26 667 LEU A N 1
ATOM 5376 C CA . LEU A 1 667 ? 118.449 106.406 118.955 1.00 35.54 667 LEU A CA 1
ATOM 5377 C C . LEU A 1 667 ? 117.775 107.245 120.030 1.00 38.65 667 LEU A C 1
ATOM 5378 O O . LEU A 1 667 ? 117.968 106.993 121.226 1.00 36.65 667 LEU A O 1
ATOM 5383 N N . ILE A 1 668 ? 116.975 108.236 119.623 1.00 48.31 668 ILE A N 1
ATOM 5384 C CA . ILE A 1 668 ? 116.242 109.059 120.581 1.00 39.88 668 ILE A CA 1
ATOM 5385 C C . ILE A 1 668 ? 115.221 108.219 121.338 1.00 46.35 668 ILE A C 1
ATOM 5386 O O . ILE A 1 668 ? 115.122 108.304 122.568 1.00 52.26 668 ILE A O 1
ATOM 5391 N N . ASN A 1 669 ? 114.497 107.347 120.630 1.00 45.21 669 ASN A N 1
ATOM 5392 C CA . ASN A 1 669 ? 113.527 106.477 121.290 1.00 38.42 669 ASN A CA 1
ATOM 5393 C C . ASN A 1 669 ? 114.207 105.427 122.166 1.00 52.66 669 ASN A C 1
ATOM 5394 O O . ASN A 1 669 ? 113.716 105.114 123.258 1.00 64.17 669 ASN A O 1
ATOM 5399 N N . GLN A 1 670 ? 115.345 104.887 121.717 1.00 53.43 670 GLN A N 1
ATOM 5400 C CA . GLN A 1 670 ? 116.064 103.887 122.498 1.00 45.52 670 GLN A CA 1
ATOM 5401 C C . GLN A 1 670 ? 116.646 104.475 123.773 1.00 58.20 670 GLN A C 1
ATOM 5402 O O . GLN A 1 670 ? 116.609 103.825 124.821 1.00 57.80 670 GLN A O 1
ATOM 5408 N N . MET A 1 671 ? 117.177 105.694 123.713 1.00 58.16 671 MET A N 1
ATOM 5409 C CA . MET A 1 671 ? 117.663 106.332 124.926 1.00 54.66 671 MET A CA 1
ATOM 5410 C C . MET A 1 671 ? 116.534 106.906 125.771 1.00 62.67 671 MET A C 1
ATOM 5411 O O . MET A 1 671 ? 116.738 107.150 126.964 1.00 63.47 671 MET A O 1
ATOM 5416 N N . ARG A 1 672 ? 115.352 107.121 125.190 1.00 49.79 672 ARG A N 1
ATOM 5417 C CA . ARG A 1 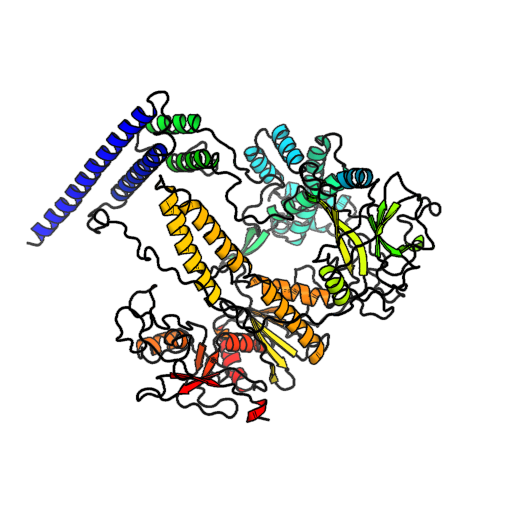672 ? 114.197 107.491 125.999 1.00 34.29 672 ARG A CA 1
ATOM 5418 C C . ARG A 1 672 ? 113.693 106.305 126.805 1.00 41.30 672 ARG A C 1
ATOM 5419 O O . ARG A 1 672 ? 113.336 106.453 127.978 1.00 53.08 672 ARG A O 1
ATOM 5427 N N . LYS A 1 673 ? 113.659 105.118 126.197 1.00 39.13 673 LYS A N 1
ATOM 5428 C CA . LYS A 1 673 ? 113.180 103.938 126.905 1.00 42.94 673 LYS A CA 1
ATOM 5429 C C . LYS A 1 673 ? 114.171 103.421 127.939 1.00 51.89 673 LYS A C 1
ATOM 5430 O O . LYS A 1 673 ? 113.780 102.626 128.801 1.00 53.27 673 LYS A O 1
ATOM 5436 N N . ARG A 1 674 ? 115.434 103.850 127.886 1.00 53.91 674 ARG A N 1
ATOM 5437 C CA . ARG A 1 674 ? 116.419 103.429 128.873 1.00 54.12 674 ARG A CA 1
ATOM 5438 C C . ARG A 1 674 ? 116.248 104.136 130.208 1.00 54.92 674 ARG A C 1
ATOM 5439 O O . ARG A 1 674 ? 116.859 103.716 131.195 1.00 61.76 674 ARG A O 1
ATOM 5447 N N . GLY A 1 675 ? 115.441 105.190 130.260 1.00 63.57 675 GLY A N 1
ATOM 5448 C CA . GLY A 1 675 ? 115.220 105.951 131.470 1.00 69.52 675 GLY A CA 1
ATOM 5449 C C . GLY A 1 675 ? 115.792 107.344 131.442 1.00 68.40 675 GLY A C 1
ATOM 5450 O O . GLY A 1 675 ? 115.501 108.127 132.354 1.00 76.12 675 GLY A O 1
ATOM 5451 N N . TYR A 1 676 ? 116.586 107.677 130.428 1.00 52.40 676 TYR A N 1
ATOM 5452 C CA . TYR A 1 676 ? 117.217 108.984 130.341 1.00 55.60 676 TYR A CA 1
ATOM 5453 C C . TYR A 1 676 ? 116.162 110.061 130.117 1.00 66.43 676 TYR A C 1
ATOM 5454 O O . TYR A 1 676 ? 115.116 109.813 129.513 1.00 72.97 676 TYR A O 1
ATOM 5463 N N . ARG A 1 677 ? 116.433 111.254 130.643 1.00 69.05 677 ARG A N 1
ATOM 5464 C CA . ARG A 1 677 ? 115.423 112.303 130.682 1.00 61.92 677 ARG A CA 1
ATOM 5465 C C . ARG A 1 677 ? 115.148 112.852 129.286 1.00 57.14 677 ARG A C 1
ATOM 5466 O O . ARG A 1 677 ? 116.017 112.866 128.410 1.00 61.59 677 ARG A O 1
ATOM 5474 N N . PHE A 1 678 ? 113.899 113.249 129.069 1.00 46.51 678 PHE A N 1
ATOM 5475 C CA . PHE A 1 678 ? 113.431 113.726 127.774 1.00 48.63 678 PHE A CA 1
ATOM 5476 C C . PHE A 1 678 ? 112.998 115.173 127.935 1.00 54.38 678 PHE A C 1
ATOM 5477 O O . PHE A 1 678 ? 111.959 115.450 128.544 1.00 64.83 678 PHE A O 1
ATOM 5485 N N . LYS A 1 679 ? 113.791 116.090 127.396 1.00 57.31 679 LYS A N 1
ATOM 5486 C CA . LYS A 1 679 ? 113.453 117.499 127.468 1.00 61.17 679 LYS A CA 1
ATOM 5487 C C . LYS A 1 679 ? 112.284 117.815 126.539 1.00 68.02 679 LYS A C 1
ATOM 5488 O O . LYS A 1 679 ? 111.958 117.058 125.620 1.00 67.55 679 LYS A O 1
ATOM 5494 N N . LYS A 1 680 ? 111.645 118.959 126.794 1.00 70.17 680 LYS A N 1
ATOM 5495 C CA . LYS A 1 680 ? 110.468 119.356 126.031 1.00 68.44 680 LYS A CA 1
ATOM 5496 C C . LYS A 1 680 ? 110.802 119.782 124.608 1.00 68.83 680 LYS A C 1
ATOM 5497 O O . LYS A 1 680 ? 109.895 119.872 123.774 1.00 69.36 680 LYS A O 1
ATOM 5503 N N . SER A 1 681 ? 112.075 120.041 124.308 1.00 75.81 681 SER A N 1
ATOM 5504 C CA . SER A 1 681 ? 112.486 120.460 122.976 1.00 77.21 681 SER A CA 1
ATOM 5505 C C . SER A 1 681 ? 112.608 119.302 121.997 1.00 78.49 681 SER A C 1
ATOM 5506 O O . SER A 1 681 ? 112.879 119.540 120.815 1.00 81.19 681 SER A O 1
ATOM 5509 N N . GLY A 1 682 ? 112.421 118.067 122.448 1.00 66.26 682 GLY A N 1
ATOM 5510 C CA . GLY A 1 682 ? 112.600 116.909 121.603 1.00 68.69 682 GLY A CA 1
ATOM 5511 C C . GLY A 1 682 ? 113.958 116.255 121.695 1.00 64.55 682 GLY A C 1
ATOM 5512 O O . GLY A 1 682 ? 114.280 115.418 120.846 1.00 63.74 682 GLY A O 1
ATOM 5513 N N . LYS A 1 683 ? 114.762 116.609 122.692 1.00 62.42 683 LYS A N 1
ATOM 5514 C CA . LYS A 1 683 ? 116.087 116.044 122.878 1.00 64.33 683 LYS A CA 1
ATOM 5515 C C . LYS A 1 683 ? 116.108 115.179 124.129 1.00 67.09 683 LYS A C 1
ATOM 5516 O O . LYS A 1 683 ? 115.508 115.530 125.149 1.00 69.85 683 LYS A O 1
ATOM 5522 N N . VAL A 1 684 ? 116.803 114.049 124.043 1.00 45.58 684 VAL A N 1
ATOM 5523 C CA . VAL A 1 684 ? 116.965 113.121 125.154 1.00 35.61 684 VAL A CA 1
ATOM 5524 C C . VAL A 1 684 ? 118.442 113.087 125.528 1.00 39.69 684 VAL A C 1
ATOM 5525 O O . VAL A 1 684 ? 119.314 113.128 124.652 1.00 48.31 684 VAL A O 1
ATOM 5529 N N . ASP A 1 685 ? 118.721 113.096 126.833 1.00 61.75 685 ASP A N 1
ATOM 5530 C CA . ASP A 1 685 ? 120.095 113.162 127.315 1.00 68.97 685 ASP A CA 1
ATOM 5531 C C . ASP A 1 685 ? 120.851 111.890 126.959 1.00 74.55 685 ASP A C 1
ATOM 5532 O O . ASP A 1 685 ? 120.391 110.779 127.238 1.00 81.58 685 ASP A O 1
ATOM 5537 N N . GLY A 1 686 ? 122.017 112.061 126.346 1.00 58.33 686 GLY A N 1
ATOM 5538 C CA . GLY A 1 686 ? 122.767 110.967 125.770 1.00 52.47 686 GLY A CA 1
ATOM 5539 C C . GLY A 1 686 ? 122.750 110.933 124.260 1.00 53.29 686 GLY A C 1
ATOM 5540 O O . GLY A 1 686 ? 123.485 110.135 123.673 1.00 60.76 686 GLY A O 1
ATOM 5541 N N . VAL A 1 687 ? 121.924 111.749 123.609 1.00 34.61 687 VAL A N 1
ATOM 5542 C CA . VAL A 1 687 ? 121.918 111.889 122.154 1.00 29.13 687 VAL A CA 1
ATOM 5543 C C . VAL A 1 687 ? 122.146 113.363 121.853 1.00 39.06 687 VAL A C 1
ATOM 5544 O O . VAL A 1 687 ? 121.201 114.159 121.851 1.00 52.34 687 VAL A O 1
ATOM 5548 N N . ARG A 1 688 ? 123.392 113.735 121.585 1.00 59.48 688 ARG A N 1
ATOM 5549 C CA . ARG A 1 688 ? 123.758 115.120 121.327 1.00 53.93 688 ARG A CA 1
ATOM 5550 C C . ARG A 1 688 ? 124.013 115.307 119.837 1.00 61.89 688 ARG A C 1
ATOM 5551 O O . ARG A 1 688 ? 124.770 114.542 119.232 1.00 69.82 688 ARG A O 1
ATOM 5559 N N . GLU A 1 689 ? 123.372 116.313 119.250 1.00 73.08 689 GLU A N 1
ATOM 5560 C CA . GLU A 1 689 ? 123.537 116.636 117.840 1.00 71.40 689 GLU A CA 1
ATOM 5561 C C . GLU A 1 689 ? 124.557 117.757 117.707 1.00 78.53 689 GLU A C 1
ATOM 5562 O O . GLU A 1 689 ? 124.362 118.845 118.259 1.00 79.14 689 GLU A O 1
ATOM 5568 N N . GLU A 1 690 ? 125.639 117.495 116.979 1.00 85.30 690 GLU A N 1
ATOM 5569 C CA . GLU A 1 690 ? 126.655 118.502 116.711 1.00 84.48 690 GLU A CA 1
ATOM 5570 C C . GLU A 1 690 ? 126.972 118.527 115.225 1.00 86.48 690 GLU A C 1
ATOM 5571 O O . GLU A 1 690 ? 127.109 117.478 114.590 1.00 84.18 690 GLU A O 1
ATOM 5577 N N . SER A 1 691 ? 127.085 119.735 114.680 1.00 100.03 691 SER A N 1
ATOM 5578 C CA . SER A 1 691 ? 127.261 119.919 113.248 1.00 100.40 691 SER A CA 1
ATOM 5579 C C . SER A 1 691 ? 128.665 119.528 112.803 1.00 102.28 691 SER A C 1
ATOM 5580 O O . SER A 1 691 ? 129.648 119.719 113.522 1.00 101.99 691 SER A O 1
ATOM 5583 N N . ALA A 1 692 ? 128.748 118.971 111.593 1.00 113.07 692 ALA A N 1
ATOM 5584 C CA . ALA A 1 692 ? 130.019 118.538 111.014 1.00 110.97 692 ALA A CA 1
ATOM 5585 C C . ALA A 1 692 ? 130.085 119.011 109.567 1.00 114.24 692 ALA A C 1
ATOM 5586 O O . ALA A 1 692 ? 129.398 118.471 108.695 1.00 116.12 692 ALA A O 1
ATOM 5588 N N . TRP A 1 693 ? 130.919 120.011 109.323 1.00 126.14 693 TRP A N 1
ATOM 5589 C CA . TRP A 1 693 ? 131.298 120.444 107.986 1.00 129.89 693 TRP A CA 1
ATOM 5590 C C . TRP A 1 693 ? 132.504 119.617 107.538 1.00 127.85 693 TRP A C 1
ATOM 5591 O O . TRP A 1 693 ? 132.738 118.519 108.051 1.00 125.03 693 TRP A O 1
ATOM 5602 N N . TYR A 1 694 ? 133.270 120.121 106.562 1.00 144.16 694 TYR A N 1
ATOM 5603 C CA . TYR A 1 694 ? 134.485 119.499 106.023 1.00 145.46 694 TYR A CA 1
ATOM 5604 C C . TYR A 1 694 ? 135.545 119.096 107.055 1.00 147.49 694 TYR A C 1
ATOM 5605 O O . TYR A 1 694 ? 136.484 118.365 106.726 1.00 150.45 694 TYR A O 1
ATOM 5614 N N . THR A 1 695 ? 135.418 119.585 108.293 1.00 138.47 695 THR A N 1
ATOM 5615 C CA . THR A 1 695 ? 136.201 119.105 109.427 1.00 138.47 695 THR A CA 1
ATOM 5616 C C . THR A 1 695 ? 135.987 117.622 109.720 1.00 136.66 695 THR A C 1
ATOM 5617 O O . THR A 1 695 ? 136.836 117.005 110.372 1.00 136.21 695 THR A O 1
ATOM 5621 N N . SER A 1 696 ? 134.873 117.038 109.278 1.00 130.02 696 SER A N 1
ATOM 5622 C CA . SER A 1 696 ? 134.676 115.596 109.363 1.00 128.59 696 SER A CA 1
ATOM 5623 C C . SER A 1 696 ? 135.408 114.835 108.264 1.00 128.06 696 SER A C 1
ATOM 5624 O O . SER A 1 696 ? 135.281 113.608 108.193 1.00 125.40 696 SER A O 1
ATOM 5627 N N . ALA A 1 697 ? 136.152 115.528 107.403 1.00 135.45 697 ALA A N 1
ATOM 5628 C CA . ALA A 1 697 ? 136.974 114.907 106.376 1.00 134.40 697 ALA A CA 1
ATOM 5629 C C . ALA A 1 697 ? 138.463 115.007 106.679 1.00 134.91 697 ALA A C 1
ATOM 5630 O O . ALA A 1 697 ? 139.281 114.736 105.795 1.00 136.63 697 ALA A O 1
ATOM 5632 N N . VAL A 1 698 ? 138.838 115.401 107.888 1.00 123.07 698 VAL A N 1
ATOM 5633 C CA . VAL A 1 698 ? 140.249 115.483 108.243 1.00 124.49 698 VAL A CA 1
ATOM 5634 C C . VAL A 1 698 ? 140.733 114.113 108.697 1.00 123.37 698 VAL A C 1
ATOM 5635 O O . VAL A 1 698 ? 139.954 113.257 109.128 1.00 122.13 698 VAL A O 1
ATOM 5639 N N . ALA A 1 699 ? 142.032 113.894 108.570 1.00 124.60 699 ALA A N 1
ATOM 5640 C CA . ALA A 1 699 ? 142.633 112.593 108.813 1.00 123.94 699 ALA A CA 1
ATOM 5641 C C . ALA A 1 699 ? 142.989 112.419 110.286 1.00 122.88 699 ALA A C 1
ATOM 5642 O O . ALA A 1 699 ? 143.274 113.400 110.981 1.00 124.25 699 ALA A O 1
ATOM 5644 N N . PRO A 1 700 ? 142.960 111.179 110.790 1.00 111.02 700 PRO A N 1
ATOM 5645 C CA . PRO A 1 700 ? 143.478 110.935 112.146 1.00 113.78 700 PRO A CA 1
ATOM 5646 C C . PRO A 1 700 ? 144.974 111.161 112.267 1.00 115.00 700 PRO A C 1
ATOM 5647 O O . PRO A 1 700 ? 145.455 111.462 113.365 1.00 116.12 700 PRO A O 1
ATOM 5651 N N . SER A 1 701 ? 145.726 111.027 111.173 1.00 120.56 701 SER A N 1
ATOM 5652 C CA . SER A 1 701 ? 147.161 111.271 111.212 1.00 121.96 701 SER A CA 1
ATOM 5653 C C . SER A 1 701 ? 147.512 112.751 111.283 1.00 123.78 701 SER A C 1
ATOM 5654 O O . SER A 1 701 ? 148.676 113.078 111.538 1.00 124.75 701 SER A O 1
ATOM 5657 N N . GLY A 1 702 ? 146.557 113.640 111.058 1.00 124.71 702 GLY A N 1
ATOM 5658 C CA . GLY A 1 702 ? 146.787 115.061 111.127 1.00 125.82 702 GLY A CA 1
ATOM 5659 C C . GLY A 1 702 ? 146.711 115.818 109.812 1.00 125.55 702 GLY A C 1
ATOM 5660 O O . GLY A 1 702 ? 147.343 116.875 109.696 1.00 125.60 702 GLY A O 1
ATOM 5661 N N . TRP A 1 703 ? 145.972 115.317 108.827 1.00 127.76 703 TRP A N 1
ATOM 5662 C CA . TRP A 1 703 ? 145.816 115.992 107.546 1.00 128.73 703 TRP A CA 1
ATOM 5663 C C . TRP A 1 703 ? 144.385 116.492 107.405 1.00 128.41 703 TRP A C 1
ATOM 5664 O O . TRP A 1 703 ? 143.439 115.715 107.556 1.00 128.02 703 TRP A O 1
ATOM 5675 N N . TRP A 1 704 ? 144.235 117.790 107.125 1.00 137.55 704 TRP A N 1
ATOM 5676 C CA . TRP A 1 704 ? 142.915 118.358 106.863 1.00 137.57 704 TRP A CA 1
ATOM 5677 C C . TRP A 1 704 ? 142.341 117.810 105.561 1.00 139.95 704 TRP A C 1
ATOM 5678 O O . TRP A 1 704 ? 141.172 117.404 105.517 1.00 141.59 704 TRP A O 1
ATOM 5689 N N . ALA A 1 705 ? 143.161 117.778 104.505 1.00 144.74 705 ALA A N 1
ATOM 5690 C CA . ALA A 1 705 ? 142.768 117.442 103.131 1.00 143.43 705 ALA A CA 1
ATOM 5691 C C . ALA A 1 705 ? 141.618 118.336 102.658 1.00 144.32 705 ALA A C 1
ATOM 5692 O O . ALA A 1 705 ? 140.483 117.899 102.461 1.00 142.97 705 ALA A O 1
ATOM 5694 N N . LYS A 1 706 ? 141.953 119.620 102.524 1.00 155.19 706 LYS A N 1
ATOM 5695 C CA . LYS A 1 706 ? 141.013 120.614 102.022 1.00 154.90 706 LYS A CA 1
ATOM 5696 C C . LYS A 1 706 ? 140.620 120.302 100.583 1.00 156.67 706 LYS A C 1
ATOM 5697 O O . LYS A 1 706 ? 141.370 119.668 99.837 1.00 156.86 706 LYS A O 1
ATOM 5703 N N . LYS A 1 707 ? 139.422 120.754 100.200 1.00 162.47 707 LYS A N 1
ATOM 5704 C CA . LYS A 1 707 ? 138.917 120.482 98.858 1.00 161.93 707 LYS A CA 1
ATOM 5705 C C . LYS A 1 707 ? 139.718 121.210 97.785 1.00 162.48 707 LYS A C 1
ATOM 5706 O O . LYS A 1 707 ? 139.829 120.712 96.659 1.00 161.02 707 LYS A O 1
ATOM 5712 N N . GLU A 1 708 ? 140.295 122.369 98.117 1.00 164.36 708 GLU A N 1
ATOM 5713 C CA . GLU A 1 708 ? 141.067 123.130 97.138 1.00 162.70 708 GLU A CA 1
ATOM 5714 C C . GLU A 1 708 ? 142.372 122.422 96.782 1.00 162.62 708 GLU A C 1
ATOM 5715 O O . GLU A 1 708 ? 142.703 122.271 95.599 1.00 162.26 708 GLU A O 1
ATOM 5721 N N . GLU A 1 709 ? 143.111 121.945 97.790 1.00 161.32 709 GLU A N 1
ATOM 5722 C CA . GLU A 1 709 ? 144.372 121.266 97.511 1.00 162.12 709 GLU A CA 1
ATOM 5723 C C . GLU A 1 709 ? 144.142 119.873 96.941 1.00 162.73 709 GLU A C 1
ATOM 5724 O O . GLU A 1 709 ? 144.950 119.400 96.136 1.00 162.58 709 GLU A O 1
ATOM 5730 N N . VAL A 1 710 ? 143.042 119.219 97.327 1.00 165.38 710 VAL A N 1
ATOM 5731 C CA . VAL A 1 710 ? 142.686 117.929 96.742 1.00 165.84 710 VAL A CA 1
ATOM 5732 C C . VAL A 1 710 ? 142.331 118.092 95.267 1.00 166.13 710 VAL A C 1
ATOM 5733 O O . VAL A 1 710 ? 142.771 117.304 94.420 1.00 166.01 710 VAL A O 1
ATOM 5737 N N . ASP A 1 711 ? 141.563 119.139 94.936 1.00 164.13 711 ASP A N 1
ATOM 5738 C CA . ASP A 1 711 ? 141.228 119.417 93.542 1.00 162.82 711 ASP A CA 1
ATOM 5739 C C . ASP A 1 711 ? 142.465 119.790 92.732 1.00 162.94 711 ASP A C 1
ATOM 5740 O O . ASP A 1 711 ? 142.608 119.362 91.581 1.00 163.19 711 ASP A O 1
ATOM 5745 N N . GLY A 1 712 ? 143.379 120.564 93.327 1.00 162.48 712 GLY A N 1
ATOM 5746 C CA . GLY A 1 712 ? 144.614 120.906 92.637 1.00 162.56 712 GLY A CA 1
ATOM 5747 C C . GLY A 1 712 ? 145.523 119.711 92.403 1.00 164.99 712 GLY A C 1
ATOM 5748 O O . GLY A 1 712 ? 146.110 119.571 91.325 1.00 166.06 712 GLY A O 1
ATOM 5749 N N . ALA A 1 713 ? 145.640 118.828 93.399 1.00 167.12 713 ALA A N 1
ATOM 5750 C CA . ALA A 1 713 ? 146.467 117.636 93.250 1.00 166.55 713 ALA A CA 1
ATOM 5751 C C . ALA A 1 713 ? 145.846 116.630 92.289 1.00 166.78 713 ALA A C 1
ATOM 5752 O O . ALA A 1 713 ? 146.574 115.916 91.591 1.00 166.17 713 ALA A O 1
ATOM 5754 N N . TRP A 1 714 ? 144.514 116.553 92.240 1.00 162.46 714 TRP A N 1
ATOM 5755 C CA . TRP A 1 714 ? 143.860 115.662 91.291 1.00 162.37 714 TRP A CA 1
ATOM 5756 C C . TRP A 1 714 ? 143.913 116.212 89.871 1.00 162.90 714 TRP A C 1
ATOM 5757 O O . TRP A 1 714 ? 144.010 115.435 88.914 1.00 163.04 714 TRP A O 1
ATOM 5768 N N . LYS A 1 715 ? 143.856 117.537 89.713 1.00 159.14 715 LYS A N 1
ATOM 5769 C CA . LYS A 1 715 ? 144.039 118.134 88.394 1.00 157.48 715 LYS A CA 1
ATOM 5770 C C . LYS A 1 715 ? 145.476 117.973 87.913 1.00 158.03 715 LYS A C 1
ATOM 5771 O O . LYS A 1 715 ? 145.714 117.722 86.725 1.00 157.04 715 LYS A O 1
ATOM 5777 N N . ALA A 1 716 ? 146.446 118.116 88.820 1.00 164.51 716 ALA A N 1
ATOM 5778 C CA . ALA A 1 716 ? 147.841 117.898 88.452 1.00 163.60 716 ALA A CA 1
ATOM 5779 C C . ALA A 1 716 ? 148.136 116.417 88.243 1.00 162.71 716 ALA A C 1
ATOM 5780 O O . ALA A 1 716 ? 148.886 116.051 87.331 1.00 161.71 716 ALA A O 1
ATOM 5782 N N . ASP A 1 717 ? 147.556 115.550 89.074 1.00 164.51 717 ASP A N 1
ATOM 5783 C CA . ASP A 1 717 ? 147.789 114.106 89.015 1.00 164.65 717 ASP A CA 1
ATOM 5784 C C . ASP A 1 717 ? 146.429 113.411 88.991 1.00 166.21 717 ASP A C 1
ATOM 5785 O O . ASP A 1 717 ? 145.827 113.176 90.042 1.00 165.63 717 ASP A O 1
ATOM 5790 N N . LYS A 1 718 ? 145.949 113.094 87.785 1.00 169.07 718 LYS A N 1
ATOM 5791 C CA . LYS A 1 718 ? 144.678 112.390 87.647 1.00 167.82 718 LYS A CA 1
ATOM 5792 C C . LYS A 1 718 ? 144.783 110.947 88.124 1.00 166.93 718 LYS A C 1
ATOM 5793 O O . LYS A 1 718 ? 143.840 110.423 88.729 1.00 166.70 718 LYS A O 1
ATOM 5799 N N . THR A 1 719 ? 145.927 110.299 87.883 1.00 168.57 719 THR A N 1
ATOM 5800 C CA . THR A 1 719 ? 146.131 108.905 88.261 1.00 168.87 719 THR A CA 1
ATOM 5801 C C . THR A 1 719 ? 146.239 108.699 89.767 1.00 169.22 719 THR A C 1
ATOM 5802 O O . THR A 1 719 ? 146.143 107.555 90.224 1.00 169.08 719 THR A O 1
ATOM 5806 N N . ARG A 1 720 ? 146.433 109.764 90.546 1.00 162.53 720 ARG A N 1
ATOM 5807 C CA . ARG A 1 720 ? 146.551 109.685 92.000 1.00 162.13 720 ARG A CA 1
ATOM 5808 C C . ARG A 1 720 ? 145.444 110.540 92.606 1.00 161.56 720 ARG A C 1
ATOM 5809 O O . ARG A 1 720 ? 145.628 111.747 92.829 1.00 162.14 720 ARG A O 1
ATOM 5817 N N . PRO A 1 721 ? 144.268 109.966 92.861 1.00 150.46 721 PRO A N 1
ATOM 5818 C CA . PRO A 1 721 ? 143.181 110.748 93.460 1.00 148.64 721 PRO A CA 1
ATOM 5819 C C . PRO A 1 721 ? 143.216 110.700 94.979 1.00 147.39 721 PRO A C 1
ATOM 5820 O O . PRO A 1 721 ? 143.452 109.654 95.588 1.00 146.54 721 PRO A O 1
ATOM 5824 N N . LEU A 1 722 ? 142.970 111.852 95.592 1.00 149.54 722 LEU A N 1
ATOM 5825 C CA . LEU A 1 722 ? 143.002 112.009 97.037 1.00 150.09 722 LEU A CA 1
ATOM 5826 C C . LEU A 1 722 ? 141.580 112.130 97.579 1.00 150.16 722 LEU A C 1
ATOM 5827 O O . LEU A 1 722 ? 140.602 112.027 96.831 1.00 150.73 722 LEU A O 1
ATOM 5832 N N . ALA A 1 723 ? 141.494 112.350 98.894 1.00 142.08 723 ALA A N 1
ATOM 5833 C CA . ALA A 1 723 ? 140.252 112.533 99.676 1.00 141.05 723 ALA A CA 1
ATOM 5834 C C . ALA A 1 723 ? 139.393 111.282 99.505 1.00 139.54 723 ALA A C 1
ATOM 5835 O O . ALA A 1 723 ? 139.893 110.170 99.737 1.00 138.60 723 ALA A O 1
ATOM 5837 N N . ARG A 1 724 ? 138.124 111.403 99.122 1.00 131.98 724 ARG A N 1
ATOM 5838 C CA . ARG A 1 724 ? 137.269 110.254 98.872 1.00 132.53 724 ARG A CA 1
ATOM 5839 C C . ARG A 1 724 ? 137.110 109.957 97.387 1.00 136.25 724 ARG A C 1
ATOM 5840 O O . ARG A 1 724 ? 136.254 109.150 97.015 1.00 138.32 724 ARG A O 1
ATOM 5848 N N . LYS A 1 725 ? 137.910 110.594 96.532 1.00 145.82 725 LYS A N 1
ATOM 5849 C CA . LYS A 1 725 ? 137.890 110.316 95.102 1.00 146.33 725 LYS A CA 1
ATOM 5850 C C . LYS A 1 725 ? 138.667 109.050 94.753 1.00 145.72 725 LYS A C 1
ATOM 5851 O O . LYS A 1 725 ? 138.548 108.552 93.627 1.00 144.85 725 LYS A O 1
ATOM 5857 N N . ILE A 1 726 ? 139.436 108.513 95.704 1.00 149.67 726 ILE A N 1
ATOM 5858 C CA . ILE A 1 726 ? 140.244 107.319 95.470 1.00 150.16 726 ILE A CA 1
ATOM 5859 C C . ILE A 1 726 ? 139.344 106.100 95.265 1.00 150.18 726 ILE A C 1
ATOM 5860 O O . ILE A 1 726 ? 139.616 105.246 94.412 1.00 150.63 726 ILE A O 1
ATOM 5865 N N . GLY A 1 727 ? 138.233 106.027 96.004 1.00 145.16 727 GLY A N 1
ATOM 5866 C CA . GLY A 1 727 ? 137.358 104.868 95.948 1.00 144.95 727 GLY A CA 1
ATOM 5867 C C . GLY A 1 727 ? 136.551 104.751 94.673 1.00 142.70 727 GLY A C 1
ATOM 5868 O O . GLY A 1 727 ? 136.091 103.654 94.343 1.00 142.57 727 GLY A O 1
ATOM 5869 N N . SER A 1 728 ? 136.378 105.853 93.940 1.00 146.36 728 SER A N 1
ATOM 5870 C CA . SER A 1 728 ? 135.621 105.807 92.695 1.00 147.11 728 SER A CA 1
ATOM 5871 C C . SER A 1 728 ? 136.407 105.171 91.556 1.00 146.72 728 SER A C 1
ATOM 5872 O O . SER A 1 728 ? 135.820 104.863 90.514 1.00 145.44 728 SER A O 1
ATOM 5875 N N . TYR A 1 729 ? 137.711 104.974 91.724 1.00 148.75 729 TYR A N 1
ATOM 5876 C CA . TYR A 1 729 ? 138.558 104.450 90.662 1.00 150.24 729 TYR A CA 1
ATOM 5877 C C . TYR A 1 729 ? 138.800 102.952 90.784 1.00 149.65 729 TYR A C 1
ATOM 5878 O O . TYR A 1 729 ? 139.556 102.395 89.981 1.00 151.72 729 TYR A O 1
ATOM 5887 N N . TYR A 1 730 ? 138.181 102.288 91.756 1.00 156.62 730 TYR A N 1
ATOM 5888 C CA . TYR A 1 730 ? 138.430 100.880 92.026 1.00 158.32 730 TYR A CA 1
ATOM 5889 C C . TYR A 1 730 ? 137.125 100.096 91.986 1.00 159.44 730 TYR A C 1
ATOM 5890 O O . TYR A 1 730 ? 136.051 100.632 92.268 1.00 159.40 730 TYR A O 1
ATOM 5899 N N . CYS A 1 731 ? 137.234 98.820 91.625 1.00 165.68 731 CYS A N 1
ATOM 5900 C CA . CYS A 1 731 ? 136.065 97.956 91.538 1.00 165.87 731 CYS A CA 1
ATOM 5901 C C . CYS A 1 731 ? 135.551 97.597 92.927 1.00 165.68 731 CYS A C 1
ATOM 5902 O O . CYS A 1 731 ? 136.316 97.485 93.889 1.00 164.73 731 CYS A O 1
ATOM 5905 N N . CYS A 1 732 ? 134.230 97.423 93.021 1.00 162.76 732 CYS A N 1
ATOM 5906 C CA . CYS A 1 732 ? 133.602 97.112 94.302 1.00 162.26 732 CYS A CA 1
ATOM 5907 C C . CYS A 1 732 ? 133.945 95.702 94.767 1.00 163.17 732 CYS A C 1
ATOM 5908 O O . CYS A 1 732 ? 134.239 95.488 95.949 1.00 163.62 732 CYS A O 1
ATOM 5911 N N . GLU A 1 733 ? 133.917 94.732 93.859 1.00 164.06 733 GLU A N 1
ATOM 5912 C CA . GLU A 1 733 ? 134.247 93.357 94.200 1.00 164.11 733 GLU A CA 1
ATOM 5913 C C . GLU A 1 733 ? 135.757 93.152 94.079 1.00 164.34 733 GLU A C 1
ATOM 5914 O O . GLU A 1 733 ? 136.526 94.107 93.947 1.00 165.11 733 GLU A O 1
ATOM 5920 N N . GLU A 1 734 ? 136.200 91.898 94.130 1.00 170.34 734 GLU A N 1
ATOM 5921 C CA . GLU A 1 734 ? 137.620 91.585 94.142 1.00 169.43 734 GLU A CA 1
ATOM 5922 C C . GLU A 1 734 ? 137.948 90.548 93.077 1.00 169.24 734 GLU A C 1
ATOM 5923 O O . GLU A 1 734 ? 137.106 89.728 92.697 1.00 170.37 734 GLU A O 1
ATOM 5929 N N . ILE A 1 735 ? 139.173 90.630 92.561 1.00 169.82 735 ILE A N 1
ATOM 5930 C CA . ILE A 1 735 ? 139.737 89.632 91.659 1.00 171.02 735 ILE A CA 1
ATOM 5931 C C . ILE A 1 735 ? 141.075 89.202 92.243 1.00 171.06 735 ILE A C 1
ATOM 5932 O O . ILE A 1 735 ? 141.975 90.037 92.404 1.00 171.11 735 ILE A O 1
ATOM 5937 N N . ASP A 1 736 ? 141.220 87.912 92.554 1.00 163.98 736 ASP A N 1
ATOM 5938 C CA . ASP A 1 736 ? 142.470 87.422 93.201 1.00 163.84 736 ASP A CA 1
ATOM 5939 C C . ASP A 1 736 ? 142.542 87.990 94.621 1.00 165.15 736 ASP A C 1
ATOM 5940 O O . ASP A 1 736 ? 143.581 88.588 94.966 1.00 165.72 736 ASP A O 1
ATOM 5945 N N . GLY A 1 737 ? 141.470 87.830 95.400 1.00 164.61 737 GLY A N 1
ATOM 5946 C CA . GLY A 1 737 ? 141.446 88.276 96.783 1.00 163.88 737 GLY A CA 1
ATOM 5947 C C . GLY A 1 737 ? 141.559 89.767 97.041 1.00 163.16 737 GLY A C 1
ATOM 5948 O O . GLY A 1 737 ? 141.748 90.179 98.190 1.00 163.59 737 GLY A O 1
ATOM 5949 N N . LEU A 1 738 ? 141.438 90.588 96.000 1.00 157.35 738 LEU A N 1
ATOM 5950 C CA . LEU A 1 738 ? 141.787 91.998 96.105 1.00 157.12 738 LEU A CA 1
ATOM 5951 C C . LEU A 1 738 ? 141.103 92.772 94.989 1.00 158.11 738 LEU A C 1
ATOM 5952 O O . LEU A 1 738 ? 140.858 92.239 93.906 1.00 158.69 738 LEU A O 1
ATOM 5957 N N . HIS A 1 739 ? 140.819 94.042 95.260 1.00 160.88 739 HIS A N 1
ATOM 5958 C CA . HIS A 1 739 ? 140.130 94.901 94.308 1.00 159.70 739 HIS A CA 1
ATOM 5959 C C . HIS A 1 739 ? 141.128 95.594 93.393 1.00 159.72 739 HIS A C 1
ATOM 5960 O O . HIS A 1 739 ? 142.145 96.123 93.849 1.00 159.73 739 HIS A O 1
ATOM 5967 N N . LEU A 1 740 ? 140.830 95.589 92.099 1.00 163.34 740 LEU A N 1
ATOM 5968 C CA . LEU A 1 740 ? 141.666 96.230 91.095 1.00 163.46 740 LEU A CA 1
ATOM 5969 C C . LEU A 1 740 ? 141.233 97.676 90.887 1.00 162.90 740 LEU A C 1
ATOM 5970 O O . LEU A 1 740 ? 140.132 98.082 91.265 1.00 163.82 740 LEU A O 1
ATOM 5975 N N . ARG A 1 741 ? 142.125 98.457 90.289 1.00 150.89 741 ARG A N 1
ATOM 5976 C CA . ARG A 1 741 ? 141.758 99.780 89.815 1.00 151.16 741 ARG A CA 1
ATOM 5977 C C . ARG A 1 741 ? 141.272 99.694 88.375 1.00 151.26 741 ARG A C 1
ATOM 5978 O O . ARG A 1 741 ? 141.530 98.722 87.662 1.00 150.24 741 ARG A O 1
ATOM 5986 N N . GLY A 1 742 ? 140.558 100.734 87.949 1.00 158.78 742 GLY A N 1
ATOM 5987 C CA . GLY A 1 742 ? 140.002 100.776 86.614 1.00 159.29 742 GLY A CA 1
ATOM 5988 C C . GLY A 1 742 ? 140.030 102.182 86.051 1.00 158.76 742 GLY A C 1
ATOM 5989 O O . GLY A 1 742 ? 140.362 103.145 86.743 1.00 157.76 742 GLY A O 1
ATOM 5990 N N . VAL A 1 743 ? 139.671 102.276 84.775 1.00 156.22 743 VAL A N 1
ATOM 5991 C CA . VAL A 1 743 ? 139.607 103.542 84.055 1.00 156.09 743 VAL A CA 1
ATOM 5992 C C . VAL A 1 743 ? 138.139 103.878 83.847 1.00 156.41 743 VAL A C 1
ATOM 5993 O O . VAL A 1 743 ? 137.361 103.034 83.384 1.00 156.50 743 VAL A O 1
ATOM 5997 N N . LEU A 1 744 ? 137.759 105.102 84.204 1.00 153.78 744 LEU A N 1
ATOM 5998 C CA . LEU A 1 744 ? 136.374 105.532 84.071 1.00 153.31 744 LEU A CA 1
ATOM 5999 C C . LEU A 1 744 ? 136.006 105.713 82.604 1.00 154.48 744 LEU A C 1
ATOM 6000 O O . LEU A 1 744 ? 136.837 106.125 81.789 1.00 155.42 744 LEU A O 1
ATOM 6005 N N . LYS A 1 745 ? 134.760 105.395 82.267 1.00 157.09 745 LYS A N 1
ATOM 6006 C CA . LYS A 1 745 ? 134.221 105.777 80.971 1.00 157.21 745 LYS A CA 1
ATOM 6007 C C . LYS A 1 745 ? 133.927 107.274 80.993 1.00 160.31 745 LYS A C 1
ATOM 6008 O O . LYS A 1 745 ? 133.439 107.800 81.997 1.00 161.17 745 LYS A O 1
ATOM 6014 N N . GLY A 1 746 ? 134.239 107.963 79.888 1.00 163.67 746 GLY A N 1
ATOM 6015 C CA . GLY A 1 746 ? 134.191 109.418 79.843 1.00 162.04 746 GLY A CA 1
ATOM 6016 C C . GLY A 1 746 ? 132.807 110.026 79.982 1.00 162.73 746 GLY A C 1
ATOM 6017 O O . GLY A 1 746 ? 132.696 111.237 80.201 1.00 161.21 746 GLY A O 1
ATOM 6018 N N . LEU A 1 747 ? 131.754 109.223 79.845 1.00 167.89 747 LEU A N 1
ATOM 6019 C CA . LEU A 1 747 ? 130.400 109.704 80.081 1.00 166.53 747 LEU A CA 1
ATOM 6020 C C . LEU A 1 747 ? 130.201 110.000 81.563 1.00 166.73 747 LEU A C 1
ATOM 6021 O O . LEU A 1 747 ? 130.715 109.277 82.423 1.00 167.33 747 LEU A O 1
ATOM 6026 N N . GLY A 1 748 ? 129.464 111.076 81.856 1.00 172.18 748 GLY A N 1
ATOM 6027 C CA . GLY A 1 748 ? 129.350 111.553 83.226 1.00 170.79 748 GLY A CA 1
ATOM 6028 C C . GLY A 1 748 ? 128.571 110.635 84.149 1.00 172.44 748 GLY A C 1
ATOM 6029 O O . GLY A 1 748 ? 128.980 110.410 85.292 1.00 172.97 748 GLY A O 1
ATOM 6030 N N . ARG A 1 749 ? 127.451 110.092 83.678 1.00 169.56 749 ARG A N 1
ATOM 6031 C CA . ARG A 1 749 ? 126.588 109.258 84.507 1.00 169.16 749 ARG A CA 1
ATOM 6032 C C . ARG A 1 749 ? 126.728 107.772 84.227 1.00 168.85 749 ARG A C 1
ATOM 6033 O O . ARG A 1 749 ? 126.492 106.958 85.122 1.00 168.61 749 ARG A O 1
ATOM 6041 N N . ALA A 1 750 ? 127.102 107.392 83.005 1.00 168.72 750 ALA A N 1
ATOM 6042 C CA . ALA A 1 750 ? 127.407 105.997 82.690 1.00 168.03 750 ALA A CA 1
ATOM 6043 C C . ALA A 1 750 ? 128.877 105.734 83.021 1.00 168.99 750 ALA A C 1
ATOM 6044 O O . ALA A 1 750 ? 129.744 105.618 82.153 1.00 168.13 750 ALA A O 1
ATOM 6046 N N . LYS A 1 751 ? 129.150 105.648 84.324 1.00 166.57 751 LYS A N 1
ATOM 6047 C CA . LYS A 1 751 ? 130.513 105.486 84.827 1.00 165.08 751 LYS A CA 1
ATOM 6048 C C . LYS A 1 751 ? 130.823 103.995 84.924 1.00 166.17 751 LYS A C 1
ATOM 6049 O O . LYS A 1 751 ? 130.485 103.312 85.894 1.00 165.40 751 LYS A O 1
ATOM 6055 N N . ARG A 1 752 ? 131.481 103.487 83.887 1.00 170.02 752 ARG A N 1
ATOM 6056 C CA . ARG A 1 752 ? 131.848 102.081 83.799 1.00 170.69 752 ARG A CA 1
ATOM 6057 C C . ARG A 1 752 ? 133.361 101.952 83.928 1.00 170.11 752 ARG A C 1
ATOM 6058 O O . ARG A 1 752 ? 134.108 102.579 83.169 1.00 168.79 752 ARG A O 1
ATOM 6066 N N . LEU A 1 753 ? 133.807 101.145 84.886 1.00 166.55 753 LEU A N 1
ATOM 6067 C CA . LEU A 1 753 ? 135.235 100.957 85.096 1.00 165.89 753 LEU A CA 1
ATOM 6068 C C . LEU A 1 753 ? 135.808 99.986 84.073 1.00 165.90 753 LEU A C 1
ATOM 6069 O O . LEU A 1 753 ? 135.154 99.019 83.673 1.00 165.59 753 LEU A O 1
ATOM 6074 N N . VAL A 1 754 ? 137.042 100.252 83.649 1.00 168.54 754 VAL A N 1
ATOM 6075 C CA . VAL A 1 754 ? 137.754 99.365 82.737 1.00 168.75 754 VAL A CA 1
ATOM 6076 C C . VAL A 1 754 ? 138.933 98.748 83.477 1.00 168.87 754 VAL A C 1
ATOM 6077 O O . VAL A 1 754 ? 139.998 99.364 83.603 1.00 167.52 754 VAL A O 1
ATOM 6081 N N . LEU A 1 755 ? 138.747 97.526 83.975 1.00 175.04 755 LEU A N 1
ATOM 6082 C CA . LEU A 1 755 ? 139.790 96.801 84.705 1.00 173.94 755 LEU A CA 1
ATOM 6083 C C . LEU A 1 755 ? 140.600 95.934 83.735 1.00 174.99 755 LEU A C 1
ATOM 6084 O O . LEU A 1 755 ? 140.722 94.716 83.870 1.00 175.05 755 LEU A O 1
ATOM 6089 N N . GLN A 1 756 ? 141.216 96.635 82.771 1.00 174.72 756 GLN A N 1
ATOM 6090 C CA . GLN A 1 756 ? 141.893 96.049 81.605 1.00 174.61 756 GLN A CA 1
ATOM 6091 C C . GLN A 1 756 ? 140.964 95.099 80.854 1.00 175.19 756 GLN A C 1
ATOM 6092 O O . GLN A 1 756 ? 141.351 94.003 80.443 1.00 174.49 756 GLN A O 1
ATOM 6098 N N . SER A 1 757 ? 139.716 95.534 80.676 1.00 193.69 757 SER A N 1
ATOM 6099 C CA . SER A 1 757 ? 138.675 94.711 80.063 1.00 193.91 757 SER A CA 1
ATOM 6100 C C . SER A 1 757 ? 138.737 94.881 78.548 1.00 193.96 757 SER A C 1
ATOM 6101 O O . SER A 1 757 ? 138.072 95.730 77.948 1.00 193.76 757 SER A O 1
ATOM 6104 N N . ASP A 1 758 ? 139.567 94.049 77.919 1.00 203.79 758 ASP A N 1
ATOM 6105 C CA . ASP A 1 758 ? 139.599 93.963 76.466 1.00 204.74 758 ASP A CA 1
ATOM 6106 C C . ASP A 1 758 ? 138.508 93.056 75.913 1.00 205.26 758 ASP A C 1
ATOM 6107 O O . ASP A 1 758 ? 138.361 92.968 74.688 1.00 204.85 758 ASP A O 1
ATOM 6112 N N . ASP A 1 759 ? 137.764 92.375 76.781 1.00 197.63 759 ASP A N 1
ATOM 6113 C CA . ASP A 1 759 ? 136.629 91.569 76.349 1.00 196.56 759 ASP A CA 1
ATOM 6114 C C . ASP A 1 759 ? 135.527 92.481 75.817 1.00 196.30 759 ASP A C 1
ATOM 6115 O O . ASP A 1 759 ? 135.212 93.495 76.451 1.00 196.00 759 ASP A O 1
ATOM 6120 N N . PRO A 1 760 ? 134.936 92.171 74.661 1.00 194.51 760 PRO A N 1
ATOM 6121 C CA . PRO A 1 760 ? 133.967 93.096 74.053 1.00 193.82 760 PRO A CA 1
ATOM 6122 C C . PRO A 1 760 ? 132.642 93.107 74.804 1.00 194.31 760 PRO A C 1
ATOM 6123 O O . PRO A 1 760 ? 132.076 92.052 75.103 1.00 195.32 760 PRO A O 1
ATOM 6127 N N . SER A 1 761 ? 132.162 94.325 75.099 1.00 190.29 761 SER A N 1
ATOM 6128 C CA . SER A 1 761 ? 130.888 94.590 75.783 1.00 190.57 761 SER A CA 1
ATOM 6129 C C . SER A 1 761 ? 130.811 93.890 77.141 1.00 190.71 761 SER A C 1
ATOM 6130 O O . SER A 1 761 ? 129.777 93.342 77.528 1.00 189.85 761 SER A O 1
ATOM 6133 N N . ALA A 1 762 ? 131.928 93.912 77.867 1.00 202.37 762 ALA A N 1
ATOM 6134 C CA . ALA A 1 762 ? 132.008 93.249 79.158 1.00 202.20 762 ALA A CA 1
ATOM 6135 C C . ALA A 1 762 ? 131.824 94.272 80.267 1.00 202.73 762 ALA A C 1
ATOM 6136 O O . ALA A 1 762 ? 132.681 95.155 80.427 1.00 202.49 762 ALA A O 1
ATOM 6138 N N . PRO A 1 763 ? 130.736 94.211 81.040 1.00 195.22 763 PRO A N 1
ATOM 6139 C CA . PRO A 1 763 ? 130.607 95.132 82.180 1.00 194.79 763 PRO A CA 1
ATOM 6140 C C . PRO A 1 763 ? 131.557 94.804 83.316 1.00 195.47 763 PRO A C 1
ATOM 6141 O O . PRO A 1 763 ? 132.123 95.733 83.908 1.00 195.58 763 PRO A O 1
ATOM 6145 N N . THR A 1 764 ? 131.762 93.510 83.601 1.00 195.61 764 THR A N 1
ATOM 6146 C CA . THR A 1 764 ? 132.601 92.961 84.688 1.00 194.05 764 THR A CA 1
ATOM 6147 C C . THR A 1 764 ? 132.126 93.571 86.008 1.00 194.21 764 THR A C 1
ATOM 6148 O O . THR A 1 764 ? 130.913 93.613 86.254 1.00 193.74 764 THR A O 1
ATOM 6152 N N . ARG A 1 765 ? 133.024 94.046 86.870 1.00 181.26 765 ARG A N 1
ATOM 6153 C CA . ARG A 1 765 ? 132.633 94.735 88.098 1.00 181.07 765 ARG A CA 1
ATOM 6154 C C . ARG A 1 765 ? 132.663 96.235 87.822 1.00 180.46 765 ARG A C 1
ATOM 6155 O O . ARG A 1 765 ? 133.552 96.969 88.259 1.00 180.32 765 ARG A O 1
ATOM 6163 N N . ARG A 1 766 ? 131.659 96.690 87.065 1.00 169.68 766 ARG A N 1
ATOM 6164 C CA . ARG A 1 766 ? 131.575 98.094 86.680 1.00 168.89 766 ARG A CA 1
ATOM 6165 C C . ARG A 1 766 ? 131.224 99.000 87.852 1.00 169.77 766 ARG A C 1
ATOM 6166 O O . ARG A 1 766 ? 131.519 100.199 87.800 1.00 168.22 766 ARG A O 1
ATOM 6174 N N . ARG A 1 767 ? 130.592 98.463 88.891 1.00 164.92 767 ARG A N 1
ATOM 6175 C CA . ARG A 1 767 ? 130.296 99.255 90.075 1.00 163.04 767 ARG A CA 1
ATOM 6176 C C . ARG A 1 767 ? 131.567 99.511 90.873 1.00 161.24 767 ARG A C 1
ATOM 6177 O O . ARG A 1 767 ? 132.454 98.658 90.952 1.00 160.89 767 ARG A O 1
ATOM 6185 N N . GLY A 1 768 ? 131.653 100.702 91.464 1.00 152.66 768 GLY A N 1
ATOM 6186 C CA . GLY A 1 768 ? 132.779 101.085 92.281 1.00 151.82 768 GLY A CA 1
ATOM 6187 C C . GLY A 1 768 ? 132.347 101.480 93.682 1.00 151.85 768 GLY A C 1
ATOM 6188 O O . GLY A 1 768 ? 131.157 101.541 94.002 1.00 154.38 768 GLY A O 1
ATOM 6189 N N . PHE A 1 769 ? 133.353 101.734 94.522 1.00 134.35 769 PHE A N 1
ATOM 6190 C CA . PHE A 1 769 ? 133.084 102.206 95.876 1.00 133.78 769 PHE A CA 1
ATOM 6191 C C . PHE A 1 769 ? 132.524 103.623 95.858 1.00 134.70 769 PHE A C 1
ATOM 6192 O O . PHE A 1 769 ? 131.498 103.905 96.488 1.00 130.50 769 PHE A O 1
ATOM 6200 N N . GLY A 1 770 ? 133.163 104.513 95.128 1.00 142.05 770 GLY A N 1
ATOM 6201 C CA . GLY A 1 770 ? 132.715 105.900 95.051 1.00 141.38 770 GLY A CA 1
ATOM 6202 C C . GLY A 1 770 ? 133.420 106.767 96.086 1.00 138.13 770 GLY A C 1
ATOM 6203 O O . GLY A 1 770 ? 134.634 106.930 96.030 1.00 136.85 770 GLY A O 1
ATOM 6204 N N . SER A 1 771 ? 132.649 107.310 97.024 1.00 122.52 771 SER A N 1
ATOM 6205 C CA . SER A 1 771 ? 133.160 108.196 98.059 1.00 125.25 771 SER A CA 1
ATOM 6206 C C . SER A 1 771 ? 133.304 107.504 99.410 1.00 125.89 771 SER A C 1
ATOM 6207 O O . SER A 1 771 ? 133.450 108.183 100.430 1.00 124.03 771 SER A O 1
ATOM 6210 N N . GLU A 1 772 ? 133.270 106.172 99.438 1.00 122.06 772 GLU A N 1
ATOM 6211 C CA . GLU A 1 772 ? 133.257 105.440 100.698 1.00 120.04 772 GLU A CA 1
ATOM 6212 C C . GLU A 1 772 ? 134.635 105.274 101.321 1.00 119.04 772 GLU A C 1
ATOM 6213 O O . GLU A 1 772 ? 134.721 104.925 102.503 1.00 120.87 772 GLU A O 1
ATOM 6219 N N . LEU A 1 773 ? 135.710 105.500 100.572 1.00 123.65 773 LEU A N 1
ATOM 6220 C CA . LEU A 1 773 ? 137.055 105.214 101.051 1.00 123.36 773 LEU A CA 1
ATOM 6221 C C . LEU A 1 773 ? 137.872 106.494 101.131 1.00 125.98 773 LEU A C 1
ATOM 6222 O O . LEU A 1 773 ? 137.915 107.269 100.172 1.00 127.04 773 LEU A O 1
ATOM 6227 N N . PHE A 1 774 ? 138.520 106.702 102.273 1.00 129.34 774 PHE A N 1
ATOM 6228 C CA . PHE A 1 774 ? 139.428 107.820 102.494 1.00 127.67 774 PHE A CA 1
ATOM 6229 C C . PHE A 1 774 ? 140.846 107.265 102.509 1.00 128.37 774 PHE A C 1
ATOM 6230 O O . PHE A 1 774 ? 141.162 106.387 103.317 1.00 129.55 774 PHE A O 1
ATOM 6238 N N . TRP A 1 775 ? 141.693 107.784 101.628 1.00 141.57 775 TRP A N 1
ATOM 6239 C CA . TRP A 1 775 ? 143.100 107.416 101.582 1.00 141.89 775 TRP A CA 1
ATOM 6240 C C . TRP A 1 775 ? 143.931 108.612 102.021 1.00 140.91 775 TRP A C 1
ATOM 6241 O O . TRP A 1 775 ? 143.809 109.703 101.454 1.00 141.29 775 TRP A O 1
ATOM 6252 N N . ASP A 1 776 ? 144.775 108.399 103.027 1.00 142.78 776 ASP A N 1
ATOM 6253 C CA . ASP A 1 776 ? 145.672 109.428 103.538 1.00 143.59 776 ASP A CA 1
ATOM 6254 C C . ASP A 1 776 ? 147.094 109.053 103.149 1.00 144.12 776 ASP A C 1
ATOM 6255 O O . ASP A 1 776 ? 147.696 108.171 103.780 1.00 144.98 776 ASP A O 1
ATOM 6260 N N . PRO A 1 777 ? 147.675 109.684 102.122 1.00 143.11 777 PRO A N 1
ATOM 6261 C CA . PRO A 1 777 ? 149.061 109.358 101.745 1.00 144.35 777 PRO A CA 1
ATOM 6262 C C . PRO A 1 777 ? 150.096 109.827 102.752 1.00 145.10 777 PRO A C 1
ATOM 6263 O O . PRO A 1 777 ? 151.231 109.337 102.718 1.00 144.72 777 PRO A O 1
ATOM 6267 N N . TYR A 1 778 ? 149.748 110.757 103.643 1.00 133.90 778 TYR A N 1
ATOM 6268 C CA . TYR A 1 778 ? 150.679 111.197 104.673 1.00 132.35 778 TYR A CA 1
ATOM 6269 C C . TYR A 1 778 ? 150.762 110.214 105.832 1.00 129.82 778 TYR A C 1
ATOM 6270 O O . TYR A 1 778 ? 151.674 110.325 106.658 1.00 127.88 778 TYR A O 1
ATOM 6279 N N . CYS A 1 779 ? 149.833 109.262 105.910 1.00 146.65 779 CYS A N 1
ATOM 6280 C CA . CYS A 1 779 ? 149.839 108.238 106.952 1.00 148.49 779 CYS A CA 1
ATOM 6281 C C . CYS A 1 779 ? 150.456 106.967 106.375 1.00 147.90 779 CYS A C 1
ATOM 6282 O O . CYS A 1 779 ? 149.767 106.022 105.992 1.00 146.69 779 CYS A O 1
ATOM 6285 N N . THR A 1 780 ? 151.787 106.952 106.319 1.00 148.88 780 THR A N 1
ATOM 6286 C CA . THR A 1 780 ? 152.509 105.770 105.869 1.00 148.47 780 THR A CA 1
ATOM 6287 C C . THR A 1 780 ? 152.660 104.721 106.962 1.00 147.75 780 THR A C 1
ATOM 6288 O O . THR A 1 780 ? 153.153 103.623 106.682 1.00 147.20 780 THR A O 1
ATOM 6292 N N . GLU A 1 781 ? 152.254 105.031 108.191 1.00 141.22 781 GLU A N 1
ATOM 6293 C CA . GLU A 1 781 ? 152.308 104.083 109.294 1.00 140.86 781 GLU A CA 1
ATOM 6294 C C . GLU A 1 781 ? 151.123 104.345 110.210 1.00 141.11 781 GLU A C 1
ATOM 6295 O O . GLU A 1 781 ? 150.841 105.500 110.541 1.00 141.20 781 GLU A O 1
ATOM 6301 N N . LEU A 1 782 ? 150.442 103.276 110.620 1.00 138.58 782 LEU A N 1
ATOM 6302 C CA . LEU A 1 782 ? 149.261 103.406 111.471 1.00 137.61 782 LEU A CA 1
ATOM 6303 C C . LEU A 1 782 ? 149.050 102.097 112.213 1.00 138.44 782 LEU A C 1
ATOM 6304 O O . LEU A 1 782 ? 148.899 101.050 111.573 1.00 136.91 782 LEU A O 1
ATOM 6309 N N . CYS A 1 783 ? 149.050 102.170 113.551 1.00 139.04 783 CYS A N 1
ATOM 6310 C CA . CYS A 1 783 ? 148.710 101.061 114.454 1.00 140.58 783 CYS A CA 1
ATOM 6311 C C . CYS A 1 783 ? 149.631 99.854 114.261 1.00 139.79 783 CYS A C 1
ATOM 6312 O O . CYS A 1 783 ? 149.181 98.712 114.153 1.00 138.56 783 CYS A O 1
ATOM 6315 N N . GLY A 1 784 ? 150.935 100.119 114.221 1.00 141.36 784 GLY A N 1
ATOM 6316 C CA . GLY A 1 784 ? 151.904 99.047 114.099 1.00 141.17 784 GLY A CA 1
ATOM 6317 C C . GLY A 1 784 ? 151.973 98.398 112.737 1.00 143.25 784 GLY A C 1
ATOM 6318 O O . GLY A 1 784 ? 152.456 97.269 112.625 1.00 142.45 784 GLY A O 1
ATOM 6319 N N . HIS A 1 785 ? 151.503 99.077 111.694 1.00 148.99 785 HIS A N 1
ATOM 6320 C CA . HIS A 1 785 ? 151.511 98.532 110.346 1.00 146.70 785 HIS A CA 1
ATOM 6321 C C . HIS A 1 785 ? 152.026 99.589 109.383 1.00 146.10 785 HIS A C 1
ATOM 6322 O O . HIS A 1 785 ? 151.721 100.775 109.530 1.00 145.85 785 HIS A O 1
ATOM 6329 N N . ALA A 1 786 ? 152.807 99.152 108.400 1.00 146.44 786 ALA A N 1
ATOM 6330 C CA . ALA A 1 786 ? 153.450 100.045 107.447 1.00 147.95 786 ALA A CA 1
ATOM 6331 C C . ALA A 1 786 ? 152.775 99.945 106.086 1.00 147.49 786 ALA A C 1
ATOM 6332 O O . ALA A 1 786 ? 152.414 98.853 105.637 1.00 147.02 786 ALA A O 1
ATOM 6334 N N . PHE A 1 787 ? 152.606 101.096 105.437 1.00 145.07 787 PHE A N 1
ATOM 6335 C CA . PHE A 1 787 ? 152.011 101.187 104.113 1.00 143.65 787 PHE A CA 1
ATOM 6336 C C . PHE A 1 787 ? 152.876 102.124 103.278 1.00 144.35 787 PHE A C 1
ATOM 6337 O O . PHE A 1 787 ? 153.219 103.224 103.747 1.00 144.90 787 PHE A O 1
ATOM 6345 N N . PRO A 1 788 ? 153.283 101.720 102.062 1.00 146.42 788 PRO A N 1
ATOM 6346 C CA . PRO A 1 788 ? 154.159 102.579 101.248 1.00 147.20 788 PRO A CA 1
ATOM 6347 C C . PRO A 1 788 ? 153.516 103.882 100.792 1.00 147.12 788 PRO A C 1
ATOM 6348 O O . PRO A 1 788 ? 154.002 104.966 101.130 1.00 146.48 788 PRO A O 1
ATOM 6352 N N . GLN A 1 789 ? 152.429 103.795 100.033 1.00 145.95 789 GLN A N 1
ATOM 6353 C CA . GLN A 1 789 ? 151.686 104.984 99.614 1.00 145.36 789 GLN A CA 1
ATOM 6354 C C . GLN A 1 789 ? 150.415 105.157 100.444 1.00 146.52 789 GLN A C 1
ATOM 6355 O O . GLN A 1 789 ? 149.297 105.118 99.931 1.00 145.89 789 GLN A O 1
ATOM 6361 N N . GLY A 1 790 ? 150.598 105.346 101.748 1.00 150.72 790 GLY A N 1
ATOM 6362 C CA . GLY A 1 790 ? 149.491 105.672 102.628 1.00 150.17 790 GLY A CA 1
ATOM 6363 C C . GLY A 1 790 ? 148.496 104.557 102.888 1.00 151.23 790 GLY A C 1
ATOM 6364 O O . GLY A 1 790 ? 148.572 103.484 102.284 1.00 151.00 790 GLY A O 1
ATOM 6365 N N . VAL A 1 791 ? 147.537 104.814 103.774 1.00 140.96 791 VAL A N 1
ATOM 6366 C CA . VAL A 1 791 ? 146.542 103.828 104.176 1.00 138.67 791 VAL A CA 1
ATOM 6367 C C . VAL A 1 791 ? 145.165 104.310 103.731 1.00 135.39 791 VAL A C 1
ATOM 6368 O O . VAL A 1 791 ? 144.816 105.483 103.906 1.00 135.59 791 VAL A O 1
ATOM 6372 N N . VAL A 1 792 ? 144.406 103.415 103.107 1.00 129.53 792 VAL A N 1
ATOM 6373 C CA . VAL A 1 792 ? 143.042 103.698 102.680 1.00 131.96 792 VAL A CA 1
ATOM 6374 C C . VAL A 1 792 ? 142.098 103.209 103.768 1.00 131.98 792 VAL A C 1
ATOM 6375 O O . VAL A 1 792 ? 142.074 102.015 104.089 1.00 132.40 792 VAL A O 1
ATOM 6379 N N . LEU A 1 793 ? 141.323 104.128 104.336 1.00 119.59 793 LEU A N 1
ATOM 6380 C CA . LEU A 1 793 ? 140.364 103.826 105.387 1.00 116.26 793 LEU A CA 1
ATOM 6381 C C . LEU A 1 793 ? 138.955 104.122 104.895 1.00 116.98 793 LEU A C 1
ATOM 6382 O O . LEU A 1 793 ? 138.761 104.789 103.876 1.00 120.90 793 LEU A O 1
ATOM 6387 N N . ASP A 1 794 ? 137.970 103.608 105.627 1.00 102.40 794 ASP A N 1
ATOM 6388 C CA . ASP A 1 794 ? 136.579 103.913 105.322 1.00 102.83 794 ASP A CA 1
ATOM 6389 C C . ASP A 1 794 ? 136.278 105.370 105.645 1.00 102.50 794 ASP A C 1
ATOM 6390 O O . ASP A 1 794 ? 136.723 105.896 106.667 1.00 106.61 794 ASP A O 1
ATOM 6395 N N . ALA A 1 795 ? 135.520 106.024 104.761 1.00 103.15 795 ALA A N 1
ATOM 6396 C CA . ALA A 1 795 ? 135.164 107.421 104.987 1.00 105.84 795 ALA A CA 1
ATOM 6397 C C . ALA A 1 795 ? 134.182 107.572 106.140 1.00 105.03 795 ALA A C 1
ATOM 6398 O O . ALA A 1 795 ? 134.242 108.562 106.879 1.00 106.74 795 ALA A O 1
ATOM 6400 N N . ASP A 1 796 ? 133.278 106.604 106.307 1.00 92.57 796 ASP A N 1
ATOM 6401 C CA . ASP A 1 796 ? 132.342 106.649 107.423 1.00 93.08 796 ASP A CA 1
ATOM 6402 C C . ASP A 1 796 ? 133.042 106.423 108.756 1.00 92.01 796 ASP A C 1
ATOM 6403 O O . ASP A 1 796 ? 132.619 106.982 109.771 1.00 92.50 796 ASP A O 1
ATOM 6408 N N . PHE A 1 797 ? 134.112 105.623 108.773 1.00 81.50 797 PHE A N 1
ATOM 6409 C CA . PHE A 1 797 ? 134.919 105.486 109.983 1.00 76.99 797 PHE A CA 1
ATOM 6410 C C . PHE A 1 797 ? 135.601 106.799 110.347 1.00 82.43 797 PHE A C 1
ATOM 6411 O O . PHE A 1 797 ? 135.677 107.156 111.528 1.00 91.76 797 PHE A O 1
ATOM 6419 N N . ILE A 1 798 ? 136.098 107.527 109.343 1.00 80.16 798 ILE A N 1
ATOM 6420 C CA . ILE A 1 798 ? 136.710 108.833 109.575 1.00 77.33 798 ILE A CA 1
ATOM 6421 C C . ILE A 1 798 ? 135.676 109.825 110.092 1.00 81.23 798 ILE A C 1
ATOM 6422 O O . ILE A 1 798 ? 135.950 110.605 111.016 1.00 82.57 798 ILE A O 1
ATOM 6427 N N . GLY A 1 799 ? 134.467 109.790 109.525 1.00 79.69 799 GLY A N 1
ATOM 6428 C CA . GLY A 1 799 ? 133.400 110.651 110.011 1.00 82.19 799 GLY A CA 1
ATOM 6429 C C . GLY A 1 799 ? 132.970 110.320 111.428 1.00 80.72 799 GLY A C 1
ATOM 6430 O O . GLY A 1 799 ? 132.703 111.219 112.227 1.00 85.87 799 GLY A O 1
ATOM 6431 N N . ALA A 1 800 ? 132.921 109.027 111.762 1.00 76.86 800 ALA A N 1
ATOM 6432 C CA . ALA A 1 800 ? 132.579 108.607 113.118 1.00 80.17 800 ALA A CA 1
ATOM 6433 C C . ALA A 1 800 ? 133.650 109.016 114.117 1.00 78.91 800 ALA A C 1
ATOM 6434 O O . ALA A 1 800 ? 133.333 109.441 115.232 1.00 79.18 800 ALA A O 1
ATOM 6436 N N . PHE A 1 801 ? 134.921 108.892 113.728 1.00 88.25 801 PHE A N 1
ATOM 6437 C CA . PHE A 1 801 ? 136.026 109.324 114.577 1.00 84.80 801 PHE A CA 1
ATOM 6438 C C . PHE A 1 801 ? 135.998 110.831 114.809 1.00 83.80 801 PHE A C 1
ATOM 6439 O O . PHE A 1 801 ? 136.192 111.296 115.941 1.00 84.06 801 PHE A O 1
ATOM 6447 N N . ASN A 1 802 ? 135.725 111.604 113.753 1.00 90.37 802 ASN A N 1
ATOM 6448 C CA . ASN A 1 802 ? 135.643 113.055 113.887 1.00 96.29 802 ASN A CA 1
ATOM 6449 C C . ASN A 1 802 ? 134.448 113.475 114.735 1.00 97.44 802 ASN A C 1
ATOM 6450 O O . ASN A 1 802 ? 134.559 114.396 115.551 1.00 101.62 802 ASN A O 1
ATOM 6455 N N . ILE A 1 803 ? 133.306 112.801 114.568 1.00 75.53 803 ILE A N 1
ATOM 6456 C CA . ILE A 1 803 ? 132.121 113.086 115.373 1.00 69.78 803 ILE A CA 1
ATOM 6457 C C . ILE A 1 803 ? 132.362 112.745 116.840 1.00 75.89 803 ILE A C 1
ATOM 6458 O O . ILE A 1 803 ? 132.005 113.521 117.736 1.00 78.72 803 ILE A O 1
ATOM 6463 N N . ALA A 1 804 ? 133.006 111.606 117.107 1.00 82.84 804 ALA A N 1
ATOM 6464 C CA . ALA A 1 804 ? 133.276 111.206 118.482 1.00 80.75 804 ALA A CA 1
ATOM 6465 C C . ALA A 1 804 ? 134.310 112.103 119.149 1.00 81.07 804 ALA A C 1
ATOM 6466 O O . ALA A 1 804 ? 134.273 112.273 120.372 1.00 82.78 804 ALA A O 1
ATOM 6468 N N . LEU A 1 805 ? 135.236 112.682 118.384 1.00 85.49 805 LEU A N 1
ATOM 6469 C CA . LEU A 1 805 ? 136.215 113.564 119.005 1.00 86.30 805 LEU A CA 1
ATOM 6470 C C . LEU A 1 805 ? 135.820 115.037 118.959 1.00 85.66 805 LEU A C 1
ATOM 6471 O O . LEU A 1 805 ? 136.520 115.862 119.556 1.00 89.41 805 LEU A O 1
ATOM 6476 N N . ARG A 1 806 ? 134.736 115.379 118.259 1.00 88.09 806 ARG A N 1
ATOM 6477 C CA . ARG A 1 806 ? 134.317 116.775 118.112 1.00 86.42 806 ARG A CA 1
ATOM 6478 C C . ARG A 1 806 ? 133.944 117.509 119.407 1.00 86.67 806 ARG A C 1
ATOM 6479 O O . ARG A 1 806 ? 134.382 118.665 119.555 1.00 91.07 806 ARG A O 1
ATOM 6487 N N . PRO A 1 807 ? 133.138 116.963 120.348 1.00 85.49 807 PRO A N 1
ATOM 6488 C CA . PRO A 1 807 ? 132.752 117.778 121.522 1.00 89.45 807 PRO A CA 1
ATOM 6489 C C . PRO A 1 807 ? 133.899 118.185 122.438 1.00 92.81 807 PRO A C 1
ATOM 6490 O O . PRO A 1 807 ? 133.761 119.191 123.146 1.00 99.59 807 PRO A O 1
ATOM 6494 N N . LEU A 1 808 ? 135.022 117.462 122.432 1.00 93.29 808 LEU A N 1
ATOM 6495 C CA . LEU A 1 808 ? 136.212 117.939 123.132 1.00 95.44 808 LEU A CA 1
ATOM 6496 C C . LEU A 1 808 ? 136.727 119.237 122.521 1.00 96.89 808 LEU A C 1
ATOM 6497 O O . LEU A 1 808 ? 137.066 120.181 123.245 1.00 97.86 808 LEU A O 1
ATOM 6502 N N . VAL A 1 809 ? 136.763 119.306 121.188 1.00 96.12 809 VAL A N 1
ATOM 6503 C CA . VAL A 1 809 ? 137.165 120.523 120.488 1.00 96.97 809 VAL A CA 1
ATOM 6504 C C . VAL A 1 809 ? 136.159 121.641 120.739 1.00 98.41 809 VAL A C 1
ATOM 6505 O O . VAL A 1 809 ? 136.537 122.804 120.947 1.00 102.67 809 VAL A O 1
ATOM 6509 N N . ARG A 1 810 ? 134.868 121.294 120.769 1.00 100.71 810 ARG A N 1
ATOM 6510 C CA . ARG A 1 810 ? 133.814 122.273 121.028 1.00 101.17 810 ARG A CA 1
ATOM 6511 C C . ARG A 1 810 ? 133.920 122.859 122.434 1.00 102.01 810 ARG A C 1
ATOM 6512 O O . ARG A 1 810 ? 133.722 124.065 122.625 1.00 102.20 810 ARG A O 1
ATOM 6520 N N . GLU A 1 811 ? 134.252 122.029 123.426 1.00 108.76 811 GLU A N 1
ATOM 6521 C CA . GLU A 1 811 ? 134.442 122.543 124.779 1.00 109.47 811 GLU A CA 1
ATOM 6522 C C . GLU A 1 811 ? 135.734 123.340 124.902 1.00 108.69 811 GLU A C 1
ATOM 6523 O O . GLU A 1 811 ? 135.791 124.321 125.653 1.00 110.00 811 GLU A O 1
ATOM 6529 N N . GLU A 1 812 ? 136.786 122.930 124.186 1.00 110.78 812 GLU A N 1
ATOM 6530 C CA . GLU A 1 812 ? 138.062 123.634 124.283 1.00 111.96 812 GLU A CA 1
ATOM 6531 C C . GLU A 1 812 ? 138.005 124.998 123.608 1.00 112.02 812 GLU A C 1
ATOM 6532 O O . GLU A 1 812 ? 138.713 125.926 124.016 1.00 110.70 812 GLU A O 1
ATOM 6538 N N . LEU A 1 813 ? 137.172 125.145 122.578 1.00 123.27 813 LEU A N 1
ATOM 6539 C CA . LEU A 1 813 ? 137.172 126.396 121.830 1.00 123.90 813 LEU A CA 1
ATOM 6540 C C . LEU A 1 813 ? 136.160 127.384 122.403 1.00 125.45 813 LEU A C 1
ATOM 6541 O O . LEU A 1 813 ? 136.488 128.557 122.614 1.00 127.58 813 LEU A O 1
ATOM 6546 N N . GLY A 1 814 ? 134.938 126.940 122.654 1.00 118.72 814 GLY A N 1
ATOM 6547 C CA . GLY A 1 814 ? 133.886 127.805 123.148 1.00 118.28 814 GLY A CA 1
ATOM 6548 C C . GLY A 1 814 ? 132.659 127.772 122.253 1.00 119.82 814 GLY A C 1
ATOM 6549 O O . GLY A 1 814 ? 132.558 126.989 121.304 1.00 121.28 814 GLY A O 1
ATOM 6550 N N . LYS A 1 815 ? 131.705 128.645 122.585 1.00 126.12 815 LYS A N 1
ATOM 6551 C CA . LYS A 1 815 ? 130.442 128.688 121.853 1.00 128.97 815 LYS A CA 1
ATOM 6552 C C . LYS A 1 815 ? 130.628 129.279 120.459 1.00 129.68 815 LYS A C 1
ATOM 6553 O O . LYS A 1 815 ? 130.138 128.724 119.469 1.00 126.79 815 LYS A O 1
ATOM 6559 N N . LYS A 1 816 ? 131.343 130.397 120.357 1.00 136.93 816 LYS A N 1
ATOM 6560 C CA . LYS A 1 816 ? 131.493 131.105 119.091 1.00 135.29 816 LYS A CA 1
ATOM 6561 C C . LYS A 1 816 ? 132.680 130.517 118.341 1.00 135.03 816 LYS A C 1
ATOM 6562 O O . LYS A 1 816 ? 133.826 130.631 118.789 1.00 132.55 816 LYS A O 1
ATOM 6568 N N . ALA A 1 817 ? 132.406 129.892 117.199 1.00 133.87 817 ALA A N 1
ATOM 6569 C CA . ALA A 1 817 ? 133.441 129.210 116.443 1.00 132.92 817 ALA A CA 1
ATOM 6570 C C . ALA A 1 817 ? 133.060 129.169 114.972 1.00 132.05 817 ALA A C 1
ATOM 6571 O O . ALA A 1 817 ? 131.884 129.238 114.608 1.00 130.32 817 ALA A O 1
ATOM 6573 N N . LYS A 1 818 ? 134.081 129.055 114.132 1.00 135.69 818 LYS A N 1
ATOM 6574 C CA . LYS A 1 818 ? 133.923 128.772 112.716 1.00 136.37 818 LYS A CA 1
ATOM 6575 C C . LYS A 1 818 ? 134.555 127.418 112.420 1.00 137.65 818 LYS A C 1
ATOM 6576 O O . LYS A 1 818 ? 135.283 126.860 113.246 1.00 137.23 818 LYS A O 1
ATOM 6582 N N . ALA A 1 819 ? 134.253 126.884 111.234 1.00 143.19 819 ALA A N 1
ATOM 6583 C CA . ALA A 1 819 ? 134.726 125.556 110.862 1.00 141.93 819 ALA A CA 1
ATOM 6584 C C . ALA A 1 819 ? 136.237 125.496 110.668 1.00 141.61 819 ALA A C 1
ATOM 6585 O O . ALA A 1 819 ? 136.819 124.418 110.814 1.00 142.06 819 ALA A O 1
ATOM 6587 N N . VAL A 1 820 ? 136.883 126.622 110.357 1.00 136.75 820 VAL A N 1
ATOM 6588 C CA . VAL A 1 820 ? 138.337 126.633 110.199 1.00 138.45 820 VAL A CA 1
ATOM 6589 C C . VAL A 1 820 ? 139.027 126.388 111.537 1.00 140.55 820 VAL A C 1
ATOM 6590 O O . VAL A 1 820 ? 140.021 125.652 111.616 1.00 142.03 820 VAL A O 1
ATOM 6594 N N . ASP A 1 821 ? 138.503 126.991 112.608 1.00 135.74 821 ASP A N 1
ATOM 6595 C CA . ASP A 1 821 ? 139.096 126.828 113.932 1.00 133.68 821 ASP A CA 1
ATOM 6596 C C . ASP A 1 821 ? 138.901 125.412 114.461 1.00 133.50 821 ASP A C 1
ATOM 6597 O O . ASP A 1 821 ? 139.828 124.825 115.037 1.00 133.36 821 ASP A O 1
ATOM 6602 N N . LEU A 1 822 ? 137.706 124.844 114.257 1.00 127.49 822 LEU A N 1
ATOM 6603 C CA . LEU A 1 822 ? 137.466 123.446 114.604 1.00 126.58 822 LEU A CA 1
ATOM 6604 C C . LEU A 1 822 ? 138.348 122.518 113.781 1.00 128.01 822 LEU A C 1
ATOM 6605 O O . LEU A 1 822 ? 138.845 121.508 114.292 1.00 127.84 822 LEU A O 1
ATOM 6610 N N . ALA A 1 823 ? 138.574 122.866 112.510 1.00 127.99 823 ALA A N 1
ATOM 6611 C CA . ALA A 1 823 ? 139.423 122.060 111.640 1.00 125.37 823 ALA A CA 1
ATOM 6612 C C . ALA A 1 823 ? 140.876 122.059 112.101 1.00 125.49 823 ALA A C 1
ATOM 6613 O O . ALA A 1 823 ? 141.515 121.003 112.122 1.00 126.14 823 ALA A O 1
ATOM 6615 N N . ASP A 1 824 ? 141.418 123.220 112.487 1.00 129.09 824 ASP A N 1
ATOM 6616 C CA . ASP A 1 824 ? 142.822 123.231 112.899 1.00 129.85 824 ASP A CA 1
ATOM 6617 C C . ASP A 1 824 ? 142.998 122.633 114.293 1.00 129.31 824 ASP A C 1
ATOM 6618 O O . ASP A 1 824 ? 144.031 122.008 114.578 1.00 128.14 824 ASP A O 1
ATOM 6623 N N . ARG A 1 825 ? 141.995 122.798 115.168 1.00 122.66 825 ARG A N 1
ATOM 6624 C CA . ARG A 1 825 ? 142.035 122.131 116.467 1.00 121.85 825 ARG A CA 1
ATOM 6625 C C . ARG A 1 825 ? 141.976 120.616 116.307 1.00 119.95 825 ARG A C 1
ATOM 6626 O O . ARG A 1 825 ? 142.686 119.885 117.008 1.00 120.31 825 ARG A O 1
ATOM 6634 N N . HIS A 1 826 ? 141.153 120.132 115.368 1.00 113.69 826 HIS A N 1
ATOM 6635 C CA . HIS A 1 826 ? 141.124 118.707 115.051 1.00 116.05 826 HIS A CA 1
ATOM 6636 C C . HIS A 1 826 ? 142.440 118.246 114.439 1.00 115.17 826 HIS A C 1
ATOM 6637 O O . HIS A 1 826 ? 142.912 117.145 114.736 1.00 113.28 826 HIS A O 1
ATOM 6644 N N . GLN A 1 827 ? 143.044 119.082 113.587 1.00 122.37 827 GLN A N 1
ATOM 6645 C CA . GLN A 1 827 ? 144.319 118.754 112.954 1.00 124.21 827 GLN A CA 1
ATOM 6646 C C . GLN A 1 827 ? 145.429 118.595 113.984 1.00 122.36 827 GLN A C 1
ATOM 6647 O O . GLN A 1 827 ? 146.289 117.715 113.854 1.00 122.16 827 GLN A O 1
ATOM 6653 N N . THR A 1 828 ? 145.350 119.388 115.054 1.00 118.38 828 THR A N 1
ATOM 6654 C CA . THR A 1 828 ? 146.369 119.309 116.132 1.00 118.43 828 THR A CA 1
ATOM 6655 C C . THR A 1 828 ? 146.031 118.167 117.095 1.00 118.13 828 THR A C 1
ATOM 6656 O O . THR A 1 828 ? 146.967 117.450 117.499 1.00 116.69 828 THR A O 1
ATOM 6660 N N . LEU A 1 829 ? 144.751 117.996 117.438 1.00 114.65 829 LEU A N 1
ATOM 6661 C CA . LEU A 1 829 ? 144.368 116.980 118.458 1.00 116.07 829 LEU A CA 1
ATOM 6662 C C . LEU A 1 829 ? 144.328 115.573 117.850 1.00 113.14 829 LEU A C 1
ATOM 6663 O O . LEU A 1 829 ? 144.661 114.618 118.580 1.00 112.05 829 LEU A O 1
ATOM 6668 N N . ASN A 1 830 ? 143.945 115.445 116.577 1.00 106.50 830 ASN A N 1
ATOM 6669 C CA . ASN A 1 830 ? 143.776 114.091 115.976 1.00 106.96 830 ASN A CA 1
ATOM 6670 C C . ASN A 1 830 ? 144.966 113.189 116.338 1.00 108.36 830 ASN A C 1
ATOM 6671 O O . ASN A 1 830 ? 144.747 112.210 117.066 1.00 109.95 830 ASN A O 1
ATOM 6676 N N . PRO A 1 831 ? 146.209 113.432 115.866 1.00 106.40 831 PRO A N 1
ATOM 6677 C CA . PRO A 1 831 ? 147.328 112.505 116.119 1.00 106.84 831 PRO A CA 1
ATOM 6678 C C . PRO A 1 831 ? 147.444 112.033 117.561 1.00 110.32 831 PRO A C 1
ATOM 6679 O O . PRO A 1 831 ? 147.922 110.916 117.794 1.00 110.43 831 PRO A O 1
ATOM 6683 N N . THR A 1 832 ? 147.027 112.846 118.534 1.00 108.54 832 THR A N 1
ATOM 6684 C CA . THR A 1 832 ? 147.233 112.502 119.938 1.00 108.29 832 THR A CA 1
ATOM 6685 C C . THR A 1 832 ? 146.298 111.397 120.413 1.00 105.01 832 THR A C 1
ATOM 6686 O O . THR A 1 832 ? 146.652 110.643 121.325 1.00 105.29 832 THR A O 1
ATOM 6690 N N . VAL A 1 833 ? 145.118 111.285 119.817 1.00 86.09 833 VAL A N 1
ATOM 6691 C CA . VAL A 1 833 ? 144.186 110.214 120.151 1.00 85.12 833 VAL A CA 1
ATOM 6692 C C . VAL A 1 833 ? 144.547 108.956 119.364 1.00 89.63 833 VAL A C 1
ATOM 6693 O O . VAL A 1 833 ? 144.807 109.006 118.155 1.00 94.75 833 VAL A O 1
ATOM 6697 N N . ALA A 1 834 ? 144.642 107.830 120.070 1.00 88.00 834 ALA A N 1
ATOM 6698 C CA . ALA A 1 834 ? 145.092 106.570 119.501 1.00 86.85 834 ALA A CA 1
ATOM 6699 C C . ALA A 1 834 ? 143.901 105.669 119.179 1.00 85.56 834 ALA A C 1
ATOM 6700 O O . ALA A 1 834 ? 142.739 106.027 119.383 1.00 86.14 834 ALA A O 1
ATOM 6702 N N . LEU A 1 835 ? 144.201 104.480 118.657 1.00 97.70 835 LEU A N 1
ATOM 6703 C CA . LEU A 1 835 ? 143.191 103.494 118.286 1.00 99.02 835 LEU A CA 1
ATOM 6704 C C . LEU A 1 835 ? 143.506 102.181 118.988 1.00 101.72 835 LEU A C 1
ATOM 6705 O O . LEU A 1 835 ? 144.591 101.623 118.798 1.00 106.58 835 LEU A O 1
ATOM 6710 N N . ARG A 1 836 ? 142.560 101.681 119.784 1.00 92.98 836 ARG A N 1
ATOM 6711 C CA . ARG A 1 836 ? 142.689 100.378 120.429 1.00 94.08 836 ARG A CA 1
ATOM 6712 C C . ARG A 1 836 ? 141.624 99.393 119.962 1.00 95.38 836 ARG A C 1
ATOM 6713 O O . ARG A 1 836 ? 141.263 98.476 120.707 1.00 95.72 836 ARG A O 1
ATOM 6721 N N . CYS A 1 837 ? 141.108 99.567 118.751 1.00 105.04 837 CYS A N 1
ATOM 6722 C CA . CYS A 1 837 ? 140.138 98.652 118.172 1.00 107.14 837 CYS A CA 1
ATOM 6723 C C . CYS A 1 837 ? 140.570 98.283 116.762 1.00 107.62 837 CYS A C 1
ATOM 6724 O O . CYS A 1 837 ? 141.316 99.023 116.114 1.00 109.63 837 CYS A O 1
ATOM 6727 N N . GLY A 1 838 ? 140.098 97.127 116.297 1.00 115.73 838 GLY A N 1
ATOM 6728 C CA . GLY A 1 838 ? 140.360 96.697 114.938 1.00 117.99 838 GLY A CA 1
ATOM 6729 C C . GLY A 1 838 ? 139.718 97.616 113.924 1.00 119.02 838 GLY A C 1
ATOM 6730 O O . GLY A 1 838 ? 138.497 97.607 113.744 1.00 119.28 838 GLY A O 1
ATOM 6731 N N . VAL A 1 839 ? 140.539 98.417 113.256 1.00 116.84 839 VAL A N 1
ATOM 6732 C CA . VAL A 1 839 ? 140.062 99.457 112.357 1.00 115.50 839 VAL A CA 1
ATOM 6733 C C . VAL A 1 839 ? 140.206 98.965 110.922 1.00 116.58 839 VAL A C 1
ATOM 6734 O O . VAL A 1 839 ? 141.309 98.637 110.469 1.00 115.81 839 VAL A O 1
ATOM 6738 N N . THR A 1 840 ? 139.079 98.889 110.218 1.00 107.16 840 THR A N 1
ATOM 6739 C CA . THR A 1 840 ? 139.053 98.326 108.874 1.00 104.67 840 THR A CA 1
ATOM 6740 C C . THR A 1 840 ? 139.753 99.265 107.903 1.00 107.37 840 THR A C 1
ATOM 6741 O O . THR A 1 840 ? 139.378 100.435 107.778 1.00 112.80 840 THR A O 1
ATOM 6745 N N . ALA A 1 841 ? 140.772 98.752 107.220 1.00 120.20 841 ALA A N 1
ATOM 6746 C CA . ALA A 1 841 ? 141.576 99.554 106.315 1.00 124.56 841 ALA A CA 1
ATOM 6747 C C . ALA A 1 841 ? 141.905 98.737 105.075 1.00 124.94 841 ALA A C 1
ATOM 6748 O O . ALA A 1 841 ? 141.566 97.556 104.970 1.00 125.45 841 ALA A O 1
ATOM 6750 N N . TYR A 1 842 ? 142.574 99.389 104.130 1.00 131.68 842 TYR A N 1
ATOM 6751 C CA . TYR A 1 842 ? 142.950 98.778 102.867 1.00 132.34 842 TYR A CA 1
ATOM 6752 C C . TYR A 1 842 ? 144.430 99.014 102.613 1.00 134.52 842 TYR A C 1
ATOM 6753 O O . TYR A 1 842 ? 145.021 99.965 103.131 1.00 136.91 842 TYR A O 1
ATOM 6762 N N . GLU A 1 843 ? 145.026 98.138 101.808 1.00 146.76 843 GLU A N 1
ATOM 6763 C CA . GLU A 1 843 ? 146.458 98.162 101.540 1.00 145.97 843 GLU A CA 1
ATOM 6764 C C . GLU A 1 843 ? 146.706 98.322 100.048 1.00 144.38 843 GLU A C 1
ATOM 6765 O O . GLU A 1 843 ? 146.039 97.680 99.229 1.00 143.80 843 GLU A O 1
ATOM 6771 N N . PHE A 1 844 ? 147.660 99.183 99.704 1.00 150.36 844 PHE A N 1
ATOM 6772 C CA . PHE A 1 844 ? 148.097 99.371 98.324 1.00 151.64 844 PHE A CA 1
ATOM 6773 C C . PHE A 1 844 ? 149.049 98.236 97.967 1.00 152.91 844 PHE A C 1
ATOM 6774 O O . PHE A 1 844 ? 150.227 98.258 98.331 1.00 153.46 844 PHE A O 1
ATOM 6782 N N . VAL A 1 845 ? 148.539 97.238 97.250 1.00 157.23 845 VAL A N 1
ATOM 6783 C CA . VAL A 1 845 ? 149.295 96.037 96.914 1.00 156.71 845 VAL A CA 1
ATOM 6784 C C . VAL A 1 845 ? 149.870 96.196 95.509 1.00 156.96 845 VAL A C 1
ATOM 6785 O O . VAL A 1 845 ? 149.313 96.900 94.657 1.00 156.66 845 VAL A O 1
ATOM 6789 N N . GLU A 1 846 ? 151.024 95.570 95.276 1.00 158.58 846 GLU A N 1
ATOM 6790 C CA . GLU A 1 846 ? 151.739 95.694 94.010 1.00 159.80 846 GLU A CA 1
ATOM 6791 C C . GLU A 1 846 ? 151.010 94.888 92.940 1.00 159.68 846 GLU A C 1
ATOM 6792 O O . GLU A 1 846 ? 151.022 93.652 92.963 1.00 158.38 846 GLU A O 1
ATOM 6798 N N . VAL A 1 847 ? 150.353 95.586 92.014 1.00 159.76 847 VAL A N 1
ATOM 6799 C CA . VAL A 1 847 ? 149.653 94.967 90.892 1.00 159.82 847 VAL A CA 1
ATOM 6800 C C . VAL A 1 847 ? 150.121 95.643 89.610 1.00 159.89 847 VAL A C 1
ATOM 6801 O O . VAL A 1 847 ? 149.957 96.859 89.453 1.00 158.55 847 VAL A O 1
ATOM 6805 N N . GLY A 1 848 ? 150.685 94.858 88.697 1.00 157.15 848 GLY A N 1
ATOM 6806 C CA . GLY A 1 848 ? 151.039 95.340 87.370 1.00 155.77 848 GLY A CA 1
ATOM 6807 C C . GLY A 1 848 ? 152.138 96.380 87.309 1.00 157.55 848 GLY A C 1
ATOM 6808 O O . GLY A 1 848 ? 152.003 97.373 86.582 1.00 157.62 848 GLY A O 1
ATOM 6809 N N . GLY A 1 849 ? 153.224 96.181 88.052 1.00 164.53 849 GLY A N 1
ATOM 6810 C CA . GLY A 1 849 ? 154.316 97.134 88.033 1.00 164.73 849 GLY A CA 1
ATOM 6811 C C . GLY A 1 849 ? 154.037 98.427 88.760 1.00 164.91 849 GLY A C 1
ATOM 6812 O O . GLY A 1 849 ? 154.704 99.431 88.498 1.00 163.99 849 GLY A O 1
ATOM 6813 N N . ASP A 1 850 ? 153.069 98.433 89.672 1.00 160.42 850 ASP A N 1
ATOM 6814 C CA . ASP A 1 850 ? 152.673 99.639 90.384 1.00 158.86 850 ASP A CA 1
ATOM 6815 C C . ASP A 1 850 ? 152.030 99.258 91.713 1.00 159.77 850 ASP A C 1
ATOM 6816 O O . ASP A 1 850 ? 151.098 98.443 91.740 1.00 159.49 850 ASP A O 1
ATOM 6821 N N . PRO A 1 851 ? 152.504 99.813 92.835 1.00 157.15 851 PRO A N 1
ATOM 6822 C CA . PRO A 1 851 ? 151.862 99.521 94.129 1.00 156.49 851 PRO A CA 1
ATOM 6823 C C . PRO A 1 851 ? 150.471 100.117 94.280 1.00 155.59 851 PRO A C 1
ATOM 6824 O O . PRO A 1 851 ? 149.745 99.713 95.195 1.00 155.99 851 PRO A O 1
ATOM 6828 N N . ARG A 1 852 ? 150.075 101.060 93.428 1.00 157.43 852 ARG A N 1
ATOM 6829 C CA . ARG A 1 852 ? 148.726 101.605 93.440 1.00 158.00 852 ARG A CA 1
ATOM 6830 C C . ARG A 1 852 ? 147.769 100.812 92.558 1.00 159.43 852 ARG A C 1
ATOM 6831 O O . ARG A 1 852 ? 146.631 101.244 92.354 1.00 160.80 852 ARG A O 1
ATOM 6839 N N . GLY A 1 853 ? 148.206 99.669 92.026 1.00 162.38 853 GLY A N 1
ATOM 6840 C CA . GLY A 1 853 ? 147.388 98.918 91.092 1.00 161.09 853 GLY A CA 1
ATOM 6841 C C . GLY A 1 853 ? 146.272 98.117 91.728 1.00 161.11 853 GLY A C 1
ATOM 6842 O O . GLY A 1 853 ? 145.374 97.658 91.014 1.00 160.34 853 GLY A O 1
ATOM 6843 N N . GLY A 1 854 ? 146.298 97.938 93.046 1.00 161.83 854 GLY A N 1
ATOM 6844 C CA . GLY A 1 854 ? 145.309 97.096 93.692 1.00 161.55 854 GLY A CA 1
ATOM 6845 C C . GLY A 1 854 ? 144.991 97.545 95.102 1.00 160.94 854 GLY A C 1
ATOM 6846 O O . GLY A 1 854 ? 145.731 98.320 95.717 1.00 161.38 854 GLY A O 1
ATOM 6847 N N . LEU A 1 855 ? 143.864 97.045 95.606 1.00 155.44 855 LEU A N 1
ATOM 6848 C CA . LEU A 1 855 ? 143.410 97.321 96.962 1.00 156.48 855 LEU A CA 1
ATOM 6849 C C . LEU A 1 855 ? 143.098 96.007 97.660 1.00 156.19 855 LEU A C 1
ATOM 6850 O O . LEU A 1 855 ? 142.342 95.187 97.130 1.00 156.46 855 LEU A O 1
ATOM 6855 N N . ARG A 1 856 ? 143.673 95.810 98.844 1.00 146.62 856 ARG A N 1
ATOM 6856 C CA . ARG A 1 856 ? 143.469 94.592 99.617 1.00 146.31 856 ARG A CA 1
ATOM 6857 C C . ARG A 1 856 ? 143.121 94.954 101.053 1.00 146.25 856 ARG A C 1
ATOM 6858 O O . ARG A 1 856 ? 143.816 95.760 101.679 1.00 147.08 856 ARG A O 1
ATOM 6866 N N . LYS A 1 857 ? 142.050 94.353 101.571 1.00 137.11 857 LYS A N 1
ATOM 6867 C CA . LYS A 1 857 ? 141.581 94.635 102.921 1.00 136.04 857 LYS A CA 1
ATOM 6868 C C . LYS A 1 857 ? 142.110 93.598 103.907 1.00 135.96 857 LYS A C 1
ATOM 6869 O O . LYS A 1 857 ? 142.029 92.392 103.658 1.00 136.45 857 LYS A O 1
ATOM 6875 N N . ILE A 1 858 ? 142.655 94.075 105.026 1.00 135.91 858 ILE A N 1
ATOM 6876 C CA . ILE A 1 858 ? 143.052 93.245 106.159 1.00 137.04 858 ILE A CA 1
ATOM 6877 C C . ILE A 1 858 ? 142.307 93.819 107.362 1.00 136.13 858 ILE A C 1
ATOM 6878 O O . ILE A 1 858 ? 141.654 94.862 107.242 1.00 135.95 858 ILE A O 1
ATOM 6883 N N . LEU A 1 859 ? 142.351 93.124 108.502 1.00 135.46 859 LEU A N 1
ATOM 6884 C CA . LEU A 1 859 ? 141.641 93.602 109.685 1.00 135.74 859 LEU A CA 1
ATOM 6885 C C . LEU A 1 859 ? 142.290 94.850 110.275 1.00 135.26 859 LEU A C 1
ATOM 6886 O O . LEU A 1 859 ? 141.585 95.805 110.619 1.00 135.60 859 LEU A O 1
ATOM 6891 N N . LEU A 1 860 ? 143.627 94.858 110.395 1.00 133.81 860 LEU A N 1
ATOM 6892 C CA . LEU A 1 860 ? 144.413 95.924 111.039 1.00 133.76 860 LEU A CA 1
ATOM 6893 C C . LEU A 1 860 ? 143.946 96.162 112.479 1.00 136.64 860 LEU A C 1
ATOM 6894 O O . LEU A 1 860 ? 143.324 97.173 112.807 1.00 136.16 860 LEU A O 1
ATOM 6899 N N . ASN A 1 861 ? 144.223 95.160 113.317 1.00 155.29 861 ASN A N 1
ATOM 6900 C CA . ASN A 1 861 ? 143.770 95.124 114.700 1.00 155.40 861 ASN A CA 1
ATOM 6901 C C . ASN A 1 861 ? 144.897 95.505 115.653 1.00 156.00 861 ASN A C 1
ATOM 6902 O O . ASN A 1 861 ? 145.872 94.747 115.769 1.00 155.97 861 ASN A O 1
ATOM 6907 N N . PRO A 1 862 ? 144.839 96.672 116.312 1.00 153.86 862 PRO A N 1
ATOM 6908 C CA . PRO A 1 862 ? 145.726 96.939 117.455 1.00 154.75 862 PRO A CA 1
ATOM 6909 C C . PRO A 1 862 ? 145.676 95.917 118.579 1.00 156.62 862 PRO A C 1
ATOM 6910 O O . PRO A 1 862 ? 146.667 95.775 119.306 1.00 156.94 862 PRO A O 1
ATOM 6914 N N . ALA A 1 863 ? 144.554 95.216 118.768 1.00 170.03 863 ALA A N 1
ATOM 6915 C CA . ALA A 1 863 ? 144.510 94.145 119.758 1.00 170.06 863 ALA A CA 1
ATOM 6916 C C . ALA A 1 863 ? 145.386 92.959 119.367 1.00 171.23 863 ALA A C 1
ATOM 6917 O O . ALA A 1 863 ? 145.741 92.153 120.234 1.00 170.09 863 ALA A O 1
ATOM 6919 N N . GLU A 1 864 ? 145.736 92.834 118.086 1.00 168.43 864 GLU A N 1
ATOM 6920 C CA . GLU A 1 864 ? 146.752 91.893 117.641 1.00 166.59 864 GLU A CA 1
ATOM 6921 C C . GLU A 1 864 ? 148.107 92.545 117.388 1.00 168.08 864 GLU A C 1
ATOM 6922 O O . GLU A 1 864 ? 149.110 91.830 117.294 1.00 167.80 864 GLU A O 1
ATOM 6928 N N . ALA A 1 865 ? 148.164 93.874 117.278 1.00 174.21 865 ALA A N 1
ATOM 6929 C CA . ALA A 1 865 ? 149.390 94.577 116.917 1.00 172.12 865 ALA A CA 1
ATOM 6930 C C . ALA A 1 865 ? 149.918 95.461 118.040 1.00 171.75 865 ALA A C 1
ATOM 6931 O O . ALA A 1 865 ? 151.089 95.350 118.414 1.00 172.80 865 ALA A O 1
ATOM 6933 N N . VAL A 1 866 ? 149.086 96.346 118.591 1.00 168.39 866 VAL A N 1
ATOM 6934 C CA . VAL A 1 866 ? 149.576 97.330 119.552 1.00 170.02 866 VAL A CA 1
ATOM 6935 C C . VAL A 1 866 ? 149.734 96.707 120.935 1.00 169.44 866 VAL A C 1
ATOM 6936 O O . VAL A 1 866 ? 150.808 96.778 121.544 1.00 168.32 866 VAL A O 1
ATOM 6940 N N . ILE A 1 867 ? 148.680 96.075 121.445 1.00 169.42 867 ILE A N 1
ATOM 6941 C CA . ILE A 1 867 ? 148.706 95.531 122.798 1.00 169.13 867 ILE A CA 1
ATOM 6942 C C . ILE A 1 867 ? 149.425 94.185 122.829 1.00 168.50 867 ILE A C 1
ATOM 6943 O O . ILE A 1 867 ? 149.862 93.676 121.797 1.00 168.33 867 ILE A O 1
#

Organism: Armatimonadota bacterium (NCBI:txid2033014)

Solvent-accessible surface area: 47677 Å² total; per-residue (Å²): 175,73,123,45,49,122,91,65,122,46,120,113,26,117,45,49,46,108,67,7,88,75,128,21,75,128,24,32,151,104,1,72,106,18,2,58,74,10,114,76,127,87,75,82,64,17,26,34,72,62,5,107,66,11,29,106,10,9,49,84,12,30,73,41,17,121,67,25,126,165,41,108,97,39,71,33,170,67,134,124,136,133,110,175,214,89,105,146,75,114,83,35,66,55,67,99,85,120,73,103,79,143,56,114,132,52,189,128,87,98,159,45,94,4,53,63,21,48,106,10,56,94,99,24,45,147,113,11,93,95,15,43,188,76,22,38,17,15,57,40,44,0,78,18,64,4,28,1,104,10,25,128,108,68,62,62,39,0,72,118,53,0,51,94,15,64,49,60,80,11,34,60,13,2,45,150,3,0,79,87,96,59,49,61,39,98,82,0,28,107,27,1,52,69,44,0,83,41,37,106,57,35,108,66,14,88,40,17,4,49,111,0,27,94,86,63,87,148,103,22,66,88,29,58,97,55,80,47,108,101,4,43,70,44,53,65,2,26,132,18,1,43,135,30,18,24,93,50,0,10,30,110,18,3,68,21,1,20,150,62,23,68,124,79,40,21,100,84,10,2,107,60,20,1,60,45,89,2,95,87,3,0,40,23,6,8,20,73,63,121,60,139,142,214,114,48,84,78,73,79,100,66,131,88,128,91,2,49,6,20,48,2,79,92,74,65,97,89,41,57,36,92,67,0,10,100,72,9,7,104,11,10,117,68,103,21,108,90,6,24,46,138,8,109,133,24,114,124,25,80,51,43,7,97,23,8,41,41,35,1,36,66,3,99,119,84,72,100,40,234,154,81,112,106,86,86,91,101,52,55,49,159,34,4,114,7,36,0,71,79,15,95,21,0,0,1,0,4,8,132,114,30,146,40,53,1,2,43,0,0,0,21,9,112,28,37,93,146,12,62,34,157,78,11,10,5,3,2,9,47,54,0,66,64,61,88,48,0,8,37,54,94,59,76,78,83,44,16,4,42,22,3,49,13,48,30,119,126,76,2,25,104,8,12,119,77,11,5,86,2,77,34,66,105,0,56,13,13,30,1,0,10,3,32,26,0,72,2,2,0,0,32,34,32,153,185,169,62,84,117,13,78,0,28,0,54,0,11,0,21,0,8,36,11,118,57,74,2,58,49,3,39,36,102,63,85,53,0,97,15,87,25,0,0,0,0,9,18,8,56,18,48,17,4,2,0,0,0,4,2,35,126,68,66,2,0,64,15,15,75,83,25,94,19,104,59,70,31,19,31,123,2,55,79,14,13,56,26,20,62,76,75,44,76,92,49,115,111,58,162,109,41,69,73,8,16,115,132,21,66,161,17,16,52,170,10,63,134,65,14,145,52,3,90,83,86,78,8,38,84,15,0,17,161,4,0,58,51,0,32,128,97,15,23,82,42,53,0,0,0,0,0,12,75,64,69,108,139,39,135,39,42,127,20,86,81,17,36,44,7,52,18,0,44,99,13,0,29,51,15,0,47,21,12,0,2,96,82,66,212,90,36,70,0,4,0,4,10,52,7,30,29,132,77,0,24,15,0,0,17,43,20,19,36,10,57,120,117,68,8,67,41,24,71,154,94,43,100,77,65,0,8,20,68,56,0,0,42,16,0,2,40,88,74,61,134,64,22,22,40,56,11,77,53,65,75,102,61,203,34,101,123,14,58,30,156,34,141,88,112,118,27,71,64,92,91,127,33,34,25,68,48,3,6,1,5,33,150,9,74,94,17,26,61,73,74,1,98,56,0,0,0,4,10,8,34,1,0,11,0,0,0,2,0,0,0,1,34,2,33,52,118,65,21,108,170,40,136,3,72,61,3,0,71,86,0,54,96,18,0,74,92,10,47,12,110,10,21,0,11,0,11,27,3,29,103,44,79,80,47,46,29,6,0,0,101,103,60,98,15,24,1,61,135,56,65,149